Protein 6ZR5 (pdb70)

CATH classification: 1.10.510.10

Nearest PDB structures (foldseek):
  6zr5-assembly2_B  TM=1.003E+00  e=3.706E-69  Homo sapiens
  5lw1-assembly3_H  TM=9.589E-01  e=9.451E-58  Homo sapiens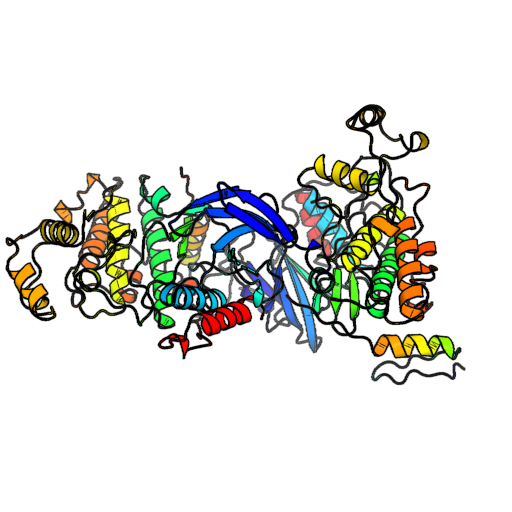
  7ore-assembly1_A  TM=9.666E-01  e=1.651E-54  Homo sapiens
  8pt8-assembly2_B  TM=9.656E-01  e=4.087E-55  Homo sapiens
  3npc-assembly1_A  TM=8.949E-01  e=6.503E-50  Homo sapiens

Solvent-accessible surface area: 35914 Å² total; per-residue (Å²): 130,49,94,86,66,101,74,22,60,62,40,68,17,79,96,27,8,2,33,0,26,109,53,0,67,124,22,41,87,82,35,38,33,86,104,32,44,29,0,22,4,82,1,53,126,78,69,103,87,0,6,0,48,9,21,38,78,9,7,103,55,97,97,85,0,24,90,11,12,15,45,4,4,2,18,81,31,6,134,13,148,8,4,1,16,38,58,34,20,14,4,11,28,57,49,49,102,87,2,39,13,0,2,12,0,8,40,41,18,62,13,34,0,28,36,0,9,68,43,96,27,62,9,56,64,8,3,19,0,1,3,8,0,0,2,0,0,63,8,0,29,71,28,61,11,35,0,11,13,1,64,4,27,40,0,18,0,65,52,57,0,37,0,30,0,48,20,1,4,26,37,55,124,89,5,19,20,72,1,3,5,41,45,71,46,50,61,69,60,39,21,2,0,0,2,2,2,0,1,0,0,0,10,10,13,37,15,6,22,12,3,34,9,93,55,147,46,29,6,22,61,33,8,2,93,31,29,5,59,30,82,117,105,26,76,59,52,101,76,103,43,56,69,49,173,36,90,142,23,92,103,53,93,30,130,65,42,66,60,7,2,44,94,109,34,14,60,74,121,51,128,109,23,119,94,20,7,60,35,0,36,56,2,0,48,80,0,4,33,13,18,33,115,71,12,21,41,13,46,102,0,6,104,11,67,0,0,54,72,4,99,11,82,62,33,11,79,32,116,80,16,170,41,109,18,100,95,17,42,132,68,159,40,75,48,125,81,6,42,105,38,0,32,140,32,15,91,127,154,47,98,91,64,15,131,22,141,93,32,82,84,43,11,108,54,53,100,89,42,57,32,21,37,90,26,91,113,7,81,9,74,66,47,155,68,82,91,90,35,38,21,60,76,40,74,12,74,150,34,69,1,34,0,24,33,48,2,14,79,17,118,84,84,37,94,50,105,124,33,44,31,0,8,2,63,1,19,57,34,37,71,64,0,5,0,47,26,22,73,96,9,9,96,55,80,102,86,0,30,60,12,22,29,51,9,10,0,12,77,31,4,139,14,65,7,1,2,24,41,62,37,32,16,3,21,38,68,53,69,96,57,4,83,21,2,0,6,0,12,52,45,23,57,15,38,0,50,74,2,4,78,70,151,9,50,10,63,52,4,8,21,0,2,1,7,0,1,2,0,0,26,8,0,30,73,12,64,9,40,0,11,9,0,19,4,58,39,0,18,0,82,47,38,0,37,0,32,0,53,23,1,19,47,24,70,81,38,69,44,53,38,126,142,68,143,77,93,98,61,23,76,16,37,2,1,6,4,3,3,32,26,50,87,50,87,18,3,0,0,0,4,1,0,2,0,1,0,16,7,10,68,52,36,61,14,4,58,12,129,52,40,76,42,4,1,39,84,3,4,71,34,34,5,43,13,34,115,122,9,5,60,139,14,51,109,104,10,93,79,60,5,62,125,72,74,138,80,103,30,125,62,32,62,150,10,2,52,66,126,68,6,48,96,86,71,82,122,26,62,109,39,10,56,41,0,44,56,1,0,42,84,2,6,26,11,14,33,90,130,10,18,38,12,74,103,0,12,110,12,71,3,0,50,76,4,71,16,78,56,39,27,75,28,116,85,26,86,14,99,28,121,93,24,49,74,138,132,31,88,52,77,92,10,43,44,54,0,34,62,52,13,99,147,268,114,152,66,64,81,84,82,9,83,17,102,27,21,19,66,36,26,117,69,57,62,84,24,59,41,8,68,77,18,84,109,8,76,12,81,85,94

Sequence (781 aa):
RSKRDNNFYSVEIGDSTFTVLKRYQNLKPIGSGAQGIVCAAYDAILERNVAIKKLSRPFQNQTHAKRAYRELVLMKCVNHKNIIGLLNVFTPQKSLEEFQDVYIVMELMDANLCQVIQMELDHERMSYLLYQMLCGIKHLHSAGIIHRDLKPSNIVVKSDCTLKILDFGLARTTRYYRAPEVILGMGYKENVDIWSVGCIMGEMIKGGVLFPGTDHIDQWNKVIEQLGTPCPEFMKKLQPTVRTYVENRPKYAGYSFEKLFPDVLFPADSEHNKLKASQARDLLSKMLVIDASKRISVDEALQHPYINVWYDPSEAEAPPPKIPDKQLDEREHTIEEWKELIYKEVMDDKPFLCTAPGCGRRFTNEDHLAVHKRKHEMTLKFGPSKRDNNFYSVEIGDSTFTVLKRYQNLKPIGSGAQGIVCAAYDAILERNVAIKKLSRPFQNQTHAKRAYRELVLMKCVNHKNIIGLLNVFTPQKSLEEFQDVYIVMELMDANLCQVIQMELDHERMSYLLYQMLCGIKHLHSAGIIHRDLKPSNIVVKSDCTLKILDFGLARTAGTSFMMTPYVVTRYYRAPEVILGMGYKENVDIWSVGCIMGEMIKGGVLFPGTDHIDQWNKVIEQLGTPCPEFMKKLQPTVRTYVENRPKYAGYSFEKLFPDVLFPADSEHNKLKASQARDLLSKMLVIDASKRISVDEALQHPYINVWYDPSEAEAPPPKIPDKQLDEREHTIEEWKELIYKEVMDYSDDKPFLCTAPGCGRRFTNEDHLAVHKRKHEMTLKFG

Secondary structure (DSSP, 8-state):
--SGGGGEEEEEETTEEEEEETTEEEEEEEEEETTEEEEEEEETTTTEEEEEEEEE-TTSSHHHHHHHHHHHHHHHH---TTB--EEEEE---SSTTT--EEEEEE---SEETHHHHTS---HHHHHHHHHHHHHHHHHHHHTT-------GGGEEE-TTS-EEE----------TT--HHHHTT----TTHHHHHHHHHHHHHHHSS-SS--SSSSHHHHHHHHHH-PPPGGG--S-HHHHHTTTTTSPP-----HHHHS-TTTS---SHHHHHHHHHHHHHHHHHS-S-GGGSPPHHHHHTSTTTGGG--HHHHSPPPP--S-SGGGT----HHHHHHHHHHHHT-/--SGGGEEEEEETTEEEEEETTEEEEEEEEEETTEEEEEEEETTTTEEEEEEEEE-TTSSHHHHHHHHHHHHHHHH---TTBPPEEEEE-S-SSTTT--EEEEEE---SEEHHHHHTS---HHHHHHHHHHHHHHHHHHHHTT-------GGGEEE-TTS-EEE------TT----SS--------TT--HHHHTT----TTHHHHHHHHHHHHHHHSS-S---SSHHHHHHHHHHHH-PPPTTGGGSS-HHHHHHHHTSPP-----HHHHS-TTTSPP-SHHHHHHHHHHHHHHHHHS-SSGGGSPPHHHHHTSTTTGGG--HHHHS------S-SGGGS----HHHHHHHHHHHHT-/---EE---TT---EESSHHHHHHHHHHHT-------/------SB--STT---B-SSHHHHHHHHHHHT------

Organism: Homo sapiens (NCBI:txid9606)

Structure (mmCIF, N/CA/C/O backbone):
data_6ZR5
#
_entry.id   6ZR5
#
_cell.length_a   57.225
_cell.length_b   110.400
_cell.length_c   77.634
_cell.angle_alpha   90.000
_cell.angle_beta   94.390
_cell.angle_gamma   90.000
#
_symmetry.space_group_name_H-M   'P 1 21 1'
#
loop_
_entity.id
_entity.type
_entity.pdbx_description
1 polymer 'Mitogen-activated protein kinase 8'
2 polymer 'Cyclic AMP-dependent transcription factor ATF-2'
3 non-polymer 'MAGNESIUM ION'
4 non-polymer 'PHOSPHOAMINOPHOSPHONIC ACID-ADENYLATE ESTER'
5 non-polymer 'ZINC ION'
6 water water
#
loop_
_atom_site.group_PDB
_atom_site.id
_atom_site.type_symbol
_atom_site.label_atom_id
_atom_site.label_alt_id
_atom_site.label_comp_id
_atom_site.label_asym_id
_atom_site.label_entity_id
_atom_site.label_seq_id
_atom_site.pdbx_PDB_ins_code
_atom_site.Cartn_x
_atom_site.Cartn_y
_atom_site.Cartn_z
_atom_site.occupancy
_atom_site.B_iso_or_equiv
_atom_site.auth_seq_id
_atom_site.auth_comp_id
_atom_site.auth_asym_id
_atom_site.auth_atom_id
_atom_site.pdbx_PDB_model_num
ATOM 1 N N . ARG A 1 5 ? -28.713 22.776 -23.460 1.00 121.12 3 ARG A N 1
ATOM 2 C CA . ARG A 1 5 ? -28.796 24.069 -22.791 1.00 125.80 3 ARG A CA 1
ATOM 3 C C . ARG A 1 5 ? -27.664 24.291 -21.756 1.00 126.82 3 ARG A C 1
ATOM 4 O O . ARG A 1 5 ? -26.954 25.303 -21.822 1.00 128.22 3 ARG A O 1
ATOM 6 N N . SER A 1 6 ? -27.480 23.350 -20.813 1.00 116.26 4 SER A N 1
ATOM 7 C CA . SER A 1 6 ? -26.708 23.622 -19.608 1.00 104.14 4 SER A CA 1
ATOM 8 C C . SER A 1 6 ? -25.801 22.451 -19.249 1.00 96.94 4 SER A C 1
ATOM 9 O O . SER A 1 6 ? -26.215 21.292 -19.305 1.00 102.18 4 SER A O 1
ATOM 12 N N . LYS A 1 7 ? -24.551 22.762 -18.891 1.00 82.23 5 LYS A N 1
ATOM 13 C CA . LYS A 1 7 ? -23.667 21.765 -18.299 1.00 72.84 5 LYS A CA 1
ATOM 14 C C . LYS A 1 7 ? -24.107 21.419 -16.887 1.00 72.38 5 LYS A C 1
ATOM 15 O O . LYS A 1 7 ? -23.885 20.290 -16.429 1.00 77.05 5 LYS A O 1
ATOM 17 N N . ARG A 1 8 ? -24.732 22.370 -16.185 1.00 116.08 6 ARG A N 1
ATOM 18 C CA . ARG A 1 8 ? -25.035 22.147 -14.779 1.00 94.49 6 ARG A CA 1
ATOM 19 C C . ARG A 1 8 ? -26.279 21.316 -14.547 1.00 91.64 6 ARG A C 1
ATOM 20 O O . ARG A 1 8 ? -26.397 20.697 -13.485 1.00 93.89 6 ARG A O 1
ATOM 28 N N . ASP A 1 9 ? -27.195 21.273 -15.507 1.00 100.29 7 ASP A N 1
ATOM 29 C CA . ASP A 1 9 ? -28.373 20.464 -15.305 1.00 102.60 7 ASP A CA 1
ATOM 30 C C . ASP A 1 9 ? -28.228 19.074 -15.923 1.00 89.95 7 ASP A C 1
ATOM 31 O O . ASP A 1 9 ? -29.188 18.302 -15.909 1.00 84.69 7 ASP A O 1
ATOM 36 N N . ASN A 1 10 ? -27.031 18.758 -16.459 1.00 89.01 8 ASN A N 1
ATOM 37 C CA . ASN A 1 10 ? -26.582 17.394 -16.739 1.00 80.66 8 ASN A CA 1
ATOM 38 C C . ASN A 1 10 ? -26.128 16.679 -15.475 1.00 83.48 8 ASN A C 1
ATOM 39 O O . ASN A 1 10 ? -25.697 15.522 -15.546 1.00 83.46 8 ASN A O 1
ATOM 44 N N . ASN A 1 11 ? -26.149 17.372 -14.336 1.00 87.69 9 ASN A N 1
ATOM 45 C CA . ASN A 1 11 ? -25.815 16.816 -13.031 1.00 81.22 9 ASN A CA 1
ATOM 46 C C . ASN A 1 11 ? -27.033 16.339 -12.280 1.00 77.45 9 ASN A C 1
ATOM 47 O O . ASN A 1 11 ? -26.888 15.749 -11.207 1.00 74.27 9 ASN A O 1
ATOM 52 N N . PHE A 1 12 ? -28.223 16.596 -12.816 1.00 80.83 10 PHE A N 1
ATOM 53 C CA . PHE A 1 12 ? -29.480 16.255 -12.170 1.00 73.55 10 PHE A CA 1
ATOM 54 C C . PHE A 1 12 ? -30.347 15.358 -13.045 1.00 64.03 10 PHE A C 1
ATOM 55 O O . PHE A 1 12 ? -30.256 15.355 -14.274 1.00 64.30 10 PHE A O 1
ATOM 63 N N . TYR A 1 13 ? -31.219 14.614 -12.383 1.00 62.23 11 TYR A N 1
ATOM 64 C CA . TYR A 1 13 ? -32.311 13.934 -13.057 1.00 62.09 11 TYR A CA 1
ATOM 65 C C . TYR A 1 13 ? -33.536 14.021 -12.156 1.00 61.87 11 TYR A C 1
ATOM 66 O O . TYR A 1 13 ? -33.451 14.402 -10.985 1.00 69.81 11 TYR A O 1
ATOM 75 N N . SER A 1 14 ? -34.685 13.690 -12.730 1.00 60.86 12 SER A N 1
ATOM 76 C CA . SER A 1 14 ? -35.976 13.810 -12.081 1.00 60.34 12 SER A CA 1
ATOM 77 C C . SER A 1 14 ? -36.612 12.436 -11.946 1.00 70.15 12 SER A C 1
ATOM 78 O O . SER A 1 14 ? -36.415 11.563 -12.797 1.00 78.46 12 SER A O 1
ATOM 81 N N . VAL A 1 15 ? -37.239 12.204 -10.797 1.00 68.01 13 VAL A N 1
ATOM 82 C CA . VAL A 1 15 ? -37.959 10.971 -10.509 1.00 63.05 13 VAL A CA 1
ATOM 83 C C . VAL A 1 15 ? -39.268 11.395 -9.873 1.00 61.80 13 VAL A C 1
ATOM 84 O O . VAL A 1 15 ? -39.305 12.381 -9.132 1.00 52.46 13 VAL A O 1
ATOM 88 N N . GLU A 1 16 ? -40.349 10.692 -10.206 1.00 70.42 14 GLU A N 1
ATOM 89 C CA . GLU A 1 16 ? -41.681 11.012 -9.703 1.00 62.76 14 GLU A CA 1
ATOM 90 C C . GLU A 1 16 ? -42.003 10.074 -8.538 1.00 62.77 14 GLU A C 1
ATOM 91 O O . GLU A 1 16 ? -41.772 8.863 -8.622 1.00 65.58 14 GLU A O 1
ATOM 93 N N . ILE A 1 17 ? -42.448 10.649 -7.428 1.00 55.61 15 ILE A N 1
ATOM 94 C CA . ILE A 1 17 ? -42.915 9.904 -6.270 1.00 65.29 15 ILE A CA 1
ATOM 95 C C . ILE A 1 17 ? -44.297 10.468 -5.954 1.00 82.28 15 ILE A C 1
ATOM 96 O O . ILE A 1 17 ? -44.404 11.563 -5.394 1.00 74.35 15 ILE A O 1
ATOM 101 N N . GLY A 1 18 ? -45.355 9.749 -6.327 1.00 95.40 16 GLY A N 1
ATOM 102 C CA . GLY A 1 18 ? -46.695 10.310 -6.177 1.00 96.78 16 GLY A CA 1
ATOM 103 C C . GLY A 1 18 ? -46.873 11.560 -7.029 1.00 93.58 16 GLY A C 1
ATOM 104 O O . GLY A 1 18 ? -46.486 11.601 -8.203 1.00 93.36 16 GLY A O 1
ATOM 105 N N . ASP A 1 19 ? -47.458 12.605 -6.427 1.00 95.97 17 ASP A N 1
ATOM 106 C CA . ASP A 1 19 ? -47.581 13.910 -7.081 1.00 97.46 17 ASP A CA 1
ATOM 107 C C . ASP A 1 19 ? -46.304 14.724 -6.971 1.00 89.18 17 ASP A C 1
ATOM 108 O O . ASP A 1 19 ? -46.111 15.684 -7.730 1.00 102.80 17 ASP A O 1
ATOM 110 N N . SER A 1 20 ? -45.464 14.378 -6.013 1.00 75.91 18 SER A N 1
ATOM 111 C CA . SER A 1 20 ? -44.183 15.028 -5.794 1.00 84.01 18 SER A CA 1
ATOM 112 C C . SER A 1 20 ? -43.209 14.612 -6.879 1.00 86.34 18 SER A C 1
ATOM 113 O O . SER A 1 20 ? -43.189 13.448 -7.283 1.00 96.76 18 SER A O 1
ATOM 116 N N . THR A 1 21 ? -42.392 15.557 -7.340 1.00 77.71 19 THR A N 1
ATOM 117 C CA . THR A 1 21 ? -41.255 15.250 -8.199 1.00 71.73 19 THR A CA 1
ATOM 118 C C . THR A 1 21 ? -39.952 15.625 -7.501 1.00 68.23 19 THR A C 1
ATOM 119 O O . THR A 1 21 ? -39.805 16.738 -6.997 1.00 82.62 19 THR A O 1
ATOM 123 N N . PHE A 1 22 ? -39.027 14.691 -7.442 1.00 55.57 20 PHE A N 1
ATOM 124 C CA . PHE A 1 22 ? -37.700 14.922 -6.901 1.00 51.03 20 PHE A CA 1
ATOM 125 C C . PHE A 1 22 ? -36.745 15.129 -8.079 1.00 55.48 20 PHE A C 1
ATOM 126 O O . PHE A 1 22 ? -36.539 14.203 -8.878 1.00 53.48 20 PHE A O 1
ATOM 134 N N . THR A 1 23 ? -36.159 16.325 -8.188 1.00 53.31 21 THR A N 1
ATOM 135 C CA . THR A 1 23 ? -35.059 16.587 -9.127 1.00 53.73 21 THR A CA 1
ATOM 136 C C . THR A 1 23 ? -33.789 16.590 -8.255 1.00 62.99 21 THR A C 1
ATOM 137 O O . THR A 1 23 ? -33.586 17.525 -7.473 1.00 70.03 21 THR A O 1
ATOM 141 N N . VAL A 1 24 ? -32.981 15.511 -8.302 1.00 58.74 22 VAL A N 1
ATOM 142 C CA . VAL A 1 24 ? -31.830 15.327 -7.394 1.00 54.23 22 VAL A CA 1
ATOM 143 C C . VAL A 1 24 ? -30.509 15.115 -8.165 1.00 54.63 22 VAL A C 1
ATOM 144 O O . VAL A 1 24 ? -30.486 14.837 -9.373 1.00 52.70 22 VAL A O 1
ATOM 148 N N . LEU A 1 25 ? -29.397 15.220 -7.419 1.00 52.90 23 LEU A N 1
ATOM 149 C CA . LEU A 1 25 ? -28.060 14.945 -7.966 1.00 49.38 23 LEU A CA 1
ATOM 150 C C . LEU A 1 25 ? -27.938 13.489 -8.426 1.00 51.56 23 LEU A C 1
ATOM 151 O O . LEU A 1 25 ? -28.344 12.555 -7.713 1.00 52.39 23 LEU A O 1
ATOM 156 N N . LYS A 1 26 ? -27.319 13.280 -9.597 1.00 53.37 24 LYS A N 1
ATOM 157 C CA . LYS A 1 26 ? -27.386 11.948 -10.206 1.00 55.99 24 LYS A CA 1
ATOM 158 C C . LYS A 1 26 ? -26.651 10.905 -9.396 1.00 59.57 24 LYS A C 1
ATOM 159 O O . LYS A 1 26 ? -26.864 9.714 -9.626 1.00 66.18 24 LYS A O 1
ATOM 165 N N . ARG A 1 27 ? -25.834 11.328 -8.416 1.00 61.40 25 ARG A N 1
ATOM 166 C CA . ARG A 1 27 ? -25.285 10.385 -7.454 1.00 63.00 25 ARG A CA 1
ATOM 167 C C . ARG A 1 27 ? -26.377 9.667 -6.680 1.00 65.74 25 ARG A C 1
ATOM 168 O O . ARG A 1 27 ? -26.167 8.529 -6.248 1.00 76.48 25 ARG A O 1
ATOM 176 N N . TYR A 1 28 ? -27.537 10.303 -6.486 1.00 55.35 26 TYR A N 1
ATOM 177 C CA . TYR A 1 28 ? -28.612 9.725 -5.685 1.00 41.76 26 TYR A CA 1
ATOM 178 C C . TYR A 1 28 ? -29.495 8.895 -6.597 1.00 43.96 26 TYR A C 1
ATOM 179 O O . TYR A 1 28 ? -30.313 9.442 -7.355 1.00 58.00 26 TYR A O 1
ATOM 188 N N . GLN A 1 29 ? -29.387 7.578 -6.460 1.00 43.54 27 GLN A N 1
ATOM 189 C CA . GLN A 1 29 ? -30.133 6.602 -7.237 1.00 43.18 27 GLN A CA 1
ATOM 190 C C . GLN A 1 29 ? -31.111 5.811 -6.368 1.00 52.20 27 GLN A C 1
ATOM 191 O O . GLN A 1 29 ? -31.109 5.892 -5.136 1.00 67.91 27 GLN A O 1
ATOM 197 N N . ASN A 1 30 ? -32.026 5.121 -7.049 1.00 44.59 28 ASN A N 1
ATOM 198 C CA . ASN A 1 30 ? -32.982 4.210 -6.425 1.00 51.99 28 ASN A CA 1
ATOM 199 C C . ASN A 1 30 ? -33.869 4.897 -5.375 1.00 59.80 28 ASN A C 1
ATOM 200 O O . ASN A 1 30 ? -34.212 4.287 -4.356 1.00 70.57 28 ASN A O 1
ATOM 205 N N . LEU A 1 31 ? -34.336 6.128 -5.644 1.00 47.91 29 LEU A N 1
ATOM 206 C CA . LEU A 1 31 ? -35.205 6.797 -4.667 1.00 47.58 29 LEU A CA 1
ATOM 207 C C . LEU A 1 31 ? -36.485 6.000 -4.401 1.00 59.80 29 LEU A C 1
ATOM 208 O O . LEU A 1 31 ? -37.047 5.380 -5.307 1.00 66.92 29 LEU A O 1
ATOM 213 N N . LYS A 1 32 ? -36.940 5.991 -3.132 1.00 61.74 30 LYS A N 1
ATOM 214 C CA . LYS A 1 32 ? -38.143 5.209 -2.694 1.00 54.33 30 LYS A CA 1
ATOM 215 C C . LYS A 1 32 ? -38.858 5.875 -1.524 1.00 56.70 30 LYS A C 1
ATOM 216 O O . LYS A 1 32 ? -38.183 6.346 -0.594 1.00 66.85 30 LYS A O 1
ATOM 218 N N . PRO A 1 33 ? -40.195 5.960 -1.535 1.00 51.44 31 PRO A N 1
ATOM 219 C CA . PRO A 1 33 ? -40.913 6.469 -0.349 1.00 52.58 31 PRO A CA 1
ATOM 220 C C . PRO A 1 33 ? -40.549 5.718 0.932 1.00 59.43 31 PRO A C 1
ATOM 221 O O . PRO A 1 33 ? -40.678 4.492 1.022 1.00 56.86 31 PRO A O 1
ATOM 225 N N . ILE A 1 34 ? -40.149 6.468 1.963 1.00 54.26 32 ILE A N 1
ATOM 226 C CA . ILE A 1 34 ? -39.887 5.885 3.272 1.00 49.12 32 ILE A CA 1
ATOM 227 C C . ILE A 1 34 ? -40.609 6.619 4.383 1.00 57.61 32 ILE A C 1
ATOM 228 O O . ILE A 1 34 ? -40.526 6.199 5.552 1.00 59.99 32 ILE A O 1
ATOM 233 N N . GLY A 1 35 ? -41.329 7.685 4.060 1.00 42.38 33 GLY A N 1
ATOM 234 C CA . GLY A 1 35 ? -42.135 8.336 5.068 1.00 42.86 33 GLY A CA 1
ATOM 235 C C . GLY A 1 35 ? -42.643 9.655 4.558 1.00 48.97 33 GLY A C 1
ATOM 236 O O . GLY A 1 35 ? -42.196 10.174 3.536 1.00 44.88 33 GLY A O 1
ATOM 237 N N . SER A 1 36 ? -43.578 10.212 5.315 1.00 58.26 34 SER A N 1
ATOM 238 C CA . SER A 1 36 ? -44.218 11.451 4.914 1.00 61.45 34 SER A CA 1
ATOM 239 C C . SER A 1 36 ? -44.673 12.183 6.157 1.00 53.63 34 SER A C 1
ATOM 240 O O . SER A 1 36 ? -44.883 11.590 7.215 1.00 60.22 34 SER A O 1
ATOM 243 N N . GLY A 1 37 ? -44.905 13.467 5.980 1.00 53.90 35 GLY A N 1
ATOM 244 C CA . GLY A 1 37 ? -45.402 14.353 7.008 1.00 64.44 35 GLY A CA 1
ATOM 245 C C . GLY A 1 37 ? -46.126 15.465 6.266 1.00 79.78 35 GLY A C 1
ATOM 246 O O . GLY A 1 37 ? -46.574 15.269 5.125 1.00 82.95 35 GLY A O 1
ATOM 247 N N . ALA A 1 38 ? -46.259 16.630 6.898 1.00 80.62 36 ALA A N 1
ATOM 248 C CA . ALA A 1 38 ? -46.874 17.778 6.246 1.00 80.28 36 ALA A CA 1
ATOM 249 C C . ALA A 1 38 ? -45.967 18.453 5.199 1.00 82.33 36 ALA A C 1
ATOM 250 O O . ALA A 1 38 ? -46.472 19.157 4.319 1.00 96.03 36 ALA A O 1
ATOM 252 N N . GLN A 1 39 ? -44.656 18.259 5.248 1.00 67.63 37 GLN A N 1
ATOM 253 C CA . GLN A 1 39 ? -43.777 18.824 4.239 1.00 50.62 37 GLN A CA 1
ATOM 254 C C . GLN A 1 39 ? -43.566 17.886 3.034 1.00 56.93 37 GLN A C 1
ATOM 255 O O . GLN A 1 39 ? -42.774 18.213 2.137 1.00 77.42 37 GLN A O 1
ATOM 261 N N . GLY A 1 40 ? -44.252 16.745 2.979 1.00 43.47 38 GLY A N 1
ATOM 262 C CA . GLY A 1 40 ? -44.152 15.845 1.859 1.00 41.50 38 GLY A CA 1
ATOM 263 C C . GLY A 1 40 ? -43.406 14.565 2.162 1.00 60.52 38 GLY A C 1
ATOM 264 O O . GLY A 1 40 ? -43.307 14.120 3.303 1.00 86.93 38 GLY A O 1
ATOM 265 N N . ILE A 1 41 ? -42.918 13.921 1.087 1.00 65.50 39 ILE A N 1
ATOM 266 C CA . ILE A 1 41 ? -42.272 12.616 1.194 1.00 62.74 39 ILE A CA 1
ATOM 267 C C . ILE A 1 41 ? -40.786 12.814 1.457 1.00 64.01 39 ILE A C 1
ATOM 268 O O . ILE A 1 41 ? -40.184 13.851 1.139 1.00 66.29 39 ILE A O 1
ATOM 273 N N . VAL A 1 42 ? -40.244 11.832 2.165 1.00 59.74 40 VAL A N 1
ATOM 274 C CA . VAL A 1 42 ? -38.825 11.625 2.384 1.00 53.90 40 VAL A CA 1
ATOM 275 C C . VAL A 1 42 ? -38.469 10.330 1.661 1.00 48.24 40 VAL A C 1
ATOM 276 O O . VAL A 1 42 ? -39.294 9.406 1.603 1.00 53.56 40 VAL A O 1
ATOM 280 N N . CYS A 1 43 ? -37.273 10.262 1.072 1.00 40.91 41 CYS A N 1
ATOM 281 C CA . CYS A 1 43 ? -36.867 9.051 0.362 1.00 47.84 41 CYS A CA 1
ATOM 282 C C . CYS A 1 43 ? -35.566 8.442 0.885 1.00 51.50 41 CYS A C 1
ATOM 283 O O . CYS A 1 43 ? -34.613 9.147 1.237 1.00 62.71 41 CYS A O 1
ATOM 286 N N . ALA A 1 44 ? -35.541 7.112 0.864 1.00 48.20 42 ALA A N 1
ATOM 287 C CA . ALA A 1 44 ? -34.318 6.327 0.816 1.00 47.23 42 ALA A CA 1
ATOM 288 C C . ALA A 1 44 ? -33.622 6.522 -0.528 1.00 57.75 42 ALA A C 1
ATOM 289 O O . ALA A 1 44 ? -34.271 6.686 -1.570 1.00 65.32 42 ALA A O 1
ATOM 291 N N . ALA A 1 45 ? -32.298 6.561 -0.509 1.00 54.01 43 ALA A N 1
ATOM 292 C CA . ALA A 1 45 ? -31.568 6.499 -1.770 1.00 55.48 43 ALA A CA 1
ATOM 293 C C . ALA A 1 45 ? -30.198 5.892 -1.564 1.00 54.89 43 ALA A C 1
ATOM 294 O O . ALA A 1 45 ? -29.649 5.872 -0.457 1.00 67.89 43 ALA A O 1
ATOM 296 N N . TYR A 1 46 ? -29.607 5.502 -2.667 1.00 50.05 44 TYR A N 1
ATOM 297 C CA . TYR A 1 46 ? -28.221 5.082 -2.670 1.00 64.20 44 TYR A CA 1
ATOM 298 C C . TYR A 1 46 ? -27.374 6.234 -3.192 1.00 62.37 44 TYR A C 1
ATOM 299 O O . TYR A 1 46 ? -27.671 6.796 -4.250 1.00 72.59 44 TYR A O 1
ATOM 308 N N . ASP A 1 47 ? -26.364 6.615 -2.417 1.00 48.63 45 ASP A N 1
ATOM 309 C CA . ASP A 1 47 ? -25.363 7.614 -2.811 1.00 44.88 45 ASP A CA 1
ATOM 310 C C . ASP A 1 47 ? -24.252 6.874 -3.565 1.00 54.42 45 ASP A C 1
ATOM 311 O O . ASP A 1 47 ? -23.532 6.051 -2.991 1.00 61.80 45 ASP A O 1
ATOM 316 N N . ALA A 1 48 ? -24.167 7.078 -4.873 1.00 66.36 46 ALA A N 1
ATOM 317 C CA . ALA A 1 48 ? -23.204 6.273 -5.626 1.00 63.98 46 ALA A CA 1
ATOM 318 C C . ALA A 1 48 ? -21.772 6.684 -5.344 1.00 56.64 46 ALA A C 1
ATOM 319 O O . ALA A 1 48 ? -20.850 5.885 -5.522 1.00 62.71 46 ALA A O 1
ATOM 321 N N . ILE A 1 49 ? -21.562 7.922 -4.935 1.00 52.09 47 ILE A N 1
ATOM 322 C CA . ILE A 1 49 ? -20.223 8.362 -4.570 1.00 61.24 47 ILE A CA 1
ATOM 323 C C . ILE A 1 49 ? -19.841 7.822 -3.198 1.00 76.25 47 ILE A C 1
ATOM 324 O O . ILE A 1 49 ? -18.859 7.087 -3.059 1.00 79.12 47 ILE A O 1
ATOM 329 N N . LEU A 1 50 ? -20.655 8.119 -2.176 1.00 81.05 48 LEU A N 1
ATOM 330 C CA . LEU A 1 50 ? -20.431 7.600 -0.834 1.00 69.40 48 LEU A CA 1
ATOM 331 C C . LEU A 1 50 ? -20.671 6.106 -0.708 1.00 70.60 48 LEU A C 1
ATOM 332 O O . LEU A 1 50 ? -20.301 5.533 0.324 1.00 71.00 48 LEU A O 1
ATOM 337 N N . GLU A 1 51 ? -21.300 5.478 -1.697 1.00 62.42 49 GLU A N 1
ATOM 338 C CA . GLU A 1 51 ? -21.567 4.045 -1.655 1.00 61.14 49 GLU A CA 1
ATOM 339 C C . GLU A 1 51 ? -22.208 3.627 -0.319 1.00 59.85 49 GLU A C 1
ATOM 340 O O . GLU A 1 51 ? -21.714 2.745 0.378 1.00 69.50 49 GLU A O 1
ATOM 342 N N . ARG A 1 52 ? -23.325 4.277 0.031 1.00 52.30 50 ARG A N 1
ATOM 343 C CA . ARG A 1 52 ? -24.105 4.017 1.242 1.00 51.87 50 ARG A CA 1
ATOM 344 C C . ARG A 1 52 ? -25.542 4.500 1.026 1.00 62.73 50 ARG A C 1
ATOM 345 O O . ARG A 1 52 ? -25.860 5.110 0.002 1.00 70.66 50 ARG A O 1
ATOM 353 N N . ASN A 1 53 ? -26.421 4.211 1.993 1.00 58.28 51 ASN A N 1
ATOM 354 C CA . ASN A 1 53 ? -27.795 4.686 1.873 1.00 52.91 51 ASN A CA 1
ATOM 355 C C . ASN A 1 53 ? -27.924 5.987 2.628 1.00 57.71 51 ASN A C 1
ATOM 356 O O . ASN A 1 53 ? -27.064 6.342 3.434 1.00 59.47 51 ASN A O 1
ATOM 361 N N . VAL A 1 54 ? -28.964 6.743 2.272 1.00 54.28 52 VAL A N 1
ATOM 362 C CA . VAL A 1 54 ? -29.186 8.102 2.753 1.00 48.57 52 VAL A CA 1
ATOM 363 C C . VAL A 1 54 ? -30.694 8.276 2.838 1.00 54.19 52 VAL A C 1
ATOM 364 O O . VAL A 1 54 ? -31.463 7.557 2.182 1.00 53.06 52 VAL A O 1
ATOM 368 N N . ALA A 1 55 ? -31.126 9.246 3.636 1.00 52.26 53 ALA A N 1
ATOM 369 C CA . ALA A 1 55 ? -32.471 9.789 3.498 1.00 59.49 53 ALA A CA 1
ATOM 370 C C . ALA A 1 55 ? -32.431 11.140 2.772 1.00 64.48 53 ALA A C 1
ATOM 371 O O . ALA A 1 55 ? -31.539 11.961 3.018 1.00 69.86 53 ALA A O 1
ATOM 373 N N . ILE A 1 56 ? -33.417 11.400 1.907 1.00 56.86 54 ILE A N 1
ATOM 374 C CA . ILE A 1 56 ? -33.487 12.677 1.182 1.00 57.17 54 ILE A CA 1
ATOM 375 C C . ILE A 1 56 ? -34.834 13.335 1.428 1.00 52.71 54 ILE A C 1
ATOM 376 O O . ILE A 1 56 ? -35.876 12.748 1.111 1.00 55.00 54 ILE A O 1
ATOM 381 N N . LYS A 1 57 ? -34.811 14.561 1.966 1.00 55.39 55 LYS A N 1
ATOM 382 C CA . LYS A 1 57 ? -36.015 15.327 2.294 1.00 47.36 55 LYS A CA 1
ATOM 383 C C . LYS A 1 57 ? -36.094 16.609 1.467 1.00 50.70 55 LYS A C 1
ATOM 384 O O . LYS A 1 57 ? -35.174 17.431 1.500 1.00 63.58 55 LYS A O 1
ATOM 390 N N . LYS A 1 58 ? -37.217 16.826 0.793 1.00 53.33 56 LYS A N 1
ATOM 391 C CA . LYS A 1 58 ? -37.420 18.013 -0.056 1.00 49.79 56 LYS A CA 1
ATOM 392 C C . LYS A 1 58 ? -38.237 19.069 0.670 1.00 37.97 56 LYS A C 1
ATOM 393 O O . LYS A 1 58 ? -39.283 18.767 1.240 1.00 42.24 56 LYS A O 1
ATOM 399 N N . LEU A 1 59 ? -37.750 20.291 0.672 1.00 45.25 57 LEU A N 1
ATOM 400 C CA . LEU A 1 59 ? -38.534 21.433 1.119 1.00 55.69 57 LEU A CA 1
ATOM 401 C C . LEU A 1 59 ? -38.885 22.223 -0.122 1.00 63.71 57 LEU A C 1
ATOM 402 O O . LEU A 1 59 ? -37.980 22.742 -0.813 1.00 60.19 57 LEU A O 1
ATOM 407 N N . SER A 1 60 ? -40.188 22.328 -0.391 1.00 68.54 58 SER A N 1
ATOM 408 C CA . SER A 1 60 ? -40.698 23.086 -1.523 1.00 68.33 58 SER A CA 1
ATOM 409 C C . SER A 1 60 ? -40.972 24.498 -1.044 1.00 69.74 58 SER A C 1
ATOM 410 O O . SER A 1 60 ? -41.791 24.700 -0.152 1.00 63.77 58 SER A O 1
ATOM 413 N N . ARG A 1 61 ? -40.268 25.487 -1.631 1.00 76.82 59 ARG A N 1
ATOM 414 C CA . ARG A 1 61 ? -40.361 26.897 -1.249 1.00 82.75 59 ARG A CA 1
ATOM 415 C C . ARG A 1 61 ? -40.340 27.047 0.268 1.00 79.94 59 ARG A C 1
ATOM 416 O O . ARG A 1 61 ? -41.388 27.308 0.869 1.00 87.83 59 ARG A O 1
ATOM 424 N N . PRO A 1 62 ? -39.179 26.896 0.914 1.00 70.59 60 PRO A N 1
ATOM 425 C CA . PRO A 1 62 ? -39.104 27.115 2.374 1.00 63.19 60 PRO A CA 1
ATOM 426 C C . PRO A 1 62 ? -39.419 28.552 2.825 1.00 70.11 60 PRO A C 1
ATOM 427 O O . PRO A 1 62 ? -39.692 28.742 4.015 1.00 78.18 60 PRO A O 1
ATOM 431 N N . PHE A 1 63 ? -39.463 29.469 1.881 1.00 65.39 61 PHE A N 1
ATOM 432 C CA . PHE A 1 63 ? -39.704 30.879 2.228 1.00 74.35 61 PHE A CA 1
ATOM 433 C C . PHE A 1 63 ? -41.117 31.278 1.825 1.00 85.80 61 PHE A C 1
ATOM 434 O O . PHE A 1 63 ? -41.336 32.443 1.581 1.00 97.56 61 PHE A O 1
ATOM 442 N N . GLN A 1 64 ? -42.071 30.357 1.833 1.00 77.67 62 GLN A N 1
ATOM 443 C CA . GLN A 1 64 ? -43.437 30.752 1.416 1.00 76.20 62 GLN A CA 1
ATOM 444 C C . GLN A 1 64 ? -43.989 31.808 2.368 1.00 76.24 62 GLN A C 1
ATOM 445 O O . GLN A 1 64 ? -44.665 32.697 1.895 1.00 75.38 62 GLN A O 1
ATOM 451 N N . ASN A 1 65 ? -43.740 31.671 3.664 1.00 87.59 63 ASN A N 1
ATOM 452 C CA . ASN A 1 65 ? -44.134 32.690 4.664 1.00 92.47 63 ASN A CA 1
ATOM 453 C C . ASN A 1 65 ? -42.937 32.972 5.566 1.00 89.37 63 ASN A C 1
ATOM 454 O O . ASN A 1 65 ? -41.870 32.436 5.321 1.00 86.88 63 ASN A O 1
ATOM 459 N N . GLN A 1 66 ? -43.109 33.784 6.592 1.00 86.55 64 GLN A N 1
ATOM 460 C CA . GLN A 1 66 ? -41.930 34.118 7.387 1.00 80.85 64 GLN A CA 1
ATOM 461 C C . GLN A 1 66 ? -41.634 33.097 8.483 1.00 78.78 64 GLN A C 1
ATOM 462 O O . GLN A 1 66 ? -40.464 32.769 8.708 1.00 82.04 64 GLN A O 1
ATOM 468 N N . THR A 1 67 ? -42.637 32.507 9.123 1.00 65.54 65 THR A N 1
ATOM 469 C CA . THR A 1 67 ? -42.284 31.578 10.183 1.00 74.37 65 THR A CA 1
ATOM 470 C C . THR A 1 67 ? -41.649 30.310 9.617 1.00 74.05 65 THR A C 1
ATOM 471 O O . THR A 1 67 ? -40.696 29.779 10.197 1.00 84.71 65 THR A O 1
ATOM 475 N N . HIS A 1 68 ? -42.149 29.815 8.491 1.00 64.42 66 HIS A N 1
ATOM 476 C CA . HIS A 1 68 ? -41.489 28.690 7.833 1.00 64.47 66 HIS A CA 1
ATOM 477 C C . HIS A 1 68 ? -40.076 29.054 7.375 1.00 62.55 66 HIS A C 1
ATOM 478 O O . HIS A 1 68 ? -39.154 28.234 7.477 1.00 57.34 66 HIS A O 1
ATOM 485 N N . ALA A 1 69 ? -39.888 30.275 6.849 1.00 56.06 67 ALA A N 1
ATOM 486 C CA . ALA A 1 69 ? -38.549 30.690 6.434 1.00 58.93 67 ALA A CA 1
ATOM 487 C C . ALA A 1 69 ? -37.561 30.624 7.598 1.00 67.91 67 ALA A C 1
ATOM 488 O O . ALA A 1 69 ? -36.442 30.115 7.443 1.00 63.11 67 ALA A O 1
ATOM 490 N N . LYS A 1 70 ? -37.972 31.119 8.783 1.00 71.64 68 LYS A N 1
ATOM 491 C CA . LYS A 1 70 ? -37.114 31.078 9.968 1.00 63.84 68 LYS A CA 1
ATOM 492 C C . LYS A 1 70 ? -36.851 29.646 10.388 1.00 58.49 68 LYS A C 1
ATOM 493 O O . LYS A 1 70 ? -35.743 29.320 10.825 1.00 60.05 68 LYS A O 1
ATOM 495 N N . ARG A 1 71 ? -37.834 28.769 10.222 1.00 56.47 69 ARG A N 1
ATOM 496 C CA . ARG A 1 71 ? -37.652 27.399 10.655 1.00 60.90 69 ARG A CA 1
ATOM 497 C C . ARG A 1 71 ? -36.731 26.639 9.709 1.00 64.09 69 ARG A C 1
ATOM 498 O O . ARG A 1 71 ? -35.932 25.803 10.161 1.00 56.96 69 ARG A O 1
ATOM 506 N N . ALA A 1 72 ? -36.789 26.957 8.410 1.00 66.80 70 ALA A N 1
ATOM 507 C CA . ALA A 1 72 ? -35.899 26.326 7.437 1.00 58.46 70 ALA A CA 1
ATOM 508 C C . ALA A 1 72 ? -34.459 26.789 7.630 1.00 52.21 70 ALA A C 1
ATOM 509 O O . ALA A 1 72 ? -33.542 25.967 7.705 1.00 55.14 70 ALA A O 1
ATOM 511 N N . TYR A 1 73 ? -34.242 28.107 7.710 1.00 49.90 71 TYR A N 1
ATOM 512 C CA . TYR A 1 73 ? -32.896 28.623 7.959 1.00 56.32 71 TYR A CA 1
ATOM 513 C C . TYR A 1 73 ? -32.349 28.117 9.286 1.00 50.15 71 TYR A C 1
ATOM 514 O O . TYR A 1 73 ? -31.161 27.803 9.385 1.00 50.64 71 TYR A O 1
ATOM 523 N N . ARG A 1 74 ? -33.209 27.977 10.301 1.00 45.93 72 ARG A N 1
ATOM 524 C CA . ARG A 1 74 ? -32.736 27.495 11.592 1.00 58.33 72 ARG A CA 1
ATOM 525 C C . ARG A 1 74 ? -32.351 26.024 11.514 1.00 60.07 72 ARG A C 1
ATOM 526 O O . ARG A 1 74 ? -31.281 25.633 12.002 1.00 65.28 72 ARG A O 1
ATOM 534 N N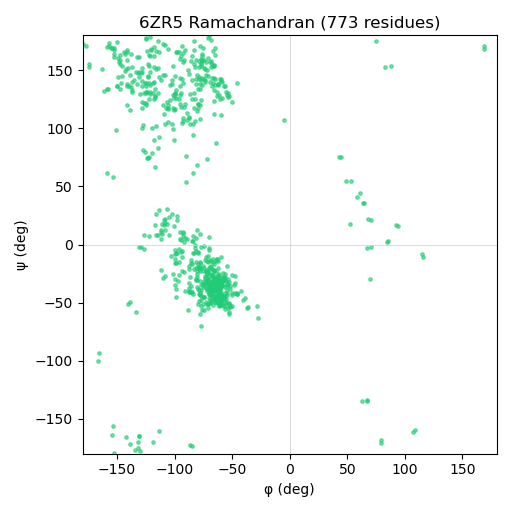 . GLU A 1 75 ? -33.200 25.183 10.902 1.00 54.73 73 GLU A N 1
ATOM 535 C CA . GLU A 1 75 ? -32.834 23.766 10.799 1.00 51.22 73 GLU A CA 1
ATOM 536 C C . GLU A 1 75 ? -31.616 23.540 9.906 1.00 49.35 73 GLU A C 1
ATOM 537 O O . GLU A 1 75 ? -30.899 22.557 10.093 1.00 63.94 73 GLU A O 1
ATOM 543 N N . LEU A 1 76 ? -31.324 24.456 8.995 1.00 45.41 74 LEU A N 1
ATOM 544 C CA . LEU A 1 76 ? -30.176 24.298 8.119 1.00 52.09 74 LEU A CA 1
ATOM 545 C C . LEU A 1 76 ? -28.872 24.628 8.848 1.00 62.42 74 LEU A C 1
ATOM 546 O O . LEU A 1 76 ? -27.921 23.842 8.793 1.00 68.70 74 LEU A O 1
ATOM 551 N N . VAL A 1 77 ? -28.769 25.810 9.484 1.00 53.91 75 VAL A N 1
ATOM 552 C CA . VAL A 1 77 ? -27.483 26.125 10.112 1.00 57.10 75 VAL A CA 1
ATOM 553 C C . VAL A 1 77 ? -27.186 25.134 11.258 1.00 53.99 75 VAL A C 1
ATOM 554 O O . VAL A 1 77 ? -26.031 24.743 11.451 1.00 46.77 75 VAL A O 1
ATOM 558 N N . LEU A 1 78 ? -28.220 24.632 11.962 1.00 46.96 76 LEU A N 1
ATOM 559 C CA . LEU A 1 78 ? -27.976 23.787 13.133 1.00 59.10 76 LEU A CA 1
ATOM 560 C C . LEU A 1 78 ? -27.585 22.366 12.742 1.00 71.26 76 LEU A C 1
ATOM 561 O O . LEU A 1 78 ? -26.602 21.826 13.260 1.00 81.87 76 LEU A O 1
ATOM 566 N N . MET A 1 79 ? -28.340 21.750 11.825 1.00 68.17 77 MET A N 1
ATOM 567 C CA . MET A 1 79 ? -27.933 20.462 11.277 1.00 60.41 77 MET A CA 1
ATOM 568 C C . MET A 1 79 ? -26.542 20.567 10.655 1.00 52.52 77 MET A C 1
ATOM 569 O O . MET A 1 79 ? -25.780 19.598 10.653 1.00 55.19 77 MET A O 1
ATOM 574 N N . LYS A 1 80 ? -26.182 21.750 10.159 1.00 61.64 78 LYS A N 1
ATOM 575 C CA . LYS A 1 80 ? -24.847 21.944 9.619 1.00 61.22 78 LYS A CA 1
ATOM 576 C C . LYS A 1 80 ? -23.786 21.818 10.697 1.00 60.56 78 LYS A C 1
ATOM 577 O O . LYS A 1 80 ? -22.664 21.401 10.394 1.00 70.54 78 LYS A O 1
ATOM 583 N N . CYS A 1 81 ? -24.105 22.172 11.952 1.00 61.71 79 CYS A N 1
ATOM 584 C CA . CYS A 1 81 ? -23.061 22.340 12.964 1.00 74.33 79 CYS A CA 1
ATOM 585 C C . CYS A 1 81 ? -23.271 21.525 14.251 1.00 72.61 79 CYS A C 1
ATOM 586 O O . CYS A 1 81 ? -22.530 21.717 15.231 1.00 76.08 79 CYS A O 1
ATOM 589 N N . VAL A 1 82 ? -24.255 20.638 14.283 1.00 55.71 80 VAL A N 1
ATOM 590 C CA . VAL A 1 82 ? -24.457 19.702 15.374 1.00 52.87 80 VAL A CA 1
ATOM 591 C C . VAL A 1 82 ? -24.011 18.334 14.860 1.00 62.40 80 VAL A C 1
ATOM 592 O O . VAL A 1 82 ? -24.552 17.833 13.869 1.00 71.25 80 VAL A O 1
ATOM 596 N N . ASN A 1 83 ? -22.974 17.767 15.480 1.00 58.54 81 ASN A N 1
ATOM 597 C CA . ASN A 1 83 ? -22.515 16.403 15.201 1.00 68.26 81 ASN A CA 1
ATOM 598 C C . ASN A 1 83 ? -22.619 15.570 16.483 1.00 70.13 81 ASN A C 1
ATOM 599 O O . ASN A 1 83 ? -21.743 15.645 17.349 1.00 71.35 81 ASN A O 1
ATOM 604 N N . HIS A 1 84 ? -23.683 14.770 16.599 1.00 71.01 82 HIS A N 1
ATOM 605 C CA . HIS A 1 84 ? -23.908 13.911 17.748 1.00 61.91 82 HIS A CA 1
ATOM 606 C C . HIS A 1 84 ? -24.587 12.634 17.298 1.00 56.37 82 HIS A C 1
ATOM 607 O O . HIS A 1 84 ? -25.456 12.663 16.428 1.00 67.88 82 HIS A O 1
ATOM 614 N N . LYS A 1 85 ? -24.235 11.531 17.970 1.00 62.55 83 LYS A N 1
ATOM 615 C CA . LYS A 1 85 ? -24.755 10.195 17.659 1.00 61.73 83 LYS A CA 1
ATOM 616 C C . LYS A 1 85 ? -26.280 10.123 17.687 1.00 58.27 83 LYS A C 1
ATOM 617 O O . LYS A 1 85 ? -26.880 9.315 16.965 1.00 63.23 83 LYS A O 1
ATOM 623 N N . ASN A 1 86 ? -26.916 10.931 18.525 1.00 43.38 84 ASN A N 1
ATOM 624 C CA . ASN A 1 86 ? -28.355 10.897 18.722 1.00 44.41 84 ASN A CA 1
ATOM 625 C C . ASN A 1 86 ? -29.058 12.107 18.130 1.00 40.37 84 ASN A C 1
ATOM 626 O O . ASN A 1 86 ? -30.205 12.389 18.496 1.00 46.81 84 ASN A O 1
ATOM 631 N N . ILE A 1 87 ? -28.382 12.841 17.249 1.00 49.83 85 ILE A N 1
ATOM 632 C CA . ILE A 1 87 ? -28.968 13.909 16.446 1.00 55.18 85 ILE A CA 1
ATOM 633 C C . ILE A 1 87 ? -28.744 13.526 14.996 1.00 58.62 85 ILE A C 1
ATOM 634 O O . ILE A 1 87 ? -27.669 13.030 14.639 1.00 62.06 85 ILE A O 1
ATOM 639 N N . ILE A 1 88 ? -29.766 13.725 14.172 1.00 56.85 86 ILE A N 1
ATOM 640 C CA . ILE A 1 88 ? -29.686 13.387 12.754 1.00 56.65 86 ILE A CA 1
ATOM 641 C C . ILE A 1 88 ? -28.654 14.283 12.069 1.00 62.86 86 ILE A C 1
ATOM 642 O O . ILE A 1 88 ? -28.642 15.511 12.248 1.00 61.15 86 ILE A O 1
ATOM 647 N N . GLY A 1 89 ? -27.779 13.675 11.273 1.00 69.53 87 GLY A N 1
ATOM 648 C CA . GLY A 1 89 ? -26.712 14.402 10.595 1.00 68.59 87 GLY A CA 1
ATOM 649 C C . GLY A 1 89 ? -26.967 14.626 9.112 1.00 70.02 87 GLY A C 1
ATOM 650 O O . GLY A 1 89 ? -27.369 13.711 8.369 1.00 56.56 87 GLY A O 1
ATOM 651 N N . LEU A 1 90 ? -26.654 15.840 8.681 1.00 66.05 88 LEU A N 1
ATOM 652 C CA . LEU A 1 90 ? -26.815 16.305 7.288 1.00 57.95 88 LEU A CA 1
ATOM 653 C C . LEU A 1 90 ? -25.588 15.886 6.490 1.00 53.93 88 LEU A C 1
ATOM 654 O O . LEU A 1 90 ? -24.508 16.208 6.898 1.00 60.23 88 LEU A O 1
ATOM 659 N N . LEU A 1 91 ? -25.806 15.182 5.387 1.00 63.37 89 LEU A N 1
ATOM 660 C CA . LEU A 1 91 ? -24.765 14.625 4.523 1.00 50.90 89 LEU A CA 1
ATOM 661 C C . LEU A 1 91 ? -24.440 15.532 3.329 1.00 56.14 89 LEU A C 1
ATOM 662 O O . LEU A 1 91 ? -23.315 15.491 2.789 1.00 60.59 89 LEU A O 1
ATOM 667 N N . ASN A 1 92 ? -25.410 16.343 2.920 1.00 48.68 90 ASN A N 1
ATOM 668 C CA . ASN A 1 92 ? -25.345 17.206 1.755 1.00 45.76 90 ASN A CA 1
ATOM 669 C C . ASN A 1 92 ? -26.615 18.042 1.781 1.00 36.61 90 ASN A C 1
ATOM 670 O O . ASN A 1 92 ? -27.637 17.637 2.345 1.00 42.22 90 ASN A O 1
ATOM 675 N N . VAL A 1 93 ? -26.557 19.201 1.158 1.00 51.42 91 VAL A N 1
ATOM 676 C CA . VAL A 1 93 ? -27.770 19.989 0.942 1.00 54.88 91 VAL A CA 1
ATOM 677 C C . VAL A 1 93 ? -27.589 20.697 -0.387 1.00 51.01 91 VAL A C 1
ATOM 678 O O . VAL A 1 93 ? -26.467 21.052 -0.761 1.00 51.45 91 VAL A O 1
ATOM 682 N N . PHE A 1 94 ? -28.657 20.752 -1.178 1.00 55.06 92 PHE A N 1
ATOM 683 C CA . PHE A 1 94 ? -28.494 21.267 -2.528 1.00 52.41 92 PHE A CA 1
ATOM 684 C C . PHE A 1 94 ? -29.806 21.840 -3.020 1.00 56.74 92 PHE A C 1
ATOM 685 O O . PHE A 1 94 ? -30.857 21.663 -2.400 1.00 63.89 92 PHE A O 1
ATOM 693 N N . THR A 1 95 ? -29.726 22.540 -4.149 1.00 56.87 93 THR A N 1
ATOM 694 C CA . THR A 1 95 ? -30.894 22.962 -4.858 1.00 57.33 93 THR A CA 1
ATOM 695 C C . THR A 1 95 ? -30.650 22.732 -6.344 1.00 62.62 93 THR A C 1
ATOM 696 O O . THR A 1 95 ? -29.518 22.914 -6.818 1.00 70.68 93 THR A O 1
ATOM 700 N N . PRO A 1 96 ? -31.660 22.258 -7.085 1.00 59.76 94 PRO A N 1
ATOM 701 C CA . PRO A 1 96 ? -31.484 22.053 -8.530 1.00 66.91 94 PRO A CA 1
ATOM 702 C C . PRO A 1 96 ? -31.608 23.331 -9.347 1.00 74.90 94 PRO A C 1
ATOM 703 O O . PRO A 1 96 ? -31.180 23.337 -10.511 1.00 79.12 94 PRO A O 1
ATOM 707 N N . GLN A 1 97 ? -32.173 24.398 -8.785 1.00 66.16 95 GLN A N 1
ATOM 708 C CA . GLN A 1 97 ? -32.360 25.634 -9.532 1.00 63.60 95 GLN A CA 1
ATOM 709 C C . GLN A 1 97 ? -31.050 26.411 -9.690 1.00 65.81 95 GLN A C 1
ATOM 710 O O . GLN A 1 97 ? -30.211 26.439 -8.781 1.00 65.91 95 GLN A O 1
ATOM 716 N N . LYS A 1 98 ? -30.893 27.049 -10.862 1.00 74.34 96 LYS A N 1
ATOM 717 C CA . LYS A 1 98 ? -29.612 27.610 -11.295 1.00 75.46 96 LYS A CA 1
ATOM 718 C C . LYS A 1 98 ? -29.325 29.020 -10.764 1.00 65.37 96 LYS A C 1
ATOM 719 O O . LYS A 1 98 ? -28.171 29.458 -10.815 1.00 62.41 96 LYS A O 1
ATOM 721 N N . SER A 1 99 ? -30.318 29.749 -10.267 1.00 65.35 97 SER A N 1
ATOM 722 C CA . SER A 1 99 ? -30.052 31.037 -9.628 1.00 68.19 97 SER A CA 1
ATOM 723 C C . SER A 1 99 ? -31.124 31.368 -8.593 1.00 71.31 97 SER A C 1
ATOM 724 O O . SER A 1 99 ? -32.076 30.608 -8.374 1.00 73.22 97 SER A O 1
ATOM 727 N N . LEU A 1 100 ? -30.961 32.537 -7.959 1.00 71.00 98 LEU A N 1
ATOM 728 C CA . LEU A 1 100 ? -31.883 32.973 -6.916 1.00 63.53 98 LEU A CA 1
ATOM 729 C C . LEU A 1 100 ? -33.217 33.461 -7.494 1.00 72.96 98 LEU A C 1
ATOM 730 O O . LEU A 1 100 ? -34.268 33.240 -6.880 1.00 70.98 98 LEU A O 1
ATOM 735 N N . GLU A 1 101 ? -33.220 34.084 -8.681 1.00 79.65 99 GLU A N 1
ATOM 736 C CA . GLU A 1 101 ? -34.504 34.409 -9.304 1.00 84.26 99 GLU A CA 1
ATOM 737 C C . GLU A 1 101 ? -35.303 33.140 -9.572 1.00 81.95 99 GLU A C 1
ATOM 738 O O . GLU A 1 101 ? -36.533 33.139 -9.468 1.00 87.12 99 GLU A O 1
ATOM 740 N N . GLU A 1 102 ? -34.611 32.038 -9.835 1.00 76.09 100 GLU A N 1
ATOM 741 C CA . GLU A 1 102 ? -35.237 30.756 -10.088 1.00 80.03 100 GLU A CA 1
ATOM 742 C C . GLU A 1 102 ? -35.256 29.848 -8.851 1.00 80.05 100 GLU A C 1
ATOM 743 O O . GLU A 1 102 ? -35.939 28.819 -8.868 1.00 73.20 100 GLU A O 1
ATOM 749 N N . PHE A 1 103 ? -34.592 30.239 -7.757 1.00 76.32 101 PHE A N 1
ATOM 750 C CA . PHE A 1 103 ? -34.469 29.374 -6.586 1.00 67.23 101 PHE A CA 1
ATOM 751 C C . PHE A 1 103 ? -35.832 29.053 -5.986 1.00 69.65 101 PHE A C 1
ATOM 752 O O . PHE A 1 103 ? -36.637 29.952 -5.728 1.00 65.91 101 PHE A O 1
ATOM 760 N N . GLN A 1 104 ? -36.100 27.763 -5.772 1.00 70.63 102 GLN A N 1
ATOM 761 C CA . GLN A 1 104 ? -37.401 27.364 -5.242 1.00 71.21 102 GLN A CA 1
ATOM 762 C C . GLN A 1 104 ? -37.323 26.237 -4.217 1.00 72.76 102 GLN A C 1
ATOM 763 O O . GLN A 1 104 ? -37.912 26.351 -3.137 1.00 75.22 102 GLN A O 1
ATOM 769 N N . ASP A 1 105 ? -36.633 25.137 -4.543 1.00 67.00 103 ASP A N 1
ATOM 770 C CA . ASP A 1 105 ? -36.673 23.915 -3.739 1.00 70.09 103 ASP A CA 1
ATOM 771 C C . ASP A 1 105 ? -35.347 23.650 -3.017 1.00 56.46 103 ASP A C 1
ATOM 772 O O . ASP A 1 105 ? -34.258 23.894 -3.555 1.00 56.99 103 ASP A O 1
ATOM 777 N N . VAL A 1 106 ? -35.446 23.078 -1.821 1.00 39.71 104 VAL A N 1
ATOM 778 C CA . VAL A 1 106 ? -34.274 22.735 -1.015 1.00 55.78 104 VAL A CA 1
ATOM 779 C C . VAL A 1 106 ? -34.317 21.240 -0.672 1.00 52.86 104 VAL A C 1
ATOM 780 O O . VAL A 1 106 ? -35.318 20.735 -0.145 1.00 48.37 104 VAL A O 1
ATOM 784 N N . TYR A 1 107 ? -33.201 20.554 -0.882 1.00 45.11 105 TYR A N 1
ATOM 785 C CA . TYR A 1 107 ? -33.114 19.132 -0.595 1.00 50.33 105 TYR A CA 1
ATOM 786 C C . TYR A 1 107 ? -32.059 18.888 0.475 1.00 44.21 105 TYR A C 1
ATOM 787 O O . TYR A 1 107 ? -30.899 19.260 0.283 1.00 52.20 105 TYR A O 1
ATOM 796 N N . ILE A 1 108 ? -32.457 18.212 1.561 1.00 41.25 106 ILE A N 1
ATOM 797 C CA . ILE A 1 108 ? -31.589 17.867 2.689 1.00 46.20 106 ILE A CA 1
ATOM 798 C C . ILE A 1 108 ? -31.275 16.381 2.597 1.00 40.81 106 ILE A C 1
ATOM 799 O O . ILE A 1 108 ? -32.192 15.553 2.613 1.00 41.20 106 ILE A O 1
ATOM 804 N N . VAL A 1 109 ? -29.991 16.035 2.477 1.00 37.98 107 VAL A N 1
ATOM 805 C CA . VAL A 1 109 ? -29.560 14.633 2.476 1.00 41.34 107 VAL A CA 1
ATOM 806 C C . VAL A 1 109 ? -29.047 14.280 3.873 1.00 58.68 107 VAL A C 1
ATOM 807 O O . VAL A 1 109 ? -28.107 14.904 4.385 1.00 61.95 107 VAL A O 1
ATOM 811 N N . MET A 1 110 ? -29.724 13.352 4.537 1.00 58.84 108 MET A N 1
ATOM 812 C CA . MET A 1 110 ? -29.349 12.968 5.886 1.00 60.14 108 MET A CA 1
ATOM 813 C C . MET A 1 110 ? -29.114 11.466 5.936 1.00 56.68 108 MET A C 1
ATOM 814 O O . MET A 1 110 ? -29.274 10.758 4.947 1.00 54.56 108 MET A O 1
ATOM 819 N N . GLU A 1 111 ? -28.694 10.996 7.106 1.00 53.72 109 GLU A N 1
ATOM 820 C CA . GLU A 1 111 ? -28.493 9.577 7.265 1.00 61.97 109 GLU A CA 1
ATOM 821 C C . GLU A 1 111 ? -29.828 8.852 7.222 1.00 63.93 109 GLU A C 1
ATOM 822 O O . GLU A 1 111 ? -30.887 9.401 7.572 1.00 46.44 109 GLU A O 1
ATOM 828 N N . LEU A 1 112 ? -29.759 7.591 6.793 1.00 66.55 110 LEU A N 1
ATOM 829 C CA . LEU A 1 112 ? -30.935 6.758 6.590 1.00 67.91 110 LEU A CA 1
ATOM 830 C C . LEU A 1 112 ? -31.158 5.907 7.840 1.00 75.75 110 LEU A C 1
ATOM 831 O O . LEU A 1 112 ? -30.265 5.170 8.266 1.00 75.88 110 LEU A O 1
ATOM 836 N N . MET A 1 113 ? -32.366 6.002 8.387 1.00 71.73 111 MET A N 1
ATOM 837 C CA . MET A 1 113 ? -32.830 5.245 9.531 1.00 43.35 111 MET A CA 1
ATOM 838 C C . MET A 1 113 ? -34.026 4.382 9.108 1.00 58.68 111 MET A C 1
ATOM 839 O O . MET A 1 113 ? -34.535 4.479 7.987 1.00 74.98 111 MET A O 1
ATOM 844 N N . ASP A 1 114 ? -34.417 3.475 10.005 1.00 56.18 112 ASP A N 1
ATOM 845 C CA . ASP A 1 114 ? -35.316 2.360 9.737 1.00 49.71 112 ASP A CA 1
ATOM 846 C C . ASP A 1 114 ? -36.803 2.678 9.880 1.00 52.76 112 ASP A C 1
ATOM 847 O O . ASP A 1 114 ? -37.633 1.956 9.312 1.00 55.88 112 ASP A O 1
ATOM 852 N N . ALA A 1 115 ? -37.170 3.648 10.718 1.00 56.84 113 ALA A N 1
ATOM 853 C CA . ALA A 1 115 ? -38.542 3.905 11.167 1.00 42.51 113 ALA A CA 1
ATOM 854 C C . ALA A 1 115 ? -38.482 5.099 12.094 1.00 48.71 113 ALA A C 1
ATOM 855 O O . ALA A 1 115 ? -37.401 5.550 12.463 1.00 57.40 113 ALA A O 1
ATOM 857 N N . ASN A 1 116 ? -39.640 5.589 12.500 1.00 52.33 114 ASN A N 1
ATOM 858 C CA . ASN A 1 116 ? -39.706 6.535 13.606 1.00 48.56 114 ASN A CA 1
ATOM 859 C C . ASN A 1 116 ? -40.307 5.868 14.845 1.00 47.78 114 ASN A C 1
ATOM 860 O O . ASN A 1 116 ? -40.830 4.743 14.802 1.00 46.96 114 ASN A O 1
ATOM 865 N N . LEU A 1 117 ? -40.237 6.607 15.960 1.00 45.81 115 LEU A N 1
ATOM 866 C CA . LEU A 1 117 ? -40.543 6.076 17.283 1.00 49.11 115 LEU A CA 1
ATOM 867 C C . LEU A 1 117 ? -42.017 5.711 17.458 1.00 65.76 115 LEU A C 1
ATOM 868 O O . LEU A 1 117 ? -42.328 4.832 18.270 1.00 65.73 115 LEU A O 1
ATOM 873 N N . CYS A 1 118 ? -42.939 6.385 16.751 1.00 65.34 116 CYS A N 1
ATOM 874 C CA . CYS A 1 118 ? -44.351 5.959 16.734 1.00 50.35 116 CYS A CA 1
ATOM 875 C C . CYS A 1 118 ? -44.495 4.503 16.325 1.00 57.09 116 CYS A C 1
ATOM 876 O O . CYS A 1 118 ? -45.468 3.842 16.719 1.00 56.13 116 CYS A O 1
ATOM 879 N N . GLN A 1 119 ? -43.584 3.991 15.494 1.00 62.00 117 GLN A N 1
ATOM 880 C CA . GLN A 1 119 ? -43.728 2.599 15.102 1.00 67.34 117 GLN A CA 1
ATOM 881 C C . GLN A 1 119 ? -43.178 1.658 16.168 1.00 75.43 117 GLN A C 1
ATOM 882 O O . GLN A 1 119 ? -43.522 0.470 16.165 1.00 85.12 117 GLN A O 1
ATOM 888 N N . VAL A 1 120 ? -42.397 2.178 17.113 1.00 68.51 118 VAL A N 1
ATOM 889 C CA . VAL A 1 120 ? -41.964 1.397 18.268 1.00 65.83 118 VAL A CA 1
ATOM 890 C C . VAL A 1 120 ? -42.926 1.537 19.440 1.00 63.89 118 VAL A C 1
ATOM 891 O O . VAL A 1 120 ? -43.210 0.557 20.128 1.00 70.12 118 VAL A O 1
ATOM 895 N N . ILE A 1 121 ? -43.434 2.755 19.679 1.00 62.43 119 ILE A N 1
ATOM 896 C CA . ILE A 1 121 ? -44.269 3.016 20.851 1.00 74.70 119 ILE A CA 1
ATOM 897 C C . ILE A 1 121 ? -45.507 2.138 20.839 1.00 88.33 119 ILE A C 1
ATOM 898 O O . ILE A 1 121 ? -45.987 1.704 21.893 1.00 92.40 119 ILE A O 1
ATOM 903 N N . GLN A 1 122 ? -46.035 1.841 19.658 1.00 104.17 120 GLN A N 1
ATOM 904 C CA . GLN A 1 122 ? -47.211 0.988 19.597 1.00 112.95 120 GLN A CA 1
ATOM 905 C C . GLN A 1 122 ? -46.864 -0.457 19.950 1.00 114.25 120 GLN A C 1
ATOM 906 O O . GLN A 1 122 ? -47.750 -1.206 20.367 1.00 119.95 120 GLN A O 1
ATOM 908 N N . MET A 1 123 ? -45.590 -0.842 19.802 1.00 113.17 121 MET A N 1
ATOM 909 C CA . MET A 1 123 ? -45.062 -2.177 20.064 1.00 117.36 121 MET A CA 1
ATOM 910 C C . MET A 1 123 ? -45.034 -2.495 21.560 1.00 111.58 121 MET A C 1
ATOM 911 O O . MET A 1 123 ? -45.415 -1.686 22.410 1.00 121.01 121 MET A O 1
ATOM 913 N N . GLU A 1 124 ? -44.615 -3.719 21.875 1.00 102.45 122 GLU A N 1
ATOM 914 C CA . GLU A 1 124 ? -44.264 -4.117 23.235 1.00 97.35 122 GLU A CA 1
ATOM 915 C C . GLU A 1 124 ? -42.766 -3.905 23.422 1.00 100.96 122 GLU A C 1
ATOM 916 O O . GLU A 1 124 ? -41.980 -4.155 22.501 1.00 108.09 122 GLU A O 1
ATOM 918 N N . LEU A 1 125 ? -42.402 -3.390 24.599 1.00 94.86 123 LEU A N 1
ATOM 919 C CA . LEU A 1 125 ? -40.983 -3.091 24.909 1.00 83.47 123 LEU A CA 1
ATOM 920 C C . LEU A 1 125 ? -40.653 -3.469 26.348 1.00 75.23 123 LEU A C 1
ATOM 921 O O . LEU A 1 125 ? -41.453 -3.199 27.220 1.00 72.64 123 LEU A O 1
ATOM 926 N N . ASP A 1 126 ? -39.500 -4.099 26.536 1.00 79.57 124 ASP A N 1
ATOM 927 C CA . ASP A 1 126 ? -38.970 -4.464 27.871 1.00 63.05 124 ASP A CA 1
ATOM 928 C C . ASP A 1 126 ? -38.265 -3.250 28.467 1.00 74.02 124 ASP A C 1
ATOM 929 O O . ASP A 1 126 ? -38.007 -2.315 27.751 1.00 75.49 124 ASP A O 1
ATOM 934 N N . HIS A 1 127 ? -37.936 -3.282 29.744 1.00 65.75 125 HIS A N 1
ATOM 935 C CA . HIS A 1 127 ? -37.242 -2.121 30.340 1.00 57.97 125 HIS A CA 1
ATOM 936 C C . HIS A 1 127 ? -35.923 -1.860 29.624 1.00 57.87 125 HIS A C 1
ATOM 937 O O . HIS A 1 127 ? -35.537 -0.718 29.496 1.00 57.75 125 HIS A O 1
ATOM 944 N N . GLU A 1 128 ? -35.258 -2.896 29.162 1.00 59.45 126 GLU A N 1
ATOM 945 C CA . GLU A 1 128 ? -33.946 -2.656 28.546 1.00 63.58 126 GLU A CA 1
ATOM 946 C C . GLU A 1 128 ? -34.124 -1.841 27.282 1.00 62.86 126 GLU A C 1
ATOM 947 O O . GLU A 1 128 ? -33.307 -1.003 27.057 1.00 74.35 126 GLU A O 1
ATOM 953 N N . ARG A 1 129 ? -35.149 -2.092 26.485 1.00 64.58 127 ARG A N 1
ATOM 954 C CA . ARG A 1 129 ? -35.277 -1.261 25.269 1.00 60.31 127 ARG A CA 1
ATOM 955 C C . ARG A 1 129 ? -35.733 0.128 25.663 1.00 47.64 127 ARG A C 1
ATOM 956 O O . ARG A 1 129 ? -35.106 1.048 25.246 1.00 50.77 127 ARG A O 1
ATOM 964 N N . MET A 1 130 ? -36.779 0.230 26.461 1.00 43.47 128 MET A N 1
ATOM 965 C CA . MET A 1 130 ? -37.336 1.543 26.786 1.00 47.44 128 MET A CA 1
ATOM 966 C C . MET A 1 130 ? -36.290 2.448 27.389 1.00 51.32 128 MET A C 1
ATOM 967 O O . MET A 1 130 ? -36.082 3.573 26.910 1.00 56.01 128 MET A O 1
ATOM 972 N N . SER A 1 131 ? -35.609 1.971 28.435 1.00 40.22 129 SER A N 1
ATOM 973 C CA . SER A 1 131 ? -34.607 2.821 29.075 1.00 48.80 129 SER A CA 1
ATOM 974 C C . SER A 1 131 ? -33.453 3.117 28.105 1.00 38.20 129 SER A C 1
ATOM 975 O O . SER A 1 131 ? -32.898 4.226 28.091 1.00 41.22 129 SER A O 1
ATOM 978 N N . TYR A 1 132 ? -33.079 2.157 27.265 1.00 39.32 130 TYR A N 1
ATOM 979 C CA . TYR A 1 132 ? -32.009 2.477 26.327 1.00 39.11 130 TYR A CA 1
ATOM 980 C C . TYR A 1 132 ? -32.428 3.581 25.364 1.00 48.73 130 TYR A C 1
ATOM 981 O O . TYR A 1 132 ? -31.665 4.525 25.119 1.00 56.93 130 TYR A O 1
ATOM 990 N N . LEU A 1 133 ? -33.651 3.501 24.831 1.00 47.81 131 LEU A N 1
ATOM 991 C CA . LEU A 1 133 ? -34.129 4.552 23.939 1.00 50.09 131 LEU A CA 1
ATOM 992 C C . LEU A 1 133 ? -34.171 5.895 24.656 1.00 46.13 131 LEU A C 1
ATOM 993 O O . LEU A 1 133 ? -33.598 6.878 24.165 1.00 45.73 131 LEU A O 1
ATOM 998 N N . LEU A 1 134 ? -34.823 5.959 25.833 1.00 40.58 132 LEU A N 1
ATOM 999 C CA . LEU A 1 134 ? -34.963 7.258 26.499 1.00 49.61 132 LEU A CA 1
ATOM 1000 C C . LEU A 1 134 ? -33.604 7.854 26.830 1.00 59.87 132 LEU A C 1
ATOM 1001 O O . LEU A 1 134 ? -33.365 9.049 26.600 1.00 60.40 132 LEU A O 1
ATOM 1006 N N . TYR A 1 135 ? -32.698 7.017 27.336 1.00 52.74 133 TYR A N 1
ATOM 1007 C CA . TYR A 1 135 ? -31.332 7.446 27.562 1.00 46.80 133 TYR A CA 1
ATOM 1008 C C . TYR A 1 135 ? -30.753 8.116 26.328 1.00 47.69 133 TYR A C 1
ATOM 1009 O O . TYR A 1 135 ? -30.082 9.161 26.425 1.00 39.32 133 TYR A O 1
ATOM 1018 N N . GLN A 1 136 ? -31.035 7.546 25.150 1.00 45.87 134 GLN A N 1
ATOM 1019 C CA . GLN A 1 136 ? -30.540 8.123 23.904 1.00 38.11 134 GLN A CA 1
ATOM 1020 C C . GLN A 1 136 ? -31.163 9.486 23.632 1.00 44.80 134 GLN A C 1
ATOM 1021 O O . GLN A 1 136 ? -30.469 10.397 23.172 1.00 55.09 134 GLN A O 1
ATOM 1027 N N . MET A 1 137 ? -32.459 9.669 23.898 1.00 48.26 135 MET A N 1
ATOM 1028 C CA . MET A 1 137 ? -33.012 11.010 23.708 1.00 49.14 135 MET A CA 1
ATOM 1029 C C . MET A 1 137 ? -32.362 11.989 24.661 1.00 52.51 135 MET A C 1
ATOM 1030 O O . MET A 1 137 ? -31.965 13.092 24.264 1.00 47.24 135 MET A O 1
ATOM 1035 N N . LEU A 1 138 ? -32.230 11.596 25.935 1.00 61.03 136 LEU A N 1
ATOM 1036 C CA . LEU A 1 138 ? -31.614 12.489 26.921 1.00 50.28 136 LEU A CA 1
ATOM 1037 C C . LEU A 1 138 ? -30.187 12.880 26.502 1.00 45.48 136 LEU A C 1
ATOM 1038 O O . LEU A 1 138 ? -29.776 14.022 26.720 1.00 50.17 136 LEU A O 1
ATOM 1043 N N . CYS A 1 139 ? -29.472 11.999 25.789 1.00 37.77 137 CYS A N 1
ATOM 1044 C CA . CYS A 1 139 ? -28.156 12.383 25.312 1.00 42.83 137 CYS A CA 1
ATOM 1045 C C . CYS A 1 139 ? -28.243 13.387 24.175 1.00 58.41 137 CYS A C 1
ATOM 1046 O O . CYS A 1 139 ? -27.440 14.335 24.103 1.00 58.41 137 CYS A O 1
ATOM 1049 N N . GLY A 1 140 ? -29.239 13.216 23.300 1.00 58.75 138 GLY A N 1
ATOM 1050 C CA . GLY A 1 140 ? -29.455 14.192 22.252 1.00 46.68 138 GLY A CA 1
ATOM 1051 C C . GLY A 1 140 ? -29.932 15.519 22.796 1.00 48.05 138 GLY A C 1
ATOM 1052 O O . GLY A 1 140 ? -29.336 16.572 22.510 1.00 42.71 138 GLY A O 1
ATOM 1053 N N . ILE A 1 141 ? -30.939 15.472 23.675 1.00 41.96 139 ILE A N 1
ATOM 1054 C CA . ILE A 1 141 ? -31.436 16.694 24.286 1.00 49.21 139 ILE A CA 1
ATOM 1055 C C . ILE A 1 141 ? -30.314 17.423 25.018 1.00 57.28 139 ILE A C 1
ATOM 1056 O O . ILE A 1 141 ? -30.135 18.638 24.853 1.00 56.18 139 ILE A O 1
ATOM 1061 N N . LYS A 1 142 ? -29.518 16.685 25.807 1.00 55.39 140 LYS A N 1
ATOM 1062 C CA . LYS A 1 142 ? -28.414 17.308 26.520 1.00 52.47 140 LYS A CA 1
ATOM 1063 C C . LYS A 1 142 ? -27.414 17.930 25.555 1.00 52.41 140 LYS A C 1
ATOM 1064 O O . LYS A 1 142 ? -26.885 19.016 25.820 1.00 53.38 140 LYS A O 1
ATOM 1070 N N . HIS A 1 143 ? -27.138 17.278 24.421 1.00 53.85 141 HIS A N 1
ATOM 1071 C CA . HIS A 1 143 ? -26.203 17.907 23.488 1.00 60.71 141 HIS A CA 1
ATOM 1072 C C . HIS A 1 143 ? -26.748 19.247 22.992 1.00 63.36 141 HIS A C 1
ATOM 1073 O O . HIS A 1 143 ? -26.022 20.253 22.990 1.00 60.29 141 HIS A O 1
ATOM 1080 N N . LEU A 1 144 ? -28.040 19.292 22.622 1.00 55.76 142 LEU A N 1
ATOM 1081 C CA . LEU A 1 144 ? -28.637 20.552 22.180 1.00 55.62 142 LEU A CA 1
ATOM 1082 C C . LEU A 1 144 ? -28.518 21.636 23.250 1.00 60.91 142 LEU A C 1
ATOM 1083 O O . LEU A 1 144 ? -28.130 22.772 22.945 1.00 62.53 142 LEU A O 1
ATOM 1088 N N . HIS A 1 145 ? -28.821 21.306 24.513 1.00 53.11 143 HIS A N 1
ATOM 1089 C CA . HIS A 1 145 ? -28.835 22.342 25.552 1.00 52.05 143 HIS A CA 1
ATOM 1090 C C . HIS A 1 145 ? -27.448 22.924 25.814 1.00 50.37 143 HIS A C 1
ATOM 1091 O O . HIS A 1 145 ? -27.348 24.093 26.160 1.00 53.89 143 HIS A O 1
ATOM 1098 N N . SER A 1 146 ? -26.378 22.118 25.681 1.00 61.85 144 SER A N 1
ATOM 1099 C CA . SER A 1 146 ? -24.996 22.608 25.746 1.00 62.18 144 SER A CA 1
ATOM 1100 C C . SER A 1 146 ? -24.767 23.845 24.874 1.00 62.99 144 SER A C 1
ATOM 1101 O O . SER A 1 146 ? -24.037 24.765 25.253 1.00 64.90 144 SER A O 1
ATOM 1104 N N . ALA A 1 147 ? -25.331 23.856 23.675 1.00 72.78 145 ALA A N 1
ATOM 1105 C CA . ALA A 1 147 ? -25.154 24.964 22.760 1.00 74.91 145 ALA A CA 1
ATOM 1106 C C . ALA A 1 147 ? -26.245 26.010 22.903 1.00 75.76 145 ALA A C 1
ATOM 1107 O O . ALA A 1 147 ? -26.239 26.983 22.152 1.00 83.72 145 ALA A O 1
ATOM 1109 N N . GLY A 1 148 ? -27.175 25.837 23.840 1.00 74.30 146 GLY A N 1
ATOM 1110 C CA . GLY A 1 148 ? -28.227 26.811 24.054 1.00 75.23 146 GLY A CA 1
ATOM 1111 C C . GLY A 1 148 ? -29.519 26.575 23.301 1.00 76.57 146 GLY A C 1
ATOM 1112 O O . GLY A 1 148 ? -30.338 27.498 23.209 1.00 87.40 146 GLY A O 1
ATOM 1113 N N . ILE A 1 149 ? -29.748 25.369 22.787 1.00 71.31 147 ILE A N 1
ATOM 1114 C CA . ILE A 1 149 ? -30.892 25.076 21.928 1.00 67.72 147 ILE A CA 1
ATOM 1115 C C . ILE A 1 149 ? -31.901 24.274 22.742 1.00 76.11 147 ILE A C 1
ATOM 1116 O O . ILE A 1 149 ? -31.704 23.080 23.009 1.00 83.24 147 ILE A O 1
ATOM 1121 N N . ILE A 1 150 ? -32.980 24.945 23.128 1.00 72.80 148 ILE A N 1
ATOM 1122 C CA . ILE A 1 150 ? -34.109 24.349 23.830 1.00 67.17 148 ILE A CA 1
ATOM 1123 C C . ILE A 1 150 ? -35.168 23.918 22.820 1.00 75.28 148 ILE A C 1
ATOM 1124 O O . ILE A 1 150 ? -35.865 24.756 22.242 1.00 86.91 148 ILE A O 1
ATOM 1129 N N . HIS A 1 151 ? -35.316 22.605 22.645 1.00 73.61 149 HIS A N 1
ATOM 1130 C CA . HIS A 1 151 ? -36.169 22.049 21.595 1.00 65.24 149 HIS A CA 1
ATOM 1131 C C . HIS A 1 151 ? -37.605 22.565 21.694 1.00 65.47 149 HIS A C 1
ATOM 1132 O O . HIS A 1 151 ? -38.160 23.104 20.726 1.00 65.09 149 HIS A O 1
ATOM 1139 N N . ARG A 1 152 ? -38.225 22.382 22.858 1.00 68.54 150 ARG A N 1
ATOM 1140 C CA . ARG A 1 152 ? -39.573 22.807 23.223 1.00 73.01 150 ARG A CA 1
ATOM 1141 C C . ARG A 1 152 ? -40.680 22.025 22.514 1.00 76.78 150 ARG A C 1
ATOM 1142 O O . ARG A 1 152 ? -41.856 22.290 22.775 1.00 84.60 150 ARG A O 1
ATOM 1150 N N . ASP A 1 153 ? -40.361 21.089 21.621 1.00 67.36 151 ASP A N 1
ATOM 1151 C CA . ASP A 1 153 ? -41.426 20.308 21.013 1.00 68.04 151 ASP A CA 1
ATOM 1152 C C . ASP A 1 153 ? -40.957 18.986 20.427 1.00 64.66 151 ASP A C 1
ATOM 1153 O O . ASP A 1 153 ? -41.091 18.782 19.215 1.00 61.27 151 ASP A O 1
ATOM 1158 N N . LEU A 1 154 ? -40.413 18.098 21.260 1.00 53.43 152 LEU A N 1
ATOM 1159 C CA . LEU A 1 154 ? -40.049 16.756 20.835 1.00 48.75 152 LEU A CA 1
ATOM 1160 C C . LEU A 1 154 ? -41.302 15.913 20.711 1.00 51.44 152 LEU A C 1
ATOM 1161 O O . LEU A 1 154 ? -42.201 15.991 21.546 1.00 53.59 152 LEU A O 1
ATOM 1166 N N . LYS A 1 155 ? -41.379 15.127 19.647 1.00 55.27 153 LYS A N 1
ATOM 1167 C CA . LYS A 1 155 ? -42.522 14.250 19.477 1.00 46.03 153 LYS A CA 1
ATOM 1168 C C . LYS A 1 155 ? -42.036 12.934 18.886 1.00 44.38 153 LYS A C 1
ATOM 1169 O O . LYS A 1 155 ? -41.032 12.911 18.151 1.00 47.96 153 LYS A O 1
ATOM 1175 N N . PRO A 1 156 ? -42.724 11.823 19.176 1.00 41.08 154 PRO A N 1
ATOM 1176 C CA . PRO A 1 156 ? -42.288 10.530 18.619 1.00 46.25 154 PRO A CA 1
ATOM 1177 C C . PRO A 1 156 ? -42.224 10.495 17.099 1.00 58.13 154 PRO A C 1
ATOM 1178 O O . PRO A 1 156 ? -41.472 9.682 16.564 1.00 64.55 154 PRO A O 1
ATOM 1182 N N . SER A 1 157 ? -42.968 11.327 16.366 1.00 58.71 155 SER A N 1
ATOM 1183 C CA . SER A 1 157 ? -42.858 11.181 14.917 1.00 57.25 155 SER A CA 1
ATOM 1184 C C . SER A 1 157 ? -41.658 11.927 14.349 1.00 53.83 155 SER A C 1
ATOM 1185 O O . SER A 1 157 ? -41.322 11.749 13.180 1.00 47.10 155 SER A O 1
ATOM 1188 N N . ASN A 1 158 ? -40.962 12.719 15.139 1.00 47.93 156 ASN A N 1
ATOM 1189 C CA . ASN A 1 158 ? -39.780 13.366 14.612 1.00 46.14 156 ASN A CA 1
ATOM 1190 C C . ASN A 1 158 ? -38.544 12.858 15.295 1.00 44.07 156 ASN A C 1
ATOM 1191 O O . ASN A 1 158 ? -37.594 13.611 15.517 1.00 43.23 156 ASN A O 1
ATOM 1196 N N . ILE A 1 159 ? -38.615 11.605 15.722 1.00 49.88 157 ILE A N 1
ATOM 1197 C CA . ILE A 1 159 ? -37.482 10.862 16.233 1.00 49.45 157 ILE A CA 1
ATOM 1198 C C . ILE A 1 159 ? -37.465 9.533 15.512 1.00 45.99 157 ILE A C 1
ATOM 1199 O O . ILE A 1 159 ? -38.455 8.805 15.538 1.00 47.55 157 ILE A O 1
ATOM 1204 N N . VAL A 1 160 ? -36.321 9.174 14.966 1.00 40.76 158 VAL A N 1
ATOM 1205 C CA . VAL A 1 160 ? -36.179 7.915 14.266 1.00 40.93 158 VAL A CA 1
ATOM 1206 C C . VAL A 1 160 ? -35.211 6.996 15.016 1.00 49.05 158 VAL A C 1
ATOM 1207 O O . VAL A 1 160 ? -34.321 7.439 15.757 1.00 52.58 158 VAL A O 1
ATOM 1211 N N . VAL A 1 161 ? -35.433 5.692 14.849 1.00 42.21 159 VAL A N 1
ATOM 1212 C CA . VAL A 1 161 ? -34.663 4.655 15.516 1.00 45.67 159 VAL A CA 1
ATOM 1213 C C . VAL A 1 161 ? -34.227 3.650 14.464 1.00 56.41 159 VAL A C 1
ATOM 1214 O O . VAL A 1 161 ? -34.755 3.602 13.346 1.00 70.39 159 VAL A O 1
ATOM 1218 N N . LYS A 1 162 ? -33.226 2.863 14.805 1.00 51.94 160 LYS A N 1
ATOM 1219 C CA . LYS A 1 162 ? -32.795 1.860 13.844 1.00 57.68 160 LYS A CA 1
ATOM 1220 C C . LYS A 1 162 ? -32.948 0.489 14.497 1.00 62.37 160 LYS A C 1
ATOM 1221 O O . LYS A 1 162 ? -33.197 0.391 15.698 1.00 63.75 160 LYS A O 1
ATOM 1227 N N . SER A 1 163 ? -32.831 -0.575 13.696 1.00 64.67 161 SER A N 1
ATOM 1228 C CA . SER A 1 163 ? -33.119 -1.932 14.168 1.00 60.85 161 SER A CA 1
ATOM 1229 C C . SER A 1 163 ? -32.142 -2.434 15.229 1.00 69.15 161 SER A C 1
ATOM 1230 O O . SER A 1 163 ? -32.472 -3.386 15.953 1.00 68.66 161 SER A O 1
ATOM 1233 N N . ASP A 1 164 ? -30.933 -1.866 15.307 1.00 73.59 162 ASP A N 1
ATOM 1234 C CA . ASP A 1 164 ? -30.043 -2.119 16.441 1.00 71.20 162 ASP A CA 1
ATOM 1235 C C . ASP A 1 164 ? -30.408 -1.265 17.665 1.00 74.91 162 ASP A C 1
ATOM 1236 O O . ASP A 1 164 ? -29.607 -1.158 18.596 1.00 76.56 162 ASP A O 1
ATOM 1241 N N . CYS A 1 165 ? -31.592 -0.634 17.631 1.00 74.82 163 CYS A N 1
ATOM 1242 C CA . CYS A 1 165 ? -32.172 0.192 18.688 1.00 74.25 163 CYS A CA 1
ATOM 1243 C C . CYS A 1 165 ? -31.466 1.532 18.886 1.00 64.75 163 CYS A C 1
ATOM 1244 O O . CYS A 1 165 ? -31.651 2.174 19.918 1.00 51.32 163 CYS A O 1
ATOM 1247 N N . THR A 1 166 ? -30.733 2.037 17.898 1.00 73.98 164 THR A N 1
ATOM 1248 C CA . THR A 1 166 ? -30.199 3.387 18.047 1.00 66.32 164 THR A CA 1
ATOM 1249 C C . THR A 1 166 ? -31.237 4.422 17.621 1.00 57.90 164 THR A C 1
ATOM 1250 O O . THR A 1 166 ? -32.224 4.111 16.937 1.00 54.71 164 THR A O 1
ATOM 1254 N N . LEU A 1 167 ? -31.011 5.662 18.063 1.00 43.18 165 LEU A N 1
ATOM 1255 C CA . LEU A 1 167 ? -32.034 6.684 18.013 1.00 47.13 165 LEU A CA 1
ATOM 1256 C C . LEU A 1 167 ? -31.429 8.027 17.643 1.00 51.13 165 LEU A C 1
ATOM 1257 O O . LEU A 1 167 ? -30.381 8.417 18.154 1.00 51.97 165 LEU A O 1
ATOM 1262 N N . LYS A 1 168 ? -32.104 8.740 16.763 1.00 54.72 166 LYS A N 1
ATOM 1263 C CA . LYS A 1 168 ? -31.654 10.062 16.374 1.00 51.46 166 LYS A CA 1
ATOM 1264 C C . LYS A 1 168 ? -32.878 10.949 16.332 1.00 52.19 166 LYS A C 1
ATOM 1265 O O . LYS A 1 168 ? -33.921 10.553 15.795 1.00 56.21 166 LYS A O 1
ATOM 1271 N N . ILE A 1 169 ? -32.745 12.117 16.935 1.00 49.37 167 ILE A N 1
ATOM 1272 C CA . ILE A 1 169 ? -33.776 13.144 16.929 1.00 55.25 167 ILE A CA 1
ATOM 1273 C C . ILE A 1 169 ? -33.714 13.880 15.594 1.00 61.97 167 ILE A C 1
ATOM 1274 O O . ILE A 1 169 ? -32.630 14.279 15.145 1.00 68.76 167 ILE A O 1
ATOM 1279 N N . LEU A 1 170 ? -34.870 14.092 14.959 1.00 57.91 168 LEU A N 1
ATOM 1280 C CA . LEU A 1 170 ? -34.840 14.620 13.591 1.00 54.83 168 LEU A CA 1
ATOM 1281 C C . LEU A 1 170 ? -34.718 16.151 13.517 1.00 47.65 168 LEU A C 1
ATOM 1282 O O . LEU A 1 170 ? -33.956 16.663 12.687 1.00 63.33 168 LEU A O 1
ATOM 1287 N N . ASP A 1 171 ? -35.443 16.888 14.352 1.00 59.91 169 ASP A N 1
ATOM 1288 C CA . ASP A 1 171 ? -35.586 18.336 14.278 1.00 75.16 169 ASP A CA 1
ATOM 1289 C C . ASP A 1 171 ? -34.965 19.015 15.507 1.00 76.07 169 ASP A C 1
ATOM 1290 O O . ASP A 1 171 ? -34.572 18.370 16.491 1.00 71.92 169 ASP A O 1
ATOM 1295 N N . PHE A 1 172 ? -34.956 20.351 15.467 1.00 74.41 170 PHE A N 1
ATOM 1296 C CA . PHE A 1 172 ? -34.428 21.192 16.536 1.00 69.29 170 PHE A CA 1
ATOM 1297 C C . PHE A 1 172 ? -35.486 22.048 17.222 1.00 69.81 170 PHE A C 1
ATOM 1298 O O . PHE A 1 172 ? -35.133 22.938 18.013 1.00 71.43 170 PHE A O 1
ATOM 1306 N N . GLY A 1 173 ? -36.765 21.835 16.926 1.00 72.31 171 GLY A N 1
ATOM 1307 C CA . GLY A 1 173 ? -37.798 22.572 17.619 1.00 78.13 171 GLY A CA 1
ATOM 1308 C C . GLY A 1 173 ? -38.024 23.995 17.112 1.00 76.80 171 GLY A C 1
ATOM 1309 O O . GLY A 1 173 ? -37.535 24.438 16.061 1.00 62.73 171 GLY A O 1
ATOM 1310 N N . LEU A 1 174 ? -38.799 24.719 17.913 1.00 77.88 172 LEU A N 1
ATOM 1311 C CA . LEU A 1 174 ? -39.280 26.057 17.596 1.00 80.04 172 LEU A CA 1
ATOM 1312 C C . LEU A 1 174 ? -38.266 27.170 17.883 1.00 87.10 172 LEU A C 1
ATOM 1313 O O . LEU A 1 174 ? -37.442 27.073 18.797 1.00 90.42 172 LEU A O 1
ATOM 1318 N N . ALA A 1 175 ? -38.390 28.274 17.138 1.00 101.27 173 ALA A N 1
ATOM 1319 C CA . ALA A 1 175 ? -37.539 29.438 17.351 1.00 115.73 173 ALA A CA 1
ATOM 1320 C C . ALA A 1 175 ? -38.081 30.274 18.508 1.00 130.03 173 ALA A C 1
ATOM 1321 O O . ALA A 1 175 ? -39.297 30.445 18.647 1.00 134.82 173 ALA A O 1
ATOM 1323 N N . ARG A 1 176 ? -37.160 30.833 19.306 1.00 138.12 174 ARG A N 1
ATOM 1324 C CA . ARG A 1 176 ? -37.485 31.538 20.546 1.00 143.62 174 ARG A CA 1
ATOM 1325 C C . ARG A 1 176 ? -38.653 32.511 20.396 1.00 146.66 174 ARG A C 1
ATOM 1326 O O . ARG A 1 176 ? -38.773 33.226 19.394 1.00 153.61 174 ARG A O 1
ATOM 1328 N N . THR A 1 177 ? -39.514 32.519 21.416 1.00 141.22 175 THR A N 1
ATOM 1329 C CA . THR A 1 177 ? -40.690 33.385 21.476 1.00 135.42 175 THR A CA 1
ATOM 1330 C C . THR A 1 177 ? -41.243 33.413 22.901 1.00 126.92 175 THR A C 1
ATOM 1331 O O . THR A 1 177 ? -40.559 33.026 23.854 1.00 115.16 175 THR A O 1
ATOM 1333 N N . THR A 1 190 ? -51.648 20.264 17.107 1.00 76.39 188 THR A N 1
ATOM 1334 C CA . THR A 1 190 ? -51.423 19.202 18.099 1.00 90.85 188 THR A CA 1
ATOM 1335 C C . THR A 1 190 ? -50.341 19.484 19.179 1.00 92.80 188 THR A C 1
ATOM 1336 O O . THR A 1 190 ? -49.131 19.398 18.930 1.00 88.54 188 THR A O 1
ATOM 1340 N N . ARG A 1 191 ? -50.787 19.738 20.407 1.00 95.83 189 ARG A N 1
ATOM 1341 C CA . ARG A 1 191 ? -49.901 20.138 21.495 1.00 99.76 189 ARG A CA 1
ATOM 1342 C C . ARG A 1 191 ? -49.578 18.996 22.469 1.00 85.87 189 ARG A C 1
ATOM 1343 O O . ARG A 1 191 ? -49.277 19.272 23.629 1.00 94.26 189 ARG A O 1
ATOM 1345 N N . TYR A 1 192 ? -49.627 17.725 22.028 1.00 69.46 190 TYR A N 1
ATOM 1346 C CA . TYR A 1 192 ? -49.639 16.575 22.950 1.00 58.84 190 TYR A CA 1
ATOM 1347 C C . TYR A 1 192 ? -48.345 16.352 23.753 1.00 62.93 190 TYR A C 1
ATOM 1348 O O . TYR A 1 192 ? -48.369 15.607 24.745 1.00 49.85 190 TYR A O 1
ATOM 1357 N N . TYR A 1 193 ? -47.202 16.874 23.302 1.00 69.30 191 TYR A N 1
ATOM 1358 C CA . TYR A 1 193 ? -45.943 16.749 24.035 1.00 67.75 191 TYR A CA 1
ATOM 1359 C C . TYR A 1 193 ? -45.437 18.112 24.449 1.00 74.15 191 TYR A C 1
ATOM 1360 O O . TYR A 1 193 ? -44.238 18.283 24.684 1.00 76.50 191 TYR A O 1
ATOM 1369 N N . ARG A 1 194 ? -46.316 19.102 24.418 1.00 71.16 192 ARG A N 1
ATOM 1370 C CA . ARG A 1 194 ? -45.956 20.452 24.785 1.00 71.90 192 ARG A CA 1
ATOM 1371 C C . ARG A 1 194 ? -46.115 20.617 26.284 1.00 72.97 192 ARG A C 1
ATOM 1372 O O . ARG A 1 194 ? -47.185 20.312 26.830 1.00 69.17 192 ARG A O 1
ATOM 1380 N N . ALA A 1 195 ? -45.064 21.146 26.927 1.00 74.74 193 ALA A N 1
ATOM 1381 C CA . ALA A 1 195 ? -45.059 21.376 28.368 1.00 78.45 193 ALA A CA 1
ATOM 1382 C C . ALA A 1 195 ? -46.082 22.449 28.755 1.00 87.30 193 ALA A C 1
ATOM 1383 O O . ALA A 1 195 ? -46.440 23.300 27.938 1.00 93.69 193 ALA A O 1
ATOM 1385 N N . PRO A 1 196 ? -46.595 22.407 29.994 1.00 88.75 194 PRO A N 1
ATOM 1386 C CA . PRO A 1 196 ? -47.473 23.499 30.463 1.00 89.67 194 PRO A CA 1
ATOM 1387 C C . PRO A 1 196 ? -46.850 24.879 30.335 1.00 88.06 194 PRO A C 1
ATOM 1388 O O . PRO A 1 196 ? -47.529 25.831 29.907 1.00 86.21 194 PRO A O 1
ATOM 1392 N N . GLU A 1 197 ? -45.574 25.014 30.656 1.00 90.90 195 GLU A N 1
ATOM 1393 C CA . GLU A 1 197 ? -44.922 26.318 30.603 1.00 94.16 195 GLU A CA 1
ATOM 1394 C C . GLU A 1 197 ? -44.862 26.951 29.218 1.00 107.46 195 GLU A C 1
ATOM 1395 O O . GLU A 1 197 ? -44.535 28.130 29.146 1.00 116.00 195 GLU A O 1
ATOM 1401 N N . VAL A 1 198 ? -45.112 26.222 28.129 1.00 102.50 196 VAL A N 1
ATOM 1402 C CA . VAL A 1 198 ? -45.108 26.890 26.841 1.00 104.73 196 VAL A CA 1
ATOM 1403 C C . VAL A 1 198 ? -46.511 26.938 26.257 1.00 98.64 196 VAL A C 1
ATOM 1404 O O . VAL A 1 198 ? -46.824 27.790 25.441 1.00 105.05 196 VAL A O 1
ATOM 1408 N N . ILE A 1 199 ? -47.385 26.047 26.709 1.00 88.24 197 ILE A N 1
ATOM 1409 C CA . ILE A 1 199 ? -48.803 26.090 26.305 1.00 89.99 197 ILE A CA 1
ATOM 1410 C C . ILE A 1 199 ? -49.568 27.167 27.074 1.00 97.37 197 ILE A C 1
ATOM 1411 O O . ILE A 1 199 ? -50.654 27.576 26.644 1.00 96.47 197 ILE A O 1
ATOM 1416 N N . LEU A 1 200 ? -49.022 27.671 28.177 1.00 102.88 198 LEU A N 1
ATOM 1417 C CA . LEU A 1 200 ? -49.619 28.761 28.936 1.00 110.43 198 LEU A CA 1
ATOM 1418 C C . LEU A 1 200 ? -48.806 30.048 28.872 1.00 112.09 198 LEU A C 1
ATOM 1419 O O . LEU A 1 200 ? -49.075 30.969 29.647 1.00 123.44 198 LEU A O 1
ATOM 1424 N N . GLY A 1 201 ? -47.809 30.127 27.994 1.00 109.77 199 GLY A N 1
ATOM 1425 C CA . GLY A 1 201 ? -47.126 31.388 27.728 1.00 108.30 199 GLY A CA 1
ATOM 1426 C C . GLY A 1 201 ? -46.369 31.985 28.893 1.00 118.04 199 GLY A C 1
ATOM 1427 O O . GLY A 1 201 ? -46.333 33.215 29.052 1.00 127.07 199 GLY A O 1
ATOM 1428 N N . MET A 1 202 ? -45.774 31.142 29.723 1.00 114.10 200 MET A N 1
ATOM 1429 C CA . MET A 1 202 ? -44.852 31.624 30.734 1.00 119.68 200 MET A CA 1
ATOM 1430 C C . MET A 1 202 ? -43.479 31.705 30.079 1.00 115.76 200 MET A C 1
ATOM 1431 O O . MET A 1 202 ? -43.340 31.547 28.863 1.00 119.50 200 MET A O 1
ATOM 1436 N N . GLY A 1 203 ? -42.460 31.981 30.856 1.00 108.97 201 GLY A N 1
ATOM 1437 C CA . GLY A 1 203 ? -41.120 31.720 30.399 1.00 105.69 201 GLY A CA 1
ATOM 1438 C C . GLY A 1 203 ? -40.851 30.234 30.463 1.00 104.43 201 GLY A C 1
ATOM 1439 O O . GLY A 1 203 ? -41.638 29.452 30.999 1.00 107.83 201 GLY A O 1
ATOM 1440 N N . TYR A 1 204 ? -39.737 29.825 29.870 1.00 94.93 202 TYR A N 1
ATOM 1441 C CA . TYR A 1 204 ? -39.356 28.421 29.889 1.00 83.94 202 TYR A CA 1
ATOM 1442 C C . TYR A 1 204 ? -37.857 28.323 30.145 1.00 74.12 202 TYR A C 1
ATOM 1443 O O . TYR A 1 204 ? -37.111 29.292 29.972 1.00 79.78 202 TYR A O 1
ATOM 1452 N N . LYS A 1 205 ? -37.409 27.131 30.523 1.00 67.95 203 LYS A N 1
ATOM 1453 C CA . LYS A 1 205 ? -35.982 26.861 30.661 1.00 82.19 203 LYS A CA 1
ATOM 1454 C C . LYS A 1 205 ? -35.672 25.520 29.998 1.00 81.60 203 LYS A C 1
ATOM 1455 O O . LYS A 1 205 ? -36.549 24.875 29.408 1.00 82.10 203 LYS A O 1
ATOM 1457 N N . GLU A 1 206 ? -34.406 25.106 30.104 1.00 70.76 204 GLU A N 1
ATOM 1458 C CA . GLU A 1 206 ? -33.957 23.887 29.450 1.00 62.52 204 GLU A CA 1
ATOM 1459 C C . GLU A 1 206 ? -34.842 22.691 29.802 1.00 65.02 204 GLU A C 1
ATOM 1460 O O . GLU A 1 206 ? -35.003 21.771 28.987 1.00 67.96 204 GLU A O 1
ATOM 1462 N N . ASN A 1 207 ? -35.399 22.649 31.004 1.00 65.45 205 ASN A N 1
ATOM 1463 C CA . ASN A 1 207 ? -36.084 21.403 31.320 1.00 71.40 205 ASN A CA 1
ATOM 1464 C C . ASN A 1 207 ? -37.516 21.376 30.797 1.00 64.64 205 ASN A C 1
ATOM 1465 O O . ASN A 1 207 ? -38.214 20.381 31.025 1.00 67.11 205 ASN A O 1
ATOM 1470 N N . VAL A 1 208 ? -37.953 22.414 30.075 1.00 63.95 206 VAL A N 1
ATOM 1471 C CA . VAL A 1 208 ? -39.174 22.314 29.259 1.00 68.09 206 VAL A CA 1
ATOM 1472 C C . VAL A 1 208 ? -39.228 20.979 28.513 1.00 66.91 206 VAL A C 1
ATOM 1473 O O . VAL A 1 208 ? -40.284 20.339 28.435 1.00 65.78 206 VAL A O 1
ATOM 1477 N N . ASP A 1 209 ? -38.075 20.524 27.990 1.00 60.83 207 ASP A N 1
ATOM 1478 C CA . ASP A 1 209 ? -37.980 19.309 27.191 1.00 50.13 207 ASP A CA 1
ATOM 1479 C C . ASP A 1 209 ? -38.128 18.043 28.030 1.00 56.08 207 ASP A C 1
ATOM 1480 O O . ASP A 1 209 ? -38.483 16.994 27.481 1.00 52.27 207 ASP A O 1
ATOM 1485 N N . ILE A 1 210 ? -37.863 18.109 29.342 1.00 52.58 208 ILE A N 1
ATOM 1486 C CA . ILE A 1 210 ? -38.039 16.927 30.174 1.00 51.32 208 ILE A CA 1
ATOM 1487 C C . ILE A 1 210 ? -39.496 16.494 30.188 1.00 60.21 208 ILE A C 1
ATOM 1488 O O . ILE A 1 210 ? -39.806 15.293 30.231 1.00 68.83 208 ILE A O 1
ATOM 1493 N N . TRP A 1 211 ? -40.416 17.464 30.140 1.00 55.85 209 TRP A N 1
ATOM 1494 C CA . TRP A 1 211 ? -41.837 17.136 30.092 1.00 55.94 209 TRP A CA 1
ATOM 1495 C C . TRP A 1 211 ? -42.152 16.195 28.931 1.00 58.65 209 TRP A C 1
ATOM 1496 O O . TRP A 1 211 ? -42.960 15.266 29.080 1.00 47.85 209 TRP A O 1
ATOM 1507 N N . SER A 1 212 ? -41.494 16.412 27.770 1.00 60.38 210 SER A N 1
ATOM 1508 C CA . SER A 1 212 ? -41.797 15.694 26.536 1.00 53.05 210 SER A CA 1
ATOM 1509 C C . SER A 1 212 ? -41.156 14.318 26.511 1.00 59.05 210 SER A C 1
ATOM 1510 O O . SER A 1 212 ? -41.720 13.374 25.924 1.00 54.96 210 SER A O 1
ATOM 1513 N N . VAL A 1 213 ? -40.009 14.160 27.172 1.00 53.05 211 VAL A N 1
ATOM 1514 C CA . VAL A 1 213 ? -39.535 12.803 27.406 1.00 55.01 211 VAL A CA 1
ATOM 1515 C C . VAL A 1 213 ? -40.521 12.080 28.310 1.00 51.51 211 VAL A C 1
ATOM 1516 O O . VAL A 1 213 ? -40.897 10.928 28.054 1.00 47.83 211 VAL A O 1
ATOM 1520 N N . GLY A 1 214 ? -41.090 12.819 29.264 1.00 48.14 212 GLY A N 1
ATOM 1521 C CA . GLY A 1 214 ? -42.098 12.254 30.148 1.00 59.00 212 GLY A CA 1
ATOM 1522 C C . GLY A 1 214 ? -43.321 11.737 29.414 1.00 57.10 212 GLY A C 1
ATOM 1523 O O . GLY A 1 214 ? -43.784 10.627 29.695 1.00 51.53 212 GLY A O 1
ATOM 1524 N N . CYS A 1 215 ? -43.814 12.501 28.420 1.00 54.62 213 CYS A N 1
ATOM 1525 C CA . CYS A 1 215 ? -44.987 12.030 27.698 1.00 54.18 213 CYS A CA 1
ATOM 1526 C C . CYS A 1 215 ? -44.649 10.877 26.785 1.00 53.59 213 CYS A C 1
ATOM 1527 O O . CYS A 1 215 ? -45.461 9.974 26.604 1.00 64.30 213 CYS A O 1
ATOM 1530 N N . ILE A 1 216 ? -43.440 10.850 26.255 1.00 51.14 214 ILE A N 1
ATOM 1531 C CA . ILE A 1 216 ? -43.071 9.714 25.423 1.00 51.71 214 ILE A CA 1
ATOM 1532 C C . ILE A 1 216 ? -42.812 8.491 26.289 1.00 50.03 214 ILE A C 1
ATOM 1533 O O . ILE A 1 216 ? -43.323 7.402 26.012 1.00 54.24 214 ILE A O 1
ATOM 1538 N N . MET A 1 217 ? -42.079 8.650 27.384 1.00 59.71 215 MET A N 1
ATOM 1539 C CA . MET A 1 217 ? -41.931 7.519 28.299 1.00 60.57 215 MET A CA 1
ATOM 1540 C C . MET A 1 217 ? -43.298 6.981 28.708 1.00 58.00 215 MET A C 1
ATOM 1541 O O . MET A 1 217 ? -43.618 5.804 28.492 1.00 56.64 215 MET A O 1
ATOM 1546 N N . GLY A 1 218 ? -44.149 7.862 29.229 1.00 59.64 216 GLY A N 1
ATOM 1547 C CA . GLY A 1 218 ? -45.499 7.453 29.578 1.00 61.27 216 GLY A CA 1
ATOM 1548 C C . GLY A 1 218 ? -46.219 6.814 28.412 1.00 64.59 216 GLY A C 1
ATOM 1549 O O . GLY A 1 218 ? -46.970 5.856 28.584 1.00 63.55 216 GLY A O 1
ATOM 1550 N N . GLU A 1 219 ? -45.964 7.307 27.198 1.00 69.85 217 GLU A N 1
ATOM 1551 C CA . GLU A 1 219 ? -46.634 6.751 26.029 1.00 59.78 217 GLU A CA 1
ATOM 1552 C C . GLU A 1 219 ? -46.167 5.335 25.760 1.00 59.18 217 GLU A C 1
ATOM 1553 O O . GLU A 1 219 ? -46.983 4.448 25.463 1.00 50.25 217 GLU A O 1
ATOM 1559 N N . MET A 1 220 ? -44.853 5.109 25.883 1.00 58.01 218 MET A N 1
ATOM 1560 C CA . MET A 1 220 ? -44.291 3.772 25.721 1.00 61.27 218 MET A CA 1
ATOM 1561 C C . MET A 1 220 ? -44.860 2.770 26.728 1.00 66.18 218 MET A C 1
ATOM 1562 O O . MET A 1 220 ? -45.105 1.610 26.367 1.00 63.68 218 MET A O 1
ATOM 1567 N N . ILE A 1 221 ? -45.133 3.205 27.975 1.00 42.71 219 ILE A N 1
ATOM 1568 C CA . ILE A 1 221 ? -45.593 2.253 28.984 1.00 63.83 219 ILE A CA 1
ATOM 1569 C C . ILE A 1 221 ? -47.075 1.972 28.794 1.00 65.48 219 ILE A C 1
ATOM 1570 O O . ILE A 1 221 ? -47.497 0.811 28.775 1.00 69.11 219 ILE A O 1
ATOM 1575 N N . LYS A 1 222 ? -47.885 3.031 28.700 1.00 69.92 220 LYS A N 1
ATOM 1576 C CA . LYS A 1 222 ? -49.337 2.870 28.638 1.00 74.73 220 LYS A CA 1
ATOM 1577 C C . LYS A 1 222 ? -49.781 2.224 27.329 1.00 79.79 220 LYS A C 1
ATOM 1578 O O . LYS A 1 222 ? -50.616 1.308 27.345 1.00 85.85 220 LYS A O 1
ATOM 1584 N N . GLY A 1 223 ? -49.211 2.662 26.192 1.00 76.38 221 GLY A N 1
ATOM 1585 C CA . GLY A 1 223 ? -49.545 2.126 24.881 1.00 79.57 221 GLY A CA 1
ATOM 1586 C C . GLY A 1 223 ? -50.224 3.103 23.916 1.00 76.79 221 GLY A C 1
ATOM 1587 O O . GLY A 1 223 ? -50.493 2.727 22.741 1.00 59.05 221 GLY A O 1
ATOM 1588 N N . GLY A 1 224 ? -50.606 4.293 24.394 1.00 68.79 222 GLY A N 1
ATOM 1589 C CA . GLY A 1 224 ? -51.220 5.285 23.531 1.00 68.20 222 GLY A CA 1
ATOM 1590 C C . GLY A 1 224 ? -51.035 6.657 24.128 1.00 75.25 222 GLY A C 1
ATOM 1591 O O . GLY A 1 224 ? -50.654 6.791 25.293 1.00 90.18 222 GLY A O 1
ATOM 1592 N N . VAL A 1 225 ? -51.386 7.676 23.328 1.00 70.83 223 VAL A N 1
ATOM 1593 C CA . VAL A 1 225 ? -51.155 9.083 23.686 1.00 67.54 223 VAL A CA 1
ATOM 1594 C C . VAL A 1 225 ? -51.768 9.407 25.035 1.00 62.15 223 VAL A C 1
ATOM 1595 O O . VAL A 1 225 ? -52.967 9.173 25.261 1.00 66.09 223 VAL A O 1
ATOM 1599 N N . LEU A 1 226 ? -50.947 10.003 25.916 1.00 58.28 224 LEU A N 1
ATOM 1600 C CA . LEU A 1 226 ? -51.355 10.300 27.296 1.00 65.13 224 LEU A CA 1
ATOM 1601 C C . LEU A 1 226 ? -52.365 11.424 27.370 1.00 84.03 224 LEU A C 1
ATOM 1602 O O . LEU A 1 226 ? -53.453 11.267 27.950 1.00 96.02 224 LEU A O 1
ATOM 1607 N N . PHE A 1 227 ? -52.022 12.572 26.792 1.00 80.95 225 PHE A N 1
ATOM 1608 C CA . PHE A 1 227 ? -52.859 13.766 26.844 1.00 79.77 225 PHE A CA 1
ATOM 1609 C C . PHE A 1 227 ? -53.152 14.196 25.405 1.00 75.32 225 PHE A C 1
ATOM 1610 O O . PHE A 1 227 ? -52.571 15.171 24.903 1.00 63.90 225 PHE A O 1
ATOM 1618 N N . PRO A 1 228 ? -54.050 13.461 24.699 1.00 79.57 226 PRO A N 1
ATOM 1619 C CA . PRO A 1 228 ? -54.460 13.886 23.341 1.00 80.84 226 PRO A CA 1
ATOM 1620 C C . PRO A 1 228 ? -55.583 14.916 23.362 1.00 84.35 226 PRO A C 1
ATOM 1621 O O . PRO A 1 228 ? -56.768 14.553 23.284 1.00 83.41 226 PRO A O 1
ATOM 1625 N N . GLY A 1 229 ? -55.232 16.199 23.314 1.00 92.58 227 GLY A N 1
ATOM 1626 C CA . GLY A 1 229 ? -56.216 17.263 23.456 1.00 97.02 227 GLY A CA 1
ATOM 1627 C C . GLY A 1 229 ? -56.705 17.753 22.109 1.00 99.64 227 GLY A C 1
ATOM 1628 O O . GLY A 1 229 ? -55.915 18.108 21.228 1.00 94.89 227 GLY A O 1
ATOM 1629 N N . THR A 1 230 ? -58.037 17.815 21.999 1.00 100.68 228 THR A N 1
ATOM 1630 C CA . THR A 1 230 ? -58.755 18.232 20.797 1.00 92.04 228 THR A CA 1
ATOM 1631 C C . THR A 1 230 ? -58.581 19.709 20.489 1.00 94.03 228 THR A C 1
ATOM 1632 O O . THR A 1 230 ? -58.563 20.090 19.321 1.00 95.29 228 THR A O 1
ATOM 1636 N N . ASP A 1 231 ? -58.433 20.546 21.507 1.00 100.56 229 ASP A N 1
ATOM 1637 C CA . ASP A 1 231 ? -58.313 21.986 21.318 1.00 105.83 229 ASP A CA 1
ATOM 1638 C C . ASP A 1 231 ? -57.109 22.458 22.127 1.00 115.94 229 ASP A C 1
ATOM 1639 O O . ASP A 1 231 ? -56.212 21.692 22.482 1.00 93.89 229 ASP A O 1
ATOM 1641 N N . HIS A 1 232 ? -57.015 23.757 22.329 1.00 144.22 230 HIS A N 1
ATOM 1642 C CA . HIS A 1 232 ? -56.008 24.306 23.209 1.00 147.40 230 HIS A CA 1
ATOM 1643 C C . HIS A 1 232 ? -56.535 24.338 24.635 1.00 159.49 230 HIS A C 1
ATOM 1644 O O . HIS A 1 232 ? -55.762 24.505 25.581 1.00 160.23 230 HIS A O 1
ATOM 1651 N N . ILE A 1 233 ? -57.858 24.258 24.785 1.00 159.82 231 ILE A N 1
ATOM 1652 C CA . ILE A 1 233 ? -58.531 24.156 26.083 1.00 151.27 231 ILE A CA 1
ATOM 1653 C C . ILE A 1 233 ? -58.594 22.702 26.559 1.00 142.63 231 ILE A C 1
ATOM 1654 O O . ILE A 1 233 ? -58.382 22.413 27.739 1.00 146.78 231 ILE A O 1
ATOM 1656 N N . ASP A 1 234 ? -58.882 21.769 25.643 1.00 115.70 232 ASP A N 1
ATOM 1657 C CA . ASP A 1 234 ? -58.939 20.358 25.997 1.00 91.07 232 ASP A CA 1
ATOM 1658 C C . ASP A 1 234 ? -57.568 19.817 26.355 1.00 93.25 232 ASP A C 1
ATOM 1659 O O . ASP A 1 234 ? -57.476 18.822 27.075 1.00 94.02 232 ASP A O 1
ATOM 1661 N N . GLN A 1 235 ? -56.501 20.418 25.806 1.00 94.40 233 GLN A N 1
ATOM 1662 C CA . GLN A 1 235 ? -55.133 19.954 26.050 1.00 87.97 233 GLN A CA 1
ATOM 1663 C C . GLN A 1 235 ? -54.655 20.304 27.458 1.00 91.66 233 GLN A C 1
ATOM 1664 O O . GLN A 1 235 ? -53.819 19.589 28.022 1.00 91.43 233 GLN A O 1
ATOM 1670 N N . TRP A 1 236 ? -55.105 21.435 28.009 1.00 99.25 234 TRP A N 1
ATOM 1671 C CA . TRP A 1 236 ? -54.791 21.742 29.397 1.00 104.09 234 TRP A CA 1
ATOM 1672 C C . TRP A 1 236 ? -55.666 20.938 30.353 1.00 106.14 234 TRP A C 1
ATOM 1673 O O . TRP A 1 236 ? -55.176 20.435 31.374 1.00 101.73 234 TRP A O 1
ATOM 1684 N N . ASN A 1 237 ? -56.949 20.765 30.015 1.00 113.01 235 ASN A N 1
ATOM 1685 C CA . ASN A 1 237 ? -57.858 20.021 30.888 1.00 113.62 235 ASN A CA 1
ATOM 1686 C C . ASN A 1 237 ? -57.439 18.550 30.996 1.00 100.36 235 ASN A C 1
ATOM 1687 O O . ASN A 1 237 ? -57.356 17.993 32.094 1.00 90.47 235 ASN A O 1
ATOM 1692 N N . LYS A 1 238 ? -57.126 17.917 29.865 1.00 90.79 236 LYS A N 1
ATOM 1693 C CA . LYS A 1 238 ? -56.767 16.510 29.867 1.00 84.36 236 LYS A CA 1
ATOM 1694 C C . LYS A 1 238 ? -55.428 16.274 30.563 1.00 89.03 236 LYS A C 1
ATOM 1695 O O . LYS A 1 238 ? -55.087 15.120 30.858 1.00 87.80 236 LYS A O 1
ATOM 1697 N N . VAL A 1 239 ? -54.653 17.335 30.799 1.00 88.41 237 VAL A N 1
ATOM 1698 C CA . VAL A 1 239 ? -53.468 17.239 31.649 1.00 84.29 237 VAL A CA 1
ATOM 1699 C C . VAL A 1 239 ? -53.860 17.252 33.134 1.00 85.12 237 VAL A C 1
ATOM 1700 O O . VAL A 1 239 ? -53.411 16.412 33.925 1.00 77.64 237 VAL A O 1
ATOM 1704 N N . ILE A 1 240 ? -54.710 18.206 33.537 1.00 85.69 238 ILE A N 1
ATOM 1705 C CA . ILE A 1 240 ? -55.010 18.379 34.960 1.00 86.26 238 ILE A CA 1
ATOM 1706 C C . ILE A 1 240 ? -55.909 17.270 35.497 1.00 97.30 238 ILE A C 1
ATOM 1707 O O . ILE A 1 240 ? -55.898 17.003 36.705 1.00 106.84 238 ILE A O 1
ATOM 1712 N N . GLU A 1 241 ? -56.740 16.640 34.661 1.00 89.79 239 GLU A N 1
ATOM 1713 C CA . GLU A 1 241 ? -57.516 15.525 35.193 1.00 91.45 239 GLU A CA 1
ATOM 1714 C C . GLU A 1 241 ? -56.594 14.430 35.699 1.00 92.39 239 GLU A C 1
ATOM 1715 O O . GLU A 1 241 ? -56.832 13.861 36.770 1.00 100.02 239 GLU A O 1
ATOM 1721 N N . GLN A 1 242 ? -55.481 14.190 35.003 1.00 89.64 240 GLN A N 1
ATOM 1722 C CA . GLN A 1 242 ? -54.610 13.100 35.417 1.00 83.73 240 GLN A CA 1
ATOM 1723 C C . GLN A 1 242 ? -53.616 13.537 36.478 1.00 85.24 240 GLN A C 1
ATOM 1724 O O . GLN A 1 242 ? -53.364 12.799 37.440 1.00 81.66 240 GLN A O 1
ATOM 1730 N N . LEU A 1 243 ? -53.063 14.734 36.326 1.00 87.97 241 LEU A N 1
ATOM 1731 C CA . LEU A 1 243 ? -52.007 15.211 37.199 1.00 81.38 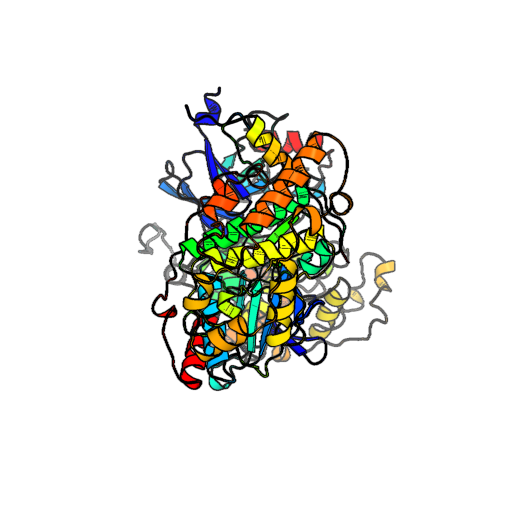241 LEU A CA 1
ATOM 1732 C C . LEU A 1 243 ? -52.497 16.151 38.301 1.00 83.80 241 LEU A C 1
ATOM 1733 O O . LEU A 1 243 ? -51.685 16.552 39.142 1.00 77.63 241 LEU A O 1
ATOM 1738 N N . GLY A 1 244 ? -53.770 16.571 38.274 1.00 91.38 242 GLY A N 1
ATOM 1739 C CA . GLY A 1 244 ? -54.354 17.434 39.298 1.00 94.47 242 GLY A CA 1
ATOM 1740 C C . GLY A 1 244 ? -54.055 18.910 39.079 1.00 97.84 242 GLY A C 1
ATOM 1741 O O . GLY A 1 244 ? -53.014 19.208 38.507 1.00 102.36 242 GLY A O 1
ATOM 1742 N N . THR A 1 245 ? -54.915 19.827 39.541 1.00 110.26 243 THR A N 1
ATOM 1743 C CA . THR A 1 245 ? -54.678 21.255 39.286 1.00 113.63 243 THR A CA 1
ATOM 1744 C C . THR A 1 245 ? -53.441 21.718 40.054 1.00 115.87 243 THR A C 1
ATOM 1745 O O . THR A 1 245 ? -53.251 21.351 41.215 1.00 112.98 243 THR A O 1
ATOM 1749 N N . PRO A 1 246 ? -52.573 22.498 39.422 1.00 110.60 244 PRO A N 1
ATOM 1750 C CA . PRO A 1 246 ? -51.314 22.941 40.043 1.00 113.53 244 PRO A CA 1
ATOM 1751 C C . PRO A 1 246 ? -51.517 23.842 41.251 1.00 123.99 244 PRO A C 1
ATOM 1752 O O . PRO A 1 246 ? -52.605 24.356 41.544 1.00 129.48 244 PRO A O 1
ATOM 1756 N N . CYS A 1 247 ? -50.398 24.051 41.945 1.00 127.91 245 CYS A N 1
ATOM 1757 C CA . CYS A 1 247 ? -50.381 24.705 43.250 1.00 130.08 245 CYS A CA 1
ATOM 1758 C C . CYS A 1 247 ? -50.526 26.223 43.153 1.00 132.80 245 CYS A C 1
ATOM 1759 O O . CYS A 1 247 ? -50.200 26.827 42.131 1.00 125.56 245 CYS A O 1
ATOM 1762 N N . PRO A 1 248 ? -51.005 26.871 44.223 1.00 150.14 246 PRO A N 1
ATOM 1763 C CA . PRO A 1 248 ? -51.158 28.332 44.168 1.00 158.08 246 PRO A CA 1
ATOM 1764 C C . PRO A 1 248 ? -49.835 29.041 44.023 1.00 162.17 246 PRO A C 1
ATOM 1765 O O . PRO A 1 248 ? -49.775 30.117 43.414 1.00 173.86 246 PRO A O 1
ATOM 1769 N N . GLU A 1 249 ? -48.765 28.452 44.559 1.00 150.32 247 GLU A N 1
ATOM 1770 C CA . GLU A 1 249 ? -47.445 29.046 44.430 1.00 135.00 247 GLU A CA 1
ATOM 1771 C C . GLU A 1 249 ? -46.959 29.066 42.987 1.00 138.38 247 GLU A C 1
ATOM 1772 O O . GLU A 1 249 ? -46.106 29.889 42.654 1.00 136.30 247 GLU A O 1
ATOM 1774 N N . PHE A 1 250 ? -47.500 28.201 42.121 1.00 138.18 248 PHE A N 1
ATOM 1775 C CA . PHE A 1 250 ? -47.091 28.118 40.717 1.00 138.61 248 PHE A CA 1
AT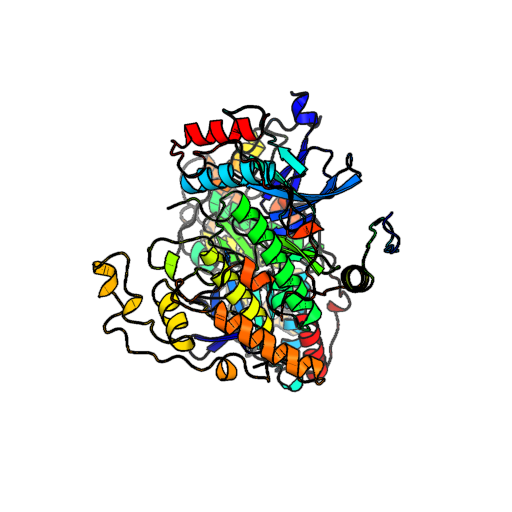OM 1776 C C . PHE A 1 250 ? -47.690 29.234 39.846 1.00 143.30 248 PHE A C 1
ATOM 1777 O O . PHE A 1 250 ? -47.116 29.557 38.798 1.00 143.45 248 PHE A O 1
ATOM 1785 N N . MET A 1 251 ? -48.807 29.851 40.258 1.00 146.18 249 MET A N 1
ATOM 1786 C CA . MET A 1 251 ? -49.482 30.842 39.418 1.00 142.72 249 MET A CA 1
ATOM 1787 C C . MET A 1 251 ? -48.635 32.089 39.151 1.00 146.31 249 MET A C 1
ATOM 1788 O O . MET A 1 251 ? -48.689 33.068 39.912 1.00 142.81 249 MET A O 1
ATOM 1793 N N . LYS A 1 252 ? -47.811 32.020 38.090 1.00 148.49 250 LYS A N 1
ATOM 1794 C CA . LYS A 1 252 ? -46.985 33.117 37.582 1.00 153.71 250 LYS A CA 1
ATOM 1795 C C . LYS A 1 252 ? -47.392 33.608 36.194 1.00 167.14 250 LYS A C 1
ATOM 1796 O O . LYS A 1 252 ? -48.510 33.359 35.720 1.00 165.80 250 LYS A O 1
ATOM 1798 N N . LYS A 1 253 ? -46.446 34.291 35.541 1.00 177.06 251 LYS A N 1
ATOM 1799 C CA . LYS A 1 253 ? -46.544 34.814 34.164 1.00 179.74 251 LYS A CA 1
ATOM 1800 C C . LYS A 1 253 ? -47.604 35.913 34.147 1.00 184.09 251 LYS A C 1
ATOM 1801 O O . LYS A 1 253 ? -47.608 36.771 35.044 1.00 192.25 251 LYS A O 1
ATOM 1803 N N . LEU A 1 254 ? -48.510 35.929 33.176 1.00 181.05 252 LEU A N 1
ATOM 1804 C CA . LEU A 1 254 ? -49.490 37.002 33.078 1.00 181.05 252 LEU A CA 1
ATOM 1805 C C . LEU A 1 254 ? -50.597 36.796 34.102 1.00 181.12 252 LEU A C 1
ATOM 1806 O O . LEU A 1 254 ? -51.064 35.680 34.330 1.00 175.62 252 LEU A O 1
ATOM 1811 N N . GLN A 1 255 ? -51.050 37.910 34.696 1.00 185.29 253 GLN A N 1
ATOM 1812 C CA . GLN A 1 255 ? -52.145 37.985 35.664 1.00 185.30 253 GLN A CA 1
ATOM 1813 C C . GLN A 1 255 ? -53.509 37.810 34.994 1.00 184.32 253 GLN A C 1
ATOM 1814 O O . GLN A 1 255 ? -54.459 37.385 35.672 1.00 184.69 253 GLN A O 1
ATOM 1816 N N . PRO A 1 256 ? -53.686 38.186 33.713 1.00 176.37 254 PRO A N 1
ATOM 1817 C CA . PRO A 1 256 ? -54.935 37.801 33.030 1.00 171.48 254 PRO A CA 1
ATOM 1818 C C . PRO A 1 256 ? -55.104 36.292 32.986 1.00 155.64 254 PRO A C 1
ATOM 1819 O O . PRO A 1 256 ? -56.159 35.763 33.341 1.00 160.43 254 PRO A O 1
ATOM 1823 N N . THR A 1 257 ? -54.043 35.586 32.582 1.00 143.99 255 THR A N 1
ATOM 1824 C CA . THR A 1 257 ? -53.994 34.125 32.609 1.00 128.57 255 THR A CA 1
ATOM 1825 C C . THR A 1 257 ? -54.225 33.559 34.006 1.00 134.00 255 THR A C 1
ATOM 1826 O O . THR A 1 257 ? -54.739 32.441 34.121 1.00 122.63 255 THR A O 1
ATOM 1828 N N . VAL A 1 258 ? -53.858 34.296 35.066 1.00 146.60 256 VAL A N 1
ATOM 1829 C CA . VAL A 1 258 ? -53.953 33.784 36.444 1.00 148.03 256 VAL A CA 1
ATOM 1830 C C . VAL A 1 258 ? -55.390 33.387 36.750 1.00 150.39 256 VAL A C 1
ATOM 1831 O O . VAL A 1 258 ? -55.670 32.257 37.175 1.00 143.41 256 VAL A O 1
ATOM 1835 N N . ARG A 1 259 ? -56.326 34.314 36.520 1.00 162.70 257 ARG A N 1
ATOM 1836 C CA . ARG A 1 259 ? -57.745 33.996 36.673 1.00 166.04 257 ARG A CA 1
ATOM 1837 C C . ARG A 1 259 ? -58.218 33.075 35.550 1.00 170.84 257 ARG A C 1
ATOM 1838 O O . ARG A 1 259 ? -59.018 32.162 35.779 1.00 170.50 257 ARG A O 1
ATOM 1840 N N . THR A 1 260 ? -57.697 33.286 34.334 1.00 178.44 258 THR A N 1
ATOM 1841 C CA . THR A 1 260 ? -58.217 32.645 33.126 1.00 183.75 258 THR A CA 1
ATOM 1842 C C . THR A 1 260 ? -58.176 31.117 33.170 1.00 183.47 258 THR A C 1
ATOM 1843 O O . THR A 1 260 ? -57.120 30.513 33.383 1.00 178.17 258 THR A O 1
ATOM 1845 N N . TYR A 1 261 ? -59.344 30.505 32.933 1.00 184.63 259 TYR A N 1
ATOM 1846 C CA . TYR A 1 261 ? -59.531 29.054 32.798 1.00 178.30 259 TYR A CA 1
ATOM 1847 C C . TYR A 1 261 ? -58.945 28.271 33.963 1.00 170.67 259 TYR A C 1
ATOM 1848 O O . TYR A 1 261 ? -58.737 27.060 33.855 1.00 169.75 259 TYR A O 1
ATOM 1857 N N . VAL A 1 262 ? -58.672 28.915 35.096 1.00 168.94 260 VAL A N 1
ATOM 1858 C CA . VAL A 1 262 ? -57.964 28.181 36.139 1.00 156.67 260 VAL A CA 1
ATOM 1859 C C . VAL A 1 262 ? -58.576 28.344 37.520 1.00 156.70 260 VAL A C 1
ATOM 1860 O O . VAL A 1 262 ? -58.979 27.350 38.135 1.00 149.71 260 VAL A O 1
ATOM 1862 N N . GLU A 1 263 ? -58.687 29.588 38.004 1.00 154.16 261 GLU A N 1
ATOM 1863 C CA . GLU A 1 263 ? -59.040 29.788 39.412 1.00 163.17 261 GLU A CA 1
ATOM 1864 C C . GLU A 1 263 ? -60.345 29.096 39.779 1.00 174.91 261 GLU A C 1
ATOM 1865 O O . GLU A 1 263 ? -60.443 28.475 40.848 1.00 170.99 261 GLU A O 1
ATOM 1867 N N . ASN A 1 264 ? -61.353 29.173 38.911 1.00 180.15 262 ASN A N 1
ATOM 1868 C CA . ASN A 1 264 ? -62.569 28.387 39.105 1.00 179.85 262 ASN A CA 1
ATOM 1869 C C . ASN A 1 264 ? -62.749 27.290 38.059 1.00 172.15 262 ASN A C 1
ATOM 1870 O O . ASN A 1 264 ? -63.856 26.762 37.938 1.00 183.32 262 ASN A O 1
ATOM 1875 N N . ARG A 1 265 ? -61.731 26.966 37.254 1.00 154.76 263 ARG A N 1
ATOM 1876 C CA . ARG A 1 265 ? -61.910 25.770 36.445 1.00 129.71 263 ARG A CA 1
ATOM 1877 C C . ARG A 1 265 ? -62.139 24.628 37.428 1.00 141.34 263 ARG A C 1
ATOM 1878 O O . ARG A 1 265 ? -61.503 24.604 38.489 1.00 132.39 263 ARG A O 1
ATOM 1880 N N . PRO A 1 266 ? -63.060 23.691 37.133 1.00 159.24 264 PRO A N 1
ATOM 1881 C CA . PRO A 1 266 ? -63.480 22.723 38.162 1.00 176.93 264 PRO A CA 1
ATOM 1882 C C . PRO A 1 266 ? -62.292 22.060 38.834 1.00 186.29 264 PRO A C 1
ATOM 1883 O O . PRO A 1 266 ? -61.477 21.432 38.161 1.00 181.60 264 PRO A O 1
ATOM 1887 N N . LYS A 1 267 ? -62.192 22.180 40.157 1.00 197.62 265 LYS A N 1
ATOM 1888 C CA . LYS A 1 267 ? -60.991 21.727 40.849 1.00 195.51 265 LYS A CA 1
ATOM 1889 C C . LYS A 1 267 ? -60.723 20.250 40.571 1.00 182.47 265 LYS A C 1
ATOM 1890 O O . LYS A 1 267 ? -61.639 19.422 40.566 1.00 189.30 265 LYS A O 1
ATOM 1892 N N . TYR A 1 268 ? -59.456 19.930 40.310 1.00 160.23 266 TYR A N 1
ATOM 1893 C CA . TYR A 1 268 ? -59.033 18.570 40.015 1.00 139.33 266 TYR A CA 1
ATOM 1894 C C . TYR A 1 268 ? -57.925 18.177 40.979 1.00 120.19 266 TYR A C 1
ATOM 1895 O O . TYR A 1 268 ? -56.980 18.943 41.181 1.00 118.61 266 TYR A O 1
ATOM 1904 N N . ALA A 1 269 ? -58.069 17.015 41.609 1.00 111.55 267 ALA A N 1
ATOM 1905 C CA . ALA A 1 269 ? -56.965 16.331 42.273 1.00 114.20 267 ALA A CA 1
ATOM 1906 C C . ALA A 1 269 ? -56.615 15.146 41.394 1.00 119.41 267 ALA A C 1
ATOM 1907 O O . ALA A 1 269 ? -57.476 14.306 41.123 1.00 127.53 267 ALA A O 1
ATOM 1909 N N . GLY A 1 270 ? -55.373 15.069 40.956 1.00 118.78 268 GLY A N 1
ATOM 1910 C CA . GLY A 1 270 ? -54.964 13.987 40.086 1.00 115.76 268 GLY A CA 1
ATOM 1911 C C . GLY A 1 270 ? -54.961 12.645 40.782 1.00 116.36 268 GLY A C 1
ATOM 1912 O O . GLY A 1 270 ? -55.194 12.524 41.984 1.00 137.42 268 GLY A O 1
ATOM 1913 N N . TYR A 1 271 ? -54.665 11.613 40.004 1.00 102.57 269 TYR A N 1
ATOM 1914 C CA . TYR A 1 271 ? -54.571 10.265 40.537 1.00 103.82 269 TYR A CA 1
ATOM 1915 C C . TYR A 1 271 ? -53.110 9.995 40.873 1.00 101.28 269 TYR A C 1
ATOM 1916 O O . TYR A 1 271 ? -52.211 10.690 40.405 1.00 100.56 269 TYR A O 1
ATOM 1925 N N . SER A 1 272 ? -52.875 8.980 41.700 1.00 99.95 270 SER A N 1
ATOM 1926 C CA . SER A 1 272 ? -51.505 8.574 41.991 1.00 95.69 270 SER A CA 1
ATOM 1927 C C . SER A 1 272 ? -50.852 7.937 40.770 1.00 89.65 270 SER A C 1
ATOM 1928 O O . SER A 1 272 ? -51.523 7.410 39.878 1.00 91.47 270 SER A O 1
ATOM 1931 N N . PHE A 1 273 ? -49.512 7.958 40.749 1.00 83.35 271 PHE A N 1
ATOM 1932 C CA . PHE A 1 273 ? -48.803 7.289 39.654 1.00 78.63 271 PHE A CA 1
ATOM 1933 C C . PHE A 1 273 ? -48.854 5.778 39.780 1.00 85.56 271 PHE A C 1
ATOM 1934 O O . PHE A 1 273 ? -48.705 5.086 38.774 1.00 88.82 271 PHE A O 1
ATOM 1942 N N . GLU A 1 274 ? -49.077 5.246 40.983 1.00 96.34 272 GLU A N 1
ATOM 1943 C CA . GLU A 1 274 ? -49.420 3.834 41.076 1.00 97.26 272 GLU A CA 1
ATOM 1944 C C . GLU A 1 274 ? -50.732 3.563 40.353 1.00 96.84 272 GLU A C 1
ATOM 1945 O O . GLU A 1 274 ? -50.918 2.485 39.775 1.00 91.84 272 GLU A O 1
ATOM 1947 N N . LYS A 1 275 ? -51.627 4.553 40.333 1.00 105.33 273 LYS A N 1
ATOM 1948 C CA . LYS A 1 275 ? -52.910 4.453 39.651 1.00 111.57 273 LYS A CA 1
ATOM 1949 C C . LYS A 1 275 ? -52.846 4.868 38.174 1.00 108.44 273 LYS A C 1
ATOM 1950 O O . LYS A 1 275 ? -53.594 4.311 37.363 1.00 105.03 273 LYS A O 1
ATOM 1952 N N . LEU A 1 276 ? -51.994 5.842 37.805 1.00 102.53 274 LEU A N 1
ATOM 1953 C CA . LEU A 1 276 ? -51.840 6.227 36.398 1.00 90.53 274 LEU A CA 1
ATOM 1954 C C . LEU A 1 276 ? -51.133 5.159 35.578 1.00 86.52 274 LEU A C 1
ATOM 1955 O O . LEU A 1 276 ? -51.529 4.882 34.439 1.00 82.29 274 LEU A O 1
ATOM 1960 N N . PHE A 1 277 ? -50.067 4.571 36.125 1.00 91.05 275 PHE A N 1
ATOM 1961 C CA . PHE A 1 277 ? -49.255 3.560 35.445 1.00 94.81 275 PHE A CA 1
ATOM 1962 C C . PHE A 1 277 ? -49.216 2.305 36.307 1.00 108.28 275 PHE A C 1
ATOM 1963 O O . PHE A 1 277 ? -48.187 2.003 36.928 1.00 101.74 275 PHE A O 1
ATOM 1971 N N . PRO A 1 278 ? -50.308 1.539 36.344 1.00 119.53 276 PRO A N 1
ATOM 1972 C CA . PRO A 1 278 ? -50.361 0.344 37.197 1.00 123.36 276 PRO A CA 1
ATOM 1973 C C . PRO A 1 278 ? -49.474 -0.779 36.685 1.00 125.91 276 PRO A C 1
ATOM 1974 O O . PRO A 1 278 ? -49.114 -0.842 35.507 1.00 128.04 276 PRO A O 1
ATOM 1978 N N . ASP A 1 279 ? -49.160 -1.706 37.597 1.00 129.89 277 ASP A N 1
ATOM 1979 C CA . ASP A 1 279 ? -48.263 -2.818 37.291 1.00 127.96 277 ASP A CA 1
ATOM 1980 C C . ASP A 1 279 ? -48.788 -3.678 36.150 1.00 117.77 277 ASP A C 1
ATOM 1981 O O . ASP A 1 279 ? -48.067 -4.550 35.663 1.00 114.77 277 ASP A O 1
ATOM 1986 N N . VAL A 1 280 ? -50.043 -3.469 35.742 1.00 113.44 278 VAL A N 1
ATOM 1987 C CA . VAL A 1 280 ? -50.589 -4.122 34.554 1.00 108.48 278 VAL A CA 1
ATOM 1988 C C . VAL A 1 280 ? -49.770 -3.747 33.327 1.00 99.31 278 VAL A C 1
ATOM 1989 O O . VAL A 1 280 ? -49.475 -4.593 32.471 1.00 100.57 278 VAL A O 1
ATOM 1993 N N . LEU A 1 281 ? -49.389 -2.465 33.228 1.00 92.97 279 LEU A N 1
ATOM 1994 C CA . LEU A 1 281 ? -48.693 -1.938 32.057 1.00 85.46 279 LEU A CA 1
ATOM 1995 C C . LEU A 1 281 ? -47.287 -2.495 31.900 1.00 87.01 279 LEU A C 1
ATOM 1996 O O . LEU A 1 281 ? -46.820 -2.648 30.763 1.00 94.42 279 LEU A O 1
ATOM 2001 N N . PHE A 1 282 ? -46.578 -2.760 33.032 1.00 87.04 280 PHE A N 1
ATOM 2002 C CA . PHE A 1 282 ? -45.244 -3.347 33.126 1.00 96.35 280 PHE A CA 1
ATOM 2003 C C . PHE A 1 282 ? -45.308 -4.867 33.261 1.00 110.61 280 PHE A C 1
ATOM 2004 O O . PHE A 1 282 ? -46.334 -5.428 33.650 1.00 116.47 280 PHE A O 1
ATOM 2012 N N . PRO A 1 283 ? -44.215 -5.577 32.922 1.00 117.19 281 PRO A N 1
ATOM 2013 C CA . PRO A 1 283 ? -44.147 -7.014 33.218 1.00 126.05 281 PRO A CA 1
ATOM 2014 C C . PRO A 1 283 ? -43.532 -7.315 34.584 1.00 137.26 281 PRO A C 1
ATOM 2015 O O . PRO A 1 283 ? -42.410 -6.874 34.848 1.00 142.40 281 PRO A O 1
ATOM 2019 N N . ALA A 1 284 ? -44.254 -7.990 35.486 1.00 140.08 282 ALA A N 1
ATOM 2020 C CA . ALA A 1 284 ? -43.686 -8.428 36.771 1.00 138.11 282 ALA A CA 1
ATOM 2021 C C . ALA A 1 284 ? -43.071 -9.827 36.619 1.00 137.60 282 ALA A C 1
ATOM 2022 O O . ALA A 1 284 ? -43.375 -10.768 37.360 1.00 134.20 282 ALA A O 1
ATOM 2024 N N . ASP A 1 285 ? -42.173 -9.934 35.632 1.00 140.00 283 ASP A N 1
ATOM 2025 C CA . ASP A 1 285 ? -41.506 -11.199 35.328 1.00 143.43 283 ASP A CA 1
ATOM 2026 C C . ASP A 1 285 ? -40.653 -11.685 36.505 1.00 141.75 283 ASP A C 1
ATOM 2027 O O . ASP A 1 285 ? -40.789 -12.829 36.951 1.00 146.00 283 ASP A O 1
ATOM 2032 N N . SER A 1 286 ? -39.796 -10.822 37.050 1.00 129.18 284 SER A N 1
ATOM 2033 C CA . SER A 1 286 ? -38.798 -11.238 38.032 1.00 117.56 284 SER A CA 1
ATOM 2034 C C . SER A 1 286 ? -38.863 -10.268 39.191 1.00 108.02 284 SER A C 1
ATOM 2035 O O . SER A 1 286 ? -39.787 -9.452 39.289 1.00 95.37 284 SER A O 1
ATOM 2038 N N . GLU A 1 287 ? -37.875 -10.390 40.081 1.00 109.38 285 GLU A N 1
ATOM 2039 C CA . GLU A 1 287 ? -37.584 -9.318 41.024 1.00 110.71 285 GLU A CA 1
ATOM 2040 C C . GLU A 1 287 ? -36.989 -8.128 40.283 1.00 106.68 285 GLU A C 1
ATOM 2041 O O . GLU A 1 287 ? -37.279 -6.971 40.610 1.00 101.35 285 GLU A O 1
ATOM 2047 N N . HIS A 1 288 ? -36.173 -8.407 39.259 1.00 112.09 286 HIS A N 1
ATOM 2048 C CA . HIS A 1 288 ? -35.554 -7.354 38.459 1.00 109.76 286 HIS A CA 1
ATOM 2049 C C . HIS A 1 288 ? -36.594 -6.534 37.705 1.00 98.50 286 HIS A C 1
ATOM 2050 O O . HIS A 1 288 ? -36.446 -5.317 37.561 1.00 96.64 286 HIS A O 1
ATOM 2057 N N . ASN A 1 289 ? -37.667 -7.173 37.237 1.00 89.79 287 ASN A N 1
ATOM 2058 C CA . ASN A 1 289 ? -38.726 -6.425 36.564 1.00 88.64 287 ASN A CA 1
ATOM 2059 C C . ASN A 1 289 ? -39.634 -5.684 37.552 1.00 82.50 287 ASN A C 1
ATOM 2060 O O . ASN A 1 289 ? -40.145 -4.600 37.229 1.00 66.60 287 ASN A O 1
ATOM 2065 N N . LYS A 1 290 ? -39.829 -6.242 38.757 1.00 90.87 288 LYS A N 1
ATOM 2066 C CA . LYS A 1 290 ? -40.518 -5.529 39.834 1.00 82.95 288 LYS A CA 1
ATOM 2067 C C . LYS A 1 290 ? -39.735 -4.285 40.244 1.00 80.80 288 LYS A C 1
ATOM 2068 O O . LYS A 1 290 ? -40.323 -3.235 40.551 1.00 72.27 288 LYS A O 1
ATOM 2074 N N . LEU A 1 291 ? -38.399 -4.376 40.212 1.00 75.79 289 LEU A N 1
ATOM 2075 C CA . LEU A 1 291 ? -37.580 -3.228 40.572 1.00 75.14 289 LEU A CA 1
ATOM 2076 C C . LEU A 1 291 ? -37.584 -2.182 39.465 1.00 78.02 289 LEU A C 1
ATOM 2077 O O . LEU A 1 291 ? -37.629 -0.980 39.754 1.00 77.14 289 LEU A O 1
ATOM 2082 N N . LYS A 1 292 ? -37.626 -2.615 38.192 1.00 78.42 290 LYS A N 1
ATOM 2083 C CA . LYS A 1 292 ? -37.570 -1.652 37.092 1.00 65.67 290 LYS A CA 1
ATOM 2084 C C . LYS A 1 292 ? -38.916 -0.958 36.916 1.00 57.57 290 LYS A C 1
ATOM 2085 O O . LYS A 1 292 ? -38.964 0.251 36.667 1.00 51.64 290 LYS A O 1
ATOM 2091 N N . ALA A 1 293 ? -40.018 -1.677 37.157 1.00 56.04 291 ALA A N 1
ATOM 2092 C CA . ALA A 1 293 ? -41.322 -1.028 37.148 1.00 54.11 291 ALA A CA 1
ATOM 2093 C C . ALA A 1 293 ? -41.376 0.079 38.183 1.00 69.06 291 ALA A C 1
ATOM 2094 O O . ALA A 1 293 ? -41.802 1.202 37.893 1.00 70.39 291 ALA A O 1
ATOM 2096 N N . SER A 1 294 ? -40.948 -0.235 39.408 1.00 80.81 292 SER A N 1
ATOM 2097 C CA . SER A 1 294 ? -40.851 0.749 40.491 1.00 70.69 292 SER A CA 1
ATOM 2098 C C . SER A 1 294 ? -39.990 1.954 40.100 1.00 68.34 292 SER A C 1
ATOM 2099 O O . SER A 1 294 ? -40.391 3.100 40.328 1.00 70.44 292 SER A O 1
ATOM 2102 N N . GLN A 1 295 ? -38.769 1.725 39.578 1.00 60.24 293 GLN A N 1
ATOM 2103 C CA . GLN A 1 295 ? -37.883 2.848 39.252 1.00 56.77 293 GLN A CA 1
ATOM 2104 C C . GLN A 1 295 ? -38.490 3.745 38.169 1.00 70.93 293 GLN A C 1
ATOM 2105 O O . GLN A 1 295 ? -38.499 4.977 38.301 1.00 65.07 293 GLN A O 1
ATOM 2111 N N . ALA A 1 296 ? -39.019 3.134 37.096 1.00 73.04 294 ALA A N 1
ATOM 2112 C CA . ALA A 1 296 ? -39.589 3.868 35.968 1.00 66.02 294 ALA A CA 1
ATOM 2113 C C . ALA A 1 296 ? -40.754 4.739 36.405 1.00 61.25 294 ALA A C 1
ATOM 2114 O O . ALA A 1 296 ? -40.811 5.936 36.079 1.00 60.83 294 ALA A O 1
ATOM 2116 N N . ARG A 1 297 ? -41.721 4.140 37.102 1.00 50.89 295 ARG A N 1
ATOM 2117 C CA . ARG A 1 297 ? -42.835 4.916 37.627 1.00 61.78 295 ARG A CA 1
ATOM 2118 C C . ARG A 1 297 ? -42.353 6.055 38.523 1.00 62.31 295 ARG A C 1
ATOM 2119 O O . ARG A 1 297 ? -43.066 7.044 38.721 1.00 61.32 295 ARG A O 1
ATOM 2127 N N . ASP A 1 298 ? -41.177 5.915 39.120 1.00 60.17 296 ASP A N 1
ATOM 2128 C CA . ASP A 1 298 ? -40.658 7.010 39.930 1.00 66.15 296 ASP A CA 1
ATOM 2129 C C . ASP A 1 298 ? -40.078 8.105 39.050 1.00 55.79 296 ASP A C 1
ATOM 2130 O O . ASP A 1 298 ? -40.294 9.290 39.315 1.00 58.36 296 ASP A O 1
ATOM 2135 N N . LEU A 1 299 ? -39.329 7.711 38.020 1.00 52.65 297 LEU A N 1
ATOM 2136 C CA . LEU A 1 299 ? -38.811 8.662 37.039 1.00 60.69 297 LEU A CA 1
ATOM 2137 C C . LEU A 1 299 ? -39.935 9.497 36.410 1.00 61.31 297 LEU A C 1
ATOM 2138 O O . LEU A 1 299 ? -39.819 10.721 36.306 1.00 55.90 297 LEU A O 1
ATOM 2143 N N . LEU A 1 300 ? -41.024 8.846 35.983 1.00 66.18 298 LEU A N 1
ATOM 2144 C CA . LEU A 1 300 ? -42.197 9.568 35.494 1.00 68.50 298 LEU A CA 1
ATOM 2145 C C . LEU A 1 300 ? -42.667 10.598 36.502 1.00 73.96 298 LEU A C 1
ATOM 2146 O O . LEU A 1 300 ? -42.936 11.760 36.165 1.00 78.76 298 LEU A O 1
ATOM 2151 N N . SER A 1 301 ? -42.832 10.156 37.739 1.00 73.49 299 SER A N 1
ATOM 2152 C CA . SER A 1 301 ? -43.265 11.033 38.813 1.00 71.61 299 SER A CA 1
ATOM 2153 C C . SER A 1 301 ? -42.475 12.333 38.826 1.00 72.03 299 SER A C 1
ATOM 2154 O O . SER A 1 301 ? -43.013 13.365 39.241 1.00 82.26 299 SER A O 1
ATOM 2157 N N . LYS A 1 302 ? -41.226 12.329 38.321 1.00 63.10 300 LYS A N 1
ATOM 2158 C CA . LYS A 1 302 ? -40.397 13.532 38.386 1.00 69.29 300 LYS A CA 1
ATOM 2159 C C . LYS A 1 302 ? -40.373 14.341 37.090 1.00 65.48 300 LYS A C 1
ATOM 2160 O O . LYS A 1 302 ? -39.999 15.523 37.112 1.00 70.17 300 LYS A O 1
ATOM 2166 N N . MET A 1 303 ? -40.792 13.754 35.978 1.00 58.23 301 MET A N 1
ATOM 2167 C CA . MET A 1 303 ? -40.846 14.453 34.709 1.00 59.98 301 MET A CA 1
ATOM 2168 C C . MET A 1 303 ? -42.247 14.950 34.385 1.00 69.92 301 MET A C 1
ATOM 2169 O O . MET A 1 303 ? -42.406 16.009 33.759 1.00 68.22 301 MET A O 1
ATOM 2174 N N . LEU A 1 304 ? -43.266 14.159 34.716 1.00 73.46 302 LEU A N 1
ATOM 2175 C CA . LEU A 1 304 ? -44.646 14.588 34.509 1.00 71.22 302 LEU A CA 1
ATOM 2176 C C . LEU A 1 304 ? -45.115 15.434 35.681 1.00 68.57 302 LEU A C 1
ATOM 2177 O O . LEU A 1 304 ? -46.027 15.063 36.393 1.00 73.02 302 LEU A O 1
ATOM 2182 N N . VAL A 1 305 ? -44.458 16.566 35.896 1.00 70.52 303 VAL A N 1
ATOM 2183 C CA . VAL A 1 305 ? -44.870 17.498 36.940 1.00 70.95 303 VAL A CA 1
ATOM 2184 C C . VAL A 1 305 ? -45.084 18.872 36.305 1.00 77.89 303 VAL A C 1
ATOM 2185 O O . VAL A 1 305 ? -44.264 19.334 35.501 1.00 73.83 303 VAL A O 1
ATOM 2189 N N . ILE A 1 306 ? -46.232 19.484 36.616 1.00 79.55 304 ILE A N 1
ATOM 2190 C CA . ILE A 1 306 ? -46.639 20.733 35.987 1.00 82.93 304 ILE A CA 1
ATOM 2191 C C . ILE A 1 306 ? -45.687 21.875 36.343 1.00 94.06 304 ILE A C 1
ATOM 2192 O O . ILE A 1 306 ? -45.253 22.625 35.458 1.00 101.06 304 ILE A O 1
ATOM 2197 N N . ASP A 1 307 ? -45.373 22.054 37.638 1.00 94.25 305 ASP A N 1
ATOM 2198 C CA . ASP A 1 307 ? -44.508 23.160 38.063 1.00 103.77 305 ASP A CA 1
ATOM 2199 C C . ASP A 1 307 ? -43.041 22.817 37.804 1.00 104.58 305 ASP A C 1
ATOM 2200 O O . ASP A 1 307 ? -42.511 21.874 38.401 1.00 108.63 305 ASP A O 1
ATOM 2202 N N . ALA A 1 308 ? -42.377 23.604 36.939 1.00 102.68 306 ALA A N 1
ATOM 2203 C CA . ALA A 1 308 ? -41.002 23.302 36.527 1.00 99.26 306 ALA A CA 1
ATOM 2204 C C . ALA A 1 308 ? -39.991 23.550 37.641 1.00 104.87 306 ALA A C 1
ATOM 2205 O O . ALA A 1 308 ? -38.873 23.016 37.576 1.00 107.80 306 ALA A O 1
ATOM 2207 N N . SER A 1 309 ? -40.323 24.422 38.602 1.00 105.92 307 SER A N 1
ATOM 2208 C CA . SER A 1 309 ? -39.653 24.420 39.899 1.00 103.52 307 SER A CA 1
ATOM 2209 C C . SER A 1 309 ? -39.356 22.986 40.324 1.00 97.25 307 SER A C 1
ATOM 2210 O O . SER A 1 309 ? -38.213 22.631 40.624 1.00 102.42 307 SER A O 1
ATOM 2213 N N . LYS A 1 310 ? -40.390 22.148 40.349 1.00 89.75 308 LYS A N 1
ATOM 2214 C CA . LYS A 1 310 ? -40.325 20.793 40.879 1.00 90.22 308 LYS A CA 1
ATOM 2215 C C . LYS A 1 310 ? -40.064 19.713 39.820 1.00 96.16 308 LYS A C 1
ATOM 2216 O O . LYS A 1 310 ? -40.240 18.526 40.118 1.00 95.59 308 LYS A O 1
ATOM 2218 N N . ARG A 1 311 ? -39.703 20.084 38.586 1.00 94.94 309 ARG A N 1
ATOM 2219 C CA . ARG A 1 311 ? -39.449 19.108 37.532 1.00 77.32 309 ARG A CA 1
ATOM 2220 C C . ARG A 1 311 ? -37.973 18.782 37.429 1.00 61.18 309 ARG A C 1
ATOM 2221 O O . ARG A 1 311 ? -37.122 19.657 37.539 1.00 66.47 309 ARG A O 1
ATOM 2229 N N . ILE A 1 312 ? -37.677 17.522 37.144 1.00 66.09 310 ILE A N 1
ATOM 2230 C CA . ILE A 1 312 ? -36.295 17.107 37.149 1.00 69.75 310 ILE A CA 1
ATOM 2231 C C . ILE A 1 312 ? -35.501 17.817 36.044 1.00 69.21 310 ILE A C 1
ATOM 2232 O O . ILE A 1 312 ? -36.051 18.403 35.104 1.00 71.31 310 ILE A O 1
ATOM 2237 N N . SER A 1 313 ? -34.188 17.782 36.187 1.00 74.77 311 SER A N 1
ATOM 2238 C CA . SER A 1 313 ? -33.313 18.320 35.169 1.00 77.59 311 SER A CA 1
ATOM 2239 C C . SER A 1 313 ? -32.974 17.197 34.188 1.00 80.47 311 SER A C 1
ATOM 2240 O O . SER A 1 313 ? -33.306 16.028 34.413 1.00 88.67 311 SER A O 1
ATOM 2243 N N . VAL A 1 314 ? -32.400 17.563 33.041 1.00 64.92 312 VAL A N 1
ATOM 2244 C CA . VAL A 1 314 ? -31.924 16.532 32.117 1.00 72.83 312 VAL A CA 1
ATOM 2245 C C . VAL A 1 314 ? -30.749 15.769 32.732 1.00 73.52 312 VAL A C 1
ATOM 2246 O O . VAL A 1 314 ? -30.685 14.535 32.675 1.00 75.91 312 VAL A O 1
ATOM 2250 N N . ASP A 1 315 ? -29.819 16.493 33.343 1.00 77.01 313 ASP A N 1
ATOM 2251 C CA . ASP A 1 315 ? -28.657 15.859 33.960 1.00 75.26 313 ASP A CA 1
ATOM 2252 C C . ASP A 1 315 ? -29.056 14.923 35.099 1.00 57.42 313 ASP A C 1
ATOM 2253 O O . ASP A 1 315 ? -28.498 13.832 35.246 1.00 57.51 313 ASP A O 1
ATOM 2255 N N . GLU A 1 316 ? -30.025 15.329 35.905 1.00 64.33 314 GLU A N 1
ATOM 2256 C CA . GLU A 1 316 ? -30.550 14.454 36.949 1.00 68.53 314 GLU A CA 1
ATOM 2257 C C . GLU A 1 316 ? -31.285 13.253 36.360 1.00 59.53 314 GLU A C 1
ATOM 2258 O O . GLU A 1 316 ? -31.164 12.141 36.875 1.00 55.03 314 GLU A O 1
ATOM 2264 N N . ALA A 1 317 ? -32.050 13.444 35.276 1.00 65.05 315 ALA A N 1
ATOM 2265 C CA . ALA A 1 317 ? -32.735 12.299 34.674 1.00 59.78 315 ALA A CA 1
ATOM 2266 C C . ALA A 1 317 ? -31.749 11.306 34.073 1.00 64.75 315 ALA A C 1
ATOM 2267 O O . ALA A 1 317 ? -32.021 10.096 34.061 1.00 68.13 315 ALA A O 1
ATOM 2269 N N . LEU A 1 318 ? -30.610 11.795 33.558 1.00 63.76 316 LEU A N 1
ATOM 2270 C CA . LEU A 1 318 ? -29.563 10.911 33.043 1.00 61.51 316 LEU A CA 1
ATOM 2271 C C . LEU A 1 318 ? -28.844 10.141 34.154 1.00 72.67 316 LEU A C 1
ATOM 2272 O O . LEU A 1 318 ? -28.242 9.099 33.867 1.00 73.15 316 LEU A O 1
ATOM 2277 N N . GLN A 1 319 ? -28.835 10.657 35.393 1.00 63.11 317 GLN A N 1
ATOM 2278 C CA . GLN A 1 319 ? -28.256 9.952 36.522 1.00 66.15 317 GLN A CA 1
ATOM 2279 C C . GLN A 1 319 ? -29.320 9.220 37.331 1.00 67.27 317 GLN A C 1
ATOM 2280 O O . GLN A 1 319 ? -29.072 8.821 38.481 1.00 53.75 317 GLN A O 1
ATOM 2286 N N . HIS A 1 320 ? -30.458 8.952 36.714 1.00 64.72 318 HIS A N 1
ATOM 2287 C CA . HIS A 1 320 ? -31.527 8.251 37.409 1.00 70.52 318 HIS A CA 1
ATOM 2288 C C . HIS A 1 320 ? -31.331 6.733 37.344 1.00 71.50 318 HIS A C 1
ATOM 2289 O O . HIS A 1 320 ? -30.884 6.208 36.319 1.00 67.60 318 HIS A O 1
ATOM 2296 N N . PRO A 1 321 ? -31.645 6.021 38.437 1.00 68.75 319 PRO A N 1
ATOM 2297 C CA . PRO A 1 321 ? -31.546 4.547 38.434 1.00 63.04 319 PRO A CA 1
ATOM 2298 C C . PRO A 1 321 ? -32.136 3.867 37.205 1.00 55.52 319 PRO A C 1
ATOM 2299 O O . PRO A 1 321 ? -31.522 2.920 36.702 1.00 61.05 319 PRO A O 1
ATOM 2303 N N . TYR A 1 322 ? -33.315 4.293 36.723 1.00 49.44 320 TYR A N 1
ATOM 2304 C CA . TYR A 1 322 ? -33.899 3.649 35.545 1.00 55.61 320 TYR A CA 1
ATOM 2305 C C . TYR A 1 322 ? -33.022 3.869 34.316 1.00 49.67 320 TYR A C 1
ATOM 2306 O O . TYR A 1 322 ? -32.959 3.006 33.435 1.00 52.54 320 TYR A O 1
ATOM 2315 N N . ILE A 1 323 ? -32.293 4.983 34.267 1.00 55.66 321 ILE A N 1
ATOM 2316 C CA . ILE A 1 323 ? -31.618 5.404 33.053 1.00 61.48 321 ILE A CA 1
ATOM 2317 C C . ILE A 1 323 ? -30.102 5.249 33.126 1.00 63.29 321 ILE A C 1
ATOM 2318 O O . ILE A 1 323 ? -29.460 5.150 32.069 1.00 57.12 321 ILE A O 1
ATOM 2323 N N . ASN A 1 324 ? -29.491 5.297 34.333 1.00 53.57 322 ASN A N 1
ATOM 2324 C CA . ASN A 1 324 ? -28.036 5.410 34.373 1.00 55.95 322 ASN A CA 1
ATOM 2325 C C . ASN A 1 324 ? -27.335 4.079 34.250 1.00 58.14 322 ASN A C 1
ATOM 2326 O O . ASN A 1 324 ? -26.113 4.038 34.375 1.00 60.81 322 ASN A O 1
ATOM 2331 N N . VAL A 1 325 ? -28.070 3.000 33.980 1.00 63.79 323 VAL A N 1
ATOM 2332 C CA . VAL A 1 325 ? -27.420 1.736 33.642 1.00 68.00 323 VAL A CA 1
ATOM 2333 C C . VAL A 1 325 ? -26.519 1.902 32.425 1.00 66.99 323 VAL A C 1
ATOM 2334 O O . VAL A 1 325 ? -25.463 1.259 32.340 1.00 63.05 323 VAL A O 1
ATOM 2338 N N . TRP A 1 326 ? -26.909 2.758 31.467 1.00 67.35 324 TRP A N 1
ATOM 2339 C CA . TRP A 1 326 ? -26.209 2.915 30.196 1.00 72.22 324 TRP A CA 1
ATOM 2340 C C . TRP A 1 326 ? -25.165 4.018 30.193 1.00 75.72 324 TRP A C 1
ATOM 2341 O O . TRP A 1 326 ? -24.610 4.298 29.126 1.00 72.90 324 TRP A O 1
ATOM 2352 N N . TYR A 1 327 ? -24.834 4.602 31.347 1.00 84.75 325 TYR A N 1
ATOM 2353 C CA . TYR A 1 327 ? -24.017 5.811 31.346 1.00 93.10 325 TYR A CA 1
ATOM 2354 C C . TYR A 1 327 ? -22.631 5.493 30.795 1.00 111.45 325 TYR A C 1
ATOM 2355 O O . TYR A 1 327 ? -22.051 4.439 31.082 1.00 121.45 325 TYR A O 1
ATOM 2364 N N . ASP A 1 328 ? -22.125 6.396 29.951 1.00 114.73 326 ASP A N 1
ATOM 2365 C CA . ASP A 1 328 ? -20.759 6.325 29.450 1.00 126.92 326 ASP A CA 1
ATOM 2366 C C . ASP A 1 328 ? -20.333 7.707 28.995 1.00 136.88 326 ASP A C 1
ATOM 2367 O O . ASP A 1 328 ? -21.119 8.386 28.323 1.00 127.74 326 ASP A O 1
ATOM 2372 N N . PRO A 1 329 ? -19.129 8.165 29.364 1.00 156.33 327 PRO A N 1
ATOM 2373 C CA . PRO A 1 329 ? -18.716 9.547 29.021 1.00 159.29 327 PRO A CA 1
ATOM 2374 C C . PRO A 1 329 ? -18.616 9.871 27.526 1.00 153.67 327 PRO A C 1
ATOM 2375 O O . PRO A 1 329 ? -18.912 11.013 27.152 1.00 157.16 327 PRO A O 1
ATOM 2379 N N . SER A 1 330 ? -18.152 8.947 26.679 1.00 121.02 328 SER A N 1
ATOM 2380 C CA . SER A 1 330 ? -18.235 9.048 25.218 1.00 108.83 328 SER A CA 1
ATOM 2381 C C . SER A 1 330 ? -19.397 9.884 24.666 1.00 111.80 328 SER A C 1
ATOM 2382 O O . SER A 1 330 ? -19.176 10.884 23.976 1.00 107.79 328 SER A O 1
ATOM 2385 N N . GLU A 1 331 ? -20.641 9.460 24.908 1.00 115.41 329 GLU A N 1
ATOM 2386 C CA . GLU A 1 331 ? -21.787 10.138 24.314 1.00 125.83 329 GLU A CA 1
ATOM 2387 C C . GLU A 1 331 ? -22.478 11.112 25.260 1.00 137.94 329 GLU A C 1
ATOM 2388 O O . GLU A 1 331 ? -23.234 11.971 24.794 1.00 135.54 329 GLU A O 1
ATOM 2394 N N . ALA A 1 332 ? -22.212 11.027 26.564 1.00 155.79 330 ALA A N 1
ATOM 2395 C CA . ALA A 1 332 ? -22.821 11.949 27.516 1.00 165.19 330 ALA A CA 1
ATOM 2396 C C . ALA A 1 332 ? -22.031 13.239 27.696 1.00 168.48 330 ALA A C 1
ATOM 2397 O O . ALA A 1 332 ? -22.593 14.232 28.172 1.00 178.03 330 ALA A O 1
ATOM 2399 N N . GLU A 1 333 ? -20.741 13.248 27.355 1.00 151.30 331 GLU A N 1
ATOM 2400 C CA . GLU A 1 333 ? -19.927 14.462 27.376 1.00 136.82 331 GLU A CA 1
ATOM 2401 C C . GLU A 1 333 ? -19.252 14.615 26.004 1.00 124.84 331 GLU A C 1
ATOM 2402 O O . GLU A 1 333 ? -18.088 14.237 25.825 1.00 127.69 331 GLU A O 1
ATOM 2404 N N . ALA A 1 334 ? -19.998 15.154 25.035 1.00 111.99 332 ALA A N 1
ATOM 2405 C CA . ALA A 1 334 ? -19.534 15.403 23.677 1.00 100.91 332 ALA A CA 1
ATOM 2406 C C . ALA A 1 334 ? -19.066 16.845 23.545 1.00 98.31 332 ALA A C 1
ATOM 2407 O O . ALA A 1 334 ? -19.387 17.692 24.385 1.00 89.16 332 ALA A O 1
ATOM 2409 N N . PRO A 1 335 ? -18.339 17.181 22.473 1.00 105.67 333 PRO A N 1
ATOM 2410 C CA . PRO A 1 335 ? -17.872 18.597 22.280 1.00 111.79 333 PRO A CA 1
ATOM 2411 C C . PRO A 1 335 ? -18.978 19.483 21.728 1.00 114.05 333 PRO A C 1
ATOM 2412 O O . PRO A 1 335 ? -19.473 19.255 20.613 1.00 111.79 333 PRO A O 1
ATOM 2416 N N . PRO A 1 336 ? -19.345 20.547 22.454 1.00 121.25 334 PRO A N 1
ATOM 2417 C CA . PRO A 1 336 ? -20.612 21.219 22.175 1.00 123.27 334 PRO A CA 1
ATOM 2418 C C . PRO A 1 336 ? -20.573 21.898 20.817 1.00 131.57 334 PRO A C 1
ATOM 2419 O O . PRO A 1 336 ? -19.489 22.210 20.300 1.00 139.39 334 PRO A O 1
ATOM 2423 N N . PRO A 1 337 ? -21.728 22.105 20.190 1.00 126.62 335 PRO A N 1
ATOM 2424 C CA . PRO A 1 337 ? -21.736 22.609 18.811 1.00 126.05 335 PRO A CA 1
ATOM 2425 C C . PRO A 1 337 ? -21.335 24.073 18.754 1.00 125.37 335 PRO A C 1
ATOM 2426 O O . PRO A 1 337 ? -21.493 24.838 19.710 1.00 125.85 335 PRO A O 1
ATOM 2430 N N . LYS A 1 338 ? -20.860 24.474 17.580 1.00 119.86 336 LYS A N 1
ATOM 2431 C CA . LYS A 1 338 ? -20.389 25.837 17.359 1.00 120.44 336 LYS A CA 1
ATOM 2432 C C . LYS A 1 338 ? -21.326 26.500 16.352 1.00 114.00 336 LYS A C 1
ATOM 2433 O O . LYS A 1 338 ? -21.044 26.568 15.154 1.00 121.29 336 LYS A O 1
ATOM 2439 N N . ILE A 1 339 ? -22.446 27.010 16.858 1.00 100.58 337 ILE A N 1
ATOM 2440 C CA . ILE A 1 339 ? -23.448 27.680 16.036 1.00 93.67 337 ILE A CA 1
ATOM 2441 C C . ILE A 1 339 ? -22.856 28.961 15.463 1.00 94.60 337 ILE A C 1
ATOM 2442 O O . ILE A 1 339 ? -22.621 29.911 16.215 1.00 91.47 337 ILE A O 1
ATOM 2447 N N . PRO A 1 340 ? -22.633 29.057 14.150 1.00 107.05 338 PRO A N 1
ATOM 2448 C CA . PRO A 1 340 ? -21.909 30.236 13.629 1.00 124.04 338 PRO A CA 1
ATOM 2449 C C . PRO A 1 340 ? -22.682 31.542 13.781 1.00 128.79 338 PRO A C 1
ATOM 2450 O O . PRO A 1 340 ? -22.059 32.608 13.886 1.00 132.91 338 PRO A O 1
ATOM 2454 N N . ASP A 1 341 ? -24.015 31.483 13.730 1.00 123.88 339 ASP A N 1
ATOM 2455 C CA . ASP A 1 341 ? -24.916 32.627 13.849 1.00 123.21 339 ASP A CA 1
ATOM 2456 C C . ASP A 1 341 ? -25.476 32.706 15.269 1.00 118.85 339 ASP A C 1
ATOM 2457 O O . ASP A 1 341 ? -26.037 31.722 15.767 1.00 104.39 339 ASP A O 1
ATOM 2462 N N . LYS A 1 342 ? -25.395 33.889 15.893 1.00 124.49 340 LYS A N 1
ATOM 2463 C CA . LYS A 1 342 ? -25.893 34.021 17.269 1.00 127.11 340 LYS A CA 1
ATOM 2464 C C . LYS A 1 342 ? -27.278 34.638 17.394 1.00 124.31 340 LYS A C 1
ATOM 2465 O O . LYS A 1 342 ? -28.038 34.258 18.268 1.00 120.31 340 LYS A O 1
ATOM 2467 N N . GLN A 1 343 ? -27.593 35.576 16.527 1.00 131.71 341 GLN A N 1
ATOM 2468 C CA . GLN A 1 343 ? -28.902 36.206 16.393 1.00 139.69 341 GLN A CA 1
ATOM 2469 C C . GLN A 1 343 ? -29.926 35.298 15.714 1.00 135.40 341 GLN A C 1
ATOM 2470 O O . GLN A 1 343 ? -31.070 35.717 15.504 1.00 140.62 341 GLN A O 1
ATOM 2476 N N . LEU A 1 344 ? -29.485 34.092 15.332 1.00 108.22 342 LEU A N 1
ATOM 2477 C CA . LEU A 1 344 ? -30.287 33.071 14.592 1.00 100.34 342 LEU A CA 1
ATOM 2478 C C . LEU A 1 344 ? -31.741 33.003 15.080 1.00 99.13 342 LEU A C 1
ATOM 2479 O O . LEU A 1 344 ? -32.649 32.969 14.225 1.00 97.37 342 LEU A O 1
ATOM 2484 N N . ASP A 1 345 ? -31.942 32.984 16.399 1.00 94.44 343 ASP A N 1
ATOM 2485 C CA . ASP A 1 345 ? -33.259 32.900 17.005 1.00 87.28 343 ASP A CA 1
ATOM 2486 C C . ASP A 1 345 ? -33.955 34.247 17.022 1.00 87.87 343 ASP A C 1
ATOM 2487 O O . ASP A 1 345 ? -35.132 34.305 17.372 1.00 93.88 343 ASP A O 1
ATOM 2489 N N . GLU A 1 346 ? -33.278 35.335 16.636 1.00 85.36 344 GLU A N 1
ATOM 2490 C CA . GLU A 1 346 ? -33.877 36.651 16.775 1.00 92.56 344 GLU A CA 1
ATOM 2491 C C . GLU A 1 346 ? -33.876 37.445 15.488 1.00 98.86 344 GLU A C 1
ATOM 2492 O O . GLU A 1 346 ? -34.412 38.559 15.470 1.00 102.19 344 GLU A O 1
ATOM 2498 N N . ARG A 1 347 ? -33.274 36.913 14.436 1.00 101.70 345 ARG A N 1
ATOM 2499 C CA . ARG A 1 347 ? -33.354 37.488 13.099 1.00 89.36 345 ARG A CA 1
ATOM 2500 C C . ARG A 1 347 ? -34.819 37.628 12.688 1.00 86.61 345 ARG A C 1
ATOM 2501 O O . ARG A 1 347 ? -35.611 36.728 12.928 1.00 84.43 345 ARG A O 1
ATOM 2509 N N . GLU A 1 348 ? -35.162 38.767 12.090 1.00 88.63 346 GLU A N 1
ATOM 2510 C CA . GLU A 1 348 ? -36.491 38.998 11.513 1.00 88.06 346 GLU A CA 1
ATOM 2511 C C . GLU A 1 348 ? -36.336 39.733 10.180 1.00 84.04 346 GLU A C 1
ATOM 2512 O O . GLU A 1 348 ? -35.865 40.880 10.134 1.00 84.48 346 GLU A O 1
ATOM 2518 N N . HIS A 1 349 ? -36.737 39.057 9.085 1.00 74.79 347 HIS A N 1
ATOM 2519 C CA . HIS A 1 349 ? -36.559 39.543 7.720 1.00 73.29 347 HIS A CA 1
ATOM 2520 C C . HIS A 1 349 ? -37.868 39.589 6.942 1.00 73.48 347 HIS A C 1
ATOM 2521 O O . HIS A 1 349 ? -38.924 39.139 7.392 1.00 74.73 347 HIS A O 1
ATOM 2528 N N . THR A 1 350 ? -37.761 40.066 5.710 1.00 67.87 348 THR A N 1
ATOM 2529 C CA . THR A 1 350 ? -38.840 39.958 4.742 1.00 71.40 348 THR A CA 1
ATOM 2530 C C . THR A 1 350 ? -38.630 38.693 3.920 1.00 70.61 348 THR A C 1
ATOM 2531 O O . THR A 1 350 ? -37.548 38.095 3.943 1.00 66.60 348 THR A O 1
ATOM 2535 N N . ILE A 1 351 ? -39.689 38.283 3.203 1.00 63.95 349 ILE A N 1
ATOM 2536 C CA . ILE A 1 351 ? -39.666 37.000 2.515 1.00 54.24 349 ILE A CA 1
ATOM 2537 C C . ILE A 1 351 ? -38.527 36.990 1.511 1.00 57.40 349 ILE A C 1
ATOM 2538 O O . ILE A 1 351 ? -37.848 35.967 1.339 1.00 61.31 349 ILE A O 1
ATOM 2543 N N . GLU A 1 352 ? -38.244 38.148 0.896 1.00 52.74 350 GLU A N 1
ATOM 2544 C CA . GLU A 1 352 ? -37.145 38.235 -0.064 1.00 64.88 350 GLU A CA 1
ATOM 2545 C C . GLU A 1 352 ? -35.794 38.126 0.631 1.00 76.56 350 GLU A C 1
ATOM 2546 O O . GLU A 1 352 ? -34.860 37.538 0.079 1.00 83.18 350 GLU A O 1
ATOM 2552 N N . GLU A 1 353 ? -35.658 38.693 1.836 1.00 76.70 351 GLU A N 1
ATOM 2553 C CA . GLU A 1 353 ? -34.403 38.529 2.561 1.00 72.62 351 GLU A CA 1
ATOM 2554 C C . GLU A 1 353 ? -34.191 37.075 2.978 1.00 67.30 351 GLU A C 1
ATOM 2555 O O . GLU A 1 353 ? -33.107 36.515 2.779 1.00 65.03 351 GLU A O 1
ATOM 2561 N N . TRP A 1 354 ? -35.235 36.438 3.505 1.00 51.37 352 TRP A N 1
ATOM 2562 C CA . TRP A 1 354 ? -35.165 35.033 3.871 1.00 57.51 352 TRP A CA 1
ATOM 2563 C C . TRP A 1 354 ? -34.771 34.160 2.686 1.00 67.42 352 TRP A C 1
ATOM 2564 O O . TRP A 1 354 ? -33.911 33.272 2.812 1.00 69.11 352 TRP A O 1
ATOM 2575 N N . LYS A 1 355 ? -35.402 34.397 1.526 1.00 52.38 353 LYS A N 1
ATOM 2576 C CA . LYS A 1 355 ? -35.084 33.657 0.308 1.00 55.05 353 LYS A CA 1
ATOM 2577 C C . LYS A 1 355 ? -33.590 33.688 0.006 1.00 60.17 353 LYS A C 1
ATOM 2578 O O . LYS A 1 355 ? -32.943 32.634 -0.039 1.00 60.88 353 LYS A O 1
ATOM 2584 N N . GLU A 1 356 ? -33.018 34.895 -0.176 1.00 58.18 354 GLU A N 1
ATOM 2585 C CA . GLU A 1 356 ? -31.567 35.017 -0.388 1.00 70.20 354 GLU A CA 1
ATOM 2586 C C . GLU A 1 356 ? -30.781 34.505 0.818 1.00 72.31 354 GLU A C 1
ATOM 2587 O O . GLU A 1 356 ? -29.663 34.006 0.660 1.00 77.93 354 GLU A O 1
ATOM 2593 N N . LEU A 1 357 ? -31.335 34.643 2.024 1.00 63.79 355 LEU A N 1
ATOM 2594 C CA . LEU A 1 357 ? -30.689 34.096 3.208 1.00 57.59 355 LEU A CA 1
ATOM 2595 C C . LEU A 1 357 ? -30.632 32.577 3.154 1.00 59.50 355 LEU A C 1
ATOM 2596 O O . LEU A 1 357 ? -29.597 31.974 3.452 1.00 56.97 355 LEU A O 1
ATOM 2601 N N . ILE A 1 358 ? -31.746 31.931 2.795 1.00 63.68 356 ILE A N 1
ATOM 2602 C CA . ILE A 1 358 ? -31.722 30.475 2.669 1.00 53.28 356 ILE A CA 1
ATOM 2603 C C . ILE A 1 358 ? -30.903 30.041 1.465 1.00 62.88 356 ILE A C 1
ATOM 2604 O O . ILE A 1 358 ? -30.217 29.014 1.512 1.00 66.50 356 ILE A O 1
ATOM 2609 N N . TYR A 1 359 ? -30.926 30.818 0.382 1.00 63.33 357 TYR A N 1
ATOM 2610 C CA . TYR A 1 359 ? -30.228 30.393 -0.825 1.00 63.72 357 TYR A CA 1
ATOM 2611 C C . TYR A 1 359 ? -28.732 30.248 -0.591 1.00 62.41 357 TYR A C 1
ATOM 2612 O O . TYR A 1 359 ? -28.170 29.175 -0.813 1.00 52.50 357 TYR A O 1
ATOM 2621 N N . LYS A 1 360 ? -28.080 31.285 -0.056 1.00 71.37 358 LYS A N 1
ATOM 2622 C CA . LYS A 1 360 ? -26.631 31.201 0.083 1.00 65.57 358 LYS A CA 1
ATOM 2623 C C . LYS A 1 360 ? -26.218 30.237 1.192 1.00 64.02 358 LYS A C 1
ATOM 2624 O O . LYS A 1 360 ? -25.053 29.833 1.236 1.00 74.91 358 LYS A O 1
ATOM 2630 N N . GLU A 1 361 ? -27.161 29.780 2.024 1.00 55.15 359 GLU A N 1
ATOM 2631 C CA . GLU A 1 361 ? -26.881 28.657 2.913 1.00 61.99 359 GLU A CA 1
ATOM 2632 C C . GLU A 1 361 ? -26.731 27.353 2.127 1.00 61.16 359 GLU A C 1
ATOM 2633 O O . GLU A 1 361 ? -25.819 26.556 2.392 1.00 65.70 359 GLU A O 1
ATOM 2639 N N . VAL A 1 362 ? -27.613 27.129 1.147 1.00 54.88 360 VAL A N 1
ATOM 2640 C CA . VAL A 1 362 ? -27.537 25.973 0.269 1.00 54.52 360 VAL A CA 1
ATOM 2641 C C . VAL A 1 362 ? -26.284 26.017 -0.611 1.00 72.51 360 VAL A C 1
ATOM 2642 O O . VAL A 1 362 ? -25.722 24.962 -0.939 1.00 83.25 360 VAL A O 1
ATOM 2646 N N . MET A 1 363 ? -25.787 27.222 -0.951 1.00 78.42 361 MET A N 1
ATOM 2647 C CA . MET A 1 363 ? -24.839 27.441 -2.044 1.00 87.32 361 MET A CA 1
ATOM 2648 C C . MET A 1 363 ? -23.404 27.754 -1.610 1.00 103.70 361 MET A C 1
ATOM 2649 O O . MET A 1 363 ? -22.621 28.243 -2.434 1.00 109.45 361 MET A O 1
ATOM 2654 N N . ASP A 1 364 ? -23.016 27.471 -0.369 1.00 121.86 362 ASP A N 1
ATOM 2655 C CA . ASP A 1 364 ? -21.606 27.684 -0.010 1.00 144.80 362 ASP A CA 1
ATOM 2656 C C . ASP A 1 364 ? -20.916 26.384 0.411 1.00 151.17 362 ASP A C 1
ATOM 2657 O O . ASP A 1 364 ? -20.064 25.860 -0.309 1.00 154.80 362 ASP A O 1
ATOM 2662 N N . ASP B 2 4 ? -2.978 1.755 26.815 1.00 135.58 22 ASP C N 1
ATOM 2663 C CA . ASP B 2 4 ? -2.884 1.383 28.225 1.00 136.72 22 ASP C CA 1
ATOM 2664 C C . ASP B 2 4 ? -4.269 1.019 28.789 1.00 129.52 22 ASP C C 1
ATOM 2665 O O . ASP B 2 4 ? -4.450 0.914 30.007 1.00 128.24 22 ASP C O 1
ATOM 2667 N N . LYS B 2 5 ? -5.216 0.766 27.878 1.00 122.78 23 LYS C N 1
ATOM 2668 C CA . LYS B 2 5 ? -6.627 0.474 28.154 1.00 126.71 23 LYS C CA 1
ATOM 2669 C C . LYS B 2 5 ? -6.927 -0.972 27.754 1.00 131.15 23 LYS C C 1
ATOM 2670 O O . LYS B 2 5 ? -7.288 -1.246 26.597 1.00 124.86 23 LYS C O 1
ATOM 2672 N N . PRO B 2 6 ? -6.814 -1.948 28.690 1.00 140.54 24 PRO C N 1
ATOM 2673 C CA . PRO B 2 6 ? -6.818 -3.368 28.293 1.00 138.19 24 PRO C CA 1
ATOM 2674 C C . PRO B 2 6 ? -8.136 -4.005 27.876 1.00 124.07 24 PRO C C 1
ATOM 2675 O O . PRO B 2 6 ? -8.096 -4.925 27.055 1.00 127.59 24 PRO C O 1
ATOM 2679 N N . PHE B 2 7 ? -9.285 -3.590 28.410 1.00 111.24 25 PHE C N 1
ATOM 2680 C CA . PHE B 2 7 ? -10.545 -4.296 28.146 1.00 101.99 25 PHE C CA 1
ATOM 2681 C C . PHE B 2 7 ? -11.207 -3.868 26.821 1.00 95.96 25 PHE C C 1
ATOM 2682 O O . PHE B 2 7 ? -11.655 -2.722 26.679 1.00 83.56 25 PHE C O 1
ATOM 2690 N N . LEU B 2 8 ? -11.342 -4.813 25.878 1.00 98.68 26 LEU C N 1
ATOM 2691 C CA . LEU B 2 8 ? -11.650 -4.501 24.484 1.00 96.27 26 LEU C CA 1
ATOM 2692 C C . LEU B 2 8 ? -12.990 -5.097 24.076 1.00 92.81 26 LEU C C 1
ATOM 2693 O O . LEU B 2 8 ? -13.283 -6.258 24.376 1.00 92.81 26 LEU C O 1
ATOM 2695 N N . CYS B 2 9 ? -13.811 -4.280 23.400 1.00 87.40 27 CYS C N 1
ATOM 2696 C CA . CYS B 2 9 ? -15.023 -4.765 22.754 1.00 86.47 27 CYS C CA 1
ATOM 2697 C C . CYS B 2 9 ? -14.655 -5.434 21.449 1.00 91.59 27 CYS C C 1
ATOM 2698 O O . CYS B 2 9 ? -13.794 -4.943 20.710 1.00 94.22 27 CYS C O 1
ATOM 2701 N N . THR B 2 10 ? -15.380 -6.499 21.117 1.00 99.20 28 THR C N 1
ATOM 2702 C CA . THR B 2 10 ? -15.058 -7.347 19.978 1.00 109.59 28 THR C CA 1
ATOM 2703 C C . THR B 2 10 ? -15.979 -7.139 18.774 1.00 113.16 28 THR C C 1
ATOM 2704 O O . THR B 2 10 ? -15.865 -7.871 17.787 1.00 114.47 28 THR C O 1
ATOM 2708 N N . ALA B 2 11 ? -16.844 -6.127 18.807 1.00 119.85 29 ALA C N 1
ATOM 2709 C CA . ALA B 2 11 ? -17.810 -5.945 17.732 1.00 119.50 29 ALA C CA 1
ATOM 2710 C C . ALA B 2 11 ? -17.108 -5.575 16.427 1.00 129.22 29 ALA C C 1
ATOM 2711 O O . ALA B 2 11 ? -16.196 -4.742 16.429 1.00 132.15 29 ALA C O 1
ATOM 2713 N N . PRO B 2 12 ? -17.538 -6.138 15.298 1.00 133.21 30 PRO C N 1
ATOM 2714 C CA . PRO B 2 12 ? -16.897 -5.801 14.021 1.00 136.62 30 PRO C CA 1
ATOM 2715 C C . PRO B 2 12 ? -17.094 -4.327 13.707 1.00 135.89 30 PRO C C 1
ATOM 2716 O O . PRO B 2 12 ? -18.213 -3.806 13.762 1.00 133.32 30 PRO C O 1
ATOM 2720 N N . GLY B 2 13 ? -15.988 -3.646 13.420 1.00 134.41 31 GLY C N 1
ATOM 2721 C CA . GLY B 2 13 ? -16.019 -2.222 13.146 1.00 133.92 31 GLY C CA 1
ATOM 2722 C C . GLY B 2 13 ? -15.957 -1.309 14.359 1.00 121.95 31 GLY C C 1
ATOM 2723 O O . GLY B 2 13 ? -16.053 -0.085 14.196 1.00 115.55 31 GLY C O 1
ATOM 2724 N N . CYS B 2 14 ? -15.812 -1.854 15.565 1.00 120.69 32 CYS C N 1
ATOM 2725 C CA . CYS B 2 14 ? -15.688 -1.058 16.779 1.00 112.56 32 CYS C CA 1
ATOM 2726 C C . CYS B 2 14 ? -14.403 -1.485 17.463 1.00 114.34 32 CYS C C 1
ATOM 2727 O O . CYS B 2 14 ? -14.243 -2.657 17.821 1.00 116.03 32 CYS C O 1
ATOM 2730 N N . GLY B 2 15 ? -13.491 -0.541 17.631 1.00 121.40 33 GLY C N 1
ATOM 2731 C CA . GLY B 2 15 ? -12.205 -0.857 18.211 1.00 119.71 33 GLY C CA 1
ATOM 2732 C C . GLY B 2 15 ? -12.177 -0.343 19.630 1.00 109.82 33 GLY C C 1
ATOM 2733 O O . GLY B 2 15 ? -11.112 -0.084 20.190 1.00 110.91 33 GLY C O 1
ATOM 2734 N N . ARG B 2 16 ? -13.372 -0.193 20.205 1.00 100.56 34 ARG C N 1
ATOM 2735 C CA . ARG B 2 16 ? -13.505 0.531 21.454 1.00 100.26 34 ARG C CA 1
ATOM 2736 C C . ARG B 2 16 ? -12.942 -0.294 22.592 1.00 109.87 34 ARG C C 1
ATOM 2737 O O . ARG B 2 16 ? -13.034 -1.526 22.611 1.00 110.77 34 ARG C O 1
ATOM 2745 N N . ARG B 2 17 ? -12.364 0.413 23.552 1.00 108.90 35 ARG C N 1
ATOM 2746 C CA . ARG B 2 17 ? -11.635 -0.193 24.648 1.00 106.71 35 ARG C CA 1
ATOM 2747 C C . ARG B 2 17 ? -12.112 0.417 25.951 1.00 102.09 35 ARG C C 1
ATOM 2748 O O . ARG B 2 17 ? -12.517 1.582 26.002 1.00 99.07 35 ARG C O 1
ATOM 2750 N N . PHE B 2 18 ? -12.085 -0.384 27.002 1.00 105.12 36 PHE C N 1
ATOM 2751 C CA . PHE B 2 18 ? -12.538 0.077 28.302 1.00 100.03 36 PHE C CA 1
ATOM 2752 C C . PHE B 2 18 ? -11.476 -0.210 29.352 1.00 104.10 36 PHE C C 1
ATOM 2753 O O . PHE B 2 18 ? -10.824 -1.260 29.325 1.00 100.59 36 PHE C O 1
ATOM 2761 N N . THR B 2 19 ? -11.296 0.735 30.268 1.00 107.98 37 THR C N 1
ATOM 2762 C CA . THR B 2 19 ? -10.380 0.510 31.377 1.00 119.51 37 THR C CA 1
ATOM 2763 C C . THR B 2 19 ? -11.056 -0.219 32.533 1.00 123.92 37 THR C C 1
ATOM 2764 O O . THR B 2 19 ? -10.354 -0.733 33.411 1.00 125.30 37 THR C O 1
ATOM 2768 N N . ASN B 2 20 ? -12.395 -0.304 32.519 1.00 120.61 38 ASN C N 1
ATOM 2769 C CA . ASN B 2 20 ? -13.202 -0.900 33.579 1.00 122.38 38 ASN C CA 1
ATOM 2770 C C . ASN B 2 20 ? -13.989 -2.092 33.037 1.00 120.85 38 ASN C C 1
ATOM 2771 O O . ASN B 2 20 ? -14.510 -2.050 31.917 1.00 119.96 38 ASN C O 1
ATOM 2776 N N . GLU B 2 21 ? -14.054 -3.165 33.835 1.00 120.64 39 GLU C N 1
ATOM 2777 C CA . GLU B 2 21 ? -14.775 -4.368 33.422 1.00 116.32 39 GLU C CA 1
ATOM 2778 C C . GLU B 2 21 ? -16.268 -4.102 33.258 1.00 115.58 39 GLU C C 1
ATOM 2779 O O . GLU B 2 21 ? -16.868 -4.446 32.230 1.00 101.86 39 GLU C O 1
ATOM 2781 N N . ASP B 2 22 ? -16.882 -3.475 34.265 1.00 132.73 40 ASP C N 1
ATOM 2782 C CA . ASP B 2 22 ? -18.317 -3.221 34.216 1.00 139.31 40 ASP C CA 1
ATOM 2783 C C . ASP B 2 22 ? -18.667 -2.325 33.047 1.00 128.10 40 ASP C C 1
ATOM 2784 O O . ASP B 2 22 ? -19.687 -2.528 32.386 1.00 132.70 40 ASP C O 1
ATOM 2789 N N . HIS B 2 23 ? -17.823 -1.329 32.777 1.00 109.71 41 HIS C N 1
ATOM 2790 C CA . HIS B 2 23 ? -18.104 -0.377 31.707 1.00 99.02 41 HIS C CA 1
ATOM 2791 C C . HIS B 2 23 ? -18.162 -1.062 30.337 1.00 91.98 41 HIS C C 1
ATOM 2792 O O . HIS B 2 23 ? -18.982 -0.698 29.486 1.00 90.70 41 HIS C O 1
ATOM 2799 N N . LEU B 2 24 ? -17.294 -2.052 30.101 1.00 89.45 42 LEU C N 1
ATOM 2800 C CA . LEU B 2 24 ? -17.369 -2.839 28.869 1.00 81.14 42 LEU C CA 1
ATOM 2801 C C . LEU B 2 24 ? -18.640 -3.683 28.835 1.00 80.24 42 LEU C C 1
ATOM 2802 O O . LEU B 2 24 ? -19.160 -3.982 27.755 1.00 69.27 42 LEU C O 1
ATOM 2807 N N . ALA B 2 25 ? -19.118 -4.110 30.009 1.00 81.31 43 ALA C N 1
ATOM 2808 C CA . ALA B 2 25 ? -20.291 -4.973 30.068 1.00 82.84 43 ALA C CA 1
ATOM 2809 C C . ALA B 2 25 ? -21.506 -4.296 29.440 1.00 84.79 43 ALA C C 1
ATOM 2810 O O . ALA B 2 25 ? -22.199 -4.889 28.604 1.00 79.42 43 ALA C O 1
ATOM 2812 N N . VAL B 2 26 ? -21.772 -3.040 29.808 1.00 76.88 44 VAL C N 1
ATOM 2813 C CA . VAL B 2 26 ? -22.923 -2.386 29.202 1.00 81.97 44 VAL C CA 1
ATOM 2814 C C . VAL B 2 26 ? -22.645 -2.080 27.733 1.00 88.17 44 VAL C C 1
ATOM 2815 O O . VAL B 2 26 ? -23.564 -2.128 26.903 1.00 88.96 44 VAL C O 1
ATOM 2819 N N . HIS B 2 27 ? -21.383 -1.800 27.373 1.00 87.56 45 HIS C N 1
ATOM 2820 C CA . HIS B 2 27 ? -21.078 -1.553 25.967 1.00 83.52 45 HIS C CA 1
ATOM 2821 C C . HIS B 2 27 ? -21.357 -2.764 25.094 1.00 86.88 45 HIS C C 1
ATOM 2822 O O . HIS B 2 27 ? -21.828 -2.610 23.963 1.00 86.30 45 HIS C O 1
ATOM 2829 N N . LYS B 2 28 ? -21.023 -3.977 25.556 1.00 89.86 46 LYS C N 1
ATOM 2830 C CA . LYS B 2 28 ? -21.310 -5.154 24.722 1.00 83.24 46 LYS C CA 1
ATOM 2831 C C . LYS B 2 28 ? -22.804 -5.373 24.614 1.00 88.64 46 LYS C C 1
ATOM 2832 O O . LYS B 2 28 ? -23.314 -5.747 23.548 1.00 97.85 46 LYS C O 1
ATOM 2834 N N . ARG B 2 29 ? -23.513 -5.111 25.717 1.00 83.67 47 ARG C N 1
ATOM 2835 C CA . ARG B 2 29 ? -24.991 -5.276 25.764 1.00 84.05 47 ARG C CA 1
ATOM 2836 C C . ARG B 2 29 ? -25.649 -4.278 24.804 1.00 96.00 47 ARG C C 1
ATOM 2837 O O . ARG B 2 29 ? -26.729 -4.600 24.270 1.00 97.47 47 ARG C O 1
ATOM 2845 N N . LYS B 2 30 ? -25.020 -3.115 24.598 1.00 78.29 48 LYS C N 1
ATOM 2846 C CA . LYS B 2 30 ? -25.559 -2.110 23.716 1.00 66.31 48 LYS C CA 1
ATOM 2847 C C . LYS B 2 30 ? -25.508 -2.534 22.247 1.00 74.79 48 LYS C C 1
ATOM 2848 O O . LYS B 2 30 ? -26.405 -2.184 21.462 1.00 82.01 48 LYS C O 1
ATOM 2854 N N . HIS B 2 31 ? -24.440 -3.245 21.855 1.00 72.05 49 HIS C N 1
ATOM 2855 C CA . HIS B 2 31 ? -24.327 -3.849 20.531 1.00 77.72 49 HIS C CA 1
ATOM 2856 C C . HIS B 2 31 ? -25.374 -4.934 20.308 1.00 87.42 49 HIS C C 1
ATOM 2857 O O . HIS B 2 31 ? -25.844 -5.119 19.174 1.00 94.85 49 HIS C O 1
ATOM 2864 N N . GLU B 2 32 ? -25.756 -5.660 21.373 1.00 82.00 50 GLU C N 1
ATOM 2865 C CA . GLU B 2 32 ? -26.648 -6.800 21.227 1.00 76.57 50 GLU C CA 1
ATOM 2866 C C . GLU B 2 32 ? -28.106 -6.405 21.104 1.00 74.97 50 GLU C C 1
ATOM 2867 O O . GLU B 2 32 ? -28.940 -7.281 20.848 1.00 77.49 50 GLU C O 1
ATOM 2873 N N . MET B 2 33 ? -28.447 -5.134 21.288 1.00 72.44 51 MET C N 1
ATOM 2874 C CA . MET B 2 33 ? -29.852 -4.757 21.264 1.00 73.54 51 MET C CA 1
ATOM 2875 C C . MET B 2 33 ? -30.428 -4.680 19.846 1.00 73.11 51 MET C C 1
ATOM 2876 O O . MET B 2 33 ? -29.722 -4.467 18.852 1.00 67.97 51 MET C O 1
ATOM 2881 N N . THR B 2 34 ? -31.741 -4.885 19.778 1.00 78.95 52 THR C N 1
ATOM 2882 C CA . THR B 2 34 ? -32.545 -4.866 18.569 1.00 70.11 52 THR C CA 1
ATOM 2883 C C . THR B 2 34 ? -33.932 -4.368 18.960 1.00 80.54 52 THR C C 1
ATOM 2884 O O . THR B 2 34 ? -34.351 -4.505 20.114 1.00 74.16 52 THR C O 1
ATOM 2888 N N . LEU B 2 35 ? -34.667 -3.834 17.979 1.00 89.91 53 LEU C N 1
ATOM 2889 C CA . LEU B 2 35 ? -36.094 -3.595 18.161 1.00 94.66 53 LEU C CA 1
ATOM 2890 C C . LEU B 2 35 ? -36.815 -3.820 16.846 1.00 98.98 53 LEU C C 1
ATOM 2891 O O . LEU B 2 35 ? -36.244 -3.652 15.766 1.00 92.24 53 LEU C O 1
ATOM 2896 N N . LYS B 2 36 ? -38.089 -4.171 16.960 1.00 105.16 54 LYS C N 1
ATOM 2897 C CA . LYS B 2 36 ? -38.952 -4.445 15.826 1.00 104.45 54 LYS C CA 1
ATOM 2898 C C . LYS B 2 36 ? -40.073 -3.415 15.798 1.00 114.52 54 LYS C C 1
ATOM 2899 O O . LYS B 2 36 ? -40.448 -2.845 16.830 1.00 122.66 54 LYS C O 1
ATOM 2901 N N . PHE B 2 37 ? -40.566 -3.137 14.595 1.00 110.61 55 PHE C N 1
ATOM 2902 C CA . PHE B 2 37 ? -41.542 -2.075 14.407 1.00 107.36 55 PHE C CA 1
ATOM 2903 C C . PHE B 2 37 ? -42.489 -2.450 13.277 1.00 108.76 55 PHE C C 1
ATOM 2904 O O . PHE B 2 37 ? -42.208 -3.330 12.453 1.00 108.83 55 PHE C O 1
ATOM 2912 N N . GLY B 2 38 ? -43.609 -1.750 13.244 1.00 105.02 56 GLY C N 1
ATOM 2913 C CA . GLY B 2 38 ? -44.581 -1.905 12.195 1.00 117.47 56 GLY C CA 1
ATOM 2914 C C . GLY B 2 38 ? -44.917 -0.557 11.600 1.00 125.10 56 GLY C C 1
ATOM 2915 O O . GLY B 2 38 ? -45.339 0.368 12.305 1.00 119.60 56 GLY C O 1
ATOM 2916 N N . PRO B 2 39 ? -44.716 -0.408 10.281 1.00 135.38 57 PRO C N 1
ATOM 2917 C CA . PRO B 2 39 ? -45.006 0.857 9.578 1.00 133.25 57 PRO C CA 1
ATOM 2918 C C . PRO B 2 39 ? -46.462 1.349 9.718 1.00 125.03 57 PRO C C 1
ATOM 2919 O O . PRO B 2 39 ? -46.715 2.345 10.417 1.00 107.04 57 PRO C O 1
ATOM 2923 N N . SER C 1 6 ? -56.118 -2.433 30.037 1.00 105.39 4 SER B N 1
ATOM 2924 C CA . SER C 1 6 ? -55.870 -1.788 28.754 1.00 108.38 4 SER B CA 1
ATOM 2925 C C . SER C 1 6 ? -54.384 -1.918 28.338 1.00 110.19 4 SER B C 1
ATOM 2926 O O . SER C 1 6 ? -53.639 -0.921 28.348 1.00 114.05 4 SER B O 1
ATOM 2928 N N . LYS C 1 7 ? -53.942 -3.126 27.961 1.00 105.87 5 LYS B N 1
ATOM 2929 C CA . LYS C 1 7 ? -52.566 -3.272 27.480 1.00 102.93 5 LYS B CA 1
ATOM 2930 C C . LYS C 1 7 ? -52.389 -2.652 26.092 1.00 93.11 5 LYS B C 1
ATOM 2931 O O . LYS C 1 7 ? -51.463 -1.857 25.862 1.00 98.48 5 LYS B O 1
ATOM 2933 N N . ARG C 1 8 ? -53.268 -3.021 25.157 1.00 146.18 6 ARG B N 1
ATOM 2934 C CA . ARG C 1 8 ? -53.344 -2.495 23.800 1.00 118.21 6 ARG B CA 1
ATOM 2935 C C . ARG C 1 8 ? -54.491 -1.503 23.618 1.00 121.02 6 ARG B C 1
ATOM 2936 O O . ARG C 1 8 ? -54.587 -0.870 22.562 1.00 102.73 6 ARG B O 1
ATOM 2944 N N . ASP C 1 9 ? -55.388 -1.379 24.608 1.00 135.58 7 ASP B N 1
ATOM 2945 C CA . ASP C 1 9 ? -56.605 -0.578 24.488 1.00 130.00 7 ASP B CA 1
ATOM 2946 C C . ASP C 1 9 ? -56.415 0.909 24.777 1.00 113.67 7 ASP B C 1
ATOM 2947 O O . ASP C 1 9 ? -57.345 1.681 24.537 1.00 114.35 7 ASP B O 1
ATOM 2952 N N . ASN C 1 10 ? -55.246 1.351 25.239 1.00 101.79 8 ASN B N 1
ATOM 2953 C CA . ASN C 1 10 ? -55.000 2.781 25.348 1.00 89.03 8 ASN B CA 1
ATOM 2954 C C . ASN C 1 10 ? -54.568 3.423 24.034 1.00 97.36 8 ASN B C 1
ATOM 2955 O O . ASN C 1 10 ? -54.287 4.624 24.039 1.00 98.43 8 ASN B O 1
ATOM 2960 N N . ASN C 1 11 ? -54.446 2.658 22.936 1.00 101.16 9 ASN B N 1
ATOM 2961 C CA . ASN C 1 11 ? -54.114 3.160 21.593 1.00 94.11 9 ASN B CA 1
ATOM 2962 C C . ASN C 1 11 ? -55.351 3.457 20.755 1.00 85.77 9 ASN B C 1
ATOM 2963 O O . ASN C 1 11 ? -55.219 3.994 19.645 1.00 81.85 9 ASN B O 1
ATOM 2968 N N . PHE C 1 12 ? -56.539 3.122 21.269 1.00 81.77 10 PHE B N 1
ATOM 2969 C CA . PHE C 1 12 ? -57.822 3.300 20.605 1.00 71.44 10 PHE B CA 1
ATOM 2970 C C . PHE C 1 12 ? -58.739 4.169 21.465 1.00 79.44 10 PHE B C 1
ATOM 2971 O O . PHE C 1 12 ? -58.605 4.202 22.699 1.00 88.26 10 PHE B O 1
ATOM 2979 N N . TYR C 1 13 ? -59.690 4.855 20.802 1.00 73.27 11 TYR B N 1
ATOM 2980 C CA . TYR C 1 13 ? -60.821 5.523 21.454 1.00 64.65 11 TYR B CA 1
ATOM 2981 C C . TYR C 1 13 ? -62.070 5.393 20.570 1.00 63.01 11 TYR B C 1
ATOM 2982 O O . TYR C 1 13 ? -61.987 5.052 19.393 1.00 65.67 11 TYR B O 1
ATOM 2991 N N . SER C 1 14 ? -63.238 5.651 21.156 1.00 61.93 12 SER B N 1
ATOM 2992 C CA . SER C 1 14 ? -64.523 5.412 20.519 1.00 58.77 12 SER B CA 1
ATOM 2993 C C . SER C 1 14 ? -65.315 6.710 20.431 1.00 78.54 12 SER B C 1
ATOM 2994 O O . SER C 1 14 ? -65.542 7.366 21.457 1.00 84.85 12 SER B O 1
ATOM 2997 N N . VAL C 1 15 ? -65.857 7.009 19.237 1.00 79.18 13 VAL B N 1
ATOM 2998 C CA . VAL C 1 15 ? -66.626 8.231 19.003 1.00 70.36 13 VAL B CA 1
ATOM 2999 C C . VAL C 1 15 ? -67.930 7.846 18.319 1.00 72.78 13 VAL B C 1
ATOM 3000 O O . VAL C 1 15 ? -67.963 6.913 17.508 1.00 64.70 13 VAL B O 1
ATOM 3004 N N . GLU C 1 16 ? -69.010 8.554 18.668 1.00 83.52 14 GLU B N 1
ATOM 3005 C CA . GLU C 1 16 ? -70.361 8.231 18.203 1.00 89.79 14 GLU B CA 1
ATOM 3006 C C . GLU C 1 16 ? -70.752 9.106 17.020 1.00 83.04 14 GLU B C 1
ATOM 3007 O O . GLU C 1 16 ? -70.676 10.336 17.101 1.00 89.37 14 GLU B O 1
ATOM 3009 N N . ILE C 1 17 ? -71.162 8.455 15.928 1.00 78.29 15 ILE B N 1
ATOM 3010 C CA . ILE C 1 17 ? -71.668 9.094 14.711 1.00 83.81 15 ILE B CA 1
ATOM 3011 C C . ILE C 1 17 ? -73.021 8.458 14.356 1.00 102.03 15 ILE B C 1
ATOM 3012 O O . ILE C 1 17 ? -73.066 7.419 13.683 1.00 101.11 15 ILE B O 1
ATOM 3017 N N . GLY C 1 18 ? -74.126 9.124 14.694 1.00 110.58 16 GLY B N 1
ATOM 3018 C CA . GLY C 1 18 ? -75.425 8.468 14.522 1.00 117.13 16 GLY B CA 1
ATOM 3019 C C . GLY C 1 18 ? -75.549 7.295 15.474 1.00 127.20 16 GLY B C 1
ATOM 3020 O O . GLY C 1 18 ? -75.254 7.421 16.667 1.00 135.17 16 GLY B O 1
ATOM 3021 N N . ASP C 1 19 ? -76.019 6.140 14.984 1.00 123.48 17 ASP B N 1
ATOM 3022 C CA . ASP C 1 19 ? -75.967 4.930 15.801 1.00 124.67 17 ASP B CA 1
ATOM 3023 C C . ASP C 1 19 ? -74.575 4.333 15.778 1.00 120.38 17 ASP B C 1
ATOM 3024 O O . ASP C 1 19 ? -74.198 3.591 16.697 1.00 126.20 17 ASP B O 1
ATOM 3029 N N . SER C 1 20 ? -73.774 4.699 14.792 1.00 107.60 18 SER B N 1
ATOM 3030 C CA . SER C 1 20 ? -72.430 4.164 14.663 1.00 99.99 18 SER B CA 1
ATOM 3031 C C . SER C 1 20 ? -71.559 4.698 15.787 1.00 78.21 18 SER B C 1
ATOM 3032 O O . SER C 1 20 ? -71.675 5.850 16.185 1.00 84.44 18 SER B O 1
ATOM 3035 N N . THR C 1 21 ? -70.715 3.846 16.320 1.00 66.75 19 THR B N 1
ATOM 3036 C CA . THR C 1 21 ? -69.588 4.339 17.079 1.00 64.90 19 THR B CA 1
ATOM 3037 C C . THR C 1 21 ? -68.336 3.870 16.376 1.00 61.66 19 THR B C 1
ATOM 3038 O O . THR C 1 21 ? -68.226 2.706 15.976 1.00 71.27 19 THR B O 1
ATOM 3042 N N . PHE C 1 22 ? -67.428 4.805 16.153 1.00 61.34 20 PHE B N 1
ATOM 3043 C CA . PHE C 1 22 ? -66.143 4.511 15.541 1.00 66.67 20 PHE B CA 1
ATOM 3044 C C . PHE C 1 22 ? -65.150 4.317 16.678 1.00 63.33 20 PHE B C 1
ATOM 3045 O O . PHE C 1 22 ? -64.978 5.216 17.511 1.00 64.16 20 PHE B O 1
ATOM 3053 N N . THR C 1 23 ? -64.540 3.141 16.742 1.00 59.87 21 THR B N 1
ATOM 3054 C CA . THR C 1 23 ? -63.401 2.908 17.634 1.00 64.46 21 THR B CA 1
ATOM 3055 C C . THR C 1 23 ? -62.107 2.971 16.814 1.00 55.81 21 THR B C 1
ATOM 3056 O O . THR C 1 23 ? -61.741 1.978 16.186 1.00 63.13 21 THR B O 1
ATOM 3060 N N . VAL C 1 24 ? -61.381 4.113 16.842 1.00 46.89 22 VAL B N 1
ATOM 3061 C CA . VAL C 1 24 ? -60.212 4.316 15.975 1.00 39.32 22 VAL B CA 1
ATOM 3062 C C . VAL C 1 24 ? -58.935 4.597 16.788 1.00 44.89 22 VAL B C 1
ATOM 3063 O O . VAL C 1 24 ? -58.965 5.009 17.946 1.00 48.97 22 VAL B O 1
ATOM 3067 N N . LEU C 1 25 ? -57.796 4.419 16.133 1.00 47.97 23 LEU B N 1
ATOM 3068 C CA . LEU C 1 25 ? -56.494 4.714 16.713 1.00 50.18 23 LEU B CA 1
ATOM 3069 C C . LEU C 1 25 ? -56.392 6.192 17.100 1.00 53.82 23 LEU B C 1
ATOM 3070 O O . LEU C 1 25 ? -56.868 7.063 16.370 1.00 58.15 23 LEU B O 1
ATOM 3075 N N . LYS C 1 26 ? -55.748 6.501 18.254 1.00 54.60 24 LYS B N 1
ATOM 3076 C CA . LYS C 1 26 ? -55.838 7.869 18.795 1.00 49.44 24 LYS B CA 1
ATOM 3077 C C . LYS C 1 26 ? -55.151 8.889 17.907 1.00 48.39 24 LYS B C 1
ATOM 3078 O O . LYS C 1 26 ? -55.419 10.085 18.033 1.00 53.52 24 LYS B O 1
ATOM 3084 N N . ARG C 1 27 ? -54.326 8.449 16.968 1.00 42.07 25 ARG B N 1
ATOM 3085 C CA . ARG C 1 27 ? -53.824 9.363 15.953 1.00 50.52 25 ARG B CA 1
ATOM 3086 C C . ARG C 1 27 ? -54.948 10.005 15.151 1.00 54.99 25 ARG B C 1
ATOM 3087 O O . ARG C 1 27 ? -54.746 11.096 14.605 1.00 60.63 25 ARG B O 1
ATOM 3095 N N . TYR C 1 28 ? -56.109 9.334 15.006 1.00 51.86 26 TYR B N 1
ATOM 3096 C CA . TYR C 1 28 ? -57.241 9.861 14.222 1.00 51.89 26 TYR B CA 1
ATOM 3097 C C . TYR C 1 28 ? -58.197 10.639 15.135 1.00 55.45 26 TYR B C 1
ATOM 3098 O O . TYR C 1 28 ? -58.946 10.041 15.916 1.00 51.78 26 TYR B O 1
ATOM 3107 N N . GLN C 1 29 ? -58.176 11.977 15.021 1.00 57.92 27 GLN B N 1
ATOM 3108 C CA . GLN C 1 29 ? -59.003 12.884 15.812 1.00 58.96 27 GLN B CA 1
ATOM 3109 C C . GLN C 1 29 ? -59.947 13.677 14.922 1.00 61.62 27 GLN B C 1
ATOM 3110 O O . GLN C 1 29 ? -59.690 13.871 13.728 1.00 64.76 27 GLN B O 1
ATOM 3116 N N . ASN C 1 30 ? -60.982 14.238 15.561 1.00 69.60 28 ASN B N 1
ATOM 3117 C CA . ASN C 1 30 ? -61.971 15.111 14.906 1.00 80.95 28 ASN B CA 1
ATOM 3118 C C . ASN C 1 30 ? -62.725 14.385 13.795 1.00 71.20 28 ASN B C 1
ATOM 3119 O O . ASN C 1 30 ? -62.916 14.921 12.695 1.00 69.45 28 ASN B O 1
ATOM 3124 N N . LEU C 1 31 ? -63.149 13.154 14.070 1.00 59.03 29 LEU B N 1
ATOM 3125 C CA . LEU C 1 31 ? -63.940 12.455 13.077 1.00 58.72 29 LEU B CA 1
ATOM 3126 C C . LEU C 1 31 ? -65.201 13.266 12.820 1.00 69.45 29 LEU B C 1
ATOM 3127 O O . LEU C 1 31 ? -65.764 13.872 13.733 1.00 69.91 29 LEU B O 1
ATOM 3132 N N . LYS C 1 32 ? -65.634 13.294 11.558 1.00 69.35 30 LYS B N 1
ATOM 3133 C CA . LYS C 1 32 ? -66.759 14.126 11.169 1.00 62.23 30 LYS B CA 1
ATOM 3134 C C . LYS C 1 32 ? -67.483 13.391 10.054 1.00 56.21 30 LYS B C 1
ATOM 3135 O O . LYS C 1 32 ? -66.816 12.890 9.136 1.00 60.59 30 LYS B O 1
ATOM 3141 N N . PRO C 1 33 ? -68.809 13.295 10.095 1.00 53.11 31 PRO B N 1
ATOM 3142 C CA . PRO C 1 33 ? -69.548 12.771 8.932 1.00 62.15 31 PRO B CA 1
ATOM 3143 C C . PRO C 1 33 ? -69.197 13.523 7.653 1.00 66.57 31 PRO B C 1
ATOM 3144 O O . PRO C 1 33 ? -69.196 14.760 7.615 1.00 80.36 31 PRO B O 1
ATOM 3148 N N . ILE C 1 34 ? -68.871 12.779 6.597 1.00 48.28 32 ILE B N 1
ATOM 3149 C CA . ILE C 1 34 ? -68.645 13.384 5.297 1.00 44.83 32 ILE B CA 1
ATOM 3150 C C . ILE C 1 34 ? -69.402 12.681 4.190 1.00 63.25 32 ILE B C 1
ATOM 3151 O O . ILE C 1 34 ? -69.348 13.123 3.042 1.00 79.07 32 ILE B O 1
ATOM 3156 N N . GLY C 1 35 ? -70.119 11.620 4.493 1.00 49.24 33 GLY B N 1
ATOM 3157 C CA . GLY C 1 35 ? -70.920 10.991 3.475 1.00 56.47 33 GLY B CA 1
ATOM 3158 C C . GLY C 1 35 ? -71.406 9.668 3.983 1.00 66.48 33 GLY B C 1
ATOM 3159 O O . GLY C 1 35 ? -70.966 9.182 5.035 1.00 56.45 33 GLY B O 1
ATOM 3160 N N . SER C 1 36 ? -72.319 9.078 3.208 1.00 77.63 34 SER B N 1
ATOM 3161 C CA . SER C 1 36 ? -72.965 7.834 3.610 1.00 80.96 34 SER B CA 1
ATOM 3162 C C . SER C 1 36 ? -73.321 6.997 2.390 1.00 69.55 34 SER B C 1
ATOM 3163 O O . SER C 1 36 ? -73.448 7.502 1.274 1.00 85.31 34 SER B O 1
ATOM 3166 N N . GLY C 1 37 ? -73.528 5.716 2.629 1.00 54.37 35 GLY B N 1
ATOM 3167 C CA . GLY C 1 37 ? -73.902 4.789 1.592 1.00 50.84 35 GLY B CA 1
ATOM 3168 C C . GLY C 1 37 ? -74.656 3.645 2.230 1.00 77.78 35 GLY B C 1
ATOM 3169 O O . GLY C 1 37 ? -75.071 3.767 3.386 1.00 92.72 35 GLY B O 1
ATOM 3170 N N . ALA C 1 38 ? -74.811 2.519 1.533 1.00 68.53 36 ALA B N 1
ATOM 3171 C CA . ALA C 1 38 ? -75.519 1.398 2.129 1.00 75.74 36 ALA B CA 1
ATOM 3172 C C . ALA C 1 38 ? -74.671 0.669 3.173 1.00 85.54 36 ALA B C 1
ATOM 3173 O O . ALA C 1 38 ? -75.217 -0.087 3.984 1.00 100.98 36 ALA B O 1
ATOM 3175 N N . GLN C 1 39 ? -73.356 0.852 3.152 1.00 74.22 37 GLN B N 1
ATOM 3176 C CA . GLN C 1 39 ? -72.466 0.278 4.146 1.00 66.13 37 GLN B CA 1
ATOM 3177 C C . GLN C 1 39 ? -72.240 1.209 5.336 1.00 69.60 37 GLN B C 1
ATOM 3178 O O . GLN C 1 39 ? -71.410 0.905 6.196 1.00 73.56 37 GLN B O 1
ATOM 3184 N N . GLY C 1 40 ? -72.926 2.336 5.395 1.00 67.95 38 GLY B N 1
ATOM 3185 C CA . GLY C 1 40 ? -72.814 3.238 6.508 1.00 64.19 38 GLY B CA 1
ATOM 3186 C C . GLY C 1 40 ? -72.050 4.502 6.174 1.00 69.08 38 GLY B C 1
ATOM 3187 O O . GLY C 1 40 ? -71.825 4.844 5.015 1.00 75.35 38 GLY B O 1
ATOM 3188 N N . ILE C 1 41 ? -71.580 5.182 7.252 1.00 78.16 39 ILE B N 1
ATOM 3189 C CA . ILE C 1 41 ? -70.955 6.500 7.191 1.00 70.79 39 ILE B CA 1
ATOM 3190 C C . ILE C 1 41 ? -69.462 6.379 6.929 1.00 63.27 39 ILE B C 1
ATOM 3191 O O . ILE C 1 41 ? -68.797 5.416 7.353 1.00 60.54 39 ILE B O 1
ATOM 3196 N N . VAL C 1 42 ? -68.959 7.379 6.193 1.00 57.42 40 VAL B N 1
ATOM 3197 C CA . VAL C 1 42 ? -67.540 7.646 5.984 1.00 57.32 40 VAL B CA 1
ATOM 3198 C C . VAL C 1 42 ? -67.222 8.962 6.696 1.00 64.59 40 VAL B C 1
ATOM 3199 O O . VAL C 1 42 ? -68.027 9.906 6.661 1.00 74.96 40 VAL B O 1
ATOM 3203 N N . CYS C 1 43 ? -66.049 9.046 7.318 1.00 52.65 41 CYS B N 1
ATOM 3204 C CA . CYS C 1 43 ? -65.679 10.253 8.036 1.00 55.13 41 CYS B CA 1
ATOM 3205 C C . CYS C 1 43 ? -64.396 10.844 7.494 1.00 52.91 41 CYS B C 1
ATOM 3206 O O . CYS C 1 43 ? -63.542 10.134 6.952 1.00 47.08 41 CYS B O 1
ATOM 3209 N N . ALA C 1 44 ? -64.335 12.173 7.576 1.00 56.10 42 ALA B N 1
ATOM 3210 C CA . ALA C 1 44 ? -63.093 12.921 7.653 1.00 50.13 42 ALA B CA 1
ATOM 3211 C C . ALA C 1 44 ? -62.475 12.789 9.051 1.00 55.47 42 ALA B C 1
ATOM 3212 O O . ALA C 1 44 ? -63.187 12.804 10.058 1.00 59.32 42 ALA B O 1
ATOM 3214 N N . ALA C 1 45 ? -61.145 12.701 9.120 1.00 55.80 43 ALA B N 1
ATOM 3215 C CA . ALA C 1 45 ? -60.437 12.749 10.398 1.00 52.60 43 ALA B CA 1
ATOM 3216 C C . ALA C 1 45 ? -59.127 13.487 10.227 1.00 57.75 43 ALA B C 1
ATOM 3217 O O . ALA C 1 45 ? -58.668 13.744 9.105 1.00 68.14 43 ALA B O 1
ATOM 3219 N N . TYR C 1 46 ? -58.528 13.855 11.350 1.00 41.08 44 TYR B N 1
ATOM 3220 C CA . TYR C 1 46 ? -57.179 14.393 11.302 1.00 50.81 44 TYR B CA 1
ATOM 3221 C C . TYR C 1 46 ? -56.222 13.316 11.787 1.00 48.22 44 TYR B C 1
ATOM 3222 O O . TYR C 1 46 ? -56.402 12.762 12.876 1.00 61.25 44 TYR B O 1
ATOM 3231 N N . ASP C 1 47 ? -55.241 13.000 10.954 1.00 43.29 45 ASP B N 1
ATOM 3232 C CA . ASP C 1 47 ? -54.162 12.069 11.262 1.00 42.96 45 ASP B CA 1
ATOM 3233 C C . ASP C 1 47 ? -53.087 12.908 11.950 1.00 57.92 45 ASP B C 1
ATOM 3234 O O . ASP C 1 47 ? -52.362 13.677 11.307 1.00 58.32 45 ASP B O 1
ATOM 3239 N N . ALA C 1 48 ? -52.992 12.783 13.271 1.00 60.67 46 ALA B N 1
ATOM 3240 C CA . ALA C 1 48 ? -52.071 13.638 14.011 1.00 52.85 46 ALA B CA 1
ATOM 3241 C C . ALA C 1 48 ? -50.612 13.246 13.774 1.00 50.61 46 ALA B C 1
ATOM 3242 O O . ALA C 1 48 ? -49.725 14.101 13.884 1.00 49.45 46 ALA B O 1
ATOM 3244 N N . ILE C 1 49 ? -50.347 11.976 13.420 1.00 53.18 47 ILE B N 1
ATOM 3245 C CA . ILE C 1 49 ? -48.984 11.538 13.074 1.00 67.05 47 ILE B CA 1
ATOM 3246 C C . ILE C 1 49 ? -48.575 12.048 11.691 1.00 66.71 47 ILE B C 1
ATOM 3247 O O . ILE C 1 49 ? -47.529 12.693 11.545 1.00 61.41 47 ILE B O 1
ATOM 3252 N N . LEU C 1 50 ? -49.363 11.721 10.647 1.00 62.62 48 LEU B N 1
ATOM 3253 C CA . LEU C 1 50 ? -49.081 12.274 9.323 1.00 63.63 48 LEU B CA 1
ATOM 3254 C C . LEU C 1 50 ? -49.393 13.760 9.252 1.00 68.93 48 LEU B C 1
ATOM 3255 O O . LEU C 1 50 ? -48.862 14.442 8.366 1.00 67.64 48 LEU B O 1
ATOM 3260 N N . GLU C 1 51 ? -50.131 14.295 10.222 1.00 71.97 49 GLU B N 1
ATOM 3261 C CA . GLU C 1 51 ? -50.518 15.703 10.220 1.00 75.05 49 GLU B CA 1
ATOM 3262 C C . GLU C 1 51 ? -51.193 16.068 8.900 1.00 83.63 49 GLU B C 1
ATOM 3263 O O . GLU C 1 51 ? -50.800 17.010 8.209 1.00 97.89 49 GLU B O 1
ATOM 3265 N N . ARG C 1 52 ? -52.235 15.308 8.560 1.00 78.38 50 ARG B N 1
ATOM 3266 C CA . ARG C 1 52 ? -53.004 15.512 7.333 1.00 77.83 50 ARG B CA 1
ATOM 3267 C C . ARG C 1 52 ? -54.398 14.952 7.544 1.00 66.52 50 ARG B C 1
ATOM 3268 O O . ARG C 1 52 ? -54.641 14.192 8.487 1.00 57.32 50 ARG B O 1
ATOM 3276 N N . ASN C 1 53 ? -55.294 15.259 6.601 1.00 70.85 51 ASN B N 1
ATOM 3277 C CA . ASN C 1 53 ? -56.660 14.759 6.696 1.00 62.73 51 ASN B CA 1
ATOM 3278 C C . ASN C 1 53 ? -56.800 13.450 5.934 1.00 46.11 51 ASN B C 1
ATOM 3279 O O . ASN C 1 53 ? -55.931 13.061 5.156 1.00 45.26 51 ASN B O 1
ATOM 3284 N N . VAL C 1 54 ? -57.805 12.680 6.325 1.00 49.93 52 VAL B N 1
ATOM 3285 C CA . VAL C 1 54 ? -57.971 11.309 5.870 1.00 51.10 52 VAL B CA 1
ATOM 3286 C C . VAL C 1 54 ? -59.464 11.029 5.805 1.00 50.59 52 VAL B C 1
ATOM 3287 O O . VAL C 1 54 ? -60.247 11.602 6.572 1.00 51.75 52 VAL B O 1
ATOM 3291 N N . ALA C 1 55 ? -59.854 10.074 4.968 1.00 46.47 53 ALA B N 1
ATOM 3292 C CA . ALA C 1 55 ? -61.176 9.476 5.104 1.00 46.35 53 ALA B CA 1
ATOM 3293 C C . ALA C 1 55 ? -61.077 8.131 5.839 1.00 45.49 53 ALA B C 1
ATOM 3294 O O . ALA C 1 55 ? -60.086 7.394 5.708 1.00 47.19 53 ALA B O 1
ATOM 3296 N N . ILE C 1 56 ? -62.096 7.831 6.646 1.00 35.63 54 ILE B N 1
ATOM 3297 C CA . ILE C 1 56 ? -62.141 6.592 7.404 1.00 41.73 54 ILE B CA 1
ATOM 3298 C C . ILE C 1 56 ? -63.452 5.913 7.105 1.00 43.46 54 ILE B C 1
ATOM 3299 O O . ILE C 1 56 ? -64.516 6.471 7.395 1.00 45.45 54 ILE B O 1
ATOM 3304 N N . LYS C 1 57 ? -63.389 4.691 6.601 1.00 47.88 55 LYS B N 1
ATOM 3305 C CA . LYS C 1 57 ? -64.596 3.936 6.315 1.00 56.58 55 LYS B CA 1
ATOM 3306 C C . LYS C 1 57 ? -64.646 2.719 7.233 1.00 65.33 55 LYS B C 1
ATOM 3307 O O . LYS C 1 57 ? -63.654 1.991 7.360 1.00 70.77 55 LYS B O 1
ATOM 3313 N N . LYS C 1 58 ? -65.782 2.516 7.895 1.00 58.48 56 LYS B N 1
ATOM 3314 C CA . LYS C 1 58 ? -65.958 1.379 8.790 1.00 59.51 56 LYS B CA 1
ATOM 3315 C C . LYS C 1 58 ? -66.774 0.268 8.130 1.00 62.24 56 LYS B C 1
ATOM 3316 O O . LYS C 1 58 ? -67.894 0.500 7.671 1.00 61.24 56 LYS B O 1
ATOM 3322 N N . LEU C 1 59 ? -66.248 -0.944 8.156 1.00 60.92 57 LEU B N 1
ATOM 3323 C CA . LEU C 1 59 ? -66.999 -2.129 7.761 1.00 57.67 57 LEU B CA 1
ATOM 3324 C C . LEU C 1 59 ? -67.376 -2.916 9.008 1.00 57.83 57 LEU B C 1
ATOM 3325 O O . LEU C 1 59 ? -66.498 -3.423 9.730 1.00 56.78 57 LEU B O 1
ATOM 3330 N N . SER C 1 60 ? -68.672 -3.045 9.244 1.00 67.47 58 SER B N 1
ATOM 3331 C CA . SER C 1 60 ? -69.168 -3.799 10.385 1.00 78.25 58 SER B CA 1
ATOM 3332 C C . SER C 1 60 ? -69.474 -5.224 9.938 1.00 84.22 58 SER B C 1
ATOM 3333 O O . SER C 1 60 ? -70.323 -5.442 9.060 1.00 75.67 58 SER B O 1
ATOM 3336 N N . ARG C 1 61 ? -68.770 -6.185 10.545 1.00 98.56 59 ARG B N 1
ATOM 3337 C CA . ARG C 1 61 ? -68.844 -7.612 10.254 1.00 100.97 59 ARG B CA 1
ATOM 3338 C C . ARG C 1 61 ? -68.885 -7.864 8.751 1.00 99.03 59 ARG B C 1
ATOM 3339 O O . ARG C 1 61 ? -69.949 -8.157 8.184 1.00 107.98 59 ARG B O 1
ATOM 3347 N N . PRO C 1 62 ? -67.741 -7.721 8.077 1.00 76.80 60 PRO B N 1
ATOM 3348 C CA . PRO C 1 62 ? -67.648 -8.103 6.670 1.00 75.13 60 PRO B CA 1
ATOM 3349 C C . PRO C 1 62 ? -67.864 -9.580 6.441 1.00 77.08 60 PRO B C 1
ATOM 3350 O O . PRO C 1 62 ? -67.927 -9.995 5.282 1.00 76.94 60 PRO B O 1
ATOM 3354 N N . PHE C 1 63 ? -67.854 -10.387 7.500 1.00 80.27 61 PHE B N 1
ATOM 3355 C CA . PHE C 1 63 ? -68.010 -11.829 7.428 1.00 85.82 61 PHE B CA 1
ATOM 3356 C C . PHE C 1 63 ? -69.360 -12.276 7.967 1.00 92.05 61 PHE B C 1
ATOM 3357 O O . PHE C 1 63 ? -69.476 -13.402 8.459 1.00 97.74 61 PHE B O 1
ATOM 3365 N N . GLN C 1 64 ? -70.342 -11.368 7.993 1.00 91.57 62 GLN B N 1
ATOM 3366 C CA . GLN C 1 64 ? -71.733 -11.734 8.274 1.00 105.37 62 GLN B CA 1
ATOM 3367 C C . GLN C 1 64 ? -72.220 -12.916 7.416 1.00 104.50 62 GLN B C 1
ATOM 3368 O O . GLN C 1 64 ? -72.774 -13.893 7.940 1.00 117.07 62 GLN B O 1
ATOM 3374 N N . ASN C 1 65 ? -72.068 -12.824 6.091 1.00 96.52 63 ASN B N 1
ATOM 3375 C CA . ASN C 1 65 ? -72.409 -13.888 5.143 1.00 94.76 63 ASN B CA 1
ATOM 3376 C C . ASN C 1 65 ? -71.232 -14.131 4.195 1.00 88.63 63 ASN B C 1
ATOM 3377 O O . ASN C 1 65 ? -70.198 -13.456 4.252 1.00 83.05 63 ASN B O 1
ATOM 3382 N N . GLN C 1 66 ? -71.438 -15.056 3.253 1.00 87.74 64 GLN B N 1
ATOM 3383 C CA . GLN C 1 66 ? -70.341 -15.519 2.420 1.00 85.23 64 GLN B CA 1
ATOM 3384 C C . GLN C 1 66 ? -70.032 -14.566 1.263 1.00 95.82 64 GLN B C 1
ATOM 3385 O O . GLN C 1 66 ? -68.857 -14.376 0.922 1.00 106.14 64 GLN B O 1
ATOM 3391 N N . THR C 1 67 ? -71.037 -13.931 0.644 1.00 85.81 65 THR B N 1
ATOM 3392 C CA . THR C 1 67 ? -70.673 -13.008 -0.435 1.00 79.40 65 THR B CA 1
ATOM 3393 C C . THR C 1 67 ? -70.014 -11.752 0.104 1.00 70.41 65 THR B C 1
ATOM 3394 O O . THR C 1 67 ? -69.077 -11.249 -0.518 1.00 70.59 65 THR B O 1
ATOM 3398 N N . HIS C 1 68 ? -70.501 -11.214 1.234 1.00 70.57 66 HIS B N 1
ATOM 3399 C CA . HIS C 1 68 ? -69.868 -10.029 1.817 1.00 68.40 66 HIS B CA 1
ATOM 3400 C C . HIS C 1 68 ? -68.420 -10.322 2.201 1.00 66.18 66 HIS B C 1
ATOM 3401 O O . HIS C 1 68 ? -67.527 -9.478 2.026 1.00 60.28 66 HIS B O 1
ATOM 3408 N N . ALA C 1 69 ? -68.167 -11.514 2.741 1.00 68.57 67 ALA B N 1
ATOM 3409 C CA . ALA C 1 69 ? -66.790 -11.880 3.045 1.00 75.11 67 ALA B CA 1
ATOM 3410 C C . ALA C 1 69 ? -65.942 -11.848 1.782 1.00 75.25 67 ALA B C 1
ATOM 3411 O O . ALA C 1 69 ? -64.853 -11.259 1.769 1.00 71.51 67 ALA B O 1
ATOM 3413 N N . LYS C 1 70 ? -66.466 -12.410 0.687 1.00 76.95 68 LYS B N 1
ATOM 3414 C CA . LYS C 1 70 ? -65.707 -12.447 -0.554 1.00 72.21 68 LYS B CA 1
ATOM 3415 C C . LYS C 1 70 ? -65.424 -11.035 -1.062 1.00 68.33 68 LYS B C 1
ATOM 3416 O O . LYS C 1 70 ? -64.299 -10.741 -1.486 1.00 70.35 68 LYS B O 1
ATOM 3418 N N . ARG C 1 71 ? -66.400 -10.121 -0.943 1.00 62.84 69 ARG B N 1
ATOM 3419 C CA . ARG C 1 71 ? -66.230 -8.780 -1.495 1.00 61.65 69 ARG B CA 1
ATOM 3420 C C . ARG C 1 71 ? -65.304 -7.930 -0.642 1.00 67.40 69 ARG B C 1
ATOM 3421 O O . ARG C 1 71 ? -64.555 -7.099 -1.183 1.00 66.48 69 ARG B O 1
ATOM 3423 N N . ALA C 1 72 ? -65.330 -8.137 0.682 1.00 66.61 70 ALA B N 1
ATOM 3424 C CA . ALA C 1 72 ? -64.459 -7.369 1.559 1.00 54.50 70 ALA B CA 1
ATOM 3425 C C . ALA C 1 72 ? -63.005 -7.758 1.341 1.00 59.79 70 ALA B C 1
ATOM 3426 O O . ALA C 1 72 ? -62.147 -6.887 1.146 1.00 61.27 70 ALA B O 1
ATOM 3428 N N . TYR C 1 73 ? -62.712 -9.068 1.341 1.00 54.60 71 TYR B N 1
ATOM 3429 C CA . TYR C 1 73 ? -61.343 -9.504 1.100 1.00 59.76 71 TYR B CA 1
ATOM 3430 C C . TYR C 1 73 ? -60.871 -9.057 -0.273 1.00 62.47 71 TYR B C 1
ATOM 3431 O O . TYR C 1 73 ? -59.702 -8.718 -0.449 1.00 69.31 71 TYR B O 1
ATOM 3440 N N . ARG C 1 74 ? -61.760 -9.014 -1.249 1.00 68.32 72 ARG B N 1
ATOM 3441 C CA . ARG C 1 74 ? -61.331 -8.576 -2.566 1.00 73.28 72 ARG B CA 1
ATOM 3442 C C . ARG C 1 74 ? -60.993 -7.091 -2.548 1.00 68.63 72 ARG B C 1
ATOM 3443 O O . ARG C 1 74 ? -59.909 -6.685 -2.985 1.00 59.58 72 ARG B O 1
ATOM 3451 N N . GLU C 1 75 ? -61.875 -6.271 -1.965 1.00 64.75 73 GLU B N 1
ATOM 3452 C CA . GLU C 1 75 ? -61.633 -4.832 -1.946 1.00 56.51 73 GLU B CA 1
ATOM 3453 C C . GLU C 1 75 ? -60.367 -4.488 -1.171 1.00 67.38 73 GLU B C 1
ATOM 3454 O O . GLU C 1 75 ? -59.698 -3.501 -1.484 1.00 67.63 73 GLU B O 1
ATOM 3460 N N . LEU C 1 76 ? -59.969 -5.339 -0.223 1.00 75.67 74 LEU B N 1
ATOM 3461 C CA . LEU C 1 76 ? -58.797 -5.072 0.604 1.00 75.25 74 LEU B CA 1
ATOM 3462 C C . LEU C 1 76 ? -57.487 -5.368 -0.128 1.00 77.36 74 LEU B C 1
ATOM 3463 O O . LEU C 1 76 ? -56.658 -4.471 -0.315 1.00 85.11 74 LEU B O 1
ATOM 3468 N N . VAL C 1 77 ? -57.284 -6.619 -0.561 1.00 63.09 75 VAL B N 1
ATOM 3469 C CA . VAL C 1 77 ? -56.030 -6.963 -1.209 1.00 64.11 75 VAL B CA 1
ATOM 3470 C C . VAL C 1 77 ? -55.870 -6.157 -2.503 1.00 73.43 75 VAL B C 1
ATOM 3471 O O . VAL C 1 77 ? -54.741 -5.851 -2.908 1.00 91.91 75 VAL B O 1
ATOM 3475 N N . LEU C 1 78 ? -56.965 -5.751 -3.147 1.00 66.53 76 LEU B N 1
ATOM 3476 C CA . LEU C 1 78 ? -56.831 -4.927 -4.353 1.00 66.35 76 LEU B CA 1
ATOM 3477 C C . LEU C 1 78 ? -56.462 -3.481 -4.015 1.00 67.55 76 LEU B C 1
ATOM 3478 O O . LEU C 1 78 ? -55.576 -2.914 -4.662 1.00 65.64 76 LEU B O 1
ATOM 3483 N N . MET C 1 79 ? -57.124 -2.862 -3.015 1.00 72.60 77 MET B N 1
ATOM 3484 C CA . MET C 1 79 ? -56.743 -1.513 -2.573 1.00 65.66 77 MET B CA 1
ATOM 3485 C C . MET C 1 79 ? -55.299 -1.445 -2.066 1.00 54.26 77 MET B C 1
ATOM 3486 O O . MET C 1 79 ? -54.632 -0.425 -2.250 1.00 60.77 77 MET B O 1
ATOM 3491 N N . LYS C 1 80 ? -54.775 -2.510 -1.462 1.00 55.08 78 LYS B N 1
ATOM 3492 C CA . LYS C 1 80 ? -53.379 -2.433 -1.041 1.00 59.08 78 LYS B CA 1
ATOM 3493 C C . LYS C 1 80 ? -52.449 -2.364 -2.235 1.00 73.94 78 LYS B C 1
ATOM 3494 O O . LYS C 1 80 ? -51.346 -1.826 -2.108 1.00 98.50 78 LYS B O 1
ATOM 3496 N N . CYS C 1 81 ? -52.854 -2.893 -3.394 1.00 68.94 79 CYS B N 1
ATOM 3497 C CA . CYS C 1 81 ? -51.903 -3.142 -4.477 1.00 82.50 79 CYS B CA 1
ATOM 3498 C C . CYS C 1 81 ? -52.233 -2.429 -5.791 1.00 79.90 79 CYS B C 1
ATOM 3499 O O . CYS C 1 81 ? -51.567 -2.679 -6.804 1.00 90.51 79 CYS B O 1
ATOM 3502 N N . VAL C 1 82 ? -53.229 -1.559 -5.813 1.00 65.38 80 VAL B N 1
ATOM 3503 C CA . VAL C 1 82 ? -53.505 -0.704 -6.960 1.00 73.79 80 VAL B CA 1
ATOM 3504 C C . VAL C 1 82 ? -53.139 0.723 -6.573 1.00 86.01 80 VAL B C 1
ATOM 3505 O O . VAL C 1 82 ? -53.836 1.361 -5.770 1.00 100.67 80 VAL B O 1
ATOM 3509 N N . ASN C 1 83 ? -52.102 1.258 -7.205 1.00 80.75 81 ASN B N 1
ATOM 3510 C CA . ASN C 1 83 ? -51.667 2.633 -6.978 1.00 91.81 81 ASN B CA 1
ATOM 3511 C C . ASN C 1 83 ? -51.842 3.414 -8.280 1.00 85.66 81 ASN B C 1
ATOM 3512 O O . ASN C 1 83 ? -51.020 3.324 -9.200 1.00 82.24 81 ASN B O 1
ATOM 3517 N N . HIS C 1 84 ? -52.897 4.211 -8.348 1.00 72.63 82 HIS B N 1
ATOM 3518 C CA . HIS C 1 84 ? -53.089 5.068 -9.494 1.00 70.59 82 HIS B CA 1
ATOM 3519 C C . HIS C 1 84 ? -53.567 6.409 -8.976 1.00 68.40 82 HIS B C 1
ATOM 3520 O O . HIS C 1 84 ? -54.251 6.486 -7.946 1.00 71.33 82 HIS B O 1
ATOM 3527 N N . LYS C 1 85 ? -53.139 7.471 -9.675 1.00 65.95 83 LYS B N 1
ATOM 3528 C CA . LYS C 1 85 ? -53.568 8.818 -9.325 1.00 55.01 83 LYS B CA 1
ATOM 3529 C C . LYS C 1 85 ? -55.088 8.910 -9.311 1.00 60.68 83 LYS B C 1
ATOM 3530 O O . LYS C 1 85 ? -55.659 9.638 -8.492 1.00 74.47 83 LYS B O 1
ATOM 3532 N N . ASN C 1 86 ? -55.759 8.128 -10.159 1.00 59.23 84 ASN B N 1
ATOM 3533 C CA . ASN C 1 86 ? -57.209 8.185 -10.302 1.00 60.83 84 ASN B CA 1
ATOM 3534 C C . ASN C 1 86 ? -57.899 6.964 -9.707 1.00 63.17 84 ASN B C 1
ATOM 3535 O O . ASN C 1 86 ? -59.071 6.713 -10.002 1.00 52.20 84 ASN B O 1
ATOM 3540 N N . ILE C 1 87 ? -57.200 6.232 -8.839 1.00 71.22 85 ILE B N 1
ATOM 3541 C CA . ILE C 1 87 ? -57.793 5.197 -8.003 1.00 67.72 85 ILE B CA 1
ATOM 3542 C C . ILE C 1 87 ? -57.514 5.535 -6.548 1.00 66.57 85 ILE B C 1
ATOM 3543 O O . ILE C 1 87 ? -56.423 6.000 -6.209 1.00 67.52 85 ILE B O 1
ATOM 3548 N N . ILE C 1 88 ? -58.520 5.324 -5.698 1.00 63.42 86 ILE B N 1
ATOM 3549 C CA . ILE C 1 88 ? -58.405 5.668 -4.288 1.00 66.64 86 ILE B CA 1
ATOM 3550 C C . ILE C 1 88 ? -57.304 4.844 -3.657 1.00 71.54 86 ILE B C 1
ATOM 3551 O O . ILE C 1 88 ? -57.132 3.660 -3.976 1.00 74.91 86 ILE B O 1
ATOM 3556 N N . GLY C 1 89 ? -56.502 5.488 -2.811 1.00 79.57 87 GLY B N 1
ATOM 3557 C CA . GLY C 1 89 ? -55.349 4.850 -2.190 1.00 76.90 87 GLY B CA 1
ATOM 3558 C C . GLY C 1 89 ? -55.619 4.460 -0.746 1.00 68.99 87 GLY B C 1
ATOM 3559 O O . GLY C 1 89 ? -56.217 5.221 0.013 1.00 54.91 87 GLY B O 1
ATOM 3560 N N . LEU C 1 90 ? -55.164 3.263 -0.375 1.00 67.83 88 LEU B N 1
ATOM 3561 C CA . LEU C 1 90 ? -55.255 2.825 1.017 1.00 64.63 88 LEU B CA 1
ATOM 3562 C C . LEU C 1 90 ? -54.094 3.408 1.823 1.00 69.83 88 LEU B C 1
ATOM 3563 O O . LEU C 1 90 ? -52.925 3.244 1.462 1.00 71.14 88 LEU B O 1
ATOM 3568 N N . LEU C 1 91 ? -54.413 4.099 2.914 1.00 65.63 89 LEU B N 1
ATOM 3569 C CA . LEU C 1 91 ? -53.409 4.700 3.784 1.00 52.30 89 LEU B CA 1
ATOM 3570 C C . LEU C 1 91 ? -53.147 3.851 5.013 1.00 53.01 89 LEU B C 1
ATOM 3571 O O . LEU C 1 91 ? -52.039 3.864 5.573 1.00 51.87 89 LEU B O 1
ATOM 3576 N N . ASN C 1 92 ? -54.169 3.120 5.432 1.00 47.56 90 ASN B N 1
ATOM 357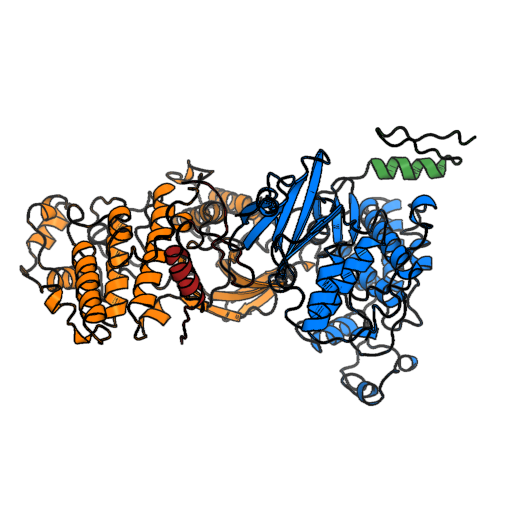7 C CA . ASN C 1 92 ? -54.096 2.362 6.656 1.00 47.77 90 ASN B CA 1
ATOM 3578 C C . ASN C 1 92 ? -55.351 1.527 6.776 1.00 48.76 90 ASN B C 1
ATOM 3579 O O . ASN C 1 92 ? -56.416 1.915 6.289 1.00 64.52 90 ASN B O 1
ATOM 3584 N N . VAL C 1 93 ? -55.235 0.409 7.467 1.00 49.72 91 VAL B N 1
ATOM 3585 C CA . VAL C 1 93 ? -56.401 -0.399 7.778 1.00 52.00 91 VAL B CA 1
ATOM 3586 C C . VAL C 1 93 ? -56.122 -1.097 9.093 1.00 49.93 91 VAL B C 1
ATOM 3587 O O . VAL C 1 93 ? -55.037 -1.620 9.287 1.00 55.87 91 VAL B O 1
ATOM 3591 N N . PHE C 1 94 ? -57.107 -1.128 9.986 1.00 57.59 92 PHE B N 1
ATOM 3592 C CA . PHE C 1 94 ? -56.898 -1.662 11.324 1.00 58.11 92 PHE B CA 1
ATOM 3593 C C . PHE C 1 94 ? -58.200 -2.214 11.895 1.00 61.06 92 PHE B C 1
ATOM 3594 O O . PHE C 1 94 ? -59.305 -1.939 11.402 1.00 57.21 92 PHE B O 1
ATOM 3602 N N . THR C 1 95 ? -58.064 -2.955 12.987 1.00 65.26 93 THR B N 1
ATOM 3603 C CA . THR C 1 95 ? -59.247 -3.409 13.691 1.00 66.29 93 THR B CA 1
ATOM 3604 C C . THR C 1 95 ? -59.047 -3.126 15.169 1.00 65.50 93 THR B C 1
ATOM 3605 O O . THR C 1 95 ? -57.945 -3.319 15.692 1.00 77.70 93 THR B O 1
ATOM 3609 N N . PRO C 1 96 ? -60.081 -2.645 15.859 1.00 61.11 94 PRO B N 1
ATOM 3610 C CA . PRO C 1 96 ? -59.919 -2.345 17.291 1.00 65.36 94 PRO B CA 1
ATOM 3611 C C . PRO C 1 96 ? -59.957 -3.579 18.163 1.00 63.50 94 PRO B C 1
ATOM 3612 O O . PRO C 1 96 ? -59.390 -3.553 19.268 1.00 64.09 94 PRO B O 1
ATOM 3616 N N . GLN C 1 97 ? -60.522 -4.677 17.669 1.00 63.36 95 GLN B N 1
ATOM 3617 C CA . GLN C 1 97 ? -60.638 -5.886 18.471 1.00 74.51 95 GLN B CA 1
ATOM 3618 C C . GLN C 1 97 ? -59.278 -6.553 18.595 1.00 81.44 95 GLN B C 1
ATOM 3619 O O . GLN C 1 97 ? -58.511 -6.617 17.624 1.00 73.13 95 GLN B O 1
ATOM 3625 N N . LYS C 1 98 ? -58.996 -7.060 19.802 1.00 88.26 96 LYS B N 1
ATOM 3626 C CA . LYS C 1 98 ? -57.659 -7.523 20.125 1.00 92.66 96 LYS B CA 1
ATOM 3627 C C . LYS C 1 98 ? -57.411 -8.928 19.634 1.00 93.50 96 LYS B C 1
ATOM 3628 O O . LYS C 1 98 ? -56.254 -9.303 19.415 1.00 99.42 96 LYS B O 1
ATOM 3630 N N . SER C 1 99 ? -58.462 -9.688 19.387 1.00 95.23 97 SER B N 1
ATOM 3631 C CA . SER C 1 99 ? -58.224 -11.010 18.866 1.00 103.58 97 SER B CA 1
ATOM 3632 C C . SER C 1 99 ? -59.370 -11.472 17.982 1.00 106.25 97 SER B C 1
ATOM 3633 O O . SER C 1 99 ? -60.460 -10.893 17.956 1.00 104.71 97 SER B O 1
ATOM 3636 N N . LEU C 1 100 ? -59.129 -12.643 17.384 1.00 102.02 98 LEU B N 1
ATOM 3637 C CA . LEU C 1 100 ? -59.969 -13.186 16.329 1.00 96.39 98 LEU B CA 1
ATOM 3638 C C . LEU C 1 100 ? -61.296 -13.639 16.893 1.00 109.45 98 LEU B C 1
ATOM 3639 O O . LEU C 1 100 ? -62.334 -13.495 16.241 1.00 108.53 98 LEU B O 1
ATOM 3644 N N . GLU C 1 101 ? -61.282 -14.131 18.131 1.00 114.32 99 GLU B N 1
ATOM 3645 C CA . GLU C 1 101 ? -62.529 -14.460 18.797 1.00 121.34 99 GLU B CA 1
ATOM 3646 C C . GLU C 1 101 ? -63.404 -13.225 18.984 1.00 119.62 99 GLU B C 1
ATOM 3647 O O . GLU C 1 101 ? -64.634 -13.337 18.941 1.00 130.95 99 GLU B O 1
ATOM 3649 N N . GLU C 1 102 ? -62.802 -12.039 19.151 1.00 108.57 100 GLU B N 1
ATOM 3650 C CA . GLU C 1 102 ? -63.565 -10.808 19.328 1.00 95.78 100 GLU B CA 1
ATOM 3651 C C . GLU C 1 102 ? -63.675 -9.996 18.051 1.00 90.57 100 GLU B C 1
ATOM 3652 O O . GLU C 1 102 ? -64.415 -9.011 18.025 1.00 92.43 100 GLU B O 1
ATOM 3654 N N . PHE C 1 103 ? -63.007 -10.423 16.984 1.00 86.31 101 PHE B N 1
ATOM 3655 C CA . PHE C 1 103 ? -62.916 -9.652 15.751 1.00 80.54 101 PHE B CA 1
ATOM 3656 C C . PHE C 1 103 ? -64.290 -9.393 15.135 1.00 83.69 101 PHE B C 1
ATOM 3657 O O . PHE C 1 103 ? -65.040 -10.327 14.828 1.00 90.89 101 PHE B O 1
ATOM 3665 N N . GLN C 1 104 ? -64.592 -8.119 14.897 1.00 76.51 102 GLN B N 1
ATOM 3666 C CA . GLN C 1 104 ? -65.904 -7.720 14.405 1.00 76.71 102 GLN B CA 1
ATOM 3667 C C . GLN C 1 104 ? -65.786 -6.639 13.329 1.00 81.58 102 GLN B C 1
ATOM 3668 O O . GLN C 1 104 ? -66.364 -6.760 12.241 1.00 79.48 102 GLN B O 1
ATOM 3674 N N . ASP C 1 105 ? -65.021 -5.589 13.617 1.00 82.23 103 ASP B N 1
ATOM 3675 C CA . ASP C 1 105 ? -64.969 -4.393 12.794 1.00 84.48 103 ASP B CA 1
ATOM 3676 C C . ASP C 1 105 ? -63.649 -4.278 12.038 1.00 73.41 103 ASP B C 1
ATOM 3677 O O . ASP C 1 105 ? -62.588 -4.671 12.536 1.00 66.30 103 ASP B O 1
ATOM 3682 N N . VAL C 1 106 ? -63.741 -3.723 10.822 1.00 66.60 104 VAL B N 1
ATOM 3683 C CA . VAL C 1 106 ? -62.590 -3.366 9.999 1.00 60.83 104 VAL B CA 1
ATOM 3684 C C . VAL C 1 106 ? -62.734 -1.891 9.628 1.00 51.02 104 VAL B C 1
ATOM 3685 O O . VAL C 1 106 ? -63.847 -1.410 9.395 1.00 44.46 104 VAL B O 1
ATOM 3689 N N . TYR C 1 107 ? -61.623 -1.156 9.658 1.00 47.33 105 TYR B N 1
ATOM 3690 C CA . TYR C 1 107 ? -61.592 0.266 9.335 1.00 45.33 105 TYR B CA 1
ATOM 3691 C C . TYR C 1 107 ? -60.637 0.507 8.166 1.00 57.99 105 TYR B C 1
ATOM 3692 O O . TYR C 1 107 ? -59.509 -0.001 8.163 1.00 64.68 105 TYR B O 1
ATOM 3701 N N . ILE C 1 108 ? -61.097 1.217 7.142 1.00 48.47 106 ILE B N 1
ATOM 3702 C CA . ILE C 1 108 ? -60.242 1.554 6.017 1.00 48.07 106 ILE B CA 1
ATOM 3703 C C . ILE C 1 108 ? -59.956 3.042 6.036 1.00 51.96 106 ILE B C 1
ATOM 3704 O O . ILE C 1 108 ? -60.881 3.858 5.924 1.00 52.30 106 ILE B O 1
ATOM 3709 N N . VAL C 1 109 ? -58.681 3.407 6.132 1.00 49.81 107 VAL B N 1
ATOM 3710 C CA . VAL C 1 109 ? -58.271 4.810 6.060 1.00 49.55 107 VAL B CA 1
ATOM 3711 C C . VAL C 1 109 ? -57.724 5.089 4.662 1.00 57.67 107 VAL B C 1
ATOM 3712 O O . VAL C 1 109 ? -56.676 4.554 4.284 1.00 69.84 107 VAL B O 1
ATOM 3716 N N . MET C 1 110 ? -58.386 5.977 3.949 1.00 56.61 108 MET B N 1
ATOM 3717 C CA . MET C 1 110 ? -57.978 6.293 2.571 1.00 60.77 108 MET B CA 1
ATOM 3718 C C . MET C 1 110 ? -57.610 7.757 2.478 1.00 61.43 108 MET B C 1
ATOM 3719 O O . MET C 1 110 ? -57.557 8.423 3.474 1.00 63.50 108 MET B O 1
ATOM 3724 N N . GLU C 1 111 ? -57.418 8.220 1.258 1.00 61.72 109 GLU B N 1
ATOM 3725 C CA . GLU C 1 111 ? -57.164 9.650 1.033 1.00 70.88 109 GLU B CA 1
ATOM 3726 C C . GLU C 1 111 ? -58.465 10.405 1.274 1.00 69.55 109 GLU B C 1
ATOM 3727 O O . GLU C 1 111 ? -59.519 9.857 1.003 1.00 66.58 109 GLU B O 1
ATOM 3733 N N . LEU C 1 112 ? -58.382 11.645 1.723 1.00 65.51 110 LEU B N 1
ATOM 3734 C CA . LEU C 1 112 ? -59.604 12.432 1.975 1.00 66.84 110 LEU B CA 1
ATOM 3735 C C . LEU C 1 112 ? -59.886 13.277 0.747 1.00 73.40 110 LEU B C 1
ATOM 3736 O O . LEU C 1 112 ? -58.991 13.979 0.311 1.00 77.42 110 LEU B O 1
ATOM 3741 N N . MET C 1 113 ? -61.106 13.211 0.238 1.00 65.82 111 MET B N 1
ATOM 3742 C CA . MET C 1 113 ? -61.489 13.997 -0.928 1.00 55.24 111 MET B CA 1
ATOM 3743 C C . MET C 1 113 ? -62.652 14.942 -0.631 1.00 59.92 111 MET B C 1
ATOM 3744 O O . MET C 1 113 ? -63.351 14.835 0.381 1.00 66.08 111 MET B O 1
ATOM 3749 N N . ASP C 1 114 ? -62.874 15.857 -1.573 1.00 66.71 112 ASP B N 1
ATOM 3750 C CA . ASP C 1 114 ? -63.725 17.017 -1.338 1.00 68.50 112 ASP B CA 1
ATOM 3751 C C . ASP C 1 114 ? -65.210 16.707 -1.492 1.00 62.96 112 ASP B C 1
ATOM 3752 O O . ASP C 1 114 ? -66.038 17.338 -0.817 1.00 52.39 112 ASP B O 1
ATOM 3757 N N . ALA C 1 115 ? -65.562 15.749 -2.355 1.00 60.22 113 ALA B N 1
ATOM 3758 C CA . ALA C 1 115 ? -66.950 15.483 -2.737 1.00 54.18 113 ALA B CA 1
ATOM 3759 C C . ALA C 1 115 ? -66.984 14.286 -3.683 1.00 52.99 113 ALA B C 1
ATOM 3760 O O . ALA C 1 115 ? -65.942 13.835 -4.168 1.00 63.69 113 ALA B O 1
ATOM 3762 N N . ASN C 1 116 ? -68.193 13.797 -3.981 1.00 51.26 114 ASN B N 1
ATOM 3763 C CA . ASN C 1 116 ? -68.369 12.785 -5.025 1.00 56.92 114 ASN B CA 1
ATOM 3764 C C . ASN C 1 116 ? -68.979 13.369 -6.302 1.00 56.94 114 ASN B C 1
ATOM 3765 O O . ASN C 1 116 ? -69.489 14.502 -6.340 1.00 41.28 114 ASN B O 1
ATOM 3770 N N . LEU C 1 117 ? -68.931 12.541 -7.356 1.00 44.53 115 LEU B N 1
ATOM 3771 C CA . LEU C 1 117 ? -69.219 13.027 -8.700 1.00 45.86 115 LEU B CA 1
ATOM 3772 C C . LEU C 1 117 ? -70.665 13.463 -8.845 1.00 50.24 115 LEU B C 1
ATOM 3773 O O . LEU C 1 117 ? -70.950 14.422 -9.565 1.00 51.32 115 LEU B O 1
ATOM 3778 N N . CYS C 1 118 ? -71.580 12.845 -8.099 1.00 50.36 116 CYS B N 1
ATOM 3779 C CA . CYS C 1 118 ? -72.965 13.301 -8.115 1.00 47.08 116 CYS B CA 1
ATOM 3780 C C . CYS C 1 118 ? -73.108 14.793 -7.805 1.00 44.90 116 CYS B C 1
ATOM 3781 O O . CYS C 1 118 ? -74.052 15.432 -8.273 1.00 69.81 116 CYS B O 1
ATOM 3784 N N . GLN C 1 119 ? -72.262 15.349 -6.955 1.00 68.54 117 GLN B N 1
ATOM 3785 C CA . GLN C 1 119 ? -72.447 16.740 -6.569 1.00 64.53 117 GLN B CA 1
ATOM 3786 C C . GLN C 1 119 ? -71.803 17.719 -7.518 1.00 65.96 117 GLN B C 1
ATOM 3787 O O . GLN C 1 119 ? -72.184 18.894 -7.501 1.00 77.63 117 GLN B O 1
ATOM 3793 N N . VAL C 1 120 ? -70.893 17.269 -8.376 1.00 62.03 118 VAL B N 1
ATOM 3794 C CA . VAL C 1 120 ? -70.388 18.150 -9.422 1.00 65.47 118 VAL B CA 1
ATOM 3795 C C . VAL C 1 120 ? -71.271 18.093 -10.660 1.00 69.11 118 VAL B C 1
ATOM 3796 O O . VAL C 1 120 ? -71.596 19.128 -11.245 1.00 74.94 118 VAL B O 1
ATOM 3800 N N . ILE C 1 121 ? -71.739 16.904 -11.026 1.00 66.67 119 ILE B N 1
ATOM 3801 C CA . ILE C 1 121 ? -72.569 16.759 -12.208 1.00 70.21 119 ILE B CA 1
ATOM 3802 C C . ILE C 1 121 ? -73.811 17.645 -12.133 1.00 81.56 119 ILE B C 1
ATOM 3803 O O . ILE C 1 121 ? -74.320 18.119 -13.168 1.00 90.08 119 ILE B O 1
ATOM 3808 N N . GLN C 1 122 ? -74.289 17.931 -10.916 1.00 83.69 120 GLN B N 1
ATOM 3809 C CA . GLN C 1 122 ? -75.507 18.720 -10.733 1.00 92.28 120 GLN B CA 1
ATOM 3810 C C . GLN C 1 122 ? -75.332 20.163 -11.143 1.00 99.06 120 GLN B C 1
ATOM 3811 O O . GLN C 1 122 ? -76.314 20.876 -11.327 1.00 98.40 120 GLN B O 1
ATOM 3813 N N . MET C 1 123 ? -74.105 20.621 -11.239 1.00 115.11 121 MET B N 1
ATOM 3814 C CA . MET C 1 123 ? -73.727 21.954 -11.668 1.00 126.01 121 MET B CA 1
ATOM 3815 C C . MET C 1 123 ? -74.005 22.108 -13.163 1.00 136.03 121 MET B C 1
ATOM 3816 O O . MET C 1 123 ? -74.544 21.212 -13.822 1.00 130.19 121 MET B O 1
ATOM 3821 N N . GLU C 1 124 ? -73.718 23.286 -13.701 1.00 144.44 122 GLU B N 1
ATOM 3822 C CA . GLU C 1 124 ? -73.365 23.386 -15.111 1.00 146.06 122 GLU B CA 1
ATOM 3823 C C . GLU C 1 124 ? -71.843 23.366 -15.180 1.00 134.41 122 GLU B C 1
ATOM 3824 O O . GLU C 1 124 ? -71.177 24.066 -14.414 1.00 139.64 122 GLU B O 1
ATOM 3830 N N . LEU C 1 125 ? -71.286 22.606 -16.123 1.00 120.93 123 LEU B N 1
ATOM 3831 C CA . LEU C 1 125 ? -69.831 22.574 -16.240 1.00 103.44 123 LEU B CA 1
ATOM 3832 C C . LEU C 1 125 ? -69.396 22.769 -17.675 1.00 90.63 123 LEU B C 1
ATOM 3833 O O . LEU C 1 125 ? -70.069 22.348 -18.622 1.00 86.52 123 LEU B O 1
ATOM 3838 N N . ASP C 1 126 ? -68.237 23.400 -17.802 1.00 78.08 124 ASP B N 1
ATOM 3839 C CA . ASP C 1 126 ? -67.650 23.717 -19.083 1.00 82.49 124 ASP B CA 1
ATOM 3840 C C . ASP C 1 126 ? -66.997 22.481 -19.700 1.00 85.44 124 ASP B C 1
ATOM 3841 O O . ASP C 1 126 ? -66.825 21.437 -19.051 1.00 72.34 124 ASP B O 1
ATOM 3846 N N . HIS C 1 127 ? -66.598 22.639 -20.979 1.00 84.10 125 HIS B N 1
ATOM 3847 C CA . HIS C 1 127 ? -65.933 21.582 -21.741 1.00 78.87 125 HIS B CA 1
ATOM 3848 C C . HIS C 1 127 ? -64.564 21.223 -21.167 1.00 86.89 125 HIS B C 1
ATOM 3849 O O . HIS C 1 127 ? -64.131 20.070 -21.289 1.00 95.61 125 HIS B O 1
ATOM 3856 N N . GLU C 1 128 ? -63.863 22.180 -20.550 1.00 92.33 126 GLU B N 1
ATOM 3857 C CA . GLU C 1 128 ? -62.561 21.846 -19.985 1.00 81.70 126 GLU B CA 1
ATOM 3858 C C . GLU C 1 128 ? -62.724 20.965 -18.762 1.00 72.97 126 GLU B C 1
ATOM 3859 O O . GLU C 1 128 ? -62.186 19.854 -18.713 1.00 76.52 126 GLU B O 1
ATOM 3865 N N . ARG C 1 129 ? -63.566 21.385 -17.820 1.00 71.88 127 ARG B N 1
ATOM 3866 C CA . ARG C 1 129 ? -63.824 20.558 -16.639 1.00 70.28 127 ARG B CA 1
ATOM 3867 C C . ARG C 1 129 ? -64.444 19.212 -17.018 1.00 66.86 127 ARG B C 1
ATOM 3868 O O . ARG C 1 129 ? -64.044 18.174 -16.472 1.00 56.89 127 ARG B O 1
ATOM 3876 N N . MET C 1 130 ? -65.436 19.206 -17.929 1.00 64.84 128 MET B N 1
ATOM 3877 C CA . MET C 1 130 ? -66.083 17.947 -18.300 1.00 59.96 128 MET B CA 1
ATOM 3878 C C . MET C 1 130 ? -65.084 16.964 -18.906 1.00 64.86 128 MET B C 1
ATOM 3879 O O . MET C 1 130 ? -64.987 15.814 -18.462 1.00 65.81 128 MET B O 1
ATOM 3884 N N . SER C 1 131 ? -64.308 17.400 -19.905 1.00 62.88 129 SER B N 1
ATOM 3885 C CA . SER C 1 131 ? -63.380 16.464 -20.539 1.00 62.68 129 SER B CA 1
ATOM 3886 C C . SER C 1 131 ? -62.284 16.033 -19.571 1.00 64.32 129 SER B C 1
ATOM 3887 O O . SER C 1 131 ? -61.914 14.846 -19.527 1.00 59.32 129 SER B O 1
ATOM 3890 N N . TYR C 1 132 ? -61.778 16.967 -18.754 1.00 61.95 130 TYR B N 1
ATOM 3891 C CA . TYR C 1 132 ? -60.731 16.600 -17.804 1.00 70.46 130 TYR B CA 1
ATOM 3892 C C . TYR C 1 132 ? -61.222 15.525 -16.842 1.00 69.18 130 TYR B C 1
ATOM 3893 O O . TYR C 1 132 ? -60.498 14.560 -16.554 1.00 73.61 130 TYR B O 1
ATOM 3902 N N . LEU C 1 133 ? -62.454 15.669 -16.345 1.00 51.88 131 LEU B N 1
ATOM 3903 C CA . LEU C 1 133 ? -62.998 14.642 -15.476 1.00 51.79 131 LEU B CA 1
ATOM 3904 C C . LEU C 1 133 ? -63.075 13.311 -16.209 1.00 64.43 131 LEU B C 1
ATOM 3905 O O . LEU C 1 133 ? -62.544 12.309 -15.722 1.00 66.10 131 LEU B O 1
ATOM 3910 N N . LEU C 1 134 ? -63.697 13.276 -17.403 1.00 59.39 132 LEU B N 1
ATOM 3911 C CA . LEU C 1 134 ? -63.858 11.980 -18.072 1.00 61.43 132 LEU B CA 1
ATOM 3912 C C . LEU C 1 134 ? -62.505 11.368 -18.400 1.00 66.15 132 LEU B C 1
ATOM 3913 O O . LEU C 1 134 ? -62.264 10.173 -18.155 1.00 65.44 132 LEU B O 1
ATOM 3918 N N . TYR C 1 135 ? -61.596 12.189 -18.915 1.00 57.13 133 TYR B N 1
ATOM 3919 C CA . TYR C 1 135 ? -60.247 11.720 -19.148 1.00 56.14 133 TYR B CA 1
ATOM 3920 C C . TYR C 1 135 ? -59.659 11.043 -17.913 1.00 58.63 133 TYR B C 1
ATOM 3921 O O . TYR C 1 135 ? -59.041 9.978 -18.030 1.00 58.94 133 TYR B O 1
ATOM 3930 N N . GLN C 1 136 ? -59.863 11.636 -16.716 1.00 60.01 134 GLN B N 1
ATOM 3931 C CA . GLN C 1 136 ? -59.310 11.052 -15.480 1.00 57.37 134 GLN B CA 1
ATOM 3932 C C . GLN C 1 136 ? -59.976 9.730 -15.144 1.00 58.87 134 GLN B C 1
ATOM 3933 O O . GLN C 1 136 ? -59.289 8.774 -14.787 1.00 69.25 134 GLN B O 1
ATOM 3939 N N . MET C 1 137 ? -61.302 9.637 -15.275 1.00 58.28 135 MET B N 1
ATOM 3940 C CA . MET C 1 137 ? -61.955 8.345 -15.100 1.00 57.59 135 MET B CA 1
ATOM 3941 C C . MET C 1 137 ? -61.459 7.372 -16.143 1.00 62.17 135 MET B C 1
ATOM 3942 O O . MET C 1 137 ? -61.174 6.207 -15.833 1.00 65.68 135 MET B O 1
ATOM 3947 N N . LEU C 1 138 ? -61.371 7.831 -17.400 1.00 53.29 136 LEU B N 1
ATOM 3948 C CA . LEU C 1 138 ? -60.903 6.950 -18.464 1.00 57.72 136 LEU B CA 1
ATOM 3949 C C . LEU C 1 138 ? -59.519 6.402 -18.170 1.00 63.26 136 LEU B C 1
ATOM 3950 O O . LEU C 1 138 ? -59.213 5.270 -18.566 1.00 60.20 136 LEU B O 1
ATOM 3955 N N . CYS C 1 139 ? -58.686 7.160 -17.445 1.00 64.42 137 CYS B N 1
ATOM 3956 C CA . CYS C 1 139 ? -57.348 6.662 -17.135 1.00 73.72 137 CYS B CA 1
ATOM 3957 C C . CYS C 1 139 ? -57.358 5.683 -15.975 1.00 74.17 137 CYS B C 1
ATOM 3958 O O . CYS C 1 139 ? -56.653 4.666 -16.009 1.00 87.72 137 CYS B O 1
ATOM 3961 N N . GLY C 1 140 ? -58.188 5.950 -14.972 1.00 56.24 138 GLY B N 1
ATOM 3962 C CA . GLY C 1 140 ? -58.339 5.009 -13.879 1.00 53.80 138 GLY B CA 1
ATOM 3963 C C . GLY C 1 140 ? -58.933 3.695 -14.335 1.00 60.61 138 GLY B C 1
ATOM 3964 O O . GLY C 1 140 ? -58.526 2.628 -13.863 1.00 53.57 138 GLY B O 1
ATOM 3965 N N . ILE C 1 141 ? -59.930 3.760 -15.233 1.00 59.14 139 ILE B N 1
ATOM 3966 C CA . ILE C 1 141 ? -60.505 2.553 -15.831 1.00 46.98 139 ILE B CA 1
ATOM 3967 C C . ILE C 1 141 ? -59.430 1.754 -16.562 1.00 55.79 139 ILE B C 1
ATOM 3968 O O . ILE C 1 141 ? -59.338 0.531 -16.416 1.00 61.32 139 ILE B O 1
ATOM 3973 N N . LYS C 1 142 ? -58.599 2.443 -17.358 1.00 57.00 140 LYS B N 1
ATOM 3974 C CA . LYS C 1 142 ? -57.559 1.777 -18.145 1.00 70.58 140 LYS B CA 1
ATOM 3975 C C . LYS C 1 142 ? -56.556 1.083 -17.247 1.00 74.44 140 LYS B C 1
ATOM 3976 O O . LYS C 1 142 ? -56.031 0.009 -17.578 1.00 73.42 140 LYS B O 1
ATOM 3978 N N . HIS C 1 143 ? -56.231 1.714 -16.131 1.00 73.68 141 HIS B N 1
ATOM 3979 C CA . HIS C 1 143 ? -55.296 1.087 -15.224 1.00 77.53 141 HIS B CA 1
ATOM 3980 C C . HIS C 1 143 ? -55.874 -0.206 -14.677 1.00 75.45 141 HIS B C 1
ATOM 3981 O O . HIS C 1 143 ? -55.186 -1.232 -14.618 1.00 80.19 141 HIS B O 1
ATOM 3988 N N . LEU C 1 144 ? -57.152 -0.167 -14.272 1.00 77.70 142 LEU B N 1
ATOM 3989 C CA . LEU C 1 144 ? -57.817 -1.352 -13.738 1.00 69.32 142 LEU B CA 1
ATOM 3990 C C . LEU C 1 144 ? -57.820 -2.487 -14.76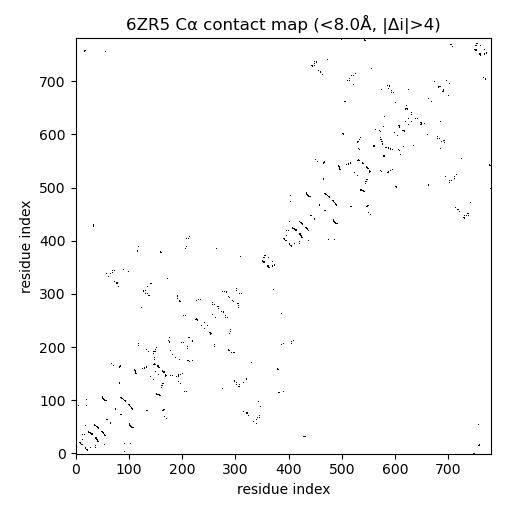1 1.00 74.65 142 LEU B C 1
ATOM 3991 O O . LEU C 1 144 ? -57.510 -3.636 -14.418 1.00 68.01 142 LEU B O 1
ATOM 3996 N N . HIS C 1 145 ? -58.130 -2.168 -16.031 1.00 69.51 143 HIS B N 1
ATOM 3997 C CA . HIS C 1 145 ? -58.189 -3.201 -17.054 1.00 75.53 143 HIS B CA 1
ATOM 3998 C C . HIS C 1 145 ? -56.818 -3.836 -17.283 1.00 79.36 143 HIS B C 1
ATOM 3999 O O . HIS C 1 145 ? -56.728 -5.041 -17.530 1.00 77.71 143 HIS B O 1
ATOM 4006 N N . SER C 1 146 ? -55.747 -3.040 -17.202 1.00 85.29 144 SER B N 1
ATOM 4007 C CA . SER C 1 146 ? -54.373 -3.567 -17.278 1.00 97.23 144 SER B CA 1
ATOM 4008 C C . SER C 1 146 ? -54.125 -4.723 -16.294 1.00 96.13 144 SER B C 1
ATOM 4009 O O . SER C 1 146 ? -53.358 -5.646 -16.610 1.00 89.02 144 SER B O 1
ATOM 4012 N N . ALA C 1 147 ? -54.729 -4.667 -15.090 1.00 96.80 145 ALA B N 1
ATOM 4013 C CA . ALA C 1 147 ? -54.501 -5.637 -14.020 1.00 96.78 145 ALA B CA 1
ATOM 4014 C C . ALA C 1 147 ? -55.514 -6.777 -13.987 1.00 98.24 145 ALA B C 1
ATOM 4015 O O . ALA C 1 147 ? -55.467 -7.605 -13.062 1.00 92.93 145 ALA B O 1
ATOM 4017 N N . GLY C 1 148 ? -56.426 -6.820 -14.959 1.00 94.76 146 GLY B N 1
ATOM 4018 C CA . GLY C 1 148 ? -57.433 -7.859 -15.048 1.00 97.42 146 GLY B CA 1
ATOM 4019 C C . GLY C 1 148 ? -58.771 -7.542 -14.413 1.00 88.83 146 GLY B C 1
ATOM 4020 O O . GLY C 1 148 ? -59.580 -8.456 -14.226 1.00 93.93 146 GLY B O 1
ATOM 4021 N N . ILE C 1 149 ? -59.050 -6.278 -14.117 1.00 79.86 147 ILE B N 1
ATOM 4022 C CA . ILE C 1 149 ? -60.228 -5.883 -13.356 1.00 77.16 147 ILE B CA 1
ATOM 4023 C C . ILE C 1 149 ? -61.214 -5.188 -14.289 1.00 78.17 147 ILE B C 1
ATOM 4024 O O . ILE C 1 149 ? -61.037 -4.012 -14.623 1.00 80.34 147 ILE B O 1
ATOM 4029 N N . ILE C 1 150 ? -62.278 -5.896 -14.672 1.00 79.38 148 ILE B N 1
ATOM 4030 C CA . ILE C 1 150 ? -63.383 -5.326 -15.447 1.00 77.23 148 ILE B CA 1
ATOM 4031 C C . ILE C 1 150 ? -64.463 -4.869 -14.468 1.00 74.79 148 ILE B C 1
ATOM 4032 O O . ILE C 1 150 ? -65.245 -5.680 -13.966 1.00 75.96 148 ILE B O 1
ATOM 4037 N N . HIS C 1 151 ? -64.549 -3.558 -14.265 1.00 67.48 149 HIS B N 1
ATOM 4038 C CA . HIS C 1 151 ? -65.295 -2.993 -13.139 1.00 60.39 149 HIS B CA 1
ATOM 4039 C C . HIS C 1 151 ? -66.781 -3.364 -13.139 1.00 58.93 149 HIS B C 1
ATOM 4040 O O . HIS C 1 151 ? -67.339 -3.684 -12.082 1.00 69.08 149 HIS B O 1
ATOM 4047 N N . ARG C 1 152 ? -67.477 -3.165 -14.253 1.00 53.98 150 ARG B N 1
ATOM 4048 C CA . ARG C 1 152 ? -68.879 -3.577 -14.465 1.00 54.68 150 ARG B CA 1
ATOM 4049 C C . ARG C 1 152 ? -69.923 -2.841 -13.613 1.00 62.93 150 ARG B C 1
ATOM 4050 O O . ARG C 1 152 ? -71.140 -3.091 -13.805 1.00 69.21 150 ARG B O 1
ATOM 4058 N N . ASP C 1 153 ? -69.529 -1.943 -12.707 1.00 62.20 151 ASP B N 1
ATOM 4059 C CA . ASP C 1 153 ? -70.508 -1.221 -11.899 1.00 59.87 151 ASP B CA 1
ATOM 4060 C C . ASP C 1 153 ? -69.982 0.133 -11.430 1.00 61.59 151 ASP B C 1
ATOM 4061 O O . ASP C 1 153 ? -69.968 0.446 -10.239 1.00 58.50 151 ASP B O 1
ATOM 4066 N N . LEU C 1 154 ? -69.608 0.975 -12.393 1.00 64.94 152 LEU B N 1
ATOM 4067 C CA . LEU C 1 154 ? -69.222 2.352 -12.125 1.00 59.60 152 LEU B CA 1
ATOM 4068 C C . LEU C 1 154 ? -70.465 3.191 -11.911 1.00 62.20 152 LEU B C 1
ATOM 4069 O O . LEU C 1 154 ? -71.475 3.001 -12.596 1.00 85.14 152 LEU B O 1
ATOM 4074 N N . LYS C 1 155 ? -70.407 4.073 -10.922 1.00 40.46 153 LYS B N 1
ATOM 4075 C CA . LYS C 1 155 ? -71.459 5.020 -10.610 1.00 48.54 153 LYS B CA 1
ATOM 4076 C C . LYS C 1 155 ? -70.811 6.320 -10.172 1.00 46.63 153 LYS B C 1
ATOM 4077 O O . LYS C 1 155 ? -69.736 6.302 -9.562 1.00 43.56 153 LYS B O 1
ATOM 4083 N N . PRO C 1 156 ? -71.462 7.460 -10.430 1.00 46.80 154 PRO B N 1
ATOM 4084 C CA . PRO C 1 156 ? -70.909 8.762 -9.986 1.00 50.21 154 PRO B CA 1
ATOM 4085 C C . PRO C 1 156 ? -70.822 8.924 -8.475 1.00 54.44 154 PRO B C 1
ATOM 4086 O O . PRO C 1 156 ? -70.045 9.759 -8.007 1.00 63.21 154 PRO B O 1
ATOM 4090 N N . SER C 1 157 ? -71.609 8.187 -7.700 1.00 35.56 155 SER B N 1
ATOM 4091 C CA . SER C 1 157 ? -71.544 8.298 -6.242 1.00 52.40 155 SER B CA 1
ATOM 4092 C C . SER C 1 157 ? -70.385 7.487 -5.621 1.00 52.35 155 SER B C 1
ATOM 4093 O O . SER C 1 157 ? -70.172 7.557 -4.404 1.00 56.28 155 SER B O 1
ATOM 4096 N N . ASN C 1 158 ? -69.658 6.699 -6.419 1.00 41.44 156 ASN B N 1
ATOM 4097 C CA . ASN C 1 158 ? -68.468 5.987 -5.992 1.00 32.39 156 ASN B CA 1
ATOM 4098 C C . ASN C 1 158 ? -67.275 6.495 -6.756 1.00 50.84 156 ASN B C 1
ATOM 4099 O O . ASN C 1 158 ? -66.306 5.754 -6.967 1.00 51.58 156 ASN B O 1
ATOM 4104 N N . ILE C 1 159 ? -67.372 7.747 -7.201 1.00 51.94 157 ILE B N 1
ATOM 4105 C CA . ILE C 1 159 ? -66.239 8.490 -7.731 1.00 48.63 157 ILE B CA 1
ATOM 4106 C C . ILE C 1 159 ? -66.178 9.797 -6.962 1.00 49.02 157 ILE B C 1
ATOM 4107 O O . ILE C 1 159 ? -67.199 10.476 -6.786 1.00 46.67 157 ILE B O 1
ATOM 4112 N N . VAL C 1 160 ? -65.009 10.125 -6.459 1.00 42.62 158 VAL B N 1
ATOM 4113 C CA . VAL C 1 160 ? -64.863 11.350 -5.689 1.00 44.31 158 VAL B CA 1
ATOM 4114 C C . VAL C 1 160 ? -63.882 12.251 -6.422 1.00 47.84 158 VAL B C 1
ATOM 4115 O O . VAL C 1 160 ? -63.051 11.784 -7.219 1.00 50.15 158 VAL B O 1
ATOM 4119 N N . VAL C 1 161 ? -64.039 13.560 -6.210 1.00 39.13 159 VAL B N 1
ATOM 4120 C CA . VAL C 1 161 ? -63.239 14.568 -6.891 1.00 41.24 159 VAL B CA 1
ATOM 4121 C C . VAL C 1 161 ? -62.723 15.576 -5.877 1.00 63.39 159 VAL B C 1
ATOM 4122 O O . VAL C 1 161 ? -63.267 15.729 -4.776 1.00 67.97 159 VAL B O 1
ATOM 4126 N N . LYS C 1 162 ? -61.685 16.305 -6.268 1.00 58.03 160 LYS B N 1
ATOM 4127 C CA . LYS C 1 162 ? -61.166 17.319 -5.368 1.00 62.62 160 LYS B CA 1
ATOM 4128 C C . LYS C 1 162 ? -61.342 18.706 -5.989 1.00 75.79 160 LYS B C 1
ATOM 4129 O O . LYS C 1 162 ? -61.619 18.859 -7.190 1.00 66.90 160 LYS B O 1
ATOM 4135 N N . SER C 1 163 ? -61.172 19.732 -5.143 1.00 84.22 161 SER B N 1
ATOM 4136 C CA . SER C 1 163 ? -61.383 21.108 -5.583 1.00 84.28 161 SER B CA 1
ATOM 4137 C C . SER C 1 163 ? -60.403 21.488 -6.679 1.00 83.86 161 SER B C 1
ATOM 4138 O O . SER C 1 163 ? -60.660 22.433 -7.435 1.00 79.05 161 SER B O 1
ATOM 4141 N N . ASP C 1 164 ? -59.294 20.756 -6.793 1.00 91.54 162 ASP B N 1
ATOM 4142 C CA . ASP C 1 164 ? -58.355 20.888 -7.900 1.00 88.68 162 ASP B CA 1
ATOM 4143 C C . ASP C 1 164 ? -58.851 20.192 -9.164 1.00 74.23 162 ASP B C 1
ATOM 4144 O O . ASP C 1 164 ? -58.090 20.087 -10.137 1.00 60.31 162 ASP B O 1
ATOM 4146 N N . CYS C 1 165 ? -60.092 19.729 -9.174 1.00 72.80 163 CYS B N 1
ATOM 4147 C CA . CYS C 1 165 ? -60.686 19.032 -10.299 1.00 73.36 163 CYS B CA 1
ATOM 4148 C C . CYS C 1 165 ? -60.022 17.669 -10.513 1.00 70.93 163 CYS B C 1
ATOM 4149 O O . CYS C 1 165 ? -60.084 17.095 -11.599 1.00 61.09 163 CYS B O 1
ATOM 4152 N N . THR C 1 166 ? -59.398 17.146 -9.459 1.00 76.65 164 THR B N 1
ATOM 4153 C CA . THR C 1 166 ? -58.849 15.793 -9.436 1.00 75.58 164 THR B CA 1
ATOM 4154 C C . THR C 1 166 ? -59.945 14.782 -9.107 1.00 64.89 164 THR B C 1
ATOM 4155 O O . THR C 1 166 ? -60.948 15.119 -8.471 1.00 67.09 164 THR B O 1
ATOM 4159 N N . LEU C 1 167 ? -59.751 13.537 -9.536 1.00 52.88 165 LEU B N 1
ATOM 4160 C CA . LEU C 1 167 ? -60.831 12.558 -9.477 1.00 54.93 165 LEU B CA 1
ATOM 4161 C C . LEU C 1 167 ? -60.297 11.186 -9.092 1.00 58.03 165 LEU B C 1
ATOM 4162 O O . LEU C 1 167 ? -59.267 10.737 -9.604 1.00 63.96 165 LEU B O 1
ATOM 4167 N N . LYS C 1 168 ? -61.028 10.499 -8.225 1.00 58.09 166 LYS B N 1
ATOM 4168 C CA . LYS C 1 168 ? -60.600 9.188 -7.746 1.00 58.83 166 LYS B CA 1
ATOM 4169 C C . LYS C 1 168 ? -61.805 8.281 -7.730 1.00 41.84 166 LYS B C 1
ATOM 4170 O O . LYS C 1 168 ? -62.879 8.679 -7.261 1.00 47.21 166 LYS B O 1
ATOM 4176 N N . ILE C 1 169 ? -61.623 7.102 -8.301 1.00 41.13 167 ILE B N 1
ATOM 4177 C CA . ILE C 1 169 ? -62.625 6.047 -8.299 1.00 45.93 167 ILE B CA 1
ATOM 4178 C C . ILE C 1 169 ? -62.528 5.281 -6.990 1.00 50.25 167 ILE B C 1
ATOM 4179 O O . ILE C 1 169 ? -61.444 4.821 -6.613 1.00 56.07 167 ILE B O 1
ATOM 4184 N N . LEU C 1 170 ? -63.660 5.083 -6.316 1.00 57.44 168 LEU B N 1
ATOM 4185 C CA . LEU C 1 170 ? -63.631 4.503 -4.964 1.00 60.11 168 LEU B CA 1
ATOM 4186 C C . LEU C 1 170 ? -63.611 2.964 -4.934 1.00 63.99 168 LEU B C 1
ATOM 4187 O O . LEU C 1 170 ? -62.884 2.376 -4.122 1.00 76.56 168 LEU B O 1
ATOM 4192 N N . ASP C 1 171 ? -64.384 2.293 -5.788 1.00 76.62 169 ASP B N 1
ATOM 4193 C CA . ASP C 1 171 ? -64.634 0.862 -5.685 1.00 77.50 169 ASP B CA 1
ATOM 4194 C C . ASP C 1 171 ? -63.948 0.118 -6.819 1.00 74.24 169 ASP B C 1
ATOM 4195 O O . ASP C 1 171 ? -63.438 0.719 -7.760 1.00 75.15 169 ASP B O 1
ATOM 4200 N N . PHE C 1 172 ? -63.983 -1.215 -6.743 1.00 70.27 170 PHE B N 1
ATOM 4201 C CA . PHE C 1 172 ? -63.396 -2.070 -7.768 1.00 63.11 170 PHE B CA 1
ATOM 4202 C C . PHE C 1 172 ? -64.420 -2.924 -8.497 1.00 69.71 170 PHE B C 1
ATOM 4203 O O . PHE C 1 172 ? -64.035 -3.818 -9.265 1.00 81.11 170 PHE B O 1
ATOM 4211 N N . GLY C 1 173 ? -65.696 -2.701 -8.264 1.00 63.62 171 GLY B N 1
ATOM 4212 C CA . GLY C 1 173 ? -66.702 -3.389 -9.030 1.00 60.30 171 GLY B CA 1
ATOM 4213 C C . GLY C 1 173 ? -66.943 -4.807 -8.554 1.00 76.65 171 GLY B C 1
ATOM 4214 O O . GLY C 1 173 ? -66.419 -5.273 -7.534 1.00 85.62 171 GLY B O 1
ATOM 4215 N N . LEU C 1 174 ? -67.721 -5.522 -9.360 1.00 73.24 172 LEU B N 1
ATOM 4216 C CA . LEU C 1 174 ? -68.177 -6.849 -9.000 1.00 71.51 172 LEU B CA 1
ATOM 4217 C C . LEU C 1 174 ? -67.050 -7.863 -9.188 1.00 77.59 172 LEU B C 1
ATOM 4218 O O . LEU C 1 174 ? -66.104 -7.641 -9.952 1.00 78.12 172 LEU B O 1
ATOM 4223 N N . ALA C 1 175 ? -67.142 -8.968 -8.439 1.00 75.77 173 ALA B N 1
ATOM 4224 C CA . ALA C 1 175 ? -66.171 -10.048 -8.525 1.00 74.68 173 ALA B CA 1
ATOM 4225 C C . ALA C 1 175 ? -66.466 -10.953 -9.725 1.00 87.41 173 ALA B C 1
ATOM 4226 O O . ALA C 1 175 ? -67.617 -11.121 -10.130 1.00 83.08 173 ALA B O 1
ATOM 4228 N N . ARG C 1 176 ? -65.400 -11.487 -10.338 1.00 100.69 174 ARG B N 1
ATOM 4229 C CA . ARG C 1 176 ? -65.561 -12.371 -11.497 1.00 111.42 174 ARG B CA 1
ATOM 4230 C C . ARG C 1 176 ? -66.624 -13.453 -11.268 1.00 115.91 174 ARG B C 1
ATOM 4231 O O . ARG C 1 176 ? -67.313 -13.850 -12.214 1.00 119.05 174 ARG B O 1
ATOM 4233 N N . THR C 1 177 ? -66.782 -13.932 -10.021 1.00 121.64 175 THR B N 1
ATOM 4234 C CA . THR C 1 177 ? -67.770 -14.959 -9.674 1.00 117.43 175 THR B CA 1
ATOM 4235 C C . THR C 1 177 ? -69.213 -14.455 -9.704 1.00 114.31 175 THR B C 1
ATOM 4236 O O . THR C 1 177 ? -70.138 -15.273 -9.614 1.00 117.03 175 THR B O 1
ATOM 4240 N N . ALA C 1 178 ? -69.431 -13.146 -9.826 1.00 102.82 176 ALA B N 1
ATOM 4241 C CA . ALA C 1 178 ? -70.767 -12.574 -9.706 1.00 91.52 176 ALA B CA 1
ATOM 4242 C C . ALA C 1 178 ? -71.428 -12.556 -11.070 1.00 93.90 176 ALA B C 1
ATOM 4243 O O . ALA C 1 178 ? -71.002 -11.824 -11.965 1.00 96.65 176 ALA B O 1
ATOM 4245 N N . GLY C 1 179 ? -72.471 -13.338 -11.233 1.00 96.35 177 GLY B N 1
ATOM 4246 C CA . GLY C 1 179 ? -73.237 -13.252 -12.450 1.00 95.15 177 GLY B CA 1
ATOM 4247 C C . GLY C 1 179 ? -74.255 -12.141 -12.400 1.00 86.50 177 GLY B C 1
ATOM 4248 O O . GLY C 1 179 ? -74.449 -11.462 -11.395 1.00 84.98 177 GLY B O 1
ATOM 4249 N N . THR C 1 180 ? -74.930 -11.946 -13.525 1.00 87.48 178 THR B N 1
ATOM 4250 C CA . THR C 1 180 ? -76.064 -11.037 -13.543 1.00 90.92 178 THR B CA 1
ATOM 4251 C C . THR C 1 180 ? -77.225 -11.694 -14.270 1.00 93.23 178 THR B C 1
ATOM 4252 O O . THR C 1 180 ? -77.034 -12.504 -15.183 1.00 99.16 178 THR B O 1
ATOM 4256 N N . SER C 1 181 ? -78.432 -11.347 -13.830 1.00 82.48 179 SER B N 1
ATOM 4257 C CA . SER C 1 181 ? -79.663 -11.964 -14.297 1.00 85.58 179 SER B CA 1
ATOM 4258 C C . SER C 1 181 ? -80.625 -10.864 -14.734 1.00 82.31 179 SER B C 1
ATOM 4259 O O . SER C 1 181 ? -80.595 -9.742 -14.222 1.00 94.33 179 SER B O 1
ATOM 4262 N N . PHE C 1 182 ? -81.457 -11.163 -15.717 1.00 77.80 180 PHE B N 1
ATOM 4263 C CA . PHE C 1 182 ? -82.559 -10.258 -16.040 1.00 84.10 180 PHE B CA 1
ATOM 4264 C C . PHE C 1 182 ? -83.752 -10.699 -15.203 1.00 95.86 180 PHE B C 1
ATOM 4265 O O . PHE C 1 182 ? -84.688 -11.353 -15.678 1.00 106.57 180 PHE B O 1
ATOM 4273 N N . MET C 1 183 ? -83.696 -10.359 -13.920 1.00 87.99 181 MET B N 1
ATOM 4274 C CA . MET C 1 183 ? -84.730 -10.788 -12.989 1.00 93.26 181 MET B CA 1
ATOM 4275 C C . MET C 1 183 ? -84.647 -9.925 -11.739 1.00 100.00 181 MET B C 1
ATOM 4276 O O . MET C 1 183 ? -83.579 -9.407 -11.385 1.00 89.75 181 MET B O 1
ATOM 4281 N N . MET C 1 184 ? -85.793 -9.757 -11.090 1.00 119.11 182 MET B N 1
ATOM 4282 C CA . MET C 1 184 ? -85.866 -8.871 -9.938 1.00 137.52 182 MET B CA 1
ATOM 4283 C C . MET C 1 184 ? -85.016 -9.399 -8.788 1.00 144.49 182 MET B C 1
ATOM 4284 O O . MET C 1 184 ? -84.942 -10.609 -8.548 1.00 141.73 182 MET B O 1
ATOM 4289 N N . THR C 1 185 ? -84.366 -8.474 -8.077 1.00 153.23 183 THR B N 1
ATOM 4290 C CA . THR C 1 185 ? -83.524 -8.778 -6.923 1.00 156.98 183 THR B CA 1
ATOM 4291 C C . THR C 1 185 ? -84.047 -8.029 -5.697 1.00 155.01 183 THR B C 1
ATOM 4292 O O . THR C 1 185 ? -84.839 -7.088 -5.848 1.00 158.37 183 THR B O 1
ATOM 4294 N N . PRO C 1 186 ? -83.646 -8.415 -4.457 1.00 145.00 184 PRO B N 1
ATOM 4295 C CA . PRO C 1 186 ? -84.155 -7.708 -3.268 1.00 139.09 184 PRO B CA 1
ATOM 4296 C C . PRO C 1 186 ? -83.260 -6.570 -2.774 1.00 127.21 184 PRO B C 1
ATOM 4297 O O . PRO C 1 186 ? -83.676 -5.767 -1.933 1.00 126.59 184 PRO B O 1
ATOM 4301 N N . TYR C 1 187 ? -82.043 -6.472 -3.300 1.00 117.29 185 TYR B N 1
ATOM 4302 C CA . TYR C 1 187 ? -81.047 -5.568 -2.747 1.00 113.94 185 TYR B CA 1
ATOM 4303 C C . TYR C 1 187 ? -81.272 -4.118 -3.183 1.00 127.31 185 TYR B C 1
ATOM 4304 O O . TYR C 1 187 ? -81.835 -3.835 -4.252 1.00 124.18 185 TYR B O 1
ATOM 4306 N N . VAL C 1 188 ? -80.810 -3.198 -2.333 1.00 142.17 186 VAL B N 1
ATOM 4307 C CA . VAL C 1 188 ? -80.931 -1.754 -2.557 1.00 139.85 186 VAL B CA 1
ATOM 4308 C C . VAL C 1 188 ? -79.581 -1.271 -3.077 1.00 130.55 186 VAL B C 1
ATOM 4309 O O . VAL C 1 188 ? -78.687 -0.895 -2.307 1.00 127.65 186 VAL B O 1
ATOM 4311 N N . VAL C 1 189 ? -79.430 -1.294 -4.409 1.00 120.98 187 VAL B N 1
ATOM 4312 C CA . VAL C 1 189 ? -78.267 -0.742 -5.096 1.00 108.44 187 VAL B CA 1
ATOM 4313 C C . VAL C 1 189 ? -78.751 -0.043 -6.358 1.00 80.22 187 VAL B C 1
ATOM 4314 O O . VAL C 1 189 ? -79.776 -0.407 -6.940 1.00 77.19 187 VAL B O 1
ATOM 4318 N N . THR C 1 190 ? -77.997 0.965 -6.776 1.00 65.63 188 THR B N 1
ATOM 4319 C CA . THR C 1 190 ? -78.377 1.829 -7.885 1.00 71.38 188 THR B CA 1
ATOM 4320 C C . THR C 1 190 ? -77.888 1.213 -9.200 1.00 77.93 188 THR B C 1
ATOM 4321 O O . THR C 1 190 ? -76.685 1.185 -9.471 1.00 77.0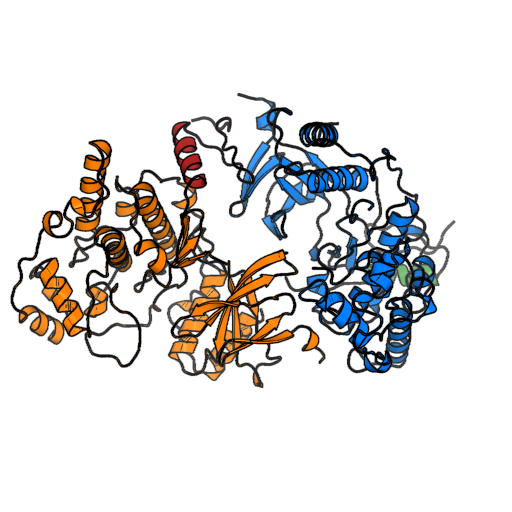9 188 THR B O 1
ATOM 4325 N N . ARG C 1 191 ? -78.821 0.722 -10.027 1.00 73.76 189 ARG B N 1
ATOM 4326 C CA . ARG C 1 191 ? -78.470 0.009 -11.245 1.00 70.27 189 ARG B CA 1
ATOM 4327 C C . ARG C 1 191 ? -78.574 0.889 -12.511 1.00 79.40 189 ARG B C 1
ATOM 4328 O O . ARG C 1 191 ? -78.562 0.361 -13.635 1.00 86.41 189 ARG B O 1
ATOM 4330 N N . TYR C 1 192 ? -78.632 2.219 -12.365 1.00 61.04 190 TYR B N 1
ATOM 4331 C CA . TYR C 1 192 ? -78.893 3.052 -13.539 1.00 38.76 190 TYR B CA 1
ATOM 4332 C C . TYR C 1 192 ? -77.712 3.160 -14.491 1.00 46.07 190 TYR B C 1
ATOM 4333 O O . TYR C 1 192 ? -77.908 3.666 -15.590 1.00 59.94 190 TYR B O 1
ATOM 4342 N N . TYR C 1 193 ? -76.496 2.764 -14.111 1.00 45.61 191 TYR B N 1
ATOM 4343 C CA . TYR C 1 193 ? -75.335 2.936 -14.988 1.00 39.65 191 TYR B CA 1
ATOM 4344 C C . TYR C 1 193 ? -74.871 1.613 -15.541 1.00 46.10 191 TYR B C 1
ATOM 4345 O O . TYR C 1 193 ? -73.860 1.567 -16.270 1.00 47.95 191 TYR B O 1
ATOM 4354 N N . ARG C 1 194 ? -75.701 0.581 -15.379 1.00 44.49 192 ARG B N 1
ATOM 4355 C CA . ARG C 1 194 ? -75.352 -0.753 -15.837 1.00 47.78 192 ARG B CA 1
ATOM 4356 C C . ARG C 1 194 ? -75.540 -0.867 -17.336 1.00 51.12 192 ARG B C 1
ATOM 4357 O O . ARG C 1 194 ? -76.536 -0.388 -17.899 1.00 55.98 192 ARG B O 1
ATOM 4365 N N . ALA C 1 195 ? -74.546 -1.449 -17.990 1.00 51.24 193 ALA B N 1
ATOM 4366 C CA . ALA C 1 195 ? -74.646 -1.688 -19.413 1.00 57.62 193 ALA B CA 1
ATOM 4367 C C . ALA C 1 195 ? -75.745 -2.708 -19.695 1.00 63.07 193 ALA B C 1
ATOM 4368 O O . ALA C 1 195 ? -76.107 -3.500 -18.821 1.00 58.25 193 ALA B O 1
ATOM 4370 N N . PRO C 1 196 ? -76.335 -2.676 -20.884 1.00 63.53 194 PRO B N 1
ATOM 4371 C CA . PRO C 1 196 ? -77.312 -3.733 -21.232 1.00 60.58 194 PRO B CA 1
ATOM 4372 C C . PRO C 1 196 ? -76.816 -5.171 -21.041 1.00 56.54 194 PRO B C 1
ATOM 4373 O O . PRO C 1 196 ? -77.602 -6.016 -20.615 1.00 50.61 194 PRO B O 1
ATOM 4377 N N . GLU C 1 197 ? -75.544 -5.481 -21.355 1.00 44.89 195 GLU B N 1
ATOM 4378 C CA . GLU C 1 197 ? -75.048 -6.842 -21.124 1.00 48.60 195 GLU B CA 1
ATOM 4379 C C . GLU C 1 197 ? -75.033 -7.209 -19.626 1.00 53.58 195 GLU B C 1
ATOM 4380 O O . GLU C 1 197 ? -74.948 -8.395 -19.285 1.00 51.67 195 GLU B O 1
ATOM 4386 N N . VAL C 1 198 ? -75.161 -6.240 -18.727 1.00 51.31 196 VAL B N 1
ATOM 4387 C CA . VAL C 1 198 ? -75.215 -6.557 -17.303 1.00 60.36 196 VAL B CA 1
ATOM 4388 C C . VAL C 1 198 ? -76.668 -6.599 -16.871 1.00 63.20 196 VAL B C 1
ATOM 4389 O O . VAL C 1 198 ? -77.053 -7.431 -16.045 1.00 76.15 196 VAL B O 1
ATOM 4393 N N . ILE C 1 199 ? -77.506 -5.798 -17.516 1.00 60.16 197 ILE B N 1
ATOM 4394 C CA . ILE C 1 199 ? -78.915 -5.821 -17.170 1.00 68.35 197 ILE B CA 1
ATOM 4395 C C . ILE C 1 199 ? -79.615 -7.007 -17.799 1.00 70.66 197 ILE B C 1
ATOM 4396 O O . ILE C 1 199 ? -80.592 -7.496 -17.235 1.00 79.51 197 ILE B O 1
ATOM 4401 N N . LEU C 1 200 ? -79.056 -7.584 -18.858 1.00 68.85 198 LEU B N 1
ATOM 4402 C CA . LEU C 1 200 ? -79.679 -8.708 -19.536 1.00 70.37 198 LEU B CA 1
ATOM 4403 C C . LEU C 1 200 ? -78.897 -9.997 -19.362 1.00 78.95 198 LEU B C 1
ATOM 4404 O O . LEU C 1 200 ? -79.293 -11.032 -19.909 1.00 85.85 198 LEU B O 1
ATOM 4409 N N . GLY C 1 201 ? -77.836 -9.975 -18.569 1.00 73.02 199 GLY B N 1
ATOM 4410 C CA . GLY C 1 201 ? -77.104 -11.198 -18.293 1.00 56.86 199 GLY B CA 1
ATOM 4411 C C . GLY C 1 201 ? -76.427 -11.843 -19.487 1.00 58.29 199 GLY B C 1
ATOM 4412 O O . GLY C 1 201 ? -76.321 -13.074 -19.537 1.00 64.62 199 GLY B O 1
ATOM 4413 N N . MET C 1 202 ? -75.904 -11.045 -20.418 1.00 66.73 200 MET B N 1
ATOM 4414 C CA . MET C 1 202 ? -75.103 -11.566 -21.523 1.00 79.37 200 MET B CA 1
ATOM 4415 C C . MET C 1 202 ? -73.643 -11.722 -21.087 1.00 84.02 200 MET B C 1
ATOM 4416 O O . MET C 1 202 ? -73.300 -11.546 -19.916 1.00 90.86 200 MET B O 1
ATOM 4421 N N . GLY C 1 203 ? -72.759 -12.053 -22.040 1.00 88.27 201 GLY B N 1
ATOM 4422 C CA . GLY C 1 203 ? -71.343 -11.903 -21.811 1.00 60.62 201 GLY B CA 1
ATOM 4423 C C . GLY C 1 203 ? -70.908 -10.453 -21.908 1.00 64.21 201 GLY B C 1
ATOM 4424 O O . GLY C 1 203 ? -71.610 -9.602 -22.458 1.00 72.45 201 GLY B O 1
ATOM 4425 N N . TYR C 1 204 ? -69.715 -10.172 -21.386 1.00 59.05 202 TYR B N 1
ATOM 4426 C CA . TYR C 1 204 ? -69.180 -8.814 -21.354 1.00 61.75 202 TYR B CA 1
ATOM 4427 C C . TYR C 1 204 ? -67.683 -8.836 -21.648 1.00 60.35 202 TYR B C 1
ATOM 4428 O O . TYR C 1 204 ? -67.042 -9.885 -21.638 1.00 63.13 202 TYR B O 1
ATOM 4437 N N . LYS C 1 205 ? -67.146 -7.657 -21.948 1.00 60.20 203 LYS B N 1
ATOM 4438 C CA . LYS C 1 205 ? -65.710 -7.460 -22.099 1.00 64.75 203 LYS B CA 1
ATOM 4439 C C . LYS C 1 205 ? -65.343 -6.125 -21.435 1.00 62.69 203 LYS B C 1
ATOM 4440 O O . LYS C 1 205 ? -66.164 -5.490 -20.760 1.00 57.07 203 LYS B O 1
ATOM 4442 N N . GLU C 1 206 ? -64.091 -5.706 -21.638 1.00 62.33 204 GLU B N 1
ATOM 4443 C CA . GLU C 1 206 ? -63.561 -4.488 -21.030 1.00 56.07 204 GLU B CA 1
ATOM 4444 C C . GLU C 1 206 ? -64.496 -3.297 -21.216 1.00 59.68 204 GLU B C 1
ATOM 4445 O O . GLU C 1 206 ? -64.582 -2.423 -20.339 1.00 61.29 204 GLU B O 1
ATOM 4451 N N . ASN C 1 207 ? -65.189 -3.231 -22.364 1.00 52.02 205 ASN B N 1
ATOM 4452 C CA . ASN C 1 207 ? -65.908 -2.011 -22.746 1.00 57.81 205 ASN B CA 1
ATOM 4453 C C . ASN C 1 207 ? -67.279 -1.939 -22.118 1.00 61.56 205 ASN B C 1
ATOM 4454 O O . ASN C 1 207 ? -68.018 -0.981 -22.371 1.00 69.62 205 ASN B O 1
ATOM 4459 N N . VAL C 1 208 ? -67.603 -2.928 -21.282 1.00 53.48 206 VAL B N 1
ATOM 4460 C CA . VAL C 1 208 ? -68.695 -2.798 -20.319 1.00 48.93 206 VAL B CA 1
ATOM 4461 C C . VAL C 1 208 ? -68.601 -1.447 -19.599 1.00 50.90 206 VAL B C 1
ATOM 4462 O O . VAL C 1 208 ? -69.611 -0.744 -19.422 1.00 58.38 206 VAL B O 1
ATOM 4466 N N . ASP C 1 209 ? -67.381 -1.028 -19.189 1.00 51.35 207 ASP B N 1
ATOM 4467 C CA . ASP C 1 209 ? -67.255 0.184 -18.382 1.00 59.69 207 ASP B CA 1
ATOM 4468 C C . ASP C 1 209 ? -67.424 1.445 -19.216 1.00 64.43 207 ASP B C 1
ATOM 4469 O O . ASP C 1 209 ? -67.830 2.482 -18.669 1.00 63.26 207 ASP B O 1
ATOM 4474 N N . ILE C 1 210 ? -67.187 1.345 -20.534 1.00 64.09 208 ILE B N 1
ATOM 4475 C CA . ILE C 1 210 ? -67.367 2.468 -21.451 1.00 58.94 208 ILE B CA 1
ATOM 4476 C C . ILE C 1 210 ? -68.822 2.889 -21.494 1.00 61.49 208 ILE B C 1
ATOM 4477 O O . ILE C 1 210 ? -69.124 4.085 -21.589 1.00 68.29 208 ILE B O 1
ATOM 4482 N N . TRP C 1 211 ? -69.753 1.923 -21.420 1.00 52.88 209 TRP B N 1
ATOM 4483 C CA . TRP C 1 211 ? -71.164 2.301 -21.410 1.00 44.94 209 TRP B CA 1
ATOM 4484 C C . TRP C 1 211 ? -71.471 3.206 -20.236 1.00 56.02 209 TRP B C 1
ATOM 4485 O O . TRP C 1 211 ? -72.144 4.234 -20.395 1.00 56.19 209 TRP B O 1
ATOM 4496 N N . SER C 1 212 ? -70.952 2.875 -19.048 1.00 60.55 210 SER B N 1
ATOM 4497 C CA . SER C 1 212 ? -71.392 3.655 -17.890 1.00 54.51 210 SER B CA 1
ATOM 4498 C C . SER C 1 212 ? -70.651 4.981 -17.773 1.00 52.83 210 SER B C 1
ATOM 4499 O O . SER C 1 212 ? -71.257 5.975 -17.345 1.00 52.73 210 SER B O 1
ATOM 4502 N N . VAL C 1 213 ? -69.421 5.057 -18.275 1.00 46.82 211 VAL B N 1
ATOM 4503 C CA . VAL C 1 213 ? -68.816 6.366 -18.426 1.00 55.00 211 VAL B CA 1
ATOM 4504 C C . VAL C 1 213 ? -69.643 7.198 -19.384 1.00 65.69 211 VAL B C 1
ATOM 4505 O O . VAL C 1 213 ? -69.779 8.419 -19.220 1.00 64.58 211 VAL B O 1
ATOM 4509 N N . GLY C 1 214 ? -70.267 6.539 -20.345 1.00 58.80 212 GLY B N 1
ATOM 4510 C CA . GLY C 1 214 ? -71.125 7.278 -21.275 1.00 50.58 212 GLY B CA 1
ATOM 4511 C C . GLY C 1 214 ? -72.339 7.779 -20.550 1.00 45.06 212 GLY B C 1
ATOM 4512 O O . GLY C 1 214 ? -72.767 8.868 -20.823 1.00 46.21 212 GLY B O 1
ATOM 4513 N N . CYS C 1 215 ? -72.859 6.975 -19.642 1.00 43.14 213 CYS B N 1
ATOM 4514 C CA . CYS C 1 215 ? -74.034 7.364 -18.838 1.00 42.63 213 CYS B CA 1
ATOM 4515 C C . CYS C 1 215 ? -73.695 8.559 -17.970 1.00 48.66 213 CYS B C 1
ATOM 4516 O O . CYS C 1 215 ? -74.556 9.357 -17.776 1.00 55.76 213 CYS B O 1
ATOM 4519 N N . ILE C 1 216 ? -72.500 8.613 -17.406 1.00 45.07 214 ILE B N 1
ATOM 4520 C CA . ILE C 1 216 ? -72.150 9.775 -16.551 1.00 55.94 214 ILE B CA 1
ATOM 4521 C C . ILE C 1 216 ? -71.890 10.972 -17.447 1.00 49.86 214 ILE B C 1
ATOM 4522 O O . ILE C 1 216 ? -72.354 12.027 -17.116 1.00 45.96 214 ILE B O 1
ATOM 4527 N N . MET C 1 217 ? -71.139 10.793 -18.519 1.00 39.08 215 MET B N 1
ATOM 4528 C CA . MET C 1 217 ? -70.885 11.908 -19.421 1.00 52.94 215 MET B CA 1
ATOM 4529 C C . MET C 1 217 ? -72.207 12.509 -19.895 1.00 52.47 215 MET B C 1
ATOM 4530 O O . MET C 1 217 ? -72.404 13.725 -19.832 1.00 60.83 215 MET B O 1
ATOM 4535 N N . GLY C 1 218 ? -73.128 11.663 -20.371 1.00 39.62 216 GLY B N 1
ATOM 4536 C CA . GLY C 1 218 ? -74.435 12.156 -20.752 1.00 49.70 216 GLY B CA 1
ATOM 4537 C C . GLY C 1 218 ? -75.138 12.891 -19.632 1.00 61.13 216 GLY B C 1
ATOM 4538 O O . GLY C 1 218 ? -75.798 13.909 -19.864 1.00 71.67 216 GLY B O 1
ATOM 4539 N N . GLU C 1 219 ? -74.970 12.416 -18.393 1.00 58.42 217 GLU B N 1
ATOM 4540 C CA . GLU C 1 219 ? -75.648 13.059 -17.277 1.00 46.11 217 GLU B CA 1
ATOM 4541 C C . GLU C 1 219 ? -75.081 14.451 -16.982 1.00 54.13 217 GLU B C 1
ATOM 4542 O O . GLU C 1 219 ? -75.855 15.382 -16.708 1.00 53.26 217 GLU B O 1
ATOM 4548 N N . MET C 1 220 ? -73.740 14.626 -17.070 1.00 40.02 218 MET B N 1
ATOM 4549 C CA . MET C 1 220 ? -73.124 15.948 -16.891 1.00 43.30 218 MET B CA 1
ATOM 4550 C C . MET C 1 220 ? -73.726 16.996 -17.828 1.00 56.16 218 MET B C 1
ATOM 4551 O O . MET C 1 220 ? -73.789 18.185 -17.472 1.00 59.38 218 MET B O 1
ATOM 4556 N N . ILE C 1 221 ? -74.128 16.584 -19.044 1.00 60.49 219 ILE B N 1
ATOM 4557 C CA . ILE C 1 221 ? -74.603 17.502 -20.073 1.00 58.11 219 ILE B CA 1
ATOM 4558 C C . ILE C 1 221 ? -76.102 17.733 -19.960 1.00 65.27 219 ILE B C 1
ATOM 4559 O O . ILE C 1 221 ? -76.548 18.879 -19.817 1.00 73.45 219 ILE B O 1
ATOM 4564 N N . LYS C 1 222 ? -76.881 16.640 -19.996 1.00 60.10 220 LYS B N 1
ATOM 4565 C CA . LYS C 1 222 ? -78.340 16.751 -20.026 1.00 63.98 220 LYS B CA 1
ATOM 4566 C C . LYS C 1 222 ? -78.870 17.389 -18.749 1.00 82.74 220 LYS B C 1
ATOM 4567 O O . LYS C 1 222 ? -79.818 18.186 -18.791 1.00 91.55 220 LYS B O 1
ATOM 4573 N N . GLY C 1 223 ? -78.268 17.039 -17.596 1.00 82.12 221 GLY B N 1
ATOM 4574 C CA . GLY C 1 223 ? -78.607 17.590 -16.297 1.00 76.13 221 GLY B CA 1
ATOM 4575 C C . GLY C 1 223 ? -79.179 16.603 -15.301 1.00 58.48 221 GLY B C 1
ATOM 4576 O O . GLY C 1 223 ? -79.352 16.972 -14.135 1.00 52.58 221 GLY B O 1
ATOM 4577 N N . GLY C 1 224 ? -79.531 15.397 -15.718 1.00 49.17 222 GLY B N 1
ATOM 4578 C CA . GLY C 1 224 ? -80.087 14.415 -14.807 1.00 50.41 222 GLY B CA 1
ATOM 4579 C C . GLY C 1 224 ? -79.918 13.024 -15.371 1.00 64.36 222 GLY B C 1
ATOM 4580 O O . GLY C 1 224 ? -79.602 12.837 -16.548 1.00 80.14 222 GLY B O 1
ATOM 4581 N N . VAL C 1 225 ? -80.213 12.041 -14.523 1.00 62.42 223 VAL B N 1
ATOM 4582 C CA . VAL C 1 225 ? -79.973 10.642 -14.859 1.00 54.73 223 VAL B CA 1
ATOM 4583 C C . VAL C 1 225 ? -80.656 10.270 -16.168 1.00 51.95 223 VAL B C 1
ATOM 4584 O O . VAL C 1 225 ? -81.856 10.526 -16.359 1.00 49.83 223 VAL B O 1
ATOM 4588 N N . LEU C 1 226 ? -79.888 9.626 -17.064 1.00 37.20 224 LEU B N 1
ATOM 4589 C CA . LEU C 1 226 ? -80.368 9.262 -18.400 1.00 43.16 224 LEU B CA 1
ATOM 4590 C C . LEU C 1 226 ? -81.393 8.142 -18.353 1.00 54.20 224 LEU B C 1
ATOM 4591 O O . LEU C 1 226 ? -82.464 8.246 -18.961 1.00 72.96 224 LEU B O 1
ATOM 4596 N N . PHE C 1 227 ? -81.079 7.041 -17.672 1.00 52.81 225 PHE B N 1
ATOM 4597 C CA . PHE C 1 227 ? -81.945 5.866 -17.678 1.00 58.76 225 PHE B CA 1
ATOM 4598 C C . PHE C 1 227 ? -82.347 5.502 -16.268 1.00 58.83 225 PHE B C 1
ATOM 4599 O O . PHE C 1 227 ? -81.899 4.484 -15.732 1.00 57.57 225 PHE B O 1
ATOM 4607 N N . PRO C 1 228 ? -83.249 6.251 -15.686 1.00 70.82 226 PRO B N 1
ATOM 4608 C CA . PRO C 1 228 ? -83.746 5.927 -14.344 1.00 67.73 226 PRO B CA 1
ATOM 4609 C C . PRO C 1 228 ? -84.825 4.862 -14.439 1.00 66.41 226 PRO B C 1
ATOM 4610 O O . PRO C 1 228 ? -85.894 5.088 -15.008 1.00 76.18 226 PRO B O 1
ATOM 4614 N N . GLY C 1 229 ? -84.476 3.646 -14.036 1.00 61.71 227 GLY B N 1
ATOM 4615 C CA . GLY C 1 229 ? -85.396 2.530 -14.064 1.00 57.98 227 GLY B CA 1
ATOM 4616 C C . GLY C 1 229 ? -85.999 2.284 -12.693 1.00 73.26 227 GLY B C 1
ATOM 4617 O O . GLY C 1 229 ? -85.292 2.263 -11.685 1.00 85.16 227 GLY B O 1
ATOM 4618 N N . THR C 1 230 ? -87.323 2.113 -12.668 1.00 77.25 228 THR B N 1
ATOM 4619 C CA . THR C 1 230 ? -88.027 1.765 -11.438 1.00 79.63 228 THR B CA 1
ATOM 4620 C C . THR C 1 230 ? -87.666 0.349 -10.985 1.00 80.64 228 THR B C 1
ATOM 4621 O O . THR C 1 230 ? -87.621 0.064 -9.782 1.00 84.41 228 THR B O 1
ATOM 4625 N N . ASP C 1 231 ? -87.452 -0.556 -11.942 1.00 70.97 229 ASP B N 1
ATOM 4626 C CA . ASP C 1 231 ? -87.033 -1.945 -11.748 1.00 65.03 229 ASP B CA 1
ATOM 4627 C C . ASP C 1 231 ? -86.058 -2.276 -12.878 1.00 63.19 229 ASP B C 1
ATOM 4628 O O . ASP C 1 231 ? -85.654 -1.389 -13.631 1.00 58.03 229 ASP B O 1
ATOM 4633 N N . HIS C 1 232 ? -85.761 -3.568 -13.091 1.00 75.35 230 HIS B N 1
ATOM 4634 C CA . HIS C 1 232 ? -84.962 -3.955 -14.262 1.00 82.30 230 HIS B CA 1
ATOM 4635 C C . HIS C 1 232 ? -85.778 -3.966 -15.553 1.00 86.30 230 HIS B C 1
ATOM 4636 O O . HIS C 1 232 ? -85.202 -3.827 -16.641 1.00 88.22 230 HIS B O 1
ATOM 4643 N N . ILE C 1 233 ? -87.107 -4.052 -15.463 1.00 86.84 231 ILE B N 1
ATOM 4644 C CA . ILE C 1 233 ? -87.929 -4.000 -16.668 1.00 77.54 231 ILE B CA 1
ATOM 4645 C C . ILE C 1 233 ? -88.076 -2.554 -17.155 1.00 76.22 231 ILE B C 1
ATOM 4646 O O . ILE C 1 233 ? -87.912 -2.261 -18.346 1.00 69.53 231 ILE B O 1
ATOM 4651 N N . ASP C 1 234 ? -88.290 -1.613 -16.242 1.00 78.47 232 ASP B N 1
ATOM 4652 C CA . ASP C 1 234 ? -88.349 -0.225 -16.663 1.00 79.44 232 ASP B CA 1
ATOM 4653 C C . ASP C 1 234 ? -86.998 0.241 -17.187 1.00 81.31 232 ASP B C 1
ATOM 4654 O O . ASP C 1 234 ? -86.931 1.098 -18.071 1.00 78.53 232 ASP B O 1
ATOM 4659 N N . GLN C 1 235 ? -85.914 -0.356 -16.699 1.00 87.47 233 GLN B N 1
ATOM 4660 C CA . GLN C 1 235 ? -84.596 0.109 -17.102 1.00 73.14 233 GLN B CA 1
ATOM 4661 C C . GLN C 1 235 ? -84.334 -0.220 -18.564 1.00 61.20 233 GLN B C 1
ATOM 4662 O O . GLN C 1 235 ? -83.828 0.628 -19.305 1.00 52.79 233 GLN B O 1
ATOM 4668 N N . TRP C 1 236 ? -84.795 -1.381 -19.034 1.00 60.32 234 TRP B N 1
ATOM 4669 C CA . TRP C 1 236 ? -84.622 -1.676 -20.452 1.00 56.57 234 TRP B CA 1
ATOM 4670 C C . TRP C 1 236 ? -85.532 -0.794 -21.304 1.00 56.98 234 TRP B C 1
ATOM 4671 O O . TRP C 1 236 ? -85.122 -0.318 -22.382 1.00 49.52 234 TRP B O 1
ATOM 4682 N N . ASN C 1 237 ? -86.720 -0.474 -20.785 1.00 55.09 235 ASN B N 1
ATOM 4683 C CA . ASN C 1 237 ? -87.649 0.363 -21.531 1.00 57.15 235 ASN B CA 1
ATOM 4684 C C . ASN C 1 237 ? -87.041 1.734 -21.795 1.00 61.05 235 ASN B C 1
ATOM 4685 O O . ASN C 1 237 ? -86.984 2.184 -22.947 1.00 63.91 235 ASN B O 1
ATOM 4690 N N . LYS C 1 238 ? -86.488 2.370 -20.758 1.00 67.67 236 LYS B N 1
ATOM 4691 C CA . LYS C 1 238 ? -85.927 3.703 -20.958 1.00 66.76 236 LYS B CA 1
ATOM 4692 C C . LYS C 1 238 ? -84.664 3.665 -21.807 1.00 56.14 236 LYS B C 1
ATOM 4693 O O . LYS C 1 238 ? -84.368 4.650 -22.481 1.00 62.45 236 LYS B O 1
ATOM 4699 N N . VAL C 1 239 ? -84.007 2.522 -21.924 1.00 41.79 237 VAL B N 1
ATOM 4700 C CA . VAL C 1 239 ? -82.841 2.468 -22.784 1.00 44.94 237 VAL B CA 1
ATOM 4701 C C . VAL C 1 239 ? -83.256 2.443 -24.249 1.00 48.37 237 VAL B C 1
ATOM 4702 O O . VAL C 1 239 ? -82.811 3.279 -25.041 1.00 48.13 237 VAL B O 1
ATOM 4706 N N . ILE C 1 240 ? -84.170 1.537 -24.621 1.00 51.93 238 ILE B N 1
ATOM 4707 C CA . ILE C 1 240 ? -84.489 1.374 -26.042 1.00 56.41 238 ILE B CA 1
ATOM 4708 C C . ILE C 1 240 ? -85.257 2.574 -26.578 1.00 54.01 238 ILE B C 1
ATOM 4709 O O . ILE C 1 240 ? -85.038 2.987 -27.716 1.00 57.35 238 ILE B O 1
ATOM 4714 N N . GLU C 1 241 ? -86.110 3.198 -25.766 1.00 53.54 239 GLU B N 1
ATOM 4715 C CA . GLU C 1 241 ? -86.843 4.365 -26.242 1.00 61.40 239 GLU B CA 1
ATOM 4716 C C . GLU C 1 241 ? -85.908 5.500 -26.625 1.00 60.65 239 GLU B C 1
ATOM 4717 O O . GLU C 1 241 ? -86.210 6.266 -27.545 1.00 68.22 239 GLU B O 1
ATOM 4723 N N . GLN C 1 242 ? -84.782 5.642 -25.940 1.00 59.70 240 GLN B N 1
ATOM 4724 C CA . GLN C 1 242 ? -83.921 6.746 -26.320 1.00 58.55 240 GLN B CA 1
ATOM 4725 C C . GLN C 1 242 ? -82.950 6.374 -27.432 1.00 61.71 240 GLN B C 1
ATOM 4726 O O . GLN C 1 242 ? -82.743 7.180 -28.344 1.00 73.58 240 GLN B O 1
ATOM 4732 N N . LEU C 1 243 ? -82.365 5.172 -27.400 1.00 51.46 241 LEU B N 1
ATOM 4733 C CA . LEU C 1 243 ? -81.379 4.765 -28.401 1.00 48.17 241 LEU B CA 1
ATOM 4734 C C . LEU C 1 243 ? -81.978 3.920 -29.505 1.00 52.16 241 LEU B C 1
ATOM 4735 O O . LEU C 1 243 ? -81.284 3.617 -30.488 1.00 62.75 241 LEU B O 1
ATOM 4740 N N . GLY C 1 244 ? -83.228 3.528 -29.370 1.00 44.71 242 GLY B N 1
ATOM 4741 C CA . GLY C 1 244 ? -83.752 2.675 -30.420 1.00 43.21 242 GLY B CA 1
ATOM 4742 C C . GLY C 1 244 ? -83.481 1.208 -30.166 1.00 52.71 242 GLY B C 1
ATOM 4743 O O . GLY C 1 244 ? -82.517 0.825 -29.506 1.00 53.82 242 GLY B O 1
ATOM 4744 N N . THR C 1 245 ? -84.347 0.380 -30.740 1.00 58.00 243 THR B N 1
ATOM 4745 C CA . THR C 1 245 ? -84.300 -1.059 -30.568 1.00 61.48 243 THR B CA 1
ATOM 4746 C C . THR C 1 245 ? -83.000 -1.592 -31.151 1.00 70.69 243 THR B C 1
ATOM 4747 O O . THR C 1 245 ? -82.663 -1.261 -32.296 1.00 84.93 243 THR B O 1
ATOM 4751 N N . PRO C 1 246 ? -82.256 -2.419 -30.424 1.00 71.19 244 PRO B N 1
ATOM 4752 C CA . PRO C 1 246 ? -81.016 -2.974 -30.978 1.00 70.43 244 PRO B CA 1
ATOM 4753 C C . PRO C 1 246 ? -81.316 -3.914 -32.146 1.00 74.02 244 PRO B C 1
ATOM 4754 O O . PRO C 1 246 ? -82.445 -4.362 -32.360 1.00 58.19 244 PRO B O 1
ATOM 4758 N N . CYS C 1 247 ? -80.259 -4.240 -32.887 1.00 87.40 245 CYS B N 1
ATOM 4759 C CA . CYS C 1 247 ? -80.390 -4.968 -34.138 1.00 98.17 245 CYS B CA 1
ATOM 4760 C C . CYS C 1 247 ? -80.659 -6.452 -33.866 1.00 102.14 245 CYS B C 1
ATOM 4761 O O . CYS C 1 247 ? -80.395 -6.948 -32.762 1.00 99.64 245 CYS B O 1
ATOM 4764 N N . PRO C 1 248 ? -81.228 -7.173 -34.847 1.00 98.42 246 PRO B N 1
ATOM 4765 C CA . PRO C 1 248 ? -81.538 -8.601 -34.626 1.00 96.25 246 PRO B CA 1
ATOM 4766 C C . PRO C 1 248 ? -80.307 -9.447 -34.354 1.00 97.57 246 PRO B C 1
ATOM 4767 O O . PRO C 1 248 ? -80.408 -10.508 -33.722 1.00 86.08 246 PRO B O 1
ATOM 4771 N N . GLU C 1 249 ? -79.149 -9.041 -34.871 1.00 109.97 247 GLU B N 1
ATOM 4772 C CA . GLU C 1 249 ? -77.931 -9.765 -34.553 1.00 123.74 247 GLU B CA 1
ATOM 4773 C C . GLU C 1 249 ? -77.563 -9.628 -33.078 1.00 120.94 247 GLU B C 1
ATOM 4774 O O . GLU C 1 249 ? -76.916 -10.530 -32.534 1.00 130.99 247 GLU B O 1
ATOM 4780 N N . PHE C 1 250 ? -77.999 -8.551 -32.402 1.00 106.76 248 PHE B N 1
ATOM 4781 C CA . PHE C 1 250 ? -77.684 -8.421 -30.983 1.00 86.82 248 PHE B CA 1
ATOM 4782 C C . PHE C 1 250 ? -78.605 -9.295 -30.140 1.00 78.87 248 PHE B C 1
ATOM 4783 O O . PHE C 1 250 ? -78.155 -9.961 -29.201 1.00 90.12 248 PHE B O 1
ATOM 4791 N N . MET C 1 251 ? -79.877 -9.373 -30.512 1.00 75.89 249 MET B N 1
ATOM 4792 C CA . MET C 1 251 ? -80.887 -10.108 -29.769 1.00 77.65 249 MET B CA 1
ATOM 4793 C C . MET C 1 251 ? -80.691 -11.613 -29.842 1.00 92.53 249 MET B C 1
ATOM 4794 O O . MET C 1 251 ? -81.522 -12.357 -29.309 1.00 93.43 249 MET B O 1
ATOM 4799 N N . LYS C 1 252 ? -79.594 -12.075 -30.439 1.00 102.43 250 LYS B N 1
ATOM 4800 C CA . LYS C 1 252 ? -79.309 -13.499 -30.517 1.00 109.74 250 LYS B CA 1
ATOM 4801 C C . LYS C 1 252 ? -78.273 -13.903 -29.480 1.00 110.22 250 LYS B C 1
ATOM 4802 O O . LYS C 1 252 ? -78.273 -15.055 -29.032 1.00 117.81 250 LYS B O 1
ATOM 4804 N N . LYS C 1 253 ? -77.428 -12.958 -29.049 1.00 98.97 251 LYS B N 1
ATOM 4805 C CA . LYS C 1 253 ? -76.525 -13.247 -27.948 1.00 100.42 251 LYS B CA 1
ATOM 4806 C C . LYS C 1 253 ? -77.283 -13.370 -26.621 1.00 100.18 251 LYS B C 1
ATOM 4807 O O . LYS C 1 253 ? -76.680 -13.708 -25.592 1.00 110.84 251 LYS B O 1
ATOM 4813 N N . LEU C 1 254 ? -78.595 -13.152 -26.624 1.00 90.00 252 LEU B N 1
ATOM 4814 C CA . LEU C 1 254 ? -79.416 -13.247 -25.426 1.00 83.44 252 LEU B CA 1
ATOM 4815 C C . LEU C 1 254 ? -79.743 -14.698 -25.076 1.00 93.18 252 LEU B C 1
ATOM 4816 O O . LEU C 1 254 ? -79.613 -15.617 -25.893 1.00 102.12 252 LEU B O 1
ATOM 4821 N N . GLN C 1 255 ? -80.078 -14.901 -23.807 1.00 87.15 253 GLN B N 1
ATOM 4822 C CA . GLN C 1 255 ? -80.611 -16.170 -23.365 1.00 93.27 253 GLN B CA 1
ATOM 4823 C C . GLN C 1 255 ? -82.065 -16.279 -23.849 1.00 84.47 253 GLN B C 1
ATOM 4824 O O . GLN C 1 255 ? -82.714 -15.270 -24.094 1.00 89.43 253 GLN B O 1
ATOM 4826 N N . PRO C 1 256 ? -82.614 -17.494 -23.936 1.00 82.20 254 PRO B N 1
ATOM 4827 C CA . PRO C 1 256 ? -83.934 -17.661 -24.599 1.00 93.40 254 PRO B CA 1
ATOM 4828 C C . PRO C 1 256 ? -85.106 -16.868 -24.008 1.00 98.68 254 PRO B C 1
ATOM 4829 O O . PRO C 1 256 ? -85.775 -16.158 -24.774 1.00 107.23 254 PRO B O 1
ATOM 4833 N N . THR C 1 257 ? -85.388 -16.918 -22.706 1.00 96.00 255 THR B N 1
ATOM 4834 C CA . THR C 1 257 ? -86.460 -16.054 -22.177 1.00 98.52 255 THR B CA 1
ATOM 4835 C C . THR C 1 257 ? -86.168 -14.573 -22.390 1.00 82.67 255 THR B C 1
ATOM 4836 O O . THR C 1 257 ? -87.104 -13.761 -22.521 1.00 87.47 255 THR B O 1
ATOM 4840 N N . VAL C 1 258 ? -84.900 -14.177 -22.312 1.00 81.45 256 VAL B N 1
ATOM 4841 C CA . VAL C 1 258 ? -84.609 -12.763 -22.452 1.00 78.33 256 VAL B CA 1
ATOM 4842 C C . VAL C 1 258 ? -84.838 -12.332 -23.877 1.00 74.40 256 VAL B C 1
ATOM 4843 O O . VAL C 1 258 ? -85.453 -11.293 -24.122 1.00 76.34 256 VAL B O 1
ATOM 4847 N N . ARG C 1 259 ? -84.389 -13.156 -24.831 1.00 78.78 257 ARG B N 1
ATOM 4848 C CA . ARG C 1 259 ? -84.543 -12.845 -26.246 1.00 80.40 257 ARG B CA 1
ATOM 4849 C C . ARG C 1 259 ? -86.014 -12.662 -26.603 1.00 71.07 257 ARG B C 1
ATOM 4850 O O . ARG C 1 259 ? -86.391 -11.626 -27.164 1.00 66.42 257 ARG B O 1
ATOM 4858 N N . THR C 1 260 ? -86.883 -13.576 -26.159 1.00 72.32 258 THR B N 1
ATOM 4859 C CA . THR C 1 260 ? -88.295 -13.400 -26.475 1.00 74.05 258 THR B CA 1
ATOM 4860 C C . THR C 1 260 ? -88.867 -12.153 -25.806 1.00 82.69 258 THR B C 1
ATOM 4861 O O . THR C 1 260 ? -89.575 -11.373 -26.448 1.00 91.76 258 THR B O 1
ATOM 4865 N N . TYR C 1 261 ? -88.582 -11.942 -24.518 1.00 79.47 259 TYR B N 1
ATOM 4866 C CA . TYR C 1 261 ? -89.100 -10.742 -23.859 1.00 74.82 259 TYR B CA 1
ATOM 4867 C C . TYR C 1 261 ? -88.746 -9.485 -24.647 1.00 75.57 259 TYR B C 1
ATOM 4868 O O . TYR C 1 261 ? -89.615 -8.643 -24.930 1.00 69.18 259 TYR B O 1
ATOM 4877 N N . VAL C 1 262 ? -87.462 -9.332 -24.980 1.00 66.49 260 VAL B N 1
ATOM 4878 C CA . VAL C 1 262 ? -87.022 -8.134 -25.680 1.00 69.11 260 VAL B CA 1
ATOM 4879 C C . VAL C 1 262 ? -87.633 -8.102 -27.069 1.00 67.70 260 VAL B C 1
ATOM 4880 O O . VAL C 1 262 ? -88.209 -7.094 -27.489 1.00 61.16 260 VAL B O 1
ATOM 4884 N N . GLU C 1 263 ? -87.473 -9.199 -27.820 1.00 71.60 261 GLU B N 1
ATOM 4885 C CA . GLU C 1 263 ? -88.036 -9.284 -29.165 1.00 76.92 261 GLU B CA 1
ATOM 4886 C C . GLU C 1 263 ? -89.534 -9.009 -29.172 1.00 81.08 261 GLU B C 1
ATOM 4887 O O . GLU C 1 263 ? -90.083 -8.695 -30.231 1.00 89.30 261 GLU B O 1
ATOM 4893 N N . ASN C 1 264 ? -90.202 -9.111 -28.015 1.00 83.47 262 ASN B N 1
ATOM 4894 C CA . ASN C 1 264 ? -91.621 -8.806 -27.865 1.00 77.66 262 ASN B CA 1
ATOM 4895 C C . ASN C 1 264 ? -91.888 -7.385 -27.353 1.00 69.98 262 ASN B C 1
ATOM 4896 O O . ASN C 1 264 ? -93.049 -6.962 -27.316 1.00 68.50 262 ASN B O 1
ATOM 4901 N N . ARG C 1 265 ? -90.870 -6.604 -27.030 1.00 65.46 263 ARG B N 1
ATOM 4902 C CA . ARG C 1 265 ? -91.136 -5.215 -26.679 1.00 74.28 263 ARG B CA 1
ATOM 4903 C C . ARG C 1 265 ? -91.540 -4.426 -27.922 1.00 81.88 263 ARG B C 1
ATOM 4904 O O . ARG C 1 265 ? -91.091 -4.735 -29.032 1.00 80.44 263 ARG B O 1
ATOM 4912 N N . PRO C 1 266 ? -92.448 -3.470 -27.783 1.00 83.42 264 PRO B N 1
ATOM 4913 C CA . PRO C 1 266 ? -92.787 -2.596 -28.910 1.00 70.81 264 PRO B CA 1
ATOM 4914 C C . PRO C 1 266 ? -91.543 -1.953 -29.517 1.00 70.85 264 PRO B C 1
ATOM 4915 O O . PRO C 1 266 ? -90.690 -1.410 -28.809 1.00 65.41 264 PRO B O 1
ATOM 4919 N N . LYS C 1 267 ? -91.405 -2.086 -30.836 1.00 76.94 265 LYS B N 1
ATOM 4920 C CA . LYS C 1 267 ? -90.246 -1.553 -31.546 1.00 65.27 265 LYS B CA 1
ATOM 4921 C C . LYS C 1 267 ? -90.129 -0.018 -31.456 1.00 58.98 265 LYS B C 1
ATOM 4922 O O . LYS C 1 267 ? -91.116 0.710 -31.522 1.00 56.54 265 LYS B O 1
ATOM 4928 N N . TYR C 1 268 ? -88.899 0.466 -31.255 1.00 68.50 266 TYR B N 1
ATOM 4929 C CA . TYR C 1 268 ? -88.565 1.882 -31.112 1.00 66.73 266 TYR B CA 1
ATOM 4930 C C . TYR C 1 268 ? -87.443 2.259 -32.068 1.00 61.35 266 TYR B C 1
ATOM 4931 O O . TYR C 1 268 ? -86.414 1.579 -32.143 1.00 62.58 266 TYR B O 1
ATOM 4940 N N . ALA C 1 269 ? -87.590 3.396 -32.722 1.00 62.11 267 ALA B N 1
ATOM 4941 C CA . ALA C 1 269 ? -86.494 3.859 -33.554 1.00 67.90 267 ALA B CA 1
ATOM 4942 C C . ALA C 1 269 ? -85.545 4.775 -32.803 1.00 72.27 267 ALA B C 1
ATOM 4943 O O . ALA C 1 269 ? -84.372 4.865 -33.175 1.00 68.14 267 ALA B O 1
ATOM 4945 N N . GLY C 1 270 ? -86.014 5.417 -31.739 1.00 75.86 268 GLY B N 1
ATOM 4946 C CA . GLY C 1 270 ? -85.171 6.252 -30.921 1.00 70.25 268 GLY B CA 1
ATOM 4947 C C . GLY C 1 270 ? -84.826 7.573 -31.550 1.00 71.12 268 GLY B C 1
ATOM 4948 O O . GLY C 1 270 ? -85.187 7.850 -32.693 1.00 88.10 268 GLY B O 1
ATOM 4949 N N . TYR C 1 271 ? -84.136 8.397 -30.775 1.00 66.61 269 TYR B N 1
ATOM 4950 C CA . TYR C 1 271 ? -83.701 9.717 -31.185 1.00 56.19 269 TYR B CA 1
ATOM 4951 C C . TYR C 1 271 ? -82.230 9.678 -31.572 1.00 58.13 269 TYR B C 1
ATOM 4952 O O . TYR C 1 271 ? -81.450 8.828 -31.128 1.00 58.60 269 TYR B O 1
ATOM 4961 N N . SER C 1 272 ? -81.867 10.598 -32.430 1.00 55.65 270 SER B N 1
ATOM 4962 C CA . SER C 1 272 ? -80.477 10.846 -32.724 1.00 50.93 270 SER B CA 1
ATOM 4963 C C . SER C 1 272 ? -79.878 11.619 -31.567 1.00 55.68 270 SER B C 1
ATOM 4964 O O . SER C 1 272 ? -80.594 12.232 -30.761 1.00 49.93 270 SER B O 1
ATOM 4967 N N . PHE C 1 273 ? -78.543 11.596 -31.510 1.00 61.81 271 PHE B N 1
ATOM 4968 C CA . PHE C 1 273 ? -77.799 12.302 -30.473 1.00 56.87 271 PHE B CA 1
ATOM 4969 C C . PHE C 1 273 ? -77.833 13.802 -30.666 1.00 60.49 271 PHE B C 1
ATOM 4970 O O . PHE C 1 273 ? -77.624 14.542 -29.697 1.00 53.06 271 PHE B O 1
ATOM 4978 N N . GLU C 1 274 ? -78.092 14.263 -31.892 1.00 76.74 272 GLU B N 1
ATOM 4979 C CA . GLU C 1 274 ? -78.423 15.665 -32.085 1.00 69.17 272 GLU B CA 1
ATOM 4980 C C . GLU C 1 274 ? -79.743 15.989 -31.410 1.00 66.83 272 GLU B C 1
ATOM 4981 O O . GLU C 1 274 ? -79.903 17.080 -30.861 1.00 71.40 272 GLU B O 1
ATOM 4983 N N . LYS C 1 275 ? -80.663 15.023 -31.360 1.00 67.98 273 LYS B N 1
ATOM 4984 C CA . LYS C 1 275 ? -81.951 15.219 -30.703 1.00 68.57 273 LYS B CA 1
ATOM 4985 C C . LYS C 1 275 ? -81.883 14.897 -29.224 1.00 61.90 273 LYS B C 1
ATOM 4986 O O . LYS C 1 275 ? -82.470 15.617 -28.419 1.00 66.67 273 LYS B O 1
ATOM 4992 N N . LEU C 1 276 ? -81.122 13.874 -28.839 1.00 64.54 274 LEU B N 1
ATOM 4993 C CA . LEU C 1 276 ? -80.943 13.576 -27.418 1.00 63.46 274 LEU B CA 1
ATOM 4994 C C . LEU C 1 276 ? -80.125 14.661 -26.714 1.00 71.36 274 LEU B C 1
ATOM 4995 O O . LEU C 1 276 ? -80.419 15.022 -25.570 1.00 69.34 274 LEU B O 1
ATOM 5000 N N . PHE C 1 277 ? -79.096 15.207 -27.364 1.00 72.31 275 PHE B N 1
ATOM 5001 C CA . PHE C 1 277 ? -78.251 16.212 -26.718 1.00 74.86 275 PHE B CA 1
ATOM 5002 C C . PHE C 1 277 ? -78.303 17.512 -27.512 1.00 79.55 275 PHE B C 1
ATOM 5003 O O . PHE C 1 277 ? -77.347 17.851 -28.231 1.00 79.58 275 PHE B O 1
ATOM 5011 N N . PRO C 1 278 ? -79.382 18.297 -27.358 1.00 77.21 276 PRO B N 1
ATOM 5012 C CA . PRO C 1 278 ? -79.503 19.542 -28.130 1.00 74.04 276 PRO B CA 1
ATOM 5013 C C . PRO C 1 278 ? -78.438 20.564 -27.721 1.00 75.65 276 PRO B C 1
ATOM 5014 O O . PRO C 1 278 ? -77.952 20.574 -26.593 1.00 71.56 276 PRO B O 1
ATOM 5018 N N . ASP C 1 279 ? -78.085 21.449 -28.657 1.00 82.31 277 ASP B N 1
ATOM 5019 C CA . ASP C 1 279 ? -76.946 22.335 -28.432 1.00 91.83 277 ASP B CA 1
ATOM 5020 C C . ASP C 1 279 ? -77.162 23.340 -27.293 1.00 100.41 277 ASP B C 1
ATOM 5021 O O . ASP C 1 279 ? -76.175 23.925 -26.825 1.00 112.72 277 ASP B O 1
ATOM 5023 N N . VAL C 1 280 ? -78.406 23.573 -26.851 1.00 92.16 278 VAL B N 1
ATOM 5024 C CA . VAL C 1 280 ? -78.639 24.442 -25.692 1.00 88.46 278 VAL B CA 1
ATOM 5025 C C . VAL C 1 280 ? -78.077 23.845 -24.401 1.00 86.45 278 VAL B C 1
ATOM 5026 O O . VAL C 1 280 ? -77.588 24.570 -23.529 1.00 92.83 278 VAL B O 1
ATOM 5030 N N . LEU C 1 281 ? -78.182 22.536 -24.238 1.00 87.27 279 LEU B N 1
ATOM 5031 C CA . LEU C 1 281 ? -77.677 21.902 -23.024 1.00 81.50 279 LEU B CA 1
ATOM 5032 C C . LEU C 1 281 ? -76.176 22.103 -22.872 1.00 80.63 279 LEU B C 1
ATOM 5033 O O . LEU C 1 281 ? -75.649 22.073 -21.750 1.00 92.03 279 LEU B O 1
ATOM 5038 N N . PHE C 1 282 ? -75.477 22.307 -23.966 1.00 76.87 280 PHE B N 1
ATOM 5039 C CA . PHE C 1 282 ? -74.058 22.547 -23.866 1.00 85.02 280 PHE B CA 1
ATOM 5040 C C . PHE C 1 282 ? -73.817 24.002 -23.516 1.00 94.75 280 PHE B C 1
ATOM 5041 O O . PHE C 1 282 ? -74.659 24.859 -23.784 1.00 93.80 280 PHE B O 1
ATOM 5049 N N . PRO C 1 283 ? -72.649 24.327 -22.958 1.00 100.48 281 PRO B N 1
ATOM 5050 C CA . PRO C 1 283 ? -72.373 25.742 -22.695 1.00 105.15 281 PRO B CA 1
ATOM 5051 C C . PRO C 1 283 ? -71.979 26.386 -24.011 1.00 116.03 281 PRO B C 1
ATOM 5052 O O . PRO C 1 283 ? -71.019 25.971 -24.664 1.00 122.52 281 PRO B O 1
ATOM 5056 N N . ALA C 1 284 ? -72.752 27.379 -24.417 1.00 123.06 282 ALA B N 1
ATOM 5057 C CA . ALA C 1 284 ? -72.545 27.982 -25.714 1.00 133.50 282 ALA B CA 1
ATOM 5058 C C . ALA C 1 284 ? -71.489 29.079 -25.660 1.00 146.16 282 ALA B C 1
ATOM 5059 O O . ALA C 1 284 ? -71.202 29.650 -24.605 1.00 143.17 282 ALA B O 1
ATOM 5061 N N . ASP C 1 285 ? -70.901 29.359 -26.830 1.00 158.98 283 ASP B N 1
ATOM 5062 C CA . ASP C 1 285 ? -69.899 30.409 -27.014 1.00 174.60 283 ASP B CA 1
ATOM 5063 C C . ASP C 1 285 ? -69.664 30.706 -28.497 1.00 182.57 283 ASP B C 1
ATOM 5064 O O . ASP C 1 285 ? -70.469 31.403 -29.124 1.00 189.70 283 ASP B O 1
ATOM 5066 N N . SER C 1 286 ? -68.589 30.169 -29.070 1.00 183.99 284 SER B N 1
ATOM 5067 C CA . SER C 1 286 ? -68.132 30.569 -30.401 1.00 181.98 284 SER B CA 1
ATOM 5068 C C . SER C 1 286 ? -67.882 29.326 -31.260 1.00 173.38 284 SER B C 1
ATOM 5069 O O . SER C 1 286 ? -68.298 28.208 -30.927 1.00 172.62 284 SER B O 1
ATOM 5072 N N . GLU C 1 287 ? -67.171 29.509 -32.383 1.00 170.15 285 GLU B N 1
ATOM 5073 C CA . GLU C 1 287 ? -66.874 28.388 -33.277 1.00 157.31 285 GLU B CA 1
ATOM 5074 C C . GLU C 1 287 ? -66.052 27.309 -32.577 1.00 156.29 285 GLU B C 1
ATOM 5075 O O . GLU C 1 287 ? -66.267 26.108 -32.799 1.00 141.20 285 GLU B O 1
ATOM 5077 N N . HIS C 1 288 ? -65.123 27.719 -31.710 1.00 164.70 286 HIS B N 1
ATOM 5078 C CA . HIS C 1 288 ? -64.330 26.762 -30.942 1.00 170.20 286 HIS B CA 1
ATOM 5079 C C . HIS C 1 288 ? -65.218 25.967 -29.984 1.00 163.19 286 HIS B C 1
ATOM 5080 O O . HIS C 1 288 ? -64.992 24.770 -29.767 1.00 158.16 286 HIS B O 1
ATOM 5087 N N . ASN C 1 289 ? -66.237 26.621 -29.406 1.00 163.76 287 ASN B N 1
ATOM 5088 C CA . ASN C 1 289 ? -67.249 25.936 -28.595 1.00 153.15 287 ASN B CA 1
ATOM 5089 C C . ASN C 1 289 ? -68.305 25.280 -29.473 1.00 145.77 287 ASN B C 1
ATOM 5090 O O . ASN C 1 289 ? -68.916 24.278 -29.068 1.00 146.65 287 ASN B O 1
ATOM 5095 N N . LYS C 1 290 ? -68.457 25.826 -30.671 1.00 138.67 288 LYS B N 1
ATOM 5096 C CA . LYS C 1 290 ? -69.356 25.179 -31.643 1.00 128.89 288 LYS B CA 1
ATOM 5097 C C . LYS C 1 290 ? -68.696 23.838 -31.966 1.00 125.51 288 LYS B C 1
ATOM 5098 O O . LYS C 1 290 ? -69.403 22.847 -32.190 1.00 118.21 288 LYS B O 1
ATOM 5100 N N . LEU C 1 291 ? -67.369 23.843 -32.025 1.00 118.54 289 LEU B N 1
ATOM 5101 C CA . LEU C 1 291 ? -66.610 22.607 -32.325 1.00 110.38 289 LEU B CA 1
ATOM 5102 C C . LEU C 1 291 ? -66.728 21.581 -31.200 1.00 105.56 289 LEU B C 1
ATOM 5103 O O . LEU C 1 291 ? -66.781 20.399 -31.508 1.00 102.93 289 LEU B O 1
ATOM 5108 N N . LYS C 1 292 ? -66.720 22.035 -29.949 1.00 102.32 290 LYS B N 1
ATOM 5109 C CA . LYS C 1 292 ? -66.735 21.132 -28.770 1.00 86.98 290 LYS B CA 1
ATOM 5110 C C . LYS C 1 292 ? -68.048 20.355 -28.668 1.00 77.34 290 LYS B C 1
ATOM 5111 O O . LYS C 1 292 ? -67.978 19.155 -28.483 1.00 75.92 290 LYS B O 1
ATOM 5117 N N . ALA C 1 293 ? -69.196 21.008 -28.785 1.00 77.48 291 ALA B N 1
ATOM 5118 C CA . ALA C 1 293 ? -70.453 20.276 -28.691 1.00 74.66 291 ALA B CA 1
ATOM 5119 C C . ALA C 1 293 ? -70.525 19.141 -29.715 1.00 75.22 291 ALA B C 1
ATOM 5120 O O . ALA C 1 293 ? -70.954 18.028 -29.382 1.00 68.91 291 ALA B O 1
ATOM 5122 N N . SER C 1 294 ? -70.134 19.408 -30.973 1.00 81.53 292 SER B N 1
ATOM 5123 C CA . SER C 1 294 ? -70.043 18.354 -31.995 1.00 78.33 292 SER B CA 1
ATOM 5124 C C . SER C 1 294 ? -69.213 17.161 -31.505 1.00 82.48 292 SER B C 1
ATOM 5125 O O . SER C 1 294 ? -69.679 16.018 -31.534 1.00 81.70 292 SER B O 1
ATOM 5128 N N . GLN C 1 295 ? -67.973 17.415 -31.048 1.00 80.88 293 GLN B N 1
ATOM 5129 C CA . GLN C 1 295 ? -67.081 16.335 -30.604 1.00 81.69 293 GLN B CA 1
ATOM 5130 C C . GLN C 1 295 ? -67.639 15.593 -29.371 1.00 80.23 293 GLN B C 1
ATOM 5131 O O . GLN C 1 295 ? -67.562 14.357 -29.299 1.00 75.30 293 GLN B O 1
ATOM 5137 N N . ALA C 1 296 ? -68.160 16.321 -28.369 1.00 66.29 294 ALA B N 1
ATOM 5138 C CA . ALA C 1 296 ? -68.749 15.650 -27.208 1.00 62.52 294 ALA B CA 1
ATOM 5139 C C . ALA C 1 296 ? -69.920 14.761 -27.618 1.00 58.53 294 ALA B C 1
ATOM 5140 O O . ALA C 1 296 ? -69.981 13.579 -27.252 1.00 51.36 294 ALA B O 1
ATOM 5142 N N . ARG C 1 297 ? -70.876 15.327 -28.358 1.00 55.25 295 ARG B N 1
ATOM 5143 C CA . ARG C 1 297 ? -72.023 14.555 -28.832 1.00 61.76 295 ARG B CA 1
ATOM 5144 C C . ARG C 1 297 ? -71.581 13.327 -29.641 1.00 55.65 295 ARG B C 1
ATOM 5145 O O . ARG C 1 297 ? -72.249 12.278 -29.633 1.00 49.51 295 ARG B O 1
ATOM 5153 N N . ASP C 1 298 ? -70.416 13.420 -30.281 1.00 54.16 296 ASP B N 1
ATOM 5154 C CA . ASP C 1 298 ? -69.938 12.338 -31.124 1.00 62.87 296 ASP B CA 1
ATOM 5155 C C . ASP C 1 298 ? -69.387 11.197 -30.313 1.00 61.84 296 ASP B C 1
ATOM 5156 O O . ASP C 1 298 ? -69.634 10.029 -30.634 1.00 58.14 296 ASP B O 1
ATOM 5161 N N . LEU C 1 299 ? -68.584 11.538 -29.300 1.00 67.21 297 LEU B N 1
ATOM 5162 C CA . LEU C 1 299 ? -68.081 10.556 -28.348 1.00 57.52 297 LEU B CA 1
ATOM 5163 C C . LEU C 1 299 ? -69.218 9.852 -27.627 1.00 48.94 297 LEU B C 1
ATOM 5164 O O . LEU C 1 299 ? -69.182 8.634 -27.456 1.00 56.86 297 LEU B O 1
ATOM 5169 N N . LEU C 1 300 ? -70.221 10.601 -27.167 1.00 58.09 298 LEU B N 1
ATOM 5170 C CA . LEU C 1 300 ? -71.427 9.984 -26.606 1.00 61.02 298 LEU B CA 1
ATOM 5171 C C . LEU C 1 300 ? -72.018 8.943 -27.555 1.00 63.31 298 LEU B C 1
ATOM 5172 O O . LEU C 1 300 ? -72.271 7.786 -27.173 1.00 52.13 298 LEU B O 1
ATOM 5177 N N . SER C 1 301 ? -72.255 9.362 -28.805 1.00 60.63 299 SER B N 1
ATOM 5178 C CA . SER C 1 301 ? -72.796 8.491 -29.840 1.00 59.09 299 SER B CA 1
ATOM 5179 C C . SER C 1 301 ? -72.040 7.165 -29.953 1.00 58.53 299 SER B C 1
ATOM 5180 O O . SER C 1 301 ? -72.615 6.203 -30.460 1.00 66.45 299 SER B O 1
ATOM 5183 N N . LYS C 1 302 ? -70.753 7.096 -29.567 1.00 54.22 300 LYS B N 1
ATOM 5184 C CA . LYS C 1 302 ? -69.961 5.856 -29.654 1.00 57.39 300 LYS B CA 1
ATOM 5185 C C . LYS C 1 302 ? -69.836 5.100 -28.321 1.00 50.15 300 LYS B C 1
ATOM 5186 O O . LYS C 1 302 ? -69.353 3.954 -28.296 1.00 42.17 300 LYS B O 1
ATOM 5192 N N . MET C 1 303 ? -70.205 5.722 -27.212 1.00 48.53 301 MET B N 1
ATOM 5193 C CA . MET C 1 303 ? -70.143 5.074 -25.917 1.00 51.91 301 MET B CA 1
ATOM 5194 C C . MET C 1 303 ? -71.486 4.526 -25.479 1.00 57.26 301 MET B C 1
ATOM 5195 O O . MET C 1 303 ? -71.559 3.358 -25.068 1.00 54.34 301 MET B O 1
ATOM 5200 N N . LEU C 1 304 ? -72.550 5.327 -25.643 1.00 61.93 302 LEU B N 1
ATOM 5201 C CA . LEU C 1 304 ? -73.943 4.923 -25.419 1.00 54.05 302 LEU B CA 1
ATOM 5202 C C . LEU C 1 304 ? -74.436 4.161 -26.653 1.00 55.57 302 LEU B C 1
ATOM 5203 O O . LEU C 1 304 ? -75.253 4.628 -27.452 1.00 64.13 302 LEU B O 1
ATOM 5208 N N . VAL C 1 305 ? -73.860 2.978 -26.823 1.00 52.42 303 VAL B N 1
ATOM 5209 C CA . VAL C 1 305 ? -74.185 2.053 -27.890 1.00 56.74 303 VAL B CA 1
ATOM 5210 C C . VAL C 1 305 ? -74.606 0.751 -27.235 1.00 60.07 303 VAL B C 1
ATOM 5211 O O . VAL C 1 305 ? -73.818 0.160 -26.488 1.00 61.38 303 VAL B O 1
ATOM 5215 N N . ILE C 1 306 ? -75.811 0.270 -27.584 1.00 66.42 304 ILE B N 1
ATOM 5216 C CA . ILE C 1 306 ? -76.409 -0.909 -26.945 1.00 68.09 304 ILE B CA 1
ATOM 5217 C C . ILE C 1 306 ? -75.560 -2.151 -27.212 1.00 63.82 304 ILE B C 1
ATOM 5218 O O . ILE C 1 306 ? -75.191 -2.894 -26.296 1.00 71.18 304 ILE B O 1
ATOM 5223 N N . ASP C 1 307 ? -75.229 -2.378 -28.471 1.00 66.74 305 ASP B N 1
ATOM 5224 C CA . ASP C 1 307 ? -74.432 -3.513 -28.896 1.00 66.36 305 ASP B CA 1
ATOM 5225 C C . ASP C 1 307 ? -72.946 -3.228 -28.638 1.00 69.89 305 ASP B C 1
ATOM 5226 O O . ASP C 1 307 ? -72.392 -2.256 -29.169 1.00 77.24 305 ASP B O 1
ATOM 5231 N N . ALA C 1 308 ? -72.291 -4.070 -27.831 1.00 66.33 306 ALA B N 1
ATOM 5232 C CA . ALA C 1 308 ? -70.911 -3.781 -27.468 1.00 64.09 306 ALA B CA 1
ATOM 5233 C C . ALA C 1 308 ? -69.924 -3.989 -28.617 1.00 72.30 306 ALA B C 1
ATOM 5234 O O . ALA C 1 308 ? -68.859 -3.353 -28.641 1.00 67.60 306 ALA B O 1
ATOM 5236 N N . SER C 1 309 ? -70.215 -4.905 -29.537 1.00 75.36 307 SER B N 1
ATOM 5237 C CA . SER C 1 309 ? -69.523 -4.938 -30.834 1.00 79.21 307 SER B CA 1
ATOM 5238 C C . SER C 1 309 ? -69.199 -3.539 -31.360 1.00 79.19 307 SER B C 1
ATOM 5239 O O . SER C 1 309 ? -68.043 -3.251 -31.694 1.00 80.97 307 SER B O 1
ATOM 5242 N N . LYS C 1 310 ? -70.219 -2.664 -31.451 1.00 72.52 308 LYS B N 1
ATOM 5243 C CA . LYS C 1 310 ? -70.081 -1.351 -32.065 1.00 81.20 308 LYS B CA 1
ATOM 5244 C C . LYS C 1 310 ? -69.742 -0.255 -31.061 1.00 80.75 308 LYS B C 1
ATOM 5245 O O . LYS C 1 310 ? -69.707 0.927 -31.430 1.00 84.01 308 LYS B O 1
ATOM 5251 N N . ARG C 1 311 ? -69.470 -0.619 -29.810 1.00 76.33 309 ARG B N 1
ATOM 5252 C CA . ARG C 1 311 ? -69.184 0.365 -28.781 1.00 68.84 309 ARG B CA 1
ATOM 5253 C C . ARG C 1 311 ? -67.686 0.589 -28.683 1.00 60.80 309 ARG B C 1
ATOM 5254 O O . ARG C 1 311 ? -66.887 -0.341 -28.836 1.00 52.97 309 ARG B O 1
ATOM 5262 N N . ILE C 1 312 ? -67.314 1.840 -28.450 1.00 53.32 310 ILE B N 1
ATOM 5263 C CA . ILE C 1 312 ? -65.903 2.204 -28.442 1.00 69.68 310 ILE B CA 1
ATOM 5264 C C . ILE C 1 312 ? -65.181 1.583 -27.231 1.00 77.96 310 ILE B C 1
ATOM 5265 O O . ILE C 1 312 ? -65.787 1.204 -26.219 1.00 76.65 310 ILE B O 1
ATOM 5270 N N . SER C 1 313 ? -63.862 1.461 -27.347 1.00 79.08 311 SER B N 1
ATOM 5271 C CA . SER C 1 313 ? -63.002 0.952 -26.286 1.00 74.39 311 SER B CA 1
ATOM 5272 C C . SER C 1 313 ? -62.349 2.102 -25.495 1.00 80.54 311 SER B C 1
ATOM 5273 O O . SER C 1 313 ? -62.309 3.260 -25.935 1.00 83.22 311 SER B O 1
ATOM 5276 N N . VAL C 1 314 ? -61.783 1.762 -24.329 1.00 76.27 312 VAL B N 1
ATOM 5277 C CA . VAL C 1 314 ? -61.145 2.794 -23.509 1.00 73.57 312 VAL B CA 1
ATOM 5278 C C . VAL C 1 314 ? -59.982 3.417 -24.280 1.00 71.40 312 VAL B C 1
ATOM 5279 O O . VAL C 1 314 ? -59.871 4.645 -24.388 1.00 71.57 312 VAL B O 1
ATOM 5283 N N . ASP C 1 315 ? -59.175 2.579 -24.932 1.00 66.37 313 ASP B N 1
ATOM 5284 C CA . ASP C 1 315 ? -58.040 3.087 -25.698 1.00 74.53 313 ASP B CA 1
ATOM 5285 C C . ASP C 1 315 ? -58.491 4.038 -26.802 1.00 85.63 313 ASP B C 1
ATOM 5286 O O . ASP C 1 315 ? -57.879 5.094 -27.012 1.00 83.22 313 ASP B O 1
ATOM 5288 N N . GLU C 1 316 ? -59.566 3.677 -27.512 1.00 89.85 314 GLU B N 1
ATOM 5289 C CA . GLU C 1 316 ? -60.129 4.541 -28.545 1.00 78.99 314 GLU B CA 1
ATOM 5290 C C . GLU C 1 316 ? -60.754 5.789 -27.938 1.00 72.50 314 GLU B C 1
ATOM 5291 O O . GLU C 1 316 ? -60.622 6.884 -28.496 1.00 78.43 314 GLU B O 1
ATOM 5297 N N . ALA C 1 317 ? -61.446 5.652 -26.802 1.00 69.05 315 ALA B N 1
ATOM 5298 C CA . ALA C 1 317 ? -62.010 6.842 -26.162 1.00 66.51 315 ALA B CA 1
ATOM 5299 C C . ALA C 1 317 ? -60.922 7.793 -25.652 1.00 66.92 315 ALA B C 1
ATOM 5300 O O . ALA C 1 317 ? -61.101 9.020 -25.668 1.00 64.64 315 ALA B O 1
ATOM 5302 N N . LEU C 1 318 ? -59.783 7.267 -25.198 1.00 64.74 316 LEU B N 1
ATOM 5303 C CA . LEU C 1 318 ? -58.770 8.190 -24.680 1.00 65.53 316 LEU B CA 1
ATOM 5304 C C . LEU C 1 318 ? -58.088 8.990 -25.782 1.00 73.94 316 LEU B C 1
ATOM 5305 O O . LEU C 1 318 ? -57.671 10.126 -25.539 1.00 81.23 316 LEU B O 1
ATOM 5310 N N . GLN C 1 319 ? -57.990 8.453 -26.994 1.00 69.04 317 GLN B N 1
ATOM 5311 C CA . GLN C 1 319 ? -57.395 9.237 -28.063 1.00 79.60 317 GLN B CA 1
ATOM 5312 C C . GLN C 1 319 ? -58.467 9.903 -28.917 1.00 79.32 317 GLN B C 1
ATOM 5313 O O . GLN C 1 319 ? -58.228 10.273 -30.073 1.00 86.74 317 GLN B O 1
ATOM 5319 N N . HIS C 1 320 ? -59.644 10.109 -28.322 1.00 71.22 318 HIS B N 1
ATOM 5320 C CA . HIS C 1 320 ? -60.702 10.853 -28.988 1.00 71.21 318 HIS B CA 1
ATOM 5321 C C . HIS C 1 320 ? -60.461 12.354 -28.830 1.00 82.70 318 HIS B C 1
ATOM 5322 O O . HIS C 1 320 ? -60.106 12.815 -27.737 1.00 87.11 318 HIS B O 1
ATOM 5329 N N . PRO C 1 321 ? -60.678 13.124 -29.899 1.00 89.03 319 PRO B N 1
ATOM 5330 C CA . PRO C 1 321 ? -60.440 14.584 -29.855 1.00 86.66 319 PRO B CA 1
ATOM 5331 C C . PRO C 1 321 ? -60.989 15.315 -28.639 1.00 80.59 319 PRO B C 1
ATOM 5332 O O . PRO C 1 321 ? -60.309 16.213 -28.117 1.00 82.88 319 PRO B O 1
ATOM 5336 N N . TYR C 1 322 ? -62.207 14.978 -28.190 1.00 71.24 320 TYR B N 1
ATOM 5337 C CA . TYR C 1 322 ? -62.785 15.634 -27.019 1.00 67.02 320 TYR B CA 1
ATOM 5338 C C . TYR C 1 322 ? -61.943 15.391 -25.770 1.00 72.22 320 TYR B C 1
ATOM 5339 O O . TYR C 1 322 ? -61.923 16.230 -24.865 1.00 74.02 320 TYR B O 1
ATOM 5348 N N . ILE C 1 323 ? -61.237 14.258 -25.723 1.00 72.50 321 ILE B N 1
ATOM 5349 C CA . ILE C 1 323 ? -60.576 13.786 -24.520 1.00 71.41 321 ILE B CA 1
ATOM 5350 C C . ILE C 1 323 ? -59.053 13.878 -24.604 1.00 78.78 321 ILE B C 1
ATOM 5351 O O . ILE C 1 323 ? -58.401 14.066 -23.565 1.00 70.05 321 ILE B O 1
ATOM 5356 N N . ASN C 1 324 ? -58.461 13.775 -25.812 1.00 77.15 322 ASN B N 1
ATOM 5357 C CA . ASN C 1 324 ? -57.007 13.631 -25.932 1.00 80.67 322 ASN B CA 1
ATOM 5358 C C . ASN C 1 324 ? -56.260 14.949 -25.817 1.00 83.67 322 ASN B C 1
ATOM 5359 O O . ASN C 1 324 ? -55.050 14.975 -26.057 1.00 91.40 322 ASN B O 1
ATOM 5364 N N . VAL C 1 325 ? -56.956 16.042 -25.509 1.00 82.04 323 VAL B N 1
ATOM 5365 C CA . VAL C 1 325 ? -56.272 17.286 -25.170 1.00 85.86 323 VAL B CA 1
ATOM 5366 C C . VAL C 1 325 ? -55.371 17.083 -23.948 1.00 90.84 323 VAL B C 1
ATOM 5367 O O . VAL C 1 325 ? -54.257 17.620 -23.885 1.00 97.72 323 VAL B O 1
ATOM 5371 N N . TRP C 1 326 ? -55.807 16.259 -22.991 1.00 83.28 324 TRP B N 1
ATOM 5372 C CA . TRP C 1 326 ? -55.101 16.098 -21.724 1.00 83.88 324 TRP B CA 1
ATOM 5373 C C . TRP C 1 326 ? -54.096 14.956 -21.720 1.00 90.93 324 TRP B C 1
ATOM 5374 O O . TRP C 1 326 ? -53.601 14.602 -20.643 1.00 93.32 324 TRP B O 1
ATOM 5385 N N . TYR C 1 327 ? -53.798 14.367 -22.885 1.00 107.70 325 TYR B N 1
ATOM 5386 C CA . TYR C 1 327 ? -53.020 13.125 -22.952 1.00 125.22 325 TYR B CA 1
ATOM 5387 C C . TYR C 1 327 ? -51.552 13.359 -22.599 1.00 142.30 325 TYR B C 1
ATOM 5388 O O . TYR C 1 327 ? -50.651 13.342 -23.441 1.00 138.89 325 TYR B O 1
ATOM 5397 N N . ASP C 1 328 ? -51.324 13.569 -21.340 1.00 162.05 326 ASP B N 1
ATOM 5398 C CA . ASP C 1 328 ? -49.996 13.386 -20.840 1.00 182.07 326 ASP B CA 1
ATOM 5399 C C . ASP C 1 328 ? -49.766 11.885 -20.706 1.00 191.30 326 ASP B C 1
ATOM 5400 O O . ASP C 1 328 ? -50.541 11.212 -20.011 1.00 183.00 326 ASP B O 1
ATOM 5405 N N . PRO C 1 329 ? -48.722 11.325 -21.337 1.00 218.09 327 PRO B N 1
ATOM 5406 C CA . PRO C 1 329 ? -48.547 9.873 -21.258 1.00 224.77 327 PRO B CA 1
ATOM 5407 C C . PRO C 1 329 ? -48.278 9.340 -19.841 1.00 221.89 327 PRO B C 1
ATOM 5408 O O . PRO C 1 329 ? -48.761 8.245 -19.523 1.00 222.31 327 PRO B O 1
ATOM 5412 N N . SER C 1 330 ? -47.519 10.055 -18.997 1.00 190.76 328 SER B N 1
ATOM 5413 C CA . SER C 1 330 ? -47.381 9.772 -17.561 1.00 157.67 328 SER B CA 1
ATOM 5414 C C . SER C 1 330 ? -48.576 9.101 -16.876 1.00 141.56 328 SER B C 1
ATOM 5415 O O . SER C 1 330 ? -48.439 8.044 -16.262 1.00 128.83 328 SER B O 1
ATOM 5418 N N . GLU C 1 331 ? -49.756 9.686 -17.037 1.00 145.18 329 GLU B N 1
ATOM 5419 C CA . GLU C 1 331 ? -50.940 9.211 -16.346 1.00 154.16 329 GLU B CA 1
ATOM 5420 C C . GLU C 1 331 ? -51.769 8.275 -17.210 1.00 157.59 329 GLU B C 1
ATOM 5421 O O . GLU C 1 331 ? -52.651 7.584 -16.688 1.00 154.50 329 GLU B O 1
ATOM 5427 N N . ALA C 1 332 ? -51.511 8.251 -18.517 1.00 167.34 330 ALA B N 1
ATOM 5428 C CA . ALA C 1 332 ? -52.145 7.299 -19.416 1.00 165.09 330 ALA B CA 1
ATOM 5429 C C . ALA C 1 332 ? -51.338 6.018 -19.640 1.00 158.07 330 ALA B C 1
ATOM 5430 O O . ALA C 1 332 ? -51.920 4.997 -20.027 1.00 160.19 330 ALA B O 1
ATOM 5432 N N . GLU C 1 333 ? -50.019 6.037 -19.421 1.00 139.67 331 GLU B N 1
ATOM 5433 C CA . GLU C 1 333 ? -49.195 4.829 -19.519 1.00 122.22 331 GLU B CA 1
ATOM 5434 C C . GLU C 1 333 ? -48.430 4.700 -18.201 1.00 125.00 331 GLU B C 1
ATOM 5435 O O . GLU C 1 333 ? -47.224 4.972 -18.099 1.00 116.36 331 GLU B O 1
ATOM 5437 N N . ALA C 1 334 ? -49.146 4.198 -17.204 1.00 137.77 332 ALA B N 1
ATOM 5438 C CA . ALA C 1 334 ? -48.674 4.047 -15.838 1.00 145.67 332 ALA B CA 1
ATOM 5439 C C . ALA C 1 334 ? -48.110 2.648 -15.638 1.00 157.14 332 ALA B C 1
ATOM 5440 O O . ALA C 1 334 ? -48.185 1.804 -16.533 1.00 157.91 332 ALA B O 1
ATOM 5442 N N . PRO C 1 335 ? -47.458 2.375 -14.505 1.00 159.39 333 PRO B N 1
ATOM 5443 C CA . PRO C 1 335 ? -46.979 1.005 -14.258 1.00 163.93 333 PRO B CA 1
ATOM 5444 C C . PRO C 1 335 ? -48.100 0.121 -13.738 1.00 159.99 333 PRO B C 1
ATOM 5445 O O . PRO C 1 335 ? -48.620 0.354 -12.638 1.00 154.79 333 PRO B O 1
ATOM 5449 N N . PRO C 1 336 ? -48.499 -0.900 -14.502 1.00 160.51 334 PRO B N 1
ATOM 5450 C CA . PRO C 1 336 ? -49.711 -1.689 -14.162 1.00 157.80 334 PRO B CA 1
ATOM 5451 C C . PRO C 1 336 ? -49.478 -2.628 -12.988 1.00 157.52 334 PRO B C 1
ATOM 5452 O O . PRO C 1 336 ? -48.354 -3.109 -12.774 1.00 162.27 334 PRO B O 1
ATOM 5456 N N . PRO C 1 337 ? -50.530 -2.940 -12.224 1.00 145.53 335 PRO B N 1
ATOM 5457 C CA . PRO C 1 337 ? -50.364 -3.690 -10.968 1.00 141.95 335 PRO B CA 1
ATOM 5458 C C . PRO C 1 337 ? -50.131 -5.184 -11.147 1.00 138.65 335 PRO B C 1
ATOM 5459 O O . PRO C 1 337 ? -50.462 -5.793 -12.166 1.00 138.31 335 PRO B O 1
ATOM 5463 N N . LYS C 1 338 ? -49.571 -5.769 -10.092 1.00 139.18 336 LYS B N 1
ATOM 5464 C CA . LYS C 1 338 ? -49.290 -7.198 -9.972 1.00 141.41 336 LYS B CA 1
ATOM 5465 C C . LYS C 1 338 ? -50.129 -7.680 -8.793 1.00 135.84 336 LYS B C 1
ATOM 5466 O O . LYS C 1 338 ? -49.686 -7.625 -7.642 1.00 136.63 336 LYS B O 1
ATOM 5468 N N . ILE C 1 339 ? -51.357 -8.108 -9.073 1.00 127.35 337 ILE B N 1
ATOM 5469 C CA . ILE C 1 339 ? -52.256 -8.565 -8.019 1.00 120.27 337 ILE B CA 1
ATOM 5470 C C . ILE C 1 339 ? -51.566 -9.739 -7.337 1.00 136.56 337 ILE B C 1
ATOM 5471 O O . ILE C 1 339 ? -51.384 -10.797 -7.959 1.00 136.00 337 ILE B O 1
ATOM 5476 N N . PRO C 1 340 ? -51.141 -9.589 -6.076 1.00 157.68 338 PRO B N 1
ATOM 5477 C CA . PRO C 1 340 ? -50.290 -10.625 -5.460 1.00 176.59 338 PRO B CA 1
ATOM 5478 C C . PRO C 1 340 ? -51.011 -11.934 -5.211 1.00 193.97 338 PRO B C 1
ATOM 5479 O O . PRO C 1 340 ? -50.368 -12.991 -5.199 1.00 203.52 338 PRO B O 1
ATOM 5483 N N . ASP C 1 341 ? -52.330 -11.910 -5.046 1.00 195.99 339 ASP B N 1
ATOM 5484 C CA . ASP C 1 341 ? -53.043 -13.128 -4.707 1.00 197.21 339 ASP B CA 1
ATOM 5485 C C . ASP C 1 341 ? -53.188 -13.972 -5.962 1.00 199.63 339 ASP B C 1
ATOM 5486 O O . ASP C 1 341 ? -52.563 -15.031 -6.087 1.00 195.59 339 ASP B O 1
ATOM 5488 N N . LYS C 1 342 ? -54.019 -13.500 -6.894 1.00 194.15 340 LYS B N 1
ATOM 5489 C CA . LYS C 1 342 ? -54.318 -14.117 -8.187 1.00 190.97 340 LYS B CA 1
ATOM 5490 C C . LYS C 1 342 ? -55.132 -15.398 -8.035 1.00 192.43 340 LYS B C 1
ATOM 5491 O O . LYS C 1 342 ? -55.945 -15.705 -8.925 1.00 196.77 340 LYS B O 1
ATOM 5497 N N . GLN C 1 343 ? -54.998 -16.148 -6.926 1.00 188.67 341 GLN B N 1
ATOM 5498 C CA . GLN C 1 343 ? -56.082 -17.094 -6.665 1.00 174.45 341 GLN B CA 1
ATOM 5499 C C . GLN C 1 343 ? -57.311 -16.307 -6.275 1.00 163.67 341 GLN B C 1
ATOM 5500 O O . GLN C 1 343 ? -58.390 -16.866 -6.072 1.00 162.07 341 GLN B O 1
ATOM 5506 N N . LEU C 1 344 ? -57.110 -14.998 -6.161 1.00 134.94 342 LEU B N 1
ATOM 5507 C CA . LEU C 1 344 ? -58.131 -13.975 -6.000 1.00 132.81 342 LEU B CA 1
ATOM 5508 C C . LEU C 1 344 ? -59.353 -14.223 -6.866 1.00 145.61 342 LEU B C 1
ATOM 5509 O O . LEU C 1 344 ? -60.488 -14.100 -6.386 1.00 148.71 342 LEU B O 1
ATOM 5514 N N . ASP C 1 345 ? -59.158 -14.529 -8.160 1.00 159.61 343 ASP B N 1
ATOM 5515 C CA . ASP C 1 345 ? -60.283 -14.477 -9.084 1.00 166.83 343 ASP B CA 1
ATOM 5516 C C . ASP C 1 345 ? -61.319 -15.586 -8.870 1.00 162.74 343 ASP B C 1
ATOM 5517 O O . ASP C 1 345 ? -62.469 -15.420 -9.297 1.00 169.99 343 ASP B O 1
ATOM 5519 N N . GLU C 1 346 ? -60.961 -16.690 -8.201 1.00 152.30 344 GLU B N 1
ATOM 5520 C CA . GLU C 1 346 ? -61.894 -17.803 -7.999 1.00 140.27 344 GLU B CA 1
ATOM 5521 C C . GLU C 1 346 ? -61.517 -18.508 -6.699 1.00 138.18 344 GLU B C 1
ATOM 5522 O O . GLU C 1 346 ? -60.606 -19.344 -6.688 1.00 137.94 344 GLU B O 1
ATOM 5524 N N . ARG C 1 347 ? -62.220 -18.180 -5.618 1.00 132.06 345 ARG B N 1
ATOM 5525 C CA . ARG C 1 347 ? -61.962 -18.798 -4.325 1.00 128.08 345 ARG B CA 1
ATOM 5526 C C . ARG C 1 347 ? -63.210 -18.630 -3.472 1.00 126.70 345 ARG B C 1
ATOM 5527 O O . ARG C 1 347 ? -63.790 -17.539 -3.430 1.00 114.46 345 ARG B O 1
ATOM 5535 N N . GLU C 1 348 ? -63.630 -19.719 -2.819 1.00 129.69 346 GLU B N 1
ATOM 5536 C CA . GLU C 1 348 ? -64.810 -19.713 -1.953 1.00 129.46 346 GLU B CA 1
ATOM 5537 C C . GLU C 1 348 ? -64.564 -20.578 -0.724 1.00 122.49 346 GLU B C 1
ATOM 5538 O O . GLU C 1 348 ? -64.279 -21.775 -0.854 1.00 122.92 346 GLU B O 1
ATOM 5544 N N . HIS C 1 349 ? -64.653 -19.963 0.457 1.00 118.26 347 HIS B N 1
ATOM 5545 C CA . HIS C 1 349 ? -64.478 -20.595 1.770 1.00 103.03 347 HIS B CA 1
ATOM 5546 C C . HIS C 1 349 ? -65.754 -20.395 2.573 1.00 107.55 347 HIS B C 1
ATOM 5547 O O . HIS C 1 349 ? -66.687 -19.723 2.126 1.00 119.02 347 HIS B O 1
ATOM 5554 N N . THR C 1 350 ? -65.786 -20.940 3.784 1.00 98.06 348 THR B N 1
ATOM 5555 C CA . THR C 1 350 ? -66.887 -20.621 4.682 1.00 96.99 348 THR B CA 1
ATOM 5556 C C . THR C 1 350 ? -66.479 -19.536 5.677 1.00 91.58 348 THR B C 1
ATOM 5557 O O . THR C 1 350 ? -65.297 -19.280 5.908 1.00 83.34 348 THR B O 1
ATOM 5561 N N . ILE C 1 351 ? -67.496 -18.962 6.329 1.00 100.46 349 ILE B N 1
ATOM 5562 C CA . ILE C 1 351 ? -67.376 -17.677 7.025 1.00 110.04 349 ILE B CA 1
ATOM 5563 C C . ILE C 1 351 ? -66.290 -17.678 8.099 1.00 113.86 349 ILE B C 1
ATOM 5564 O O . ILE C 1 351 ? -65.653 -16.642 8.343 1.00 119.06 349 ILE B O 1
ATOM 5569 N N . GLU C 1 352 ? -66.035 -18.816 8.745 1.00 109.26 350 GLU B N 1
ATOM 5570 C CA . GLU C 1 352 ? -64.976 -18.802 9.748 1.00 98.06 350 GLU B CA 1
ATOM 5571 C C . GLU C 1 352 ? -63.606 -18.599 9.104 1.00 94.34 350 GLU B C 1
ATOM 5572 O O . GLU C 1 352 ? -62.816 -17.775 9.580 1.00 96.21 350 GLU B O 1
ATOM 5574 N N . GLU C 1 353 ? -63.317 -19.286 7.990 1.00 91.93 351 GLU B N 1
ATOM 5575 C CA . GLU C 1 353 ? -62.017 -19.078 7.356 1.00 92.82 351 GLU B CA 1
ATOM 5576 C C . GLU C 1 353 ? -61.931 -17.714 6.668 1.00 94.60 351 GLU B C 1
ATOM 5577 O O . GLU C 1 353 ? -60.863 -17.089 6.670 1.00 103.69 351 GLU B O 1
ATOM 5583 N N . TRP C 1 354 ? -63.017 -17.251 6.034 1.00 84.04 352 TRP B N 1
ATOM 5584 C CA . TRP C 1 354 ? -63.026 -15.881 5.523 1.00 81.65 352 TRP B CA 1
ATOM 5585 C C . TRP C 1 354 ? -62.700 -14.890 6.643 1.00 83.98 352 TRP B C 1
ATOM 5586 O O . TRP C 1 354 ? -61.927 -13.940 6.447 1.00 81.08 352 TRP B O 1
ATOM 5597 N N . LYS C 1 355 ? -63.304 -15.093 7.822 1.00 79.46 353 LYS B N 1
ATOM 5598 C CA . LYS C 1 355 ? -63.022 -14.267 8.988 1.00 76.80 353 LYS B CA 1
ATOM 5599 C C . LYS C 1 355 ? -61.525 -14.204 9.268 1.00 77.91 353 LYS B C 1
ATOM 5600 O O . LYS C 1 355 ? -60.935 -13.121 9.318 1.00 85.76 353 LYS B O 1
ATOM 5606 N N . GLU C 1 356 ? -60.894 -15.363 9.472 1.00 73.86 354 GLU B N 1
ATOM 5607 C CA . GLU C 1 356 ? -59.447 -15.384 9.633 1.00 76.25 354 GLU B CA 1
ATOM 5608 C C . GLU C 1 356 ? -58.731 -14.900 8.375 1.00 76.64 354 GLU B C 1
ATOM 5609 O O . GLU C 1 356 ? -57.691 -14.238 8.469 1.00 77.16 354 GLU B O 1
ATOM 5611 N N . LEU C 1 357 ? -59.274 -15.184 7.190 1.00 84.26 355 LEU B N 1
ATOM 5612 C CA . LEU C 1 357 ? -58.653 -14.665 5.972 1.00 91.56 355 LEU B CA 1
ATOM 5613 C C . LEU C 1 357 ? -58.674 -13.137 5.942 1.00 90.24 355 LEU B C 1
ATOM 5614 O O . LEU C 1 357 ? -57.663 -12.503 5.613 1.00 91.96 355 LEU B O 1
ATOM 5619 N N . ILE C 1 358 ? -59.812 -12.525 6.285 1.00 81.38 356 ILE B N 1
ATOM 5620 C CA . ILE C 1 358 ? -59.861 -11.069 6.363 1.00 80.74 356 ILE B CA 1
ATOM 5621 C C . ILE C 1 358 ? -59.031 -10.588 7.554 1.00 87.65 356 ILE B C 1
ATOM 5622 O O . ILE C 1 358 ? -58.282 -9.609 7.455 1.00 87.32 356 ILE B O 1
ATOM 5627 N N . TYR C 1 359 ? -59.080 -11.316 8.668 1.00 88.51 357 TYR B N 1
ATOM 5628 C CA . TYR C 1 359 ? -58.334 -10.896 9.849 1.00 89.46 357 TYR B CA 1
ATOM 5629 C C . TYR C 1 359 ? -56.830 -10.860 9.564 1.00 90.38 357 TYR B C 1
ATOM 5630 O O . TYR C 1 359 ? -56.153 -9.877 9.890 1.00 90.75 357 TYR B O 1
ATOM 5639 N N . LYS C 1 360 ? -56.290 -11.922 8.942 1.00 83.16 358 LYS B N 1
ATOM 5640 C CA . LYS C 1 360 ? -54.850 -11.994 8.704 1.00 84.76 358 LYS B CA 1
ATOM 5641 C C . LYS C 1 360 ? -54.400 -11.026 7.616 1.00 91.87 358 LYS B C 1
ATOM 5642 O O . LYS C 1 360 ? -53.191 -10.802 7.455 1.00 94.20 358 LYS B O 1
ATOM 5644 N N . GLU C 1 361 ? -55.343 -10.483 6.846 1.00 88.24 359 GLU B N 1
ATOM 5645 C CA . GLU C 1 361 ? -55.056 -9.357 5.971 1.00 78.33 359 GLU B CA 1
ATOM 5646 C C . GLU C 1 361 ? -54.983 -8.040 6.758 1.00 67.55 359 GLU B C 1
ATOM 5647 O O . GLU C 1 361 ? -54.092 -7.223 6.523 1.00 67.43 359 GLU B O 1
ATOM 5653 N N . VAL C 1 362 ? -55.892 -7.821 7.712 1.00 62.15 360 VAL B N 1
ATOM 5654 C CA . VAL C 1 362 ? -55.899 -6.561 8.452 1.00 78.87 360 VAL B CA 1
ATOM 5655 C C . VAL C 1 362 ? -54.630 -6.415 9.286 1.00 97.75 360 VAL B C 1
ATOM 5656 O O . VAL C 1 362 ? -54.153 -5.293 9.502 1.00 102.27 360 VAL B O 1
ATOM 5660 N N . MET C 1 363 ? -54.058 -7.534 9.755 1.00 108.31 361 MET B N 1
ATOM 5661 C CA . MET C 1 363 ? -52.997 -7.556 10.759 1.00 110.30 361 MET B CA 1
ATOM 5662 C C . MET C 1 363 ? -51.641 -8.004 10.209 1.00 116.67 361 MET B C 1
ATOM 5663 O O . MET C 1 363 ? -50.766 -8.396 10.987 1.00 129.24 361 MET B O 1
ATOM 5668 N N . ASP C 1 364 ? -51.439 -7.980 8.897 1.00 111.43 362 ASP B N 1
ATOM 5669 C CA . ASP C 1 364 ? -50.119 -8.312 8.377 1.00 123.27 362 ASP B CA 1
ATOM 5670 C C . ASP C 1 364 ? -49.556 -7.102 7.650 1.00 129.33 362 ASP B C 1
ATOM 5671 O O . ASP C 1 364 ? -49.111 -6.147 8.290 1.00 134.55 362 ASP B O 1
ATOM 5676 N N . TYR D 2 1 ? -35.242 14.880 -30.812 1.00 158.36 19 TYR D N 1
ATOM 5677 C CA . TYR D 2 1 ? -35.029 13.932 -29.730 1.00 150.83 19 TYR D CA 1
ATOM 5678 C C . TYR D 2 1 ? -33.613 14.026 -29.159 1.00 153.84 19 TYR D C 1
ATOM 5679 O O . TYR D 2 1 ? -32.677 13.495 -29.750 1.00 158.82 19 TYR D O 1
ATOM 5688 N N . SER D 2 2 ? -33.485 14.738 -28.031 1.00 154.28 20 SER D N 1
ATOM 5689 C CA . SER D 2 2 ? -32.289 14.703 -27.181 1.00 155.81 20 SER D CA 1
ATOM 5690 C C . SER D 2 2 ? -32.641 15.228 -25.799 1.00 158.30 20 SER D C 1
ATOM 5691 O O . SER D 2 2 ? -33.253 16.299 -25.682 1.00 149.57 20 SER D O 1
ATOM 5694 N N . ASP D 2 3 ? -32.241 14.497 -24.752 1.00 163.77 21 ASP D N 1
ATOM 5695 C CA . ASP D 2 3 ? -32.827 14.675 -23.427 1.00 166.44 21 ASP D CA 1
ATOM 5696 C C . ASP D 2 3 ? -32.154 15.822 -22.675 1.00 166.18 21 ASP D C 1
ATOM 5697 O O . ASP D 2 3 ? -31.039 15.691 -22.157 1.00 168.77 21 ASP D O 1
ATOM 5702 N N . ASP D 2 4 ? -32.856 16.949 -22.612 1.00 166.57 22 ASP D N 1
ATOM 5703 C CA . ASP D 2 4 ? -32.586 18.028 -21.674 1.00 164.50 22 ASP D CA 1
ATOM 5704 C C . ASP D 2 4 ? -33.941 18.481 -21.156 1.00 154.43 22 ASP D C 1
ATOM 5705 O O . ASP D 2 4 ? -34.954 18.313 -21.840 1.00 156.58 22 ASP D O 1
ATOM 5707 N N . LYS D 2 5 ? -33.987 19.026 -19.940 1.00 150.72 23 LYS D N 1
ATOM 5708 C CA . LYS D 2 5 ? -35.262 19.454 -19.364 1.00 141.66 23 LYS D CA 1
ATOM 5709 C C . LYS D 2 5 ? -35.306 20.961 -19.108 1.00 157.84 23 LYS D C 1
ATOM 5710 O O . LYS D 2 5 ? -35.382 21.397 -17.951 1.00 152.91 23 LYS D O 1
ATOM 5712 N N . PRO D 2 6 ? -35.294 21.796 -20.175 1.00 177.98 24 PRO D N 1
ATOM 5713 C CA . PRO D 2 6 ? -35.409 23.242 -19.959 1.00 183.81 24 PRO D CA 1
ATOM 5714 C C . PRO D 2 6 ? -36.863 23.643 -19.765 1.00 180.46 24 PRO D C 1
ATOM 5715 O O . PRO D 2 6 ? -37.142 24.633 -19.085 1.00 193.70 24 PRO D O 1
ATOM 5719 N N . PHE D 2 7 ? -37.795 22.898 -20.373 1.00 155.92 25 PHE D N 1
ATOM 5720 C CA . PHE D 2 7 ? -39.220 23.224 -20.289 1.00 133.20 25 PHE D CA 1
ATOM 5721 C C . PHE D 2 7 ? -39.753 22.768 -18.944 1.00 117.27 25 PHE D C 1
ATOM 5722 O O . PHE D 2 7 ? -39.990 21.573 -18.745 1.00 109.92 25 PHE D O 1
ATOM 5730 N N . LEU D 2 8 ? -40.046 23.713 -18.060 1.00 105.97 26 LEU D N 1
ATOM 5731 C CA . LEU D 2 8 ? -40.253 23.376 -16.663 1.00 102.60 26 LEU D CA 1
ATOM 5732 C C . LEU D 2 8 ? -41.596 23.856 -16.171 1.00 103.61 26 LEU D C 1
ATOM 5733 O O . LEU D 2 8 ? -42.000 24.987 -16.439 1.00 100.28 26 LEU D O 1
ATOM 5738 N N . CYS D 2 9 ? -42.276 23.001 -15.428 1.00 107.90 27 CYS D N 1
ATOM 5739 C CA . CYS D 2 9 ? -43.422 23.497 -14.702 1.00 108.27 27 CYS D CA 1
ATOM 5740 C C . CYS D 2 9 ? -42.900 24.203 -13.464 1.00 106.06 27 CYS D C 1
ATOM 5741 O O . CYS D 2 9 ? -41.872 23.813 -12.903 1.00 102.30 27 CYS D O 1
ATOM 5744 N N . THR D 2 10 ? -43.559 25.299 -13.105 1.00 110.32 28 THR D N 1
ATOM 5745 C CA . THR D 2 10 ? -43.145 26.126 -11.978 1.00 110.80 28 THR D CA 1
ATOM 5746 C C . THR D 2 10 ? -44.114 26.055 -10.798 1.00 106.46 28 THR D C 1
ATOM 5747 O O . THR D 2 10 ? -43.965 26.827 -9.847 1.00 107.84 28 THR D O 1
ATOM 5751 N N . ALA D 2 11 ? -45.092 25.148 -10.826 1.00 105.02 29 ALA D N 1
ATOM 5752 C CA . ALA D 2 11 ? -46.083 25.065 -9.752 1.00 102.87 29 ALA D CA 1
ATOM 5753 C C . ALA D 2 11 ? -45.420 24.631 -8.446 1.00 111.26 29 ALA D C 1
ATOM 5754 O O . ALA D 2 11 ? -44.479 23.832 -8.465 1.00 118.74 29 ALA D O 1
ATOM 5756 N N . PRO D 2 12 ? -45.861 25.160 -7.302 1.00 109.60 30 PRO D N 1
ATOM 5757 C CA . PRO D 2 12 ? -45.227 24.798 -6.018 1.00 114.26 30 PRO D CA 1
ATOM 5758 C C . PRO D 2 12 ? -45.436 23.328 -5.672 1.00 121.35 30 PRO D C 1
ATOM 5759 O O . PRO D 2 12 ? -46.572 22.871 -5.553 1.00 126.75 30 PRO D O 1
ATOM 5763 N N . GLY D 2 13 ? -44.334 22.602 -5.452 1.00 128.44 31 GLY D N 1
ATOM 5764 C CA . GLY D 2 13 ? -44.385 21.181 -5.141 1.00 134.27 31 GLY D CA 1
ATOM 5765 C C . GLY D 2 13 ? -44.459 20.243 -6.332 1.00 132.84 31 GLY D C 1
ATOM 5766 O O . GLY D 2 13 ? -44.571 19.023 -6.139 1.00 135.89 31 GLY D O 1
ATOM 5767 N N . CYS D 2 14 ? -44.427 20.767 -7.552 1.00 125.98 32 CYS D N 1
ATOM 5768 C CA . CYS D 2 14 ? -44.468 19.963 -8.765 1.00 115.66 32 CYS D CA 1
ATOM 5769 C C . CYS D 2 14 ? -43.312 20.394 -9.655 1.00 114.62 32 CYS D C 1
ATOM 5770 O O . CYS D 2 14 ? -43.267 21.546 -10.096 1.00 129.19 32 CYS 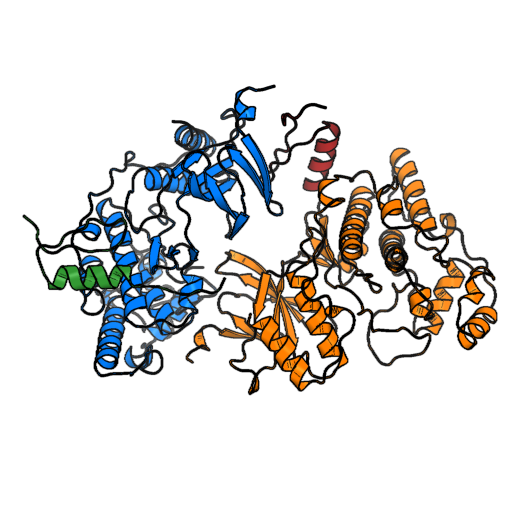D O 1
ATOM 5773 N N . GLY D 2 15 ? -42.385 19.485 -9.931 1.00 102.95 33 GLY D N 1
ATOM 5774 C CA . GLY D 2 15 ? -41.248 19.903 -10.725 1.00 91.53 33 GLY D CA 1
ATOM 5775 C C . GLY D 2 15 ? -41.162 19.370 -12.144 1.00 91.27 33 GLY D C 1
ATOM 5776 O O . GLY D 2 15 ? -40.079 19.396 -12.718 1.00 96.86 33 GLY D O 1
ATOM 5777 N N . ARG D 2 16 ? -42.282 18.926 -12.730 1.00 109.62 34 ARG D N 1
ATOM 5778 C CA . ARG D 2 16 ? -42.208 18.136 -13.949 1.00 119.36 34 ARG D CA 1
ATOM 5779 C C . ARG D 2 16 ? -41.846 18.972 -15.171 1.00 128.22 34 ARG D C 1
ATOM 5780 O O . ARG D 2 16 ? -42.159 20.164 -15.272 1.00 130.26 34 ARG D O 1
ATOM 5788 N N . ARG D 2 17 ? -41.189 18.303 -16.117 1.00 121.69 35 ARG D N 1
ATOM 5789 C CA . ARG D 2 17 ? -40.609 18.903 -17.304 1.00 117.15 35 ARG D CA 1
ATOM 5790 C C . ARG D 2 17 ? -41.091 18.123 -18.515 1.00 117.90 35 ARG D C 1
ATOM 5791 O O . ARG D 2 17 ? -41.255 16.895 -18.459 1.00 110.95 35 ARG D O 1
ATOM 5793 N N . PHE D 2 18 ? -41.248 18.844 -19.625 1.00 115.35 36 PHE D N 1
ATOM 5794 C CA . PHE D 2 18 ? -41.919 18.353 -20.825 1.00 120.07 36 PHE D CA 1
ATOM 5795 C C . PHE D 2 18 ? -41.085 18.532 -22.090 1.00 127.00 36 PHE D C 1
ATOM 5796 O O . PHE D 2 18 ? -40.283 19.467 -22.207 1.00 136.85 36 PHE D O 1
ATOM 5804 N N . THR D 2 19 ? -41.324 17.646 -23.061 1.00 123.21 37 THR D N 1
ATOM 5805 C CA . THR D 2 19 ? -40.590 17.715 -24.316 1.00 126.45 37 THR D CA 1
ATOM 5806 C C . THR D 2 19 ? -41.131 18.772 -25.279 1.00 127.73 37 THR D C 1
ATOM 5807 O O . THR D 2 19 ? -40.397 19.187 -26.182 1.00 132.15 37 THR D O 1
ATOM 5811 N N . ASN D 2 20 ? -42.369 19.238 -25.110 1.00 123.13 38 ASN D N 1
ATOM 5812 C CA . ASN D 2 20 ? -42.963 20.240 -25.994 1.00 122.85 38 ASN D CA 1
ATOM 5813 C C . ASN D 2 20 ? -43.448 21.425 -25.170 1.00 109.15 38 ASN D C 1
ATOM 5814 O O . ASN D 2 20 ? -44.068 21.241 -24.120 1.00 110.88 38 ASN D O 1
ATOM 5819 N N . GLU D 2 21 ? -43.224 22.640 -25.675 1.00 108.60 39 GLU D N 1
ATOM 5820 C CA . GLU D 2 21 ? -43.646 23.821 -24.929 1.00 108.70 39 GLU D CA 1
ATOM 5821 C C . GLU D 2 21 ? -45.151 23.804 -24.695 1.00 119.94 39 GLU D C 1
ATOM 5822 O O . GLU D 2 21 ? -45.614 24.042 -23.573 1.00 117.68 39 GLU D O 1
ATOM 5824 N N . ASP D 2 22 ? -45.928 23.483 -25.734 1.00 140.61 40 ASP D N 1
ATOM 5825 C CA . ASP D 2 22 ? -47.381 23.428 -25.594 1.00 144.35 40 ASP D CA 1
ATOM 5826 C C . ASP D 2 22 ? -47.793 22.403 -24.542 1.00 137.05 40 ASP D C 1
ATOM 5827 O O . ASP D 2 22 ? -48.789 22.594 -23.832 1.00 132.34 40 ASP D O 1
ATOM 5829 N N . HIS D 2 23 ? -47.051 21.295 -24.447 1.00 128.49 41 HIS D N 1
ATOM 5830 C CA . HIS D 2 23 ? -47.399 20.251 -23.489 1.00 122.17 41 HIS D CA 1
ATOM 5831 C C . HIS D 2 23 ? -47.350 20.771 -22.057 1.00 109.21 41 HIS D C 1
ATOM 5832 O O . HIS D 2 23 ? -48.146 20.345 -21.211 1.00 107.42 41 HIS D O 1
ATOM 5839 N N . LEU D 2 24 ? -46.415 21.675 -21.757 1.00 104.13 42 LEU D N 1
ATOM 5840 C CA . LEU D 2 24 ? -46.415 22.302 -20.431 1.00 101.55 42 LEU D CA 1
ATOM 5841 C C . LEU D 2 24 ? -47.617 23.226 -20.252 1.00 94.35 42 LEU D C 1
ATOM 5842 O O . LEU D 2 24 ? -48.157 23.342 -19.142 1.00 73.78 42 LEU D O 1
ATOM 5847 N N . ALA D 2 25 ? -48.058 23.870 -21.338 1.00 92.85 43 ALA D N 1
ATOM 5848 C CA . ALA D 2 25 ? -49.199 24.773 -21.253 1.00 88.89 43 ALA D CA 1
ATOM 5849 C C . ALA D 2 25 ? -50.424 24.031 -20.736 1.00 86.51 43 ALA D C 1
ATOM 5850 O O . ALA D 2 25 ? -51.113 24.514 -19.827 1.00 83.94 43 ALA D O 1
ATOM 5852 N N . VAL D 2 26 ? -50.695 22.832 -21.275 1.00 75.76 44 VAL D N 1
ATOM 5853 C CA . VAL D 2 26 ? -51.854 22.111 -20.761 1.00 79.84 44 VAL D CA 1
ATOM 5854 C C . VAL D 2 26 ? -51.587 21.605 -19.360 1.00 78.41 44 VAL D C 1
ATOM 5855 O O . VAL D 2 26 ? -52.519 21.463 -18.567 1.00 92.06 44 VAL D O 1
ATOM 5859 N N . HIS D 2 27 ? -50.334 21.306 -19.024 1.00 71.03 45 HIS D N 1
ATOM 5860 C CA . HIS D 2 27 ? -50.038 20.930 -17.652 1.00 75.54 45 HIS D CA 1
ATOM 5861 C C . HIS D 2 27 ? -50.336 22.086 -16.712 1.00 86.85 45 HIS D C 1
ATOM 5862 O O . HIS D 2 27 ? -50.857 21.878 -15.609 1.00 94.41 45 HIS D O 1
ATOM 5869 N N . LYS D 2 28 ? -50.018 23.318 -17.137 1.00 88.33 46 LYS D N 1
ATOM 5870 C CA . LYS D 2 28 ? -50.355 24.468 -16.313 1.00 84.12 46 LYS D CA 1
ATOM 5871 C C . LYS D 2 28 ? -51.860 24.571 -16.179 1.00 76.08 46 LYS D C 1
ATOM 5872 O O . LYS D 2 28 ? -52.380 24.994 -15.142 1.00 79.51 46 LYS D O 1
ATOM 5878 N N . ARG D 2 29 ? -52.581 24.125 -17.195 1.00 78.16 47 ARG D N 1
ATOM 5879 C CA . ARG D 2 29 ? -54.024 24.278 -17.122 1.00 85.77 47 ARG D CA 1
ATOM 5880 C C . ARG D 2 29 ? -54.642 23.219 -16.222 1.00 87.12 47 ARG D C 1
ATOM 5881 O O . ARG D 2 29 ? -55.727 23.430 -15.669 1.00 96.49 47 ARG D O 1
ATOM 5889 N N . LYS D 2 30 ? -53.885 22.173 -15.910 1.00 75.24 48 LYS D N 1
ATOM 5890 C CA . LYS D 2 30 ? -54.367 21.178 -14.969 1.00 80.02 48 LYS D CA 1
ATOM 5891 C C . LYS D 2 30 ? -54.284 21.720 -13.566 1.00 90.72 48 LYS D C 1
ATOM 5892 O O . LYS D 2 30 ? -55.146 21.441 -12.723 1.00 99.83 48 LYS D O 1
ATOM 5898 N N . HIS D 2 31 ? -53.233 22.486 -13.298 1.00 84.45 49 HIS D N 1
ATOM 5899 C CA . HIS D 2 31 ? -53.121 23.140 -12.010 1.00 84.13 49 HIS D CA 1
ATOM 5900 C C . HIS D 2 31 ? -54.210 24.178 -11.826 1.00 82.56 49 HIS D C 1
ATOM 5901 O O . HIS D 2 31 ? -54.741 24.336 -10.720 1.00 92.35 49 HIS D O 1
ATOM 5908 N N . GLU D 2 32 ? -54.607 24.846 -12.897 1.00 75.76 50 GLU D N 1
ATOM 5909 C CA . GLU D 2 32 ? -55.527 25.961 -12.717 1.00 77.34 50 GLU D CA 1
ATOM 5910 C C . GLU D 2 32 ? -57.005 25.569 -12.588 1.00 68.60 50 GLU D C 1
ATOM 5911 O O . GLU D 2 32 ? -57.841 26.456 -12.423 1.00 74.31 50 GLU D O 1
ATOM 5917 N N . MET D 2 33 ? -57.376 24.302 -12.703 1.00 68.10 51 MET D N 1
ATOM 5918 C CA . MET D 2 33 ? -58.796 24.004 -12.586 1.00 78.90 51 MET D CA 1
ATOM 5919 C C . MET D 2 33 ? -59.290 24.046 -11.133 1.00 85.73 51 MET D C 1
ATOM 5920 O O . MET D 2 33 ? -58.537 23.887 -10.168 1.00 91.85 51 MET D O 1
ATOM 5925 N N . THR D 2 34 ? -60.603 24.250 -11.005 1.00 81.68 52 THR D N 1
ATOM 5926 C CA . THR D 2 34 ? -61.293 24.502 -9.743 1.00 89.46 52 THR D CA 1
ATOM 5927 C C . THR D 2 34 ? -62.634 23.793 -9.750 1.00 96.46 52 THR D C 1
ATOM 5928 O O . THR D 2 34 ? -63.187 23.492 -10.812 1.00 98.09 52 THR D O 1
ATOM 5932 N N . LEU D 2 35 ? -63.172 23.564 -8.549 1.00 97.81 53 LEU D N 1
ATOM 5933 C CA . LEU D 2 35 ? -64.568 23.159 -8.383 1.00 94.33 53 LEU D CA 1
ATOM 5934 C C . LEU D 2 35 ? -65.169 23.664 -7.063 1.00 106.17 53 LEU D C 1
ATOM 5935 O O . LEU D 2 35 ? -64.476 23.734 -6.039 1.00 94.46 53 LEU D O 1
ATOM 5940 N N . LYS D 2 36 ? -66.476 24.022 -7.115 1.00 116.78 54 LYS D N 1
ATOM 5941 C CA . LYS D 2 36 ? -67.323 24.411 -5.979 1.00 118.19 54 LYS D CA 1
ATOM 5942 C C . LYS D 2 36 ? -68.529 23.477 -5.971 1.00 135.63 54 LYS D C 1
ATOM 5943 O O . LYS D 2 36 ? -69.019 23.095 -7.041 1.00 138.36 54 LYS D O 1
ATOM 5945 N N . PHE D 2 37 ? -69.032 23.123 -4.781 1.00 142.78 55 PHE D N 1
ATOM 5946 C CA . PHE D 2 37 ? -70.057 22.073 -4.672 1.00 142.67 55 PHE D CA 1
ATOM 5947 C C . PHE D 2 37 ? -70.954 22.270 -3.447 1.00 135.46 55 PHE D C 1
ATOM 5948 O O . PHE D 2 37 ? -70.688 23.105 -2.574 1.00 140.33 55 PHE D O 1
ATOM 5956 N N . GLY D 2 38 ? -72.038 21.492 -3.408 1.00 128.21 56 GLY D N 1
ATOM 5957 C CA . GLY D 2 38 ? -72.941 21.466 -2.267 1.00 120.68 56 GLY D CA 1
ATOM 5958 C C . GLY D 2 38 ? -73.192 20.069 -1.718 1.00 111.82 56 GLY D C 1
ATOM 5959 O O . GLY D 2 38 ? -73.195 19.847 -0.506 1.00 106.50 56 GLY D O 1
#

Foldseek 3Di:
DDPLLVQWDWDDDPPDIDTDGPQWDDWDFDDADVQGTKTWTARNVVRAIWIKGKGFAQLPDFQSLLQLLLQLLCLVWDDAQAAKHFPAKAFSFDDLVRTTMIMTIIHDADAFQVVVLLDADALVLLLVLLLSVLLVLLLCVLVPQQAQDFDRRQKGAHPVSGIHGRGRHGFPPCCLQGALCVLLPHDDDNLSNLSNSLQSSLSSQVNHRQQRAPDSLSSVVSLCQAQWQDDPVQQDDDPVSSPPCHPVVPGHHHDQLCVSRPCVSFDPPDVVRVVLSVQSSVLSVQSSDRRVVRHDDSVVSCVGPSHVVPDDCVSNPDDHTDSPDDCSSPDDDDSSVSSVSSVVSNVD/DFPAADDDVPDGDGHNDPVVVVVVNVVVVDDDDDDD/DVLQVQWDWDDDPNDIDIDGPQWADWDFDDADPQGTKTWTARNVVRHIKIKDKGFACLPFFQSLLQLLLFQLVLCWDDAQAAKHFDAKAFSDPDLVRTTMIMTIIHDADFFQVVVLLDQDALVLLLVLLLSVLLVLLLCVLQPQQAQDDDRRQKGAHPVSGIYGHGRHDALPDFADCDFDDDDDQCLLGALCRNQGFDDDSLRVLSSSLQSSLSSQVNHGQQRAPTSVSSVVSLCQAQWQDDPVQLVSGDVVSSVVSVPPPGHGHDQLCVSRPPVSHDDDDVVSVVLVVQSSVLSVQRSDNRVVSHDHSVRSCCRPSRVVPCDVPSNVDDHTDSVPVVSRDDGDHSSVSSVVVVVSNVD/DDDDFPAFDDDPPDTDGDPDNVVVVVVVVVVPDDDDDD

Radius of gyration: 30.94 Å; Cα contacts (8 Å, |Δi|>4): 1303; chains: 4; bounding box: 90×61×79 Å

GO terms:
  GO:0034614 cellular response to reactive oxygen species (P, IDA)
  GO:0031281 positive regulation of cyclase activity (P, IMP)
  GO:0051247 positive regulation of protein metabolic process (P, IMP)
  GO:0016241 regulation of macroautophagy (P, TAS)
  GO:0004674 protein serine/threonine kinase activity (F, IDA)
  GO:0043066 negative regulation of apoptotic process (P, IDA)
  GO:0009411 response to UV (P, IDA)
  GO:0071222 cellular response to lipopolysaccharide (P, IDA)
  GO:0007258 JUN phosphorylation (P, IDA)
  GO:0034599 cellular response to oxidative stress (P, IDA)
  GO:0018105 peptidyl-serine phosphorylation (P, IDA)
  GO:1900227 positive regulation of NLRP3 inflammasome complex assembly (P, IDA)
  GO:0006979 response to oxidative stress (P, IDA)
  GO:0106310 protein serine kinase activity (F, EXP)
  GO:0006468 protein phosphorylation (P, IMP)
  GO:0005515 protein binding (F, IPI)
  GO:0004674 protein serine/threonine kinase activity (F, TAS)
  GO:0004705 JUN kinase activity (F, TAS)
  GO:0038095 Fc-epsilon receptor signaling pathway (P, TAS)
  GO:0043065 positive regulation of apoptotic process (P, TAS)

B-factor: mean 82.75, std 31.43, range [28.56, 236.22]

InterPro domains:
  IPR000719 Protein kinase domain [PF00069] (26-321)
  IPR000719 Protein kinase domain [PS50011] (26-321)
  IPR000719 Protein kinase domain [SM00220] (26-321)
  IPR003527 Mitogen-activated protein (MAP) kinase, conserved site [PS01351] (61-163)
  IPR008271 Serine/threonine-protein kinase, active site [PS00108] (147-159)
  IPR008351 Mitogen-activated protein (MAP) kinase, JNK [PR01772] (76-85)
  IPR008351 Mitogen-activated protein (MAP) kinase, JNK [PR01772] (112-127)
  IPR008351 Mitogen-activated protein (MAP) kinase, JNK [PR01772] (135-146)
  IPR008351 Mitogen-activated protein (MAP) kinase, JNK [PR01772] (173-183)
  IPR008351 Mitogen-activated protein (MAP) kinase, JNK [PR01772] (198-208)
  IPR008351 Mitogen-activated protein (MAP) kinase, JNK [PR01772] (233-245)
  IPR008351 Mitogen-activated protein (MAP) kinase, JNK [PR01772] (261-277)
  IPR008351 Mitogen-activated protein (MAP) kinase, JNK [PR01772] (280-304)
  IPR008351 Mitogen-activated protein (MAP) kinase, JNK [PR01772] (324-335)
  IPR011009 Protein kinase-like domain superfamily [SSF56112] (12-357)
  IPR050117 Mitogen-activated protein (MAP) kinase [PTHR24055] (24-347)